Protein AF-C7U027-F1 (afdb_monomer)

Organism: Pichia sorbitophila (strain ATCC MYA-4447 / BCRC 22081 / CBS 7064 / NBRC 10061 / NRRL Y-12695) (NCBI:txid559304)

pLDDT: mean 70.54, std 25.04, range [20.52, 97.44]

Foldseek 3Di:
DPPDDPCCPAQVNLALQSQLVLLQVQQVVLLVVLVVLVVVLCQQVVDPDGDPCNPPVQLSLQSLQLSVLSCQLRHLCSNLLRNCVSNVQCVQQVFPHFPCSVLNSLLSVLQVLLNVLSVCQSVPDSHDSCRVCFPPCNACVNPVDCSSVSNLSSLVSSLSSLLSSLVRLQCCLVPGGDDPCDPLNGQQLSLLNNLLSVLSNPQSVLVNVLSVVRVCVRPVVDAQCPVVNVHNSVVSLVSVLSVQSSVSSSCSSVLSVLQVVLCVVLVHHQQPSVLLSVLSVCLSVLSSVQSCVVVLPVDDDPVSNVRNVVSVVVNCVSVLSSVVSSVVSVPPSDPPVVVVVVVVVVVVVPPPPDDDDDDDDDDPPVVVVVVVVVVPVVDDDPVPVVVVVPPPDDDDDDDDDDDDDPPPVVVVVVVVVVVVVVVVVVPDDDDPVVVVVVVVVVVDPPPPPVVVVVVVVVVVVVCVVSVVVVVVSVVPPPDDDDDDDPDDDDDDDDDPDPVPCVVPPPPPPDDDDPDDDDDDDDDDDDDDDPVLLVVLLVVLLVLLLVCQVCLQAAAADPVVVLVDLSLLVLLLVLVVLDPVQPDQAPVSDGSVPCDSVNSVVLSVCLSVLNDAFPFWEWDWDDDFPDPPDTDIATDGDPSLLSVLSSLCSNVLSNCVSPFDPQEAAPHQPRDLVSNVLCCQAPQFQFFKKWKWFWPPLQLAFQLVVLLVLCCSRYVYPSSSVVVSNQQQGWYHYPNDIDTRRHGRNHNRSNSRVSLSSLCSVVVVVLVVVQVVQQPPPDDDDPDPDVVVVVVVVPDVQDDSGWGWDKHDYRRIIMIGTRDDPVVVVVVVVVSQCCCCPPRVTGIDPVGTDIDGQDVFDDDPQKTKHKDWDFDFDDDPNDTDTDTDIHIFIAGPLQVVLSSCVVQQLDDNVLHGAANCVCLPDELQVLLVVLVVVLQVVLVVCLAHPCSLVSSVSVLNSNQQNVLVSVCQQQVVVDSVSQCVQCPVQNQHANCVVGPTPVNDYDPPPDRRDGSDDDPPDDRPHRDDSHDDPPDDDQLVVCSVVVVSVSNSVSVVVSSSD

Mean predicted aligned error: 21.75 Å

Radius of gyration: 38.57 Å; Cα contacts (8 Å, |Δi|>4): 1273; chains: 1; bounding box: 108×101×97 Å

Nearest PDB structures (foldseek):
  8ugh-assembly1_4A  TM=9.843E-01  e=1.527E-27  Sus scrofa
  7qho-assembly1_D  TM=9.465E-01  e=8.133E-18  Corynebacterium glutamicum ATCC 13032
  9dm1-assembly1_R  TM=9.537E-01  e=3.416E-17  Mycolicibacterium smegmatis MC2 155
  6hwh-assembly1_V  TM=9.078E-01  e=5.289E-16  Mycolicibacterium smegmatis MC2 155
  8hcr-assembly1_R  TM=9.483E-01  e=1.711E-15  Mycobacterium tuberculosis variant bovis BCG

Sequence (1057 aa):
MKQMSYMTRWTYSTSHKDMAMTYLMYGMMSAMMGTGMSVMMRAELSNGNSQFFHGNNHAFNVIITGHAMAMIFLFVMPVTMGAFGNFFLPMMIGAVDMAFARLNNISFWCLPPGLVCIMCSVTMENGAGTGWTYPPLSSMGSHSGPSVDLAMFALHLTSISSLLGAMNFMVTVFNMRTMGLHMMNMPLFVWAMFFTAFLLLLSLPVLTAGVTLLLMDRNFNTGFYEVGAGGDPITYEHTFFFGHPEVYIMIMPGFGMMSHMMSTYSKKPVFGEMGMIYAMGSMGLLGFLVWSHHMYVVGLDMDSRAYFTSATMMMAVPTGIKIWASVRMCMKMLPSVTHCVETMESYSTNSMTVRGGGQQPVTKRTMRSAVGYMCTMCKTKMCTKANSYMRNKTNCWRSSYFGLDSTSSWYTQLQDYTSSLVVKIYAKCSSIKQTCTLTNALRTDNERSSLYNTMTNLVSCVMHVTGEVFTYCNKYFIKDKYYNNKDGRGFMVVNHRFMKEAKYLGNKIMLSRSYSTRSKKSNSVVVQTQEENSKEFEILTKHWINCKNNPNRIFKDIKGYLKLDNLWFAAFTKIKANNGNKTVKPDNLGINTTTRKRMLEVKQYVLNNQYEWSGVKRMMMPKSGKPGKFRPLGIPSINDRLVQEVIKMMMEPIFEMNFKENSFGFRPNRDCQTATKYLNTKMKNSTWFIEGDIKSYFDTIDHQMLMSIISKRMQDPIMTKTIRTGLKAKVFQDNKVFMPEVGTPQGGMLSSLTSNMYTDMLDKYMDKLYYEYLGEAVSQNRQKNPEYNKTMRNNSEQANYITVKYVRYADEFTMGVNGSHSLAVEIKNKVSKFLKNELNTILSEEKIHITHMSKRMSFLGYMFGRNSYIMKQRYNSKIVNRRIIMPTLYVDMEKVMQRLKEKGFCDGDGNPIPCFKFLRYSQFETNNKINMIMRDTCNLWSMANNRKQATARMAYMLRYSIAKVYATKFKTKTVAKVFKMGGNDLSKPIGNTKKSAIGITDKDNMKIKPVTYDRYWKMPERKGLKLTNSWKPEYLVSTENNDMESFLKHITESIFK

InterPro domains:
  IPR000477 Reverse transcriptase domain [PF00078] (622-863)
  IPR000477 Reverse transcriptase domain [PS50878] (602-864)
  IPR000883 Cytochrome c oxidase subunit I [PF00115] (19-325)
  IPR000883 Cytochrome c oxidase subunit I [PR01165] (9-34)
  IPR000883 Cytochrome c oxidase subunit I [PR01165] (58-81)
  IPR000883 Cytochrome c oxidase subunit I [PR01165] (86-110)
  IPR000883 Cytochrome c oxidase subunit I [PR01165] (128-140)
  IPR000883 Cytochrome c oxidase subunit I [PR01165] (159-177)
  IPR000883 Cytochrome c oxidase subunit I [PR01165] (188-207)
  IPR000883 Cytochrome c oxidase subunit I [PR01165] (217-238)
  IPR000883 Cytochrome c oxidase subunit I [PR01165] (238-259)
  IPR000883 Cytochrome c oxidase subunit I [PR01165] (284-299)
  IPR000883 Cytochrome c oxidase subunit I [PR01165] (308-329)
  IPR000883 Cytochrome c oxidase subunit I [PTHR10422] (4-377)
  IPR023616 Cytochrome c oxidase-like, subunit I domain [PS50855] (4-324)
  IPR024937 Domain X [PF01348] (889-993)
  IPR036927 Cytochrome c oxidase-like, subunit I superfamily [G3DSA:1.20.210.10] (1-372)
  IPR036927 Cytochrome c oxidase-like, subunit I superfamily [SSF81442] (7-333)
  IPR043502 DNA/RNA polymerase superfamily [SSF56672] (613-869)

Structure (mmCIF, N/CA/C/O backbone):
data_AF-C7U027-F1
#
_entry.id   AF-C7U027-F1
#
loop_
_atom_site.group_PDB
_atom_site.id
_atom_site.type_symbol
_atom_site.label_atom_id
_atom_site.label_alt_id
_atom_site.label_comp_id
_atom_site.label_asym_id
_atom_site.label_entity_id
_atom_site.label_seq_id
_atom_site.pdbx_PDB_ins_code
_atom_site.Cartn_x
_atom_site.Cartn_y
_atom_site.Cartn_z
_atom_site.occupancy
_atom_site.B_iso_or_equiv
_atom_site.auth_seq_id
_atom_site.auth_comp_id
_atom_site.auth_asym_id
_atom_site.auth_atom_id
_atom_site.pdbx_PDB_model_num
ATOM 1 N N . MET A 1 1 ? 52.936 -1.434 19.950 1.00 42.84 1 MET A N 1
ATOM 2 C CA . MET A 1 1 ? 52.245 -1.517 18.643 1.00 42.84 1 MET A CA 1
ATOM 3 C C . MET A 1 1 ? 53.289 -1.299 17.560 1.00 42.84 1 MET A C 1
ATOM 5 O O . MET A 1 1 ? 53.850 -0.213 17.521 1.00 42.84 1 MET A O 1
ATOM 9 N N . LYS A 1 2 ? 53.632 -2.320 16.758 1.00 47.12 2 LYS A N 1
ATOM 10 C CA . LYS A 1 2 ? 54.541 -2.138 15.609 1.00 47.12 2 LYS A CA 1
ATOM 11 C C . LYS A 1 2 ? 53.922 -1.091 14.675 1.00 47.12 2 LYS A C 1
ATOM 13 O O . LYS A 1 2 ? 52.740 -1.217 14.361 1.00 47.12 2 LYS A O 1
ATOM 18 N N . GLN A 1 3 ? 54.683 -0.071 14.268 1.00 52.00 3 GLN A N 1
ATOM 19 C CA . GLN A 1 3 ? 54.265 0.843 13.202 1.00 52.00 3 GLN A CA 1
ATOM 20 C C . GLN A 1 3 ? 53.928 -0.007 11.972 1.00 52.00 3 GLN A C 1
ATOM 22 O O . GLN A 1 3 ? 54.807 -0.641 11.392 1.00 52.00 3 GLN A O 1
ATOM 27 N N . MET A 1 4 ? 52.645 -0.086 11.615 1.00 61.59 4 MET A N 1
ATOM 28 C CA . MET A 1 4 ? 52.257 -0.664 10.334 1.00 61.59 4 MET A CA 1
ATOM 29 C C . MET A 1 4 ? 52.854 0.206 9.230 1.00 61.59 4 MET A C 1
ATOM 31 O O . MET A 1 4 ? 52.746 1.431 9.282 1.00 61.59 4 MET A O 1
ATOM 35 N N . SER A 1 5 ? 53.470 -0.436 8.239 1.00 81.25 5 SER A N 1
ATOM 36 C CA . SER A 1 5 ? 53.924 0.228 7.019 1.00 81.25 5 SER A CA 1
ATOM 37 C C . SER A 1 5 ? 52.767 1.018 6.392 1.00 81.25 5 SER A C 1
ATOM 39 O O . SER A 1 5 ? 51.620 0.557 6.382 1.00 81.25 5 SER A O 1
ATOM 41 N N . TYR A 1 6 ? 53.067 2.210 5.867 1.00 83.88 6 TYR A N 1
ATOM 42 C CA . TYR A 1 6 ? 52.094 3.084 5.203 1.00 83.88 6 TYR A CA 1
ATOM 43 C C . TYR A 1 6 ? 51.326 2.342 4.095 1.00 83.88 6 TYR A C 1
ATOM 45 O O . TYR A 1 6 ? 50.107 2.477 3.991 1.00 83.88 6 TYR A O 1
ATOM 53 N N . MET A 1 7 ? 52.015 1.468 3.349 1.00 86.00 7 MET A N 1
ATOM 54 C CA . MET A 1 7 ? 51.405 0.602 2.335 1.00 86.00 7 MET A CA 1
ATOM 55 C C . MET A 1 7 ? 50.390 -0.363 2.957 1.00 86.00 7 MET A C 1
ATOM 57 O O . MET A 1 7 ? 49.251 -0.454 2.510 1.00 86.00 7 MET A O 1
ATOM 61 N N . THR A 1 8 ? 50.736 -1.032 4.058 1.00 86.31 8 THR A N 1
ATOM 62 C CA . THR A 1 8 ? 49.811 -1.965 4.720 1.00 86.31 8 THR A CA 1
ATOM 63 C C . THR A 1 8 ? 48.537 -1.270 5.208 1.00 86.31 8 THR A C 1
ATOM 65 O O . THR A 1 8 ? 47.465 -1.866 5.172 1.00 86.31 8 THR A O 1
ATOM 68 N N . ARG A 1 9 ? 48.633 -0.010 5.650 1.00 87.62 9 ARG A N 1
ATOM 69 C CA . ARG A 1 9 ? 47.478 0.740 6.157 1.00 87.62 9 ARG A CA 1
ATOM 70 C C . ARG A 1 9 ? 46.561 1.276 5.057 1.00 87.62 9 ARG A C 1
ATOM 72 O O . ARG A 1 9 ? 45.349 1.244 5.251 1.00 87.62 9 ARG A O 1
ATOM 79 N N . TRP A 1 10 ? 47.117 1.798 3.963 1.00 88.56 10 TRP A N 1
ATOM 80 C CA . TRP A 1 10 ? 46.342 2.527 2.951 1.00 88.56 10 TRP A CA 1
ATOM 81 C C . TRP A 1 10 ? 46.061 1.717 1.686 1.00 88.56 10 TRP A C 1
ATOM 83 O O . TRP A 1 10 ? 44.953 1.802 1.166 1.00 88.56 10 TRP A O 1
ATOM 93 N N . THR A 1 11 ? 47.008 0.907 1.200 1.00 88.88 11 THR A N 1
ATOM 94 C CA . THR A 1 11 ? 46.805 0.115 -0.028 1.00 88.88 11 THR A CA 1
ATOM 95 C C . THR A 1 11 ? 46.225 -1.263 0.268 1.00 88.88 11 THR A C 1
ATOM 97 O O . THR A 1 11 ? 45.243 -1.678 -0.349 1.00 88.88 11 THR A O 1
ATOM 100 N N . TYR A 1 12 ? 46.749 -1.944 1.286 1.00 92.56 12 TYR A N 1
ATOM 101 C CA . TYR A 1 12 ? 46.253 -3.253 1.733 1.00 92.56 12 TYR A CA 1
ATOM 102 C C . TYR A 1 12 ? 45.301 -3.162 2.928 1.00 92.56 12 TYR A C 1
ATOM 104 O O . TYR A 1 12 ? 45.194 -4.099 3.722 1.00 92.56 12 TYR A O 1
ATOM 112 N N . SER A 1 13 ? 44.597 -2.034 3.049 1.00 92.62 13 SER A N 1
ATOM 113 C CA . SER A 1 13 ? 43.680 -1.800 4.157 1.00 92.62 13 SER A CA 1
ATOM 114 C C . SER A 1 13 ? 42.515 -2.782 4.159 1.00 92.62 13 SER A C 1
ATOM 116 O O . SER A 1 13 ? 41.950 -3.126 3.121 1.00 92.62 13 SER A O 1
ATOM 118 N N . THR A 1 14 ? 42.105 -3.189 5.355 1.00 93.19 14 THR A N 1
ATOM 119 C CA . THR A 1 14 ? 40.842 -3.903 5.585 1.00 93.19 14 THR A CA 1
ATOM 120 C C . THR A 1 14 ? 39.878 -3.106 6.456 1.00 93.19 14 THR A C 1
ATOM 122 O O . THR A 1 14 ? 38.723 -3.481 6.577 1.00 93.19 14 THR A O 1
ATOM 125 N N . SER A 1 15 ? 40.334 -2.000 7.040 1.00 94.75 15 SER A N 1
ATOM 126 C CA . SER A 1 15 ? 39.559 -1.169 7.959 1.00 94.75 15 SER A CA 1
ATOM 127 C C . SER A 1 15 ? 38.529 -0.341 7.195 1.00 94.75 15 SER A C 1
ATOM 129 O O . SER A 1 15 ? 38.892 0.475 6.344 1.00 94.75 15 SER A O 1
ATOM 131 N N . HIS A 1 16 ? 37.240 -0.476 7.528 1.00 95.12 16 HIS A N 1
ATOM 132 C CA . HIS A 1 16 ? 36.188 0.341 6.908 1.00 95.12 16 HIS A CA 1
ATOM 133 C C . HIS A 1 16 ? 36.405 1.859 7.051 1.00 95.12 16 HIS A C 1
ATOM 135 O O . HIS A 1 16 ? 35.935 2.622 6.208 1.00 95.12 16 HIS A O 1
ATOM 141 N N . LYS A 1 17 ? 37.121 2.314 8.091 1.00 96.44 17 LYS A N 1
ATOM 142 C CA . LYS A 1 17 ? 37.396 3.742 8.325 1.00 96.44 17 LYS A CA 1
ATOM 143 C C . LYS A 1 17 ? 38.474 4.278 7.398 1.00 96.44 17 LYS A C 1
ATOM 145 O O . LYS A 1 17 ? 38.290 5.347 6.825 1.00 96.44 17 LYS A O 1
ATOM 150 N N . ASP A 1 18 ? 39.580 3.549 7.253 1.00 95.25 18 ASP A N 1
ATOM 151 C CA . ASP A 1 18 ? 40.652 3.960 6.344 1.00 95.25 18 ASP A CA 1
ATOM 152 C C . ASP A 1 18 ? 40.135 3.903 4.896 1.00 95.25 18 ASP A C 1
ATOM 154 O O . ASP A 1 18 ? 40.309 4.871 4.160 1.00 95.25 18 ASP A O 1
ATOM 158 N N . MET A 1 19 ? 39.368 2.860 4.539 1.00 95.56 19 MET A N 1
ATOM 159 C CA . MET A 1 19 ? 38.683 2.783 3.242 1.00 95.56 19 MET A CA 1
ATOM 160 C C . MET A 1 19 ? 37.733 3.961 3.009 1.00 95.56 19 MET A C 1
ATOM 162 O O . MET A 1 19 ? 37.739 4.572 1.947 1.00 95.56 19 MET A O 1
ATOM 166 N N . ALA A 1 20 ? 36.912 4.327 3.991 1.00 96.81 20 ALA A N 1
ATOM 167 C CA . ALA A 1 20 ? 36.022 5.474 3.846 1.00 96.81 20 ALA A CA 1
ATOM 168 C C . ALA A 1 20 ? 36.780 6.789 3.589 1.00 96.81 20 ALA A C 1
ATOM 170 O O . ALA A 1 20 ? 36.330 7.614 2.793 1.00 96.81 20 ALA A O 1
ATOM 171 N N . MET A 1 21 ? 37.933 6.981 4.235 1.00 96.19 21 MET A N 1
ATOM 172 C CA . MET A 1 21 ? 38.769 8.158 4.006 1.00 96.19 21 MET A CA 1
ATOM 173 C C . MET A 1 21 ? 39.408 8.149 2.615 1.00 96.19 21 MET A C 1
ATOM 175 O O . MET A 1 21 ? 39.465 9.208 1.991 1.00 96.19 21 MET A O 1
ATOM 179 N N . THR A 1 22 ? 39.823 6.990 2.089 1.00 95.38 22 THR A N 1
ATOM 180 C CA . THR A 1 22 ? 40.336 6.906 0.711 1.00 95.38 22 THR A CA 1
ATOM 181 C C . THR A 1 22 ? 39.246 7.205 -0.318 1.00 95.38 22 THR A C 1
ATOM 183 O O . THR A 1 22 ? 39.492 7.997 -1.230 1.00 95.38 22 THR A O 1
ATOM 186 N N . TYR A 1 23 ? 38.021 6.690 -0.135 1.00 97.44 23 TYR A N 1
ATOM 187 C CA . TYR A 1 23 ? 36.862 7.067 -0.962 1.00 97.44 23 TYR A CA 1
ATOM 188 C C . TYR A 1 23 ? 36.595 8.576 -0.929 1.00 97.44 23 TYR A C 1
ATOM 190 O O . TYR A 1 23 ? 36.308 9.167 -1.969 1.00 97.44 23 TYR A O 1
ATOM 198 N N . LEU A 1 24 ? 36.698 9.210 0.245 1.00 96.81 24 LEU A N 1
ATOM 199 C CA . LEU A 1 24 ? 36.468 10.647 0.382 1.00 96.81 24 LEU A CA 1
ATOM 200 C C . LEU A 1 24 ? 37.538 11.461 -0.352 1.00 96.81 24 LEU A C 1
ATOM 202 O O . LEU A 1 24 ? 37.195 12.359 -1.114 1.00 96.81 24 LEU A O 1
ATOM 206 N N . MET A 1 25 ? 38.819 11.140 -0.153 1.00 95.75 25 MET A N 1
ATOM 207 C CA . MET A 1 25 ? 39.929 11.829 -0.825 1.00 95.75 25 MET A CA 1
ATOM 208 C C . MET A 1 25 ? 39.820 11.704 -2.349 1.00 95.75 25 MET A C 1
ATOM 210 O O . MET A 1 25 ? 39.889 12.706 -3.060 1.00 95.75 25 MET A O 1
ATOM 214 N N . TYR A 1 26 ? 39.569 10.489 -2.841 1.00 96.00 26 TYR A N 1
ATOM 215 C CA . TYR A 1 26 ? 39.352 10.220 -4.260 1.00 96.00 26 TYR A CA 1
ATOM 216 C C . TYR A 1 26 ? 38.138 10.974 -4.824 1.00 96.00 26 TYR A C 1
ATOM 218 O O . TYR A 1 26 ? 38.216 11.588 -5.890 1.00 96.00 26 TYR A O 1
ATOM 226 N N . GLY A 1 27 ? 37.017 10.954 -4.099 1.00 95.50 27 GLY A N 1
ATOM 227 C CA . GLY A 1 27 ? 35.792 11.624 -4.514 1.00 95.50 27 GLY A CA 1
ATOM 228 C C . GLY A 1 27 ? 35.971 13.137 -4.616 1.00 95.50 27 GLY A C 1
ATOM 229 O O . GLY A 1 27 ? 35.543 13.733 -5.598 1.00 95.50 27 GLY A O 1
ATOM 230 N N . MET A 1 28 ? 36.663 13.759 -3.655 1.00 94.56 28 MET A N 1
ATOM 231 C CA . MET A 1 28 ? 36.954 15.199 -3.690 1.00 94.56 28 MET A CA 1
ATOM 232 C C . MET A 1 28 ? 37.872 15.572 -4.861 1.00 94.56 28 MET A C 1
ATOM 234 O O . MET A 1 28 ? 37.627 16.575 -5.527 1.00 94.56 28 MET A O 1
ATOM 238 N N . MET A 1 29 ? 38.878 14.746 -5.168 1.00 94.94 29 MET A N 1
ATOM 239 C CA . MET A 1 29 ? 39.726 14.934 -6.351 1.00 94.94 29 MET A CA 1
ATOM 240 C C . MET A 1 29 ? 38.904 14.864 -7.648 1.00 94.94 29 MET A C 1
ATOM 242 O O . MET A 1 29 ? 38.991 15.755 -8.493 1.00 94.94 29 MET A O 1
ATOM 246 N N . SER A 1 30 ? 38.049 13.849 -7.780 1.00 94.12 30 SER A N 1
ATOM 247 C CA . SER A 1 30 ? 37.173 13.679 -8.947 1.00 94.12 30 SER A CA 1
ATOM 248 C C . SER A 1 30 ? 36.159 14.824 -9.080 1.00 94.12 30 SER A C 1
ATOM 250 O O . SER A 1 30 ? 35.873 15.273 -10.189 1.00 94.12 30 SER A O 1
ATOM 252 N N . ALA A 1 31 ? 35.666 15.360 -7.957 1.00 94.69 31 ALA A N 1
ATOM 253 C CA . ALA A 1 31 ? 34.779 16.523 -7.930 1.00 94.69 31 ALA A CA 1
ATOM 254 C C . ALA A 1 31 ? 35.448 17.780 -8.489 1.00 94.69 31 ALA A C 1
ATOM 256 O O . ALA A 1 31 ? 34.809 18.541 -9.215 1.00 94.69 31 ALA A O 1
ATOM 257 N N . MET A 1 32 ? 36.728 18.004 -8.171 1.00 94.75 32 MET A N 1
ATOM 258 C CA . MET A 1 32 ? 37.488 19.134 -8.713 1.00 94.75 32 MET A CA 1
ATOM 259 C C . MET A 1 32 ? 37.636 19.018 -10.232 1.00 94.75 32 MET A C 1
ATOM 261 O O . MET A 1 32 ? 37.401 19.997 -10.937 1.00 94.75 32 MET A O 1
ATOM 265 N N . MET A 1 33 ? 37.934 17.818 -10.743 1.00 92.88 33 MET A N 1
ATOM 266 C CA . MET A 1 33 ? 38.025 17.560 -12.187 1.00 92.88 33 MET A CA 1
ATOM 267 C C . MET A 1 33 ? 36.678 17.779 -12.891 1.00 92.88 33 MET A C 1
ATOM 269 O O . MET A 1 33 ? 36.598 18.535 -13.860 1.00 92.88 33 MET A O 1
ATOM 273 N N . GLY A 1 34 ? 35.597 17.190 -12.366 1.00 94.81 34 GLY A N 1
ATOM 274 C CA . GLY A 1 34 ? 34.251 17.360 -12.917 1.00 94.81 34 GLY A CA 1
ATOM 275 C C . GLY A 1 34 ? 33.765 18.811 -12.855 1.00 94.81 34 GLY A C 1
ATOM 276 O O . GLY A 1 34 ? 33.163 19.309 -13.806 1.00 94.81 34 GLY A O 1
ATOM 277 N N . THR A 1 35 ? 34.067 19.534 -11.775 1.00 95.12 35 THR A N 1
ATOM 278 C CA . THR A 1 35 ? 33.728 20.961 -11.651 1.00 95.12 35 THR A CA 1
ATOM 279 C C . THR A 1 35 ? 34.529 21.812 -12.634 1.00 95.12 35 THR A C 1
ATOM 281 O O . THR A 1 35 ? 33.955 22.715 -13.235 1.00 95.12 35 THR A O 1
ATOM 284 N N . GLY A 1 36 ? 35.807 21.494 -12.870 1.00 95.38 36 GLY A N 1
ATOM 285 C CA . GLY A 1 36 ? 36.621 22.149 -13.899 1.00 95.38 36 GLY A CA 1
ATOM 286 C C . GLY A 1 36 ? 35.969 22.082 -15.283 1.00 95.38 36 GLY A C 1
ATOM 287 O O . GLY A 1 36 ? 35.778 23.113 -15.924 1.00 95.38 36 GLY A O 1
ATOM 288 N N . MET A 1 37 ? 35.506 20.894 -15.686 1.00 94.75 37 MET A N 1
ATOM 289 C CA . MET A 1 37 ? 34.748 20.704 -16.933 1.00 94.75 37 MET A CA 1
ATOM 290 C C . MET A 1 37 ? 33.431 21.507 -16.947 1.00 94.75 37 MET A C 1
ATOM 292 O O . MET A 1 37 ? 33.091 22.131 -17.950 1.00 94.75 37 MET A O 1
ATOM 296 N N . SER A 1 38 ? 32.717 21.576 -15.817 1.00 95.81 38 SER A N 1
ATOM 297 C CA . SER A 1 38 ? 31.490 22.383 -15.682 1.00 95.81 38 SER A CA 1
ATOM 298 C C . SER A 1 38 ? 31.742 23.883 -15.866 1.00 95.81 38 SER A C 1
ATOM 300 O O . SER A 1 38 ? 30.950 24.573 -16.508 1.00 95.81 38 SER A O 1
ATOM 302 N N . VAL A 1 39 ? 32.852 24.395 -15.323 1.00 95.75 39 VAL A N 1
ATOM 303 C CA . VAL A 1 39 ? 33.257 25.798 -15.486 1.00 95.75 39 VAL A CA 1
ATOM 304 C C . VAL A 1 39 ? 33.544 26.095 -16.955 1.00 95.75 39 VAL A C 1
ATOM 306 O O . VAL A 1 39 ? 33.048 27.099 -17.456 1.00 95.75 39 VAL A O 1
ATOM 309 N N . MET A 1 40 ? 34.237 25.203 -17.670 1.00 93.50 40 MET A N 1
ATOM 310 C CA . MET A 1 40 ? 34.464 25.349 -19.115 1.00 93.50 40 MET A CA 1
ATOM 311 C C . MET A 1 40 ? 33.145 25.398 -19.901 1.00 93.50 40 MET A C 1
ATOM 313 O O . MET A 1 40 ? 32.962 26.274 -20.743 1.00 93.50 40 MET A O 1
ATOM 317 N N . MET A 1 41 ? 32.183 24.524 -19.581 1.00 94.19 41 MET A N 1
ATOM 318 C CA . MET A 1 41 ? 30.857 24.546 -20.214 1.00 94.19 41 MET A CA 1
ATOM 319 C C . MET A 1 41 ? 30.109 25.858 -19.957 1.00 94.19 41 MET A C 1
ATOM 321 O O . MET A 1 41 ? 29.502 26.424 -20.862 1.00 94.19 41 MET A O 1
ATOM 325 N N . ARG A 1 42 ? 30.113 26.337 -18.708 1.00 94.62 42 ARG A N 1
ATOM 326 C CA . ARG A 1 42 ? 29.436 27.584 -18.321 1.00 94.62 42 ARG A CA 1
ATOM 327 C C . ARG A 1 42 ? 30.101 28.811 -18.935 1.00 94.62 42 ARG A C 1
ATOM 329 O O . ARG A 1 42 ? 29.394 29.760 -19.255 1.00 94.62 42 ARG A O 1
ATOM 336 N N . ALA A 1 43 ? 31.420 28.779 -19.096 1.00 92.88 43 ALA A N 1
ATOM 337 C CA . ALA A 1 43 ? 32.176 29.825 -19.762 1.00 92.88 43 ALA A CA 1
ATOM 338 C C . ALA A 1 43 ? 31.810 29.899 -21.255 1.00 92.88 43 ALA A C 1
ATOM 340 O O . ALA A 1 43 ? 31.541 30.993 -21.750 1.00 92.88 43 ALA A O 1
ATOM 341 N N . GLU A 1 44 ? 31.683 28.757 -21.944 1.00 92.75 44 GLU A N 1
ATOM 342 C CA . GLU A 1 44 ? 31.207 28.723 -23.338 1.00 92.75 44 GLU A CA 1
ATOM 343 C C . GLU A 1 44 ? 29.774 29.250 -23.472 1.00 92.75 44 GLU A C 1
ATOM 345 O O . GLU A 1 44 ? 29.494 30.074 -24.333 1.00 92.75 44 GLU A O 1
ATOM 350 N N . LEU A 1 45 ? 28.874 28.835 -22.576 1.00 93.31 45 LEU A N 1
ATOM 351 C CA . LEU A 1 45 ? 27.458 29.228 -22.591 1.00 93.31 45 LEU A CA 1
ATOM 352 C C . LEU A 1 45 ? 27.189 30.647 -22.052 1.00 93.31 45 LEU A C 1
ATOM 354 O O . LEU A 1 45 ? 26.035 30.990 -21.787 1.00 93.31 45 LEU A O 1
ATOM 358 N N . SER A 1 46 ? 28.225 31.460 -21.832 1.00 92.88 46 SER A N 1
ATOM 359 C CA . SER A 1 46 ? 28.071 32.808 -21.268 1.00 92.88 46 SER A CA 1
ATOM 360 C C . SER A 1 46 ? 27.432 33.800 -22.244 1.00 92.88 46 SER A C 1
ATOM 362 O O . SER A 1 46 ? 26.760 34.728 -21.800 1.00 92.88 46 SER A O 1
ATOM 364 N N . ASN A 1 47 ? 27.584 33.577 -23.552 1.00 89.75 47 ASN A N 1
ATOM 365 C CA . ASN A 1 47 ? 27.010 34.381 -24.630 1.00 89.75 47 ASN A CA 1
ATOM 366 C C . ASN A 1 47 ? 26.547 33.481 -25.791 1.00 89.75 47 ASN A C 1
ATOM 368 O O . ASN A 1 47 ? 26.867 32.299 -25.837 1.00 89.75 47 ASN A O 1
ATOM 372 N N . GLY A 1 48 ? 25.787 34.041 -26.741 1.00 84.62 48 GLY A N 1
ATOM 373 C CA . GLY A 1 48 ? 25.239 33.283 -27.878 1.00 84.62 48 GLY A CA 1
ATOM 374 C C . GLY A 1 48 ? 26.247 32.888 -28.969 1.00 84.62 48 GLY A C 1
ATOM 375 O O . GLY A 1 48 ? 25.951 31.999 -29.760 1.00 84.62 48 GLY A O 1
ATOM 376 N N . ASN A 1 49 ? 27.422 33.523 -29.016 1.00 86.25 49 ASN A N 1
ATOM 377 C CA . ASN A 1 49 ? 28.501 33.190 -29.957 1.00 86.25 49 ASN A CA 1
ATOM 378 C C . ASN A 1 49 ? 29.508 32.240 -29.298 1.00 86.25 49 ASN A C 1
ATOM 380 O O . ASN A 1 49 ? 29.628 32.252 -28.076 1.00 86.25 49 ASN A O 1
ATOM 384 N N . SER A 1 50 ? 30.295 31.492 -30.080 1.00 88.12 50 SER A N 1
ATOM 385 C CA . SER A 1 50 ? 31.367 30.671 -29.496 1.00 88.12 50 SER A CA 1
ATOM 386 C C . SER A 1 50 ? 32.417 31.546 -28.807 1.00 88.12 50 SER A C 1
ATOM 388 O O . SER A 1 50 ? 32.822 32.570 -29.359 1.00 88.12 50 SER A O 1
ATOM 390 N N . GLN A 1 51 ? 32.810 31.168 -27.588 1.00 89.62 51 GLN A N 1
ATOM 391 C CA . GLN A 1 51 ? 33.670 31.980 -26.719 1.00 89.62 51 GLN A CA 1
ATOM 392 C C . GLN A 1 51 ? 35.058 31.346 -26.536 1.00 89.62 51 GLN A C 1
ATOM 394 O O . GLN A 1 51 ? 36.071 31.979 -26.812 1.00 89.62 51 GLN A O 1
ATOM 399 N N . PHE A 1 52 ? 35.104 30.094 -26.076 1.00 86.25 52 PHE A N 1
ATOM 400 C CA . PHE A 1 52 ? 36.309 29.372 -25.656 1.00 86.25 52 PHE A CA 1
ATOM 401 C C . PHE A 1 52 ? 36.625 28.176 -26.557 1.00 86.25 52 PHE A C 1
ATOM 403 O O . PHE A 1 52 ? 37.795 27.859 -26.774 1.00 86.25 52 PHE A O 1
ATOM 410 N N . PHE A 1 53 ? 35.607 27.510 -27.109 1.00 88.62 53 PHE A N 1
ATOM 411 C CA . PHE A 1 53 ? 35.800 26.336 -27.969 1.00 88.62 53 PHE A CA 1
ATOM 412 C C . PHE A 1 53 ? 36.015 26.673 -29.454 1.00 88.62 53 PHE A C 1
ATOM 414 O O . PHE A 1 53 ? 36.138 25.754 -30.260 1.00 88.62 53 PHE A O 1
ATOM 421 N N . HIS A 1 54 ? 36.103 27.954 -29.832 1.00 90.00 54 HIS A N 1
ATOM 422 C CA . HIS A 1 54 ? 36.407 28.409 -31.201 1.00 90.00 54 HIS A CA 1
ATOM 423 C C . HIS A 1 54 ? 35.528 27.752 -32.291 1.00 90.00 54 HIS A C 1
ATOM 425 O O . HIS A 1 54 ? 36.002 27.405 -33.369 1.00 90.00 54 HIS A O 1
ATOM 431 N N . GLY A 1 55 ? 34.241 27.537 -32.002 1.00 86.44 55 GLY A N 1
ATOM 432 C CA . GLY A 1 55 ? 33.281 26.885 -32.901 1.00 86.44 55 GLY A CA 1
ATOM 433 C C . GLY A 1 55 ? 33.290 25.350 -32.869 1.00 86.44 55 GLY A C 1
ATOM 434 O O . GLY A 1 55 ? 32.509 24.723 -33.585 1.00 86.44 55 GLY A O 1
ATOM 435 N N . ASN A 1 56 ? 34.125 24.719 -32.037 1.00 92.06 56 ASN A N 1
ATOM 436 C CA . ASN A 1 56 ? 34.177 23.265 -31.899 1.00 92.06 56 ASN A CA 1
ATOM 437 C C . ASN A 1 56 ? 33.051 22.731 -30.993 1.00 92.06 56 ASN A C 1
ATOM 439 O O . ASN A 1 56 ? 33.227 22.491 -29.796 1.00 92.06 56 ASN A O 1
ATOM 443 N N . ASN A 1 57 ? 31.888 22.495 -31.601 1.00 91.31 57 ASN A N 1
ATOM 444 C CA . ASN A 1 57 ? 30.709 21.946 -30.922 1.00 91.31 57 ASN A CA 1
ATOM 445 C C . ASN A 1 57 ? 30.922 20.513 -30.402 1.00 91.31 57 ASN A C 1
ATOM 447 O O . ASN A 1 57 ? 30.299 20.106 -29.422 1.00 91.31 57 ASN A O 1
ATOM 451 N N . HIS A 1 58 ? 31.803 19.738 -31.041 1.00 93.56 58 HIS A N 1
ATOM 452 C CA . HIS A 1 58 ? 32.089 18.369 -30.618 1.00 93.56 58 HIS A CA 1
ATOM 453 C C . HIS A 1 58 ? 32.889 18.343 -29.312 1.00 93.56 58 HIS A C 1
ATOM 455 O O . HIS A 1 58 ? 32.501 17.658 -28.367 1.00 93.56 58 HIS A O 1
ATOM 461 N N . ALA A 1 59 ? 33.928 19.177 -29.197 1.00 92.81 59 ALA A N 1
ATOM 462 C CA . ALA A 1 59 ? 34.681 19.341 -27.953 1.00 92.81 59 ALA A CA 1
ATOM 463 C C . ALA A 1 59 ? 33.769 19.743 -26.780 1.00 92.81 59 ALA A C 1
ATOM 465 O O . ALA A 1 59 ? 33.909 19.217 -25.676 1.00 92.81 59 ALA A O 1
ATOM 466 N N . PHE A 1 60 ? 32.774 20.601 -27.025 1.00 93.94 60 PHE A N 1
ATOM 467 C CA . PHE A 1 60 ? 31.763 20.940 -26.024 1.00 93.94 60 PHE A CA 1
ATOM 468 C C . PHE A 1 60 ? 30.962 19.706 -25.557 1.00 93.94 60 PHE A C 1
ATOM 470 O O . PHE A 1 60 ? 30.811 19.493 -24.351 1.00 93.94 60 PHE A O 1
ATOM 477 N N . ASN A 1 61 ? 30.525 18.837 -26.477 1.00 95.00 61 ASN A N 1
ATOM 478 C CA . ASN A 1 61 ? 29.820 17.590 -26.144 1.00 95.00 61 ASN A CA 1
ATOM 479 C C . ASN A 1 61 ? 30.697 16.587 -25.376 1.00 95.00 61 ASN A C 1
ATOM 481 O O . ASN A 1 61 ? 30.204 15.894 -24.480 1.00 95.00 61 ASN A O 1
ATOM 485 N N . VAL A 1 62 ? 31.993 16.517 -25.686 1.00 95.69 62 VAL A N 1
ATOM 486 C CA . VAL A 1 62 ? 32.958 15.676 -24.957 1.00 95.69 62 VAL A CA 1
ATOM 487 C C . VAL A 1 62 ? 33.102 16.150 -23.515 1.00 95.69 62 VAL A C 1
ATOM 489 O O . VAL A 1 62 ? 33.033 15.344 -22.588 1.00 95.69 62 VAL A O 1
ATOM 492 N N . ILE A 1 63 ? 33.225 17.463 -23.303 1.00 95.38 63 ILE A N 1
ATOM 493 C CA . ILE A 1 63 ? 33.316 18.048 -21.961 1.00 95.38 63 ILE A CA 1
ATOM 494 C C . ILE A 1 63 ? 32.008 17.851 -21.179 1.00 95.38 63 ILE A C 1
ATOM 496 O O . ILE A 1 63 ? 32.066 17.530 -19.992 1.00 95.38 63 ILE A O 1
ATOM 500 N N . ILE A 1 64 ? 30.835 17.957 -21.823 1.00 95.25 64 ILE A N 1
ATOM 501 C CA . ILE A 1 64 ? 29.541 17.622 -21.196 1.00 95.25 64 ILE A CA 1
ATOM 502 C C . ILE A 1 64 ? 29.522 16.168 -20.723 1.00 95.25 64 ILE A C 1
ATOM 504 O O . ILE A 1 64 ? 29.146 15.887 -19.581 1.00 95.25 64 ILE A O 1
ATOM 508 N N . THR A 1 65 ? 29.922 15.250 -21.601 1.00 95.06 65 THR A N 1
ATOM 509 C CA . THR A 1 65 ? 29.917 13.810 -21.331 1.00 95.06 65 THR A CA 1
ATOM 510 C C . THR A 1 65 ? 30.880 13.472 -20.190 1.00 95.06 65 THR A C 1
ATOM 512 O O . THR A 1 65 ? 30.483 12.836 -19.211 1.00 95.06 65 THR A O 1
ATOM 515 N N . GLY A 1 66 ? 32.111 13.992 -20.251 1.00 94.62 66 GLY A N 1
ATOM 516 C CA . GLY A 1 66 ? 33.120 13.842 -19.204 1.00 94.62 66 GLY A CA 1
ATOM 517 C C . GLY A 1 66 ? 32.676 14.421 -17.858 1.00 94.62 66 GLY A C 1
ATOM 518 O O . GLY A 1 66 ? 32.810 13.754 -16.831 1.00 94.62 66 GLY A O 1
ATOM 519 N N . HIS A 1 67 ? 32.071 15.616 -17.850 1.00 95.25 67 HIS A N 1
ATOM 520 C CA . HIS A 1 67 ? 31.521 16.236 -16.641 1.00 95.25 67 HIS A CA 1
ATOM 521 C C . HIS A 1 67 ? 30.456 15.350 -15.984 1.00 95.25 67 HIS A C 1
ATOM 523 O O . HIS A 1 67 ? 30.529 15.088 -14.781 1.00 95.25 67 HIS A O 1
ATOM 529 N N . ALA A 1 68 ? 29.477 14.881 -16.763 1.00 93.56 68 ALA A N 1
ATOM 530 C CA . ALA A 1 68 ? 28.382 14.063 -16.251 1.00 93.56 68 ALA A CA 1
ATOM 531 C C . ALA A 1 68 ? 28.894 12.742 -15.654 1.00 93.56 68 ALA A C 1
ATOM 533 O O . ALA A 1 68 ? 28.558 12.414 -14.511 1.00 93.56 68 ALA A O 1
ATOM 534 N N . MET A 1 69 ? 29.760 12.027 -16.382 1.00 91.69 69 MET A N 1
ATOM 535 C CA . MET A 1 69 ? 30.332 10.757 -15.922 1.00 91.69 69 MET A CA 1
ATOM 536 C C . MET A 1 69 ? 31.198 10.935 -14.668 1.00 91.69 69 MET A C 1
ATOM 538 O O . MET A 1 69 ? 31.061 10.170 -13.709 1.00 91.69 69 MET A O 1
ATOM 542 N N . ALA A 1 70 ? 32.040 11.974 -14.625 1.00 92.94 70 ALA A N 1
ATOM 543 C CA . ALA A 1 70 ? 32.889 12.256 -13.471 1.00 92.94 70 ALA A CA 1
ATOM 544 C C . ALA A 1 70 ? 32.070 12.630 -12.223 1.00 92.94 70 ALA A C 1
ATOM 546 O O . ALA A 1 70 ? 32.318 12.107 -11.135 1.00 92.94 70 ALA A O 1
ATOM 547 N N . MET A 1 71 ? 31.066 13.503 -12.359 1.00 94.81 71 MET A N 1
ATOM 548 C CA . MET A 1 71 ? 30.286 13.967 -11.208 1.00 94.81 71 MET A CA 1
ATOM 549 C C . MET A 1 71 ? 29.413 12.866 -10.604 1.00 94.81 71 MET A C 1
ATOM 551 O O . MET A 1 71 ? 29.306 12.783 -9.381 1.00 94.81 71 MET A O 1
ATOM 555 N N . ILE A 1 72 ? 28.805 12.011 -11.425 1.00 92.12 72 ILE A N 1
ATOM 556 C CA . ILE A 1 72 ? 27.874 10.985 -10.940 1.00 92.12 72 ILE A CA 1
ATOM 557 C C . ILE A 1 72 ? 28.637 9.766 -10.405 1.00 92.12 72 ILE A C 1
ATOM 559 O O . ILE A 1 72 ? 28.544 9.457 -9.210 1.00 92.12 72 ILE A O 1
ATOM 563 N N . PHE A 1 73 ? 29.447 9.118 -11.248 1.00 93.00 73 PHE A N 1
ATOM 564 C CA . PHE A 1 73 ? 30.071 7.830 -10.920 1.00 93.00 73 PHE A CA 1
ATOM 565 C C . PHE A 1 73 ? 31.387 7.946 -10.152 1.00 93.00 73 PHE A C 1
ATOM 567 O O . PHE A 1 73 ? 31.743 7.015 -9.431 1.00 93.00 73 PHE A O 1
ATOM 574 N N . LEU A 1 74 ? 32.120 9.059 -10.282 1.00 94.62 74 LEU A N 1
ATOM 575 C CA . LEU A 1 74 ? 33.426 9.229 -9.625 1.00 94.62 74 LEU A CA 1
ATOM 576 C C . LEU A 1 74 ? 33.385 10.167 -8.412 1.00 94.62 74 LEU A C 1
ATOM 578 O O . LEU A 1 74 ? 34.260 10.079 -7.552 1.00 94.62 74 LEU A O 1
ATOM 582 N N . PHE A 1 75 ? 32.361 11.017 -8.290 1.00 95.12 75 PHE A N 1
ATOM 583 C CA . PHE A 1 75 ? 32.176 11.886 -7.126 1.00 95.12 75 PHE A CA 1
ATOM 584 C C . PHE A 1 75 ? 30.975 11.495 -6.260 1.00 95.12 75 PHE A C 1
ATOM 586 O O . PHE A 1 75 ? 31.169 11.011 -5.143 1.00 95.12 75 PHE A O 1
ATOM 593 N N . VAL A 1 76 ? 29.739 11.698 -6.734 1.00 94.94 76 VAL A N 1
ATOM 594 C CA . VAL A 1 76 ? 28.544 11.569 -5.883 1.00 94.94 76 VAL A CA 1
ATOM 595 C C . VAL A 1 76 ? 28.418 10.155 -5.320 1.00 94.94 76 VAL A C 1
ATOM 597 O O . VAL A 1 76 ? 28.249 10.009 -4.106 1.00 94.94 76 VAL A O 1
ATOM 600 N N . MET A 1 77 ? 28.546 9.112 -6.147 1.00 92.94 77 MET A N 1
ATOM 601 C CA . MET A 1 77 ? 28.473 7.728 -5.663 1.00 92.94 77 MET A CA 1
ATOM 602 C C . MET A 1 77 ? 29.629 7.365 -4.710 1.00 92.94 77 MET A C 1
ATOM 604 O O . MET A 1 77 ? 29.338 6.926 -3.591 1.00 92.94 77 MET A O 1
ATOM 608 N N . PRO A 1 78 ? 30.918 7.589 -5.043 1.00 95.19 78 PRO A N 1
ATOM 609 C CA . PRO A 1 78 ? 32.021 7.285 -4.131 1.00 95.19 78 PRO A CA 1
ATOM 610 C C . PRO A 1 78 ? 31.966 8.047 -2.809 1.00 95.19 78 PRO A C 1
ATOM 612 O O . PRO A 1 78 ? 32.310 7.482 -1.778 1.00 95.19 78 PRO A O 1
ATOM 615 N N . VAL A 1 79 ? 31.492 9.294 -2.783 1.00 95.88 79 VAL A N 1
ATOM 616 C CA . VAL A 1 79 ? 31.384 10.052 -1.526 1.00 95.88 79 VAL A CA 1
ATOM 617 C C . VAL A 1 79 ? 30.185 9.593 -0.698 1.00 95.88 79 VAL A C 1
ATOM 619 O O . VAL A 1 79 ? 30.325 9.293 0.489 1.00 95.88 79 VAL A O 1
ATOM 622 N N . THR A 1 80 ? 28.995 9.511 -1.296 1.00 92.81 80 THR A N 1
ATOM 623 C CA . THR A 1 80 ? 27.778 9.176 -0.538 1.00 92.81 80 THR A CA 1
ATOM 624 C C . THR A 1 80 ? 27.759 7.718 -0.090 1.00 92.81 80 THR A C 1
ATOM 626 O O . THR A 1 80 ? 27.474 7.438 1.075 1.00 92.81 80 THR A O 1
ATOM 629 N N . MET A 1 81 ? 28.108 6.794 -0.985 1.00 90.44 81 MET A N 1
ATOM 630 C CA . MET A 1 81 ? 28.084 5.360 -0.711 1.00 90.44 81 MET A CA 1
ATOM 631 C C . MET A 1 81 ? 29.431 4.853 -0.214 1.00 90.44 81 MET A C 1
ATOM 633 O O . MET A 1 81 ? 29.486 4.143 0.787 1.00 90.44 81 MET A O 1
ATOM 637 N N . GLY A 1 82 ? 30.519 5.235 -0.881 1.00 91.94 82 GLY A N 1
ATOM 638 C CA . GLY A 1 82 ? 31.864 4.786 -0.532 1.00 91.94 82 GLY A CA 1
ATOM 639 C C . GLY A 1 82 ? 32.362 5.394 0.777 1.00 91.94 82 GLY A C 1
ATOM 640 O O . GLY A 1 82 ? 32.686 4.653 1.698 1.00 91.94 82 GLY A O 1
ATOM 641 N N . ALA A 1 83 ? 32.383 6.720 0.914 1.00 95.56 83 ALA A N 1
ATOM 642 C CA . ALA A 1 83 ? 32.902 7.368 2.115 1.00 95.56 83 ALA A CA 1
ATOM 643 C C . ALA A 1 83 ? 31.907 7.294 3.279 1.00 95.56 83 ALA A C 1
ATOM 645 O O . ALA A 1 83 ? 32.158 6.617 4.277 1.00 95.56 83 ALA A O 1
ATOM 646 N N . PHE A 1 84 ? 30.747 7.948 3.164 1.00 96.06 84 PHE A N 1
ATOM 647 C CA . PHE A 1 84 ? 29.797 8.016 4.280 1.00 96.06 84 PHE A CA 1
ATOM 648 C C . PHE A 1 84 ? 29.183 6.658 4.620 1.00 96.06 84 PHE A C 1
ATOM 650 O O . PHE A 1 84 ? 29.005 6.355 5.802 1.00 96.06 84 PHE A O 1
ATOM 657 N N . GLY A 1 85 ? 28.911 5.823 3.616 1.00 95.81 85 GLY A N 1
ATOM 658 C CA . GLY A 1 85 ? 28.446 4.457 3.830 1.00 95.81 85 GLY A CA 1
ATOM 659 C C . GLY A 1 85 ? 29.446 3.626 4.626 1.00 95.81 85 GLY A C 1
ATOM 660 O O . GLY A 1 85 ? 29.103 3.152 5.708 1.00 95.81 85 GLY A O 1
ATOM 661 N N . ASN A 1 86 ? 30.693 3.500 4.160 1.00 96.31 86 ASN A N 1
ATOM 662 C CA . ASN A 1 86 ? 31.698 2.706 4.877 1.00 96.31 86 ASN A CA 1
ATOM 663 C C . ASN A 1 86 ? 32.060 3.285 6.243 1.00 96.31 86 ASN A C 1
ATOM 665 O O . ASN A 1 86 ? 32.337 2.523 7.167 1.00 96.31 86 ASN A O 1
ATOM 669 N N . PHE A 1 87 ? 32.026 4.607 6.414 1.00 96.69 87 PHE A N 1
ATOM 670 C CA . PHE A 1 87 ? 32.347 5.213 7.701 1.00 96.69 87 PHE A CA 1
ATOM 671 C C . PHE A 1 87 ? 31.221 5.002 8.715 1.00 96.69 87 PHE A C 1
ATOM 673 O O . PHE A 1 87 ? 31.427 4.403 9.771 1.00 96.69 87 PHE A O 1
ATOM 680 N N . PHE A 1 88 ? 30.018 5.491 8.404 1.00 96.62 88 PHE A N 1
ATOM 681 C CA . PHE A 1 88 ? 28.945 5.603 9.387 1.00 96.62 88 PHE A CA 1
ATOM 682 C C . PHE A 1 88 ? 28.125 4.329 9.541 1.00 96.62 88 PHE A C 1
ATOM 684 O O . PHE A 1 88 ? 27.652 4.081 10.648 1.00 96.62 88 PHE A O 1
ATOM 691 N N . LEU A 1 89 ? 27.945 3.512 8.497 1.00 96.44 89 LEU A N 1
ATOM 692 C CA . LEU A 1 89 ? 27.052 2.352 8.581 1.00 96.44 89 LEU A CA 1
ATOM 693 C C . LEU A 1 89 ? 27.507 1.339 9.642 1.00 96.44 89 LEU A C 1
ATOM 695 O O . LEU A 1 89 ? 26.684 1.045 10.513 1.00 96.44 89 LEU A O 1
ATOM 699 N N . PRO A 1 90 ? 28.769 0.852 9.665 1.00 96.38 90 PRO A N 1
ATOM 700 C CA . PRO A 1 90 ? 29.222 -0.072 10.707 1.00 96.38 90 PRO A CA 1
ATOM 701 C C . PRO A 1 90 ? 29.124 0.541 12.103 1.00 96.38 90 PRO A C 1
ATOM 703 O O . PRO A 1 90 ? 28.604 -0.086 13.025 1.00 96.38 90 PRO A O 1
ATOM 706 N N . MET A 1 91 ? 29.523 1.810 12.246 1.00 95.62 91 MET A N 1
ATOM 707 C CA . MET A 1 91 ? 29.489 2.505 13.535 1.00 95.62 91 MET A CA 1
ATOM 708 C C . MET A 1 91 ? 28.065 2.667 14.075 1.00 95.62 91 MET A C 1
ATOM 710 O O . MET A 1 91 ? 27.820 2.437 15.256 1.00 95.62 91 MET A O 1
ATOM 714 N N . MET A 1 92 ? 27.110 3.029 13.216 1.00 95.94 92 MET A N 1
ATOM 715 C CA . MET A 1 92 ? 25.717 3.263 13.600 1.00 95.94 92 MET A CA 1
ATOM 716 C C . MET A 1 92 ? 24.964 1.980 13.970 1.00 95.94 92 MET A C 1
ATOM 718 O O . MET A 1 92 ? 23.984 2.054 14.711 1.00 95.94 92 MET A O 1
ATOM 722 N N . ILE A 1 93 ? 25.398 0.812 13.482 1.00 96.06 93 ILE A N 1
ATOM 723 C CA . ILE A 1 93 ? 24.821 -0.488 13.870 1.00 96.06 93 ILE A CA 1
ATOM 724 C C . ILE A 1 93 ? 25.608 -1.204 14.978 1.00 96.06 93 ILE A C 1
ATOM 726 O O . ILE A 1 93 ? 25.188 -2.274 15.427 1.00 96.06 93 ILE A O 1
ATOM 730 N N . GLY A 1 94 ? 26.728 -0.623 15.420 1.00 93.81 94 GLY A N 1
ATOM 731 C CA . GLY A 1 94 ? 27.628 -1.209 16.414 1.00 93.81 94 GLY A CA 1
ATOM 732 C C . GLY A 1 94 ? 28.451 -2.391 15.894 1.00 93.81 94 GLY A C 1
ATOM 733 O O . GLY A 1 94 ? 28.851 -3.238 16.690 1.00 93.81 94 GLY A O 1
ATOM 734 N N . ALA A 1 95 ? 28.676 -2.474 14.581 1.00 94.75 95 ALA A N 1
ATOM 735 C CA . ALA A 1 95 ? 29.570 -3.457 13.981 1.00 94.75 95 ALA A CA 1
ATOM 736 C C . ALA A 1 95 ? 31.034 -3.023 14.152 1.00 94.75 95 ALA A C 1
ATOM 738 O O . ALA A 1 95 ? 31.352 -1.836 14.080 1.00 94.75 95 ALA A O 1
ATOM 739 N N . VAL A 1 96 ? 31.923 -3.998 14.363 1.00 92.62 96 VAL A N 1
ATOM 740 C CA . VAL A 1 96 ? 33.373 -3.756 14.494 1.00 92.62 96 VAL A CA 1
ATOM 741 C C . VAL A 1 96 ? 33.982 -3.323 13.157 1.00 92.62 96 VAL A C 1
ATOM 743 O O . VAL A 1 96 ? 34.836 -2.444 13.129 1.00 92.62 96 VAL A O 1
ATOM 746 N N . ASP A 1 97 ? 33.528 -3.938 12.066 1.00 94.44 97 ASP A N 1
ATOM 747 C CA . ASP A 1 97 ? 33.939 -3.656 10.692 1.00 94.44 97 ASP A CA 1
ATOM 748 C C . ASP A 1 97 ? 32.825 -4.102 9.720 1.00 94.44 97 ASP A C 1
ATOM 750 O O . ASP A 1 97 ? 31.779 -4.603 10.146 1.00 94.44 97 ASP A O 1
ATOM 754 N N . MET A 1 98 ? 33.044 -3.932 8.418 1.00 94.12 98 MET A N 1
ATOM 755 C CA . MET A 1 98 ? 32.217 -4.490 7.345 1.00 94.12 98 MET A CA 1
ATOM 756 C C . MET A 1 98 ? 32.385 -6.018 7.233 1.00 94.12 98 MET A C 1
ATOM 758 O O . MET A 1 98 ? 33.471 -6.550 7.462 1.00 94.12 98 MET A O 1
ATOM 762 N N . ALA A 1 99 ? 31.338 -6.731 6.803 1.00 95.06 99 ALA A N 1
ATOM 763 C CA . ALA A 1 99 ? 31.337 -8.198 6.705 1.00 95.06 99 ALA A CA 1
ATOM 764 C C . ALA A 1 99 ? 32.409 -8.742 5.753 1.00 95.06 99 ALA A C 1
ATOM 766 O O . ALA A 1 99 ? 33.093 -9.716 6.064 1.00 95.06 99 ALA A O 1
ATOM 767 N N . PHE A 1 100 ? 32.574 -8.100 4.598 1.00 96.50 100 PHE A N 1
ATOM 768 C CA . PHE A 1 100 ? 33.569 -8.465 3.597 1.00 96.50 100 PHE A CA 1
ATOM 769 C C . PHE A 1 100 ? 34.599 -7.344 3.433 1.00 96.50 100 PHE A C 1
ATOM 771 O O . PHE A 1 100 ? 34.618 -6.624 2.437 1.00 96.50 100 PHE A O 1
ATOM 778 N N . ALA A 1 101 ? 35.484 -7.192 4.418 1.00 94.12 101 ALA A N 1
ATOM 779 C CA . ALA A 1 101 ? 36.506 -6.144 4.452 1.00 94.12 101 ALA A CA 1
ATOM 780 C C . ALA A 1 101 ? 37.411 -6.089 3.198 1.00 94.12 101 ALA A C 1
ATOM 782 O O . ALA A 1 101 ? 37.654 -5.018 2.648 1.00 94.12 101 ALA A O 1
ATOM 783 N N . ARG A 1 102 ? 37.858 -7.241 2.675 1.00 95.38 102 ARG A N 1
ATOM 784 C CA . ARG A 1 102 ? 38.676 -7.295 1.441 1.00 95.38 102 ARG A CA 1
ATOM 785 C C . ARG A 1 102 ? 37.880 -6.938 0.185 1.00 95.38 102 ARG A C 1
ATOM 787 O O . ARG A 1 102 ? 38.409 -6.295 -0.715 1.00 95.38 102 ARG A O 1
ATOM 794 N N . LEU A 1 103 ? 36.606 -7.329 0.148 1.00 94.81 103 LEU A N 1
ATOM 795 C CA . LEU A 1 103 ? 35.692 -6.978 -0.939 1.00 94.81 103 LEU A CA 1
ATOM 796 C C . LEU A 1 103 ? 35.403 -5.466 -0.939 1.00 94.81 103 LEU A C 1
ATOM 798 O O . LEU A 1 103 ? 35.285 -4.854 -1.994 1.00 94.81 103 LEU A O 1
ATOM 802 N N . ASN A 1 104 ? 35.386 -4.842 0.242 1.00 95.50 104 ASN A N 1
ATOM 803 C CA . ASN A 1 104 ? 35.336 -3.388 0.373 1.00 95.50 104 ASN A CA 1
ATOM 804 C C . ASN A 1 104 ? 36.579 -2.692 -0.201 1.00 95.50 104 ASN A C 1
ATOM 806 O O . ASN A 1 104 ? 36.471 -1.634 -0.817 1.00 95.50 104 ASN A O 1
ATOM 810 N N . ASN A 1 105 ? 37.755 -3.294 0.004 1.00 96.19 105 ASN A N 1
ATOM 811 C CA . ASN A 1 105 ? 39.010 -2.763 -0.516 1.00 96.19 105 ASN A CA 1
ATOM 812 C C . ASN A 1 105 ? 39.045 -2.818 -2.051 1.00 96.19 105 ASN A C 1
ATOM 814 O O . ASN A 1 105 ? 39.242 -1.794 -2.700 1.00 96.19 105 ASN A O 1
ATOM 818 N N . ILE A 1 106 ? 38.766 -3.982 -2.653 1.00 95.75 106 ILE A N 1
ATOM 819 C CA . ILE A 1 106 ? 38.757 -4.102 -4.123 1.00 95.75 106 ILE A CA 1
ATOM 820 C C . ILE A 1 106 ? 37.673 -3.226 -4.767 1.00 95.75 106 ILE A C 1
ATOM 822 O O . ILE A 1 106 ? 37.912 -2.641 -5.817 1.00 95.75 106 ILE A O 1
ATOM 826 N N . SER A 1 107 ? 36.529 -3.048 -4.094 1.00 96.00 107 SER A N 1
ATOM 827 C CA . SER A 1 107 ? 35.488 -2.103 -4.508 1.00 96.00 107 SER A CA 1
ATOM 828 C C . SER A 1 107 ? 36.058 -0.694 -4.718 1.00 96.00 107 SER A C 1
ATOM 830 O O . SER A 1 107 ? 35.734 -0.054 -5.711 1.00 96.00 107 SER A O 1
ATOM 832 N N . PHE A 1 108 ? 36.945 -0.207 -3.845 1.00 97.00 108 PHE A N 1
ATOM 833 C CA . PHE A 1 108 ? 37.573 1.106 -4.024 1.00 97.00 108 PHE A CA 1
ATOM 834 C C . PHE A 1 108 ? 38.560 1.097 -5.188 1.00 97.00 108 PHE A C 1
ATOM 836 O O . PHE A 1 108 ? 38.522 1.989 -6.028 1.00 97.00 108 PHE A O 1
ATOM 843 N N . TRP A 1 109 ? 39.420 0.080 -5.259 1.00 96.00 109 TRP A N 1
ATOM 844 C CA . TRP A 1 109 ? 40.487 0.009 -6.260 1.00 96.00 109 TRP A CA 1
ATOM 845 C C . TRP A 1 109 ? 39.997 -0.168 -7.701 1.00 96.00 109 TRP A C 1
ATOM 847 O O . TRP A 1 109 ? 40.770 0.068 -8.623 1.00 96.00 109 TRP A O 1
ATOM 857 N N . CYS A 1 110 ? 38.720 -0.489 -7.919 1.00 96.25 110 CYS A N 1
ATOM 858 C CA . CYS A 1 110 ? 38.098 -0.395 -9.240 1.00 96.25 110 CYS A CA 1
ATOM 859 C C . CYS A 1 110 ? 37.883 1.060 -9.713 1.00 96.25 110 CYS A C 1
ATOM 861 O O . CYS A 1 110 ? 37.802 1.291 -10.917 1.00 96.25 110 CYS A O 1
ATOM 863 N N . LEU A 1 111 ? 37.808 2.049 -8.811 1.00 96.75 111 LEU A N 1
ATOM 864 C CA . LEU A 1 111 ? 37.514 3.443 -9.169 1.00 96.75 111 LEU A CA 1
ATOM 865 C C . LEU A 1 111 ? 38.687 4.183 -9.839 1.00 96.75 111 LEU A C 1
ATOM 867 O O . LEU A 1 111 ? 38.439 4.796 -10.876 1.00 96.75 111 LEU A O 1
ATOM 871 N N . PRO A 1 112 ? 39.946 4.134 -9.344 1.00 96.19 112 PRO A N 1
ATOM 872 C CA . PRO A 1 112 ? 41.052 4.834 -10.000 1.00 96.19 112 PRO A CA 1
ATOM 873 C C . PRO A 1 112 ? 41.285 4.410 -11.461 1.00 96.19 112 PRO A C 1
ATOM 875 O O . PRO A 1 112 ? 41.427 5.300 -12.298 1.00 96.19 112 PRO A O 1
ATOM 878 N N . PRO A 1 113 ? 41.249 3.110 -11.829 1.00 96.44 113 PRO A N 1
ATOM 879 C CA . PRO A 1 113 ? 41.267 2.708 -13.235 1.00 96.44 113 PRO A CA 1
ATOM 880 C C . PRO A 1 113 ? 40.081 3.274 -14.032 1.00 96.44 113 PRO A C 1
ATOM 882 O O . PRO A 1 113 ? 40.263 3.703 -15.166 1.00 96.44 113 PRO A O 1
ATOM 885 N N . GLY A 1 114 ? 38.888 3.362 -13.431 1.00 95.94 114 GLY A N 1
ATOM 886 C CA . GLY A 1 114 ? 37.720 3.990 -14.059 1.00 95.94 114 GLY A CA 1
ATOM 887 C C . GLY A 1 114 ? 37.915 5.485 -14.343 1.00 95.94 114 GLY A C 1
ATOM 888 O O . GLY A 1 114 ? 37.550 5.957 -15.419 1.00 95.94 114 GLY A O 1
ATOM 889 N N . LEU A 1 115 ? 38.547 6.225 -13.425 1.00 94.69 115 LEU A N 1
ATOM 890 C CA . LEU A 1 115 ? 38.937 7.622 -13.649 1.00 94.69 115 LEU A CA 1
ATOM 891 C C . LEU A 1 115 ? 39.926 7.755 -14.806 1.00 94.69 115 LEU A C 1
ATOM 893 O O . LEU A 1 115 ? 39.750 8.631 -15.649 1.00 94.69 115 LEU A O 1
ATOM 897 N N . VAL A 1 116 ? 40.943 6.890 -14.858 1.00 95.50 116 VAL A N 1
ATOM 898 C CA . VAL A 1 116 ? 41.912 6.875 -15.964 1.00 95.50 116 VAL A CA 1
ATOM 899 C C . VAL A 1 116 ? 41.193 6.630 -17.290 1.00 95.50 116 VAL A C 1
ATOM 901 O O . VAL A 1 116 ? 41.403 7.389 -18.231 1.00 95.50 116 VAL A O 1
ATOM 904 N N . CYS A 1 117 ? 40.281 5.656 -17.353 1.00 96.31 117 CYS A N 1
ATOM 905 C CA . CYS A 1 117 ? 39.478 5.394 -18.547 1.00 96.31 117 CYS A CA 1
ATOM 906 C C . CYS A 1 117 ? 38.641 6.610 -18.982 1.00 96.31 117 CYS A C 1
ATOM 908 O O . CYS A 1 117 ? 38.638 6.930 -20.166 1.00 96.31 117 CYS A O 1
ATOM 910 N N . ILE A 1 118 ? 37.987 7.332 -18.061 1.00 94.00 118 ILE A N 1
ATOM 911 C CA . ILE A 1 118 ? 37.243 8.564 -18.397 1.00 94.00 118 ILE A CA 1
ATOM 912 C C . ILE A 1 118 ? 38.178 9.671 -18.893 1.00 94.00 118 ILE A C 1
ATOM 914 O O . ILE A 1 118 ? 37.866 10.332 -19.879 1.00 94.00 118 ILE A O 1
ATOM 918 N N . MET A 1 119 ? 39.330 9.872 -18.252 1.00 93.31 119 MET A N 1
ATOM 919 C CA . MET A 1 119 ? 40.269 10.914 -18.676 1.00 93.31 119 MET A CA 1
ATOM 920 C C . MET A 1 119 ? 40.861 10.607 -20.052 1.00 93.31 119 MET A C 1
ATOM 922 O O . MET A 1 119 ? 40.887 11.487 -20.908 1.00 93.31 119 MET A O 1
ATOM 926 N N . CYS A 1 120 ? 41.243 9.354 -20.304 1.00 94.81 120 CYS A N 1
ATOM 927 C CA . CYS A 1 120 ? 41.655 8.905 -21.630 1.00 94.81 120 CYS A CA 1
ATOM 928 C C . CYS A 1 120 ? 40.504 8.990 -22.644 1.00 94.81 120 CYS A C 1
ATOM 930 O O . CYS A 1 120 ? 40.727 9.387 -23.775 1.00 94.81 120 CYS A O 1
ATOM 932 N N . SER A 1 121 ? 39.261 8.695 -22.259 1.00 95.69 121 SER A N 1
ATOM 933 C CA . SER A 1 121 ? 38.093 8.856 -23.137 1.00 95.69 121 SER A CA 1
ATOM 934 C C . SER A 1 121 ? 37.883 10.308 -23.576 1.00 95.69 121 SER A C 1
ATOM 936 O O . SER A 1 121 ? 37.477 10.543 -24.709 1.00 95.69 121 SER A O 1
ATOM 938 N N . VAL A 1 122 ? 38.173 11.285 -22.713 1.00 94.12 122 VAL A N 1
ATOM 939 C CA . VAL A 1 122 ? 38.063 12.717 -23.039 1.00 94.12 122 VAL A CA 1
ATOM 940 C C . VAL A 1 122 ? 39.197 13.191 -23.951 1.00 94.12 122 VAL A C 1
ATOM 942 O O . VAL A 1 122 ? 38.967 14.052 -24.796 1.00 94.12 122 VAL A O 1
ATOM 945 N N . THR A 1 123 ? 40.410 12.658 -23.792 1.00 91.88 123 THR A N 1
ATOM 946 C CA . THR A 1 123 ? 41.602 13.144 -24.509 1.00 91.88 123 THR A CA 1
ATOM 947 C C . THR A 1 123 ? 41.978 12.332 -25.746 1.00 91.88 123 THR A C 1
ATOM 949 O O . THR A 1 123 ? 42.746 12.823 -26.569 1.00 91.88 123 THR A O 1
ATOM 952 N N . MET A 1 124 ? 41.485 11.100 -25.885 1.00 92.19 124 MET A N 1
ATOM 953 C CA . MET A 1 124 ? 41.876 10.200 -26.968 1.00 92.19 124 MET A CA 1
ATOM 954 C C . MET A 1 124 ? 41.040 10.436 -28.227 1.00 92.19 124 MET A C 1
ATOM 956 O O . MET A 1 124 ? 39.807 10.482 -28.181 1.00 92.19 124 MET A O 1
ATOM 960 N N . GLU A 1 125 ? 41.738 10.557 -29.358 1.00 88.56 125 GLU A N 1
ATOM 961 C CA . GLU A 1 125 ? 41.185 10.989 -30.645 1.00 88.56 125 GLU A CA 1
ATOM 962 C C . GLU A 1 125 ? 40.353 12.274 -30.513 1.00 88.56 125 GLU A C 1
ATOM 964 O O . GLU A 1 125 ? 40.863 13.302 -30.081 1.00 88.56 125 GLU A O 1
ATOM 969 N N . ASN A 1 126 ? 39.068 12.217 -30.870 1.00 87.44 126 ASN A N 1
ATOM 970 C CA . ASN A 1 126 ? 38.139 13.331 -30.749 1.00 87.44 126 ASN A CA 1
ATOM 971 C C . ASN A 1 126 ? 37.327 13.280 -29.448 1.00 87.44 126 ASN A C 1
ATOM 973 O O . ASN A 1 126 ? 36.517 14.167 -29.217 1.00 87.44 126 ASN A O 1
ATOM 977 N N . GLY A 1 127 ? 37.496 12.258 -28.609 1.00 91.75 127 GLY A N 1
ATOM 978 C CA . GLY A 1 127 ? 36.747 12.079 -27.370 1.00 91.75 127 GLY A CA 1
ATOM 979 C C . GLY A 1 127 ? 35.288 11.619 -27.533 1.00 91.75 127 GLY A C 1
ATOM 980 O O . GLY A 1 127 ? 34.712 11.637 -28.626 1.00 91.75 127 GLY A O 1
ATOM 981 N N . ALA A 1 128 ? 34.677 11.161 -26.436 1.00 94.19 128 ALA A N 1
ATOM 982 C CA . ALA A 1 128 ? 33.296 10.666 -26.428 1.00 94.19 128 ALA A CA 1
ATOM 983 C C . ALA A 1 128 ? 32.277 11.816 -26.287 1.00 94.19 128 ALA A C 1
ATOM 985 O O . ALA A 1 128 ? 32.014 12.294 -25.188 1.00 94.19 128 ALA A O 1
ATOM 986 N N . GLY A 1 129 ? 31.681 12.251 -27.402 1.00 93.19 129 GLY A N 1
ATOM 987 C CA . GLY A 1 129 ? 30.685 13.340 -27.458 1.00 93.19 129 GLY A CA 1
ATOM 988 C C . GLY A 1 129 ? 29.230 12.867 -27.479 1.00 93.19 129 GLY A C 1
ATOM 989 O O . GLY A 1 129 ? 28.386 13.501 -28.102 1.00 93.19 129 GLY A O 1
ATOM 990 N N . THR A 1 130 ? 28.940 11.733 -26.845 1.00 92.56 130 THR A N 1
ATOM 991 C CA . THR A 1 130 ? 27.684 10.983 -27.029 1.00 92.56 130 THR A CA 1
ATOM 992 C C . THR A 1 130 ? 26.680 11.171 -25.885 1.00 92.56 130 THR A C 1
ATOM 994 O O . THR A 1 130 ? 25.607 10.564 -25.891 1.00 92.56 130 THR A O 1
ATOM 997 N N . GLY A 1 131 ? 27.007 11.981 -24.871 1.00 88.38 131 GLY A N 1
ATOM 998 C CA . GLY A 1 131 ? 26.208 12.107 -23.653 1.00 88.38 131 GLY A CA 1
ATOM 999 C C . GLY A 1 131 ? 26.169 10.785 -22.880 1.00 88.38 131 GLY A C 1
ATOM 1000 O O . GLY A 1 131 ? 27.203 10.234 -22.519 1.00 88.38 131 GLY A O 1
ATOM 1001 N N . TRP A 1 132 ? 24.977 10.233 -22.648 1.00 79.38 132 TRP A N 1
ATOM 1002 C CA . TRP A 1 132 ? 24.791 8.935 -21.977 1.00 79.38 132 TRP A CA 1
ATOM 1003 C C . TRP A 1 132 ? 25.054 7.719 -22.884 1.00 79.38 132 TRP A C 1
ATOM 1005 O O . TRP A 1 132 ? 24.526 6.639 -22.634 1.00 79.38 132 TRP A O 1
ATOM 1015 N N . THR A 1 133 ? 25.885 7.858 -23.923 1.00 84.81 133 THR A N 1
ATOM 1016 C CA . THR A 1 133 ? 26.264 6.781 -24.861 1.00 84.81 133 THR A CA 1
ATOM 1017 C C . THR A 1 133 ? 25.092 6.170 -25.650 1.00 84.81 133 THR A C 1
ATOM 1019 O O . THR A 1 133 ? 25.083 4.972 -25.914 1.00 84.81 133 THR A O 1
ATOM 1022 N N . TYR A 1 134 ? 24.113 6.978 -26.070 1.00 90.00 134 TYR A N 1
ATOM 1023 C CA . TYR A 1 134 ? 22.960 6.497 -26.850 1.00 90.00 134 TYR A CA 1
ATOM 1024 C C . TYR A 1 134 ? 23.336 6.097 -28.297 1.00 90.00 134 TYR A C 1
ATOM 1026 O O . TYR A 1 134 ? 23.872 6.940 -29.024 1.00 90.00 134 TYR A O 1
ATOM 1034 N N . PRO A 1 135 ? 23.044 4.861 -28.757 1.00 92.06 135 PRO A N 1
ATOM 1035 C CA . PRO A 1 135 ? 23.132 4.503 -30.172 1.00 92.06 135 PRO A CA 1
ATOM 1036 C C . PRO A 1 135 ? 21.994 5.178 -30.966 1.00 92.06 135 PRO A C 1
ATOM 1038 O O . PRO A 1 135 ? 20.966 5.524 -30.382 1.00 92.06 135 PRO A O 1
ATOM 1041 N N . PRO A 1 136 ? 22.148 5.408 -32.283 1.00 91.94 136 PRO A N 1
ATOM 1042 C CA . PRO A 1 136 ? 23.312 5.078 -33.111 1.00 91.94 136 PRO A CA 1
ATOM 1043 C C . PRO A 1 136 ? 24.460 6.100 -33.008 1.00 91.94 136 PRO A C 1
ATOM 1045 O O . PRO A 1 136 ? 25.510 5.908 -33.617 1.00 91.94 136 PRO A O 1
ATOM 1048 N N . LEU A 1 137 ? 24.300 7.188 -32.238 1.00 93.75 137 LEU A N 1
ATOM 1049 C CA . LEU A 1 137 ? 25.355 8.197 -32.083 1.00 93.75 137 LEU A CA 1
ATOM 1050 C C . LEU A 1 137 ? 26.598 7.602 -31.408 1.00 93.75 137 LEU A C 1
ATOM 1052 O O . LEU A 1 137 ? 27.716 7.940 -31.764 1.00 93.75 137 LEU A O 1
ATOM 1056 N N . SER A 1 138 ? 26.432 6.686 -30.458 1.00 93.62 138 SER A N 1
ATOM 1057 C CA . SER A 1 138 ? 27.553 5.980 -29.833 1.00 93.62 138 SER A CA 1
ATOM 1058 C C . SER A 1 138 ? 28.086 4.794 -30.636 1.00 93.62 138 SER A C 1
ATOM 1060 O O . SER A 1 138 ? 29.067 4.196 -30.205 1.00 93.62 138 SER A O 1
ATOM 1062 N N . SER A 1 139 ? 27.504 4.453 -31.786 1.00 92.38 139 SER A N 1
ATOM 1063 C CA . SER A 1 139 ? 27.954 3.349 -32.642 1.00 92.38 139 SER A CA 1
ATOM 1064 C C . SER A 1 139 ? 29.157 3.720 -33.514 1.00 92.38 139 SER A C 1
ATOM 1066 O O . SER A 1 139 ? 29.470 4.898 -33.697 1.00 92.38 139 SER A O 1
ATOM 1068 N N . MET A 1 140 ? 29.803 2.716 -34.119 1.00 90.69 140 MET A N 1
ATOM 1069 C CA . MET A 1 140 ? 30.965 2.914 -35.002 1.00 90.69 140 MET A CA 1
ATOM 1070 C C . MET A 1 140 ? 30.677 3.807 -36.216 1.00 90.69 140 MET A C 1
ATOM 1072 O O . MET A 1 140 ? 31.576 4.503 -36.676 1.00 90.69 140 MET A O 1
ATOM 1076 N N . GLY A 1 141 ? 29.431 3.841 -36.705 1.00 87.38 141 GLY A N 1
ATOM 1077 C CA . GLY A 1 141 ? 29.044 4.693 -37.836 1.00 87.38 141 GLY A CA 1
ATOM 1078 C C . GLY A 1 141 ? 29.097 6.200 -37.548 1.00 87.38 141 GLY A C 1
ATOM 1079 O O . GLY A 1 141 ? 29.269 6.981 -38.478 1.00 87.38 141 GLY A O 1
ATOM 1080 N N . SER A 1 142 ? 28.976 6.611 -36.280 1.00 90.44 142 SER A N 1
ATOM 1081 C CA . SER A 1 142 ? 29.047 8.025 -35.869 1.00 90.44 142 SER A CA 1
ATOM 1082 C C . SER A 1 142 ? 30.326 8.346 -35.089 1.00 90.44 142 SER A C 1
ATOM 1084 O O . SER A 1 142 ? 30.896 9.423 -35.241 1.00 90.44 142 SER A O 1
ATOM 1086 N N . HIS A 1 143 ? 30.787 7.411 -34.257 1.00 92.75 143 HIS A N 1
ATOM 1087 C CA . HIS A 1 143 ? 31.990 7.528 -33.441 1.00 92.75 143 HIS A CA 1
ATOM 1088 C C . HIS A 1 143 ? 32.886 6.305 -33.658 1.00 92.75 143 HIS A C 1
ATOM 1090 O O . HIS A 1 143 ? 32.761 5.302 -32.956 1.00 92.75 143 HIS A O 1
ATOM 1096 N N . SER A 1 144 ? 33.814 6.396 -34.610 1.00 88.25 144 SER A N 1
ATOM 1097 C CA . SER A 1 144 ? 34.733 5.302 -34.968 1.00 88.25 144 SER A CA 1
ATOM 1098 C C . SER A 1 144 ? 35.849 5.056 -33.946 1.00 88.25 144 SER A C 1
ATOM 1100 O O . SER A 1 144 ? 36.474 4.001 -33.954 1.00 88.25 144 SER A O 1
ATOM 1102 N N . GLY A 1 145 ? 36.116 6.038 -33.086 1.00 89.12 145 GLY A N 1
ATOM 1103 C CA . GLY A 1 145 ? 37.232 6.020 -32.149 1.00 89.12 145 GLY A CA 1
ATOM 1104 C C . GLY A 1 145 ? 37.041 5.161 -30.902 1.00 89.12 145 GLY A C 1
ATOM 1105 O O . GLY A 1 145 ? 35.903 4.966 -30.468 1.00 89.12 145 GLY A O 1
ATOM 1106 N N . PRO A 1 146 ? 38.138 4.771 -30.221 1.00 94.25 146 PRO A N 1
ATOM 1107 C CA . PRO A 1 146 ? 38.116 4.020 -28.965 1.00 94.25 146 PRO A CA 1
ATOM 1108 C C . PRO A 1 146 ? 37.667 4.860 -27.758 1.00 94.25 146 PRO A C 1
ATOM 1110 O O . PRO A 1 146 ? 37.576 4.356 -26.638 1.00 94.25 146 PRO A O 1
ATOM 1113 N N . SER A 1 147 ? 37.400 6.157 -27.943 1.00 95.06 147 SER A N 1
ATOM 1114 C CA . SER A 1 147 ? 36.992 7.064 -26.868 1.00 95.06 147 SER A CA 1
ATOM 1115 C C . SER A 1 147 ? 35.689 6.621 -26.200 1.00 95.06 147 SER A C 1
ATOM 1117 O O . SER A 1 147 ? 35.589 6.640 -24.972 1.00 95.06 147 SER A O 1
ATOM 1119 N N . VAL A 1 148 ? 34.706 6.159 -26.978 1.00 96.00 148 VAL A N 1
ATOM 1120 C CA . VAL A 1 148 ? 33.433 5.642 -26.449 1.00 96.00 148 VAL A CA 1
ATOM 1121 C C . VAL A 1 148 ? 33.644 4.304 -25.734 1.00 96.00 148 VAL A C 1
ATOM 1123 O O . VAL A 1 148 ? 33.046 4.073 -24.686 1.00 96.00 148 VAL A O 1
ATOM 1126 N N . ASP A 1 149 ? 34.551 3.461 -26.231 1.00 96.12 149 ASP A N 1
ATOM 1127 C CA . ASP A 1 149 ? 34.897 2.179 -25.604 1.00 96.12 149 ASP A CA 1
ATOM 1128 C C . ASP A 1 149 ? 35.524 2.381 -24.221 1.00 96.12 149 ASP A C 1
ATOM 1130 O O . ASP A 1 149 ? 35.116 1.745 -23.249 1.00 96.12 149 ASP A O 1
ATOM 1134 N N . LEU A 1 150 ? 36.432 3.350 -24.088 1.00 96.12 150 LEU A N 1
ATOM 1135 C CA . LEU A 1 150 ? 36.995 3.738 -22.794 1.00 96.12 150 LEU A CA 1
ATOM 1136 C C . LEU A 1 150 ? 35.943 4.291 -21.822 1.00 96.12 150 LEU A C 1
ATOM 1138 O O . LEU A 1 150 ? 35.990 3.973 -20.631 1.00 96.12 150 LEU A O 1
ATOM 1142 N N . ALA A 1 151 ? 34.978 5.080 -22.306 1.00 95.31 151 ALA A N 1
ATOM 1143 C CA . ALA A 1 151 ? 33.869 5.549 -21.474 1.00 95.31 151 ALA A CA 1
ATOM 1144 C C . ALA A 1 151 ? 33.016 4.377 -20.961 1.00 95.31 151 ALA A C 1
ATOM 1146 O O . ALA A 1 151 ? 32.669 4.328 -19.780 1.00 95.31 151 ALA A O 1
ATOM 1147 N N . MET A 1 152 ? 32.733 3.395 -21.821 1.00 95.75 152 MET A N 1
ATOM 1148 C CA . MET A 1 152 ? 32.004 2.184 -21.443 1.00 95.75 152 MET A CA 1
ATOM 1149 C C . MET A 1 152 ? 32.777 1.344 -20.418 1.00 95.75 152 MET A C 1
ATOM 1151 O O . MET A 1 152 ? 32.208 0.970 -19.393 1.00 95.75 152 MET A O 1
ATOM 1155 N N . PHE A 1 153 ? 34.086 1.140 -20.605 1.00 96.44 153 PHE A N 1
ATOM 1156 C CA . PHE A 1 153 ? 34.921 0.450 -19.614 1.00 96.44 153 PHE A CA 1
ATOM 1157 C C . PHE A 1 153 ? 34.946 1.162 -18.257 1.00 96.44 153 PHE A C 1
ATOM 1159 O O . PHE A 1 153 ? 34.925 0.506 -17.212 1.00 96.44 153 PHE A O 1
ATOM 1166 N N . ALA A 1 154 ? 34.935 2.496 -18.238 1.00 96.06 154 ALA A N 1
ATOM 1167 C CA . ALA A 1 154 ? 34.823 3.242 -16.990 1.00 96.06 154 ALA A CA 1
ATOM 1168 C C . ALA A 1 154 ? 33.481 2.990 -16.281 1.00 96.06 154 ALA A C 1
ATOM 1170 O O . ALA A 1 154 ? 33.454 2.791 -15.060 1.00 96.06 154 ALA A O 1
ATOM 1171 N N . LEU A 1 155 ? 32.372 2.938 -17.029 1.00 94.56 155 LEU A N 1
ATOM 1172 C CA . LEU A 1 155 ? 31.058 2.570 -16.492 1.00 94.56 155 LEU A CA 1
ATOM 1173 C C . LEU A 1 155 ? 31.051 1.136 -15.944 1.00 94.56 155 LEU A C 1
ATOM 1175 O O . LEU A 1 155 ? 30.498 0.904 -14.870 1.00 94.56 155 LEU A O 1
ATOM 1179 N N . HIS A 1 156 ? 31.720 0.179 -16.597 1.00 96.69 156 HIS A N 1
ATOM 1180 C CA . HIS A 1 156 ? 31.885 -1.178 -16.057 1.00 96.69 156 HIS A CA 1
ATOM 1181 C C . HIS A 1 156 ? 32.648 -1.191 -14.732 1.00 96.69 156 HIS A C 1
ATOM 1183 O O . HIS A 1 156 ? 32.185 -1.791 -13.762 1.00 96.69 156 HIS A O 1
ATOM 1189 N N . LEU A 1 157 ? 33.790 -0.508 -14.656 1.00 97.12 157 LEU A N 1
ATOM 1190 C CA . LEU A 1 157 ? 34.639 -0.484 -13.460 1.00 97.12 157 LEU A CA 1
ATOM 1191 C C . LEU A 1 157 ? 33.941 0.170 -12.259 1.00 97.12 157 LEU A C 1
ATOM 1193 O O . LEU A 1 157 ? 33.961 -0.359 -11.143 1.00 97.12 157 LEU A O 1
ATOM 1197 N N . THR A 1 158 ? 33.261 1.290 -12.494 1.00 95.19 158 THR A N 1
ATOM 1198 C CA . THR A 1 158 ? 32.455 1.991 -11.481 1.00 95.19 158 THR A CA 1
ATOM 1199 C C . THR A 1 158 ? 31.208 1.203 -11.068 1.00 95.19 158 THR A C 1
ATOM 1201 O O . THR A 1 158 ? 30.832 1.214 -9.889 1.00 95.19 158 THR A O 1
ATOM 1204 N N . SER A 1 159 ? 30.612 0.444 -11.993 1.00 94.62 159 SER A N 1
ATOM 1205 C CA . SER A 1 159 ? 29.516 -0.487 -11.699 1.00 94.62 159 SER A CA 1
ATOM 1206 C C . SER A 1 159 ? 29.982 -1.653 -10.829 1.00 94.62 159 SER A C 1
ATOM 1208 O O . SER A 1 159 ? 29.322 -1.970 -9.840 1.00 94.62 159 SER A O 1
ATOM 1210 N N . ILE A 1 160 ? 31.139 -2.255 -11.131 1.00 96.00 160 ILE A N 1
ATOM 1211 C CA . ILE A 1 160 ? 31.734 -3.329 -10.316 1.00 96.00 160 ILE A CA 1
ATOM 1212 C C . ILE A 1 160 ? 32.006 -2.818 -8.900 1.00 96.00 160 ILE A C 1
ATOM 1214 O O . ILE A 1 160 ? 31.599 -3.464 -7.935 1.00 96.00 160 ILE A O 1
ATOM 1218 N N . SER A 1 161 ? 32.621 -1.637 -8.774 1.00 96.31 161 SER A N 1
ATOM 1219 C CA . SER A 1 161 ? 32.835 -0.970 -7.484 1.00 96.31 161 SER A CA 1
ATOM 1220 C C . SER A 1 161 ? 31.532 -0.879 -6.680 1.00 96.31 161 SER A C 1
ATOM 1222 O O . SER A 1 161 ? 31.389 -1.459 -5.602 1.00 96.31 161 SER A O 1
ATOM 1224 N N . SER A 1 162 ? 30.519 -0.230 -7.249 1.00 95.19 162 SER A N 1
ATOM 1225 C CA . SER A 1 162 ? 29.263 0.045 -6.551 1.00 95.19 162 SER A CA 1
ATOM 1226 C C . SER A 1 162 ? 28.461 -1.225 -6.227 1.00 95.19 162 SER A C 1
ATOM 1228 O O . SER A 1 162 ? 27.827 -1.302 -5.171 1.00 95.19 162 SER A O 1
ATOM 1230 N N . LEU A 1 163 ? 28.516 -2.246 -7.090 1.00 95.50 163 LEU A N 1
ATOM 1231 C CA . LEU A 1 163 ? 27.859 -3.538 -6.883 1.00 95.50 163 LEU A CA 1
ATOM 1232 C C . LEU A 1 163 ? 28.493 -4.320 -5.724 1.00 95.50 163 LEU A C 1
ATOM 1234 O O . LEU A 1 163 ? 27.779 -4.829 -4.855 1.00 95.50 163 LEU A O 1
ATOM 1238 N N . LEU A 1 164 ? 29.827 -4.379 -5.678 1.00 96.50 164 LEU A N 1
ATOM 1239 C CA . LEU A 1 164 ? 30.567 -5.018 -4.589 1.00 96.50 164 LEU A CA 1
ATOM 1240 C C . LEU A 1 164 ? 30.298 -4.304 -3.255 1.00 96.50 164 LEU A C 1
ATOM 1242 O O . LEU A 1 164 ? 29.962 -4.952 -2.257 1.00 96.50 164 LEU A O 1
ATOM 1246 N N . GLY A 1 165 ? 30.338 -2.969 -3.244 1.00 95.31 165 GLY A N 1
ATOM 1247 C CA . GLY A 1 165 ? 29.957 -2.167 -2.080 1.00 95.31 165 GLY A CA 1
ATOM 1248 C C . GLY A 1 165 ? 28.528 -2.455 -1.600 1.00 95.31 165 GLY A C 1
ATOM 1249 O O . GLY A 1 165 ? 28.307 -2.699 -0.411 1.00 95.31 165 GLY A O 1
ATOM 1250 N N . ALA A 1 166 ? 27.557 -2.515 -2.517 1.00 96.31 166 ALA A N 1
ATOM 1251 C CA . ALA A 1 166 ? 26.160 -2.808 -2.200 1.00 96.31 166 ALA A CA 1
ATOM 1252 C C . ALA A 1 166 ? 25.968 -4.196 -1.563 1.00 96.31 166 ALA A C 1
ATOM 1254 O O . ALA A 1 166 ? 25.290 -4.318 -0.537 1.00 96.31 166 ALA A O 1
ATOM 1255 N N . MET A 1 167 ? 26.599 -5.238 -2.115 1.00 96.06 167 MET A N 1
ATOM 1256 C CA . MET A 1 167 ? 26.567 -6.587 -1.534 1.00 96.06 167 MET A CA 1
ATOM 1257 C C . MET A 1 167 ? 27.134 -6.598 -0.109 1.00 96.06 167 MET A C 1
ATOM 1259 O O . MET A 1 167 ? 26.545 -7.194 0.797 1.00 96.06 167 MET A O 1
ATOM 1263 N N . ASN A 1 168 ? 28.245 -5.891 0.109 1.00 96.88 168 ASN A N 1
ATOM 1264 C CA . ASN A 1 168 ? 28.878 -5.794 1.417 1.00 96.88 168 ASN A CA 1
ATOM 1265 C C . ASN A 1 168 ? 27.997 -5.058 2.441 1.00 96.88 168 ASN A C 1
ATOM 1267 O O . ASN A 1 168 ? 27.816 -5.545 3.561 1.00 96.88 168 ASN A O 1
ATOM 1271 N N . PHE A 1 169 ? 27.387 -3.927 2.060 1.00 96.69 169 PHE A N 1
ATOM 1272 C CA . PHE A 1 169 ? 26.442 -3.203 2.920 1.00 96.69 169 PHE A CA 1
ATOM 1273 C C . PHE A 1 169 ? 25.247 -4.071 3.309 1.00 96.69 169 PHE A C 1
ATOM 1275 O O . PHE A 1 169 ? 24.887 -4.113 4.485 1.00 96.69 169 PHE A O 1
ATOM 1282 N N . MET A 1 170 ? 24.670 -4.817 2.365 1.00 94.69 170 MET A N 1
ATOM 1283 C CA . MET A 1 170 ? 23.526 -5.691 2.634 1.00 94.69 170 MET A CA 1
ATOM 1284 C C . MET A 1 170 ? 23.846 -6.758 3.682 1.00 94.69 170 MET A C 1
ATOM 1286 O O . MET A 1 170 ? 23.118 -6.897 4.668 1.00 94.69 170 MET A O 1
ATOM 1290 N N . VAL A 1 171 ? 24.948 -7.491 3.506 1.00 96.62 171 VAL A N 1
ATOM 1291 C CA . VAL A 1 171 ? 25.338 -8.555 4.443 1.00 96.62 171 VAL A CA 1
ATOM 1292 C C . VAL A 1 171 ? 25.722 -7.978 5.805 1.00 96.62 171 VAL A C 1
ATOM 1294 O O . VAL A 1 171 ? 25.296 -8.510 6.832 1.00 96.62 171 VAL A O 1
ATOM 1297 N N . THR A 1 172 ? 26.440 -6.853 5.829 1.00 96.50 172 THR A N 1
ATOM 1298 C CA . THR A 1 172 ? 26.820 -6.163 7.071 1.00 96.50 172 THR A CA 1
ATOM 1299 C C . THR A 1 172 ? 25.583 -5.730 7.860 1.00 96.50 172 THR A C 1
ATOM 1301 O O . THR A 1 172 ? 25.456 -6.060 9.041 1.00 96.50 172 THR A O 1
ATOM 1304 N N . VAL A 1 173 ? 24.616 -5.074 7.205 1.00 96.12 173 VAL A N 1
ATOM 1305 C CA . VAL A 1 173 ? 23.366 -4.650 7.851 1.00 96.12 173 VAL A CA 1
ATOM 1306 C C . VAL A 1 173 ? 22.565 -5.846 8.339 1.00 96.12 173 VAL A C 1
ATOM 1308 O O . VAL A 1 173 ? 21.993 -5.755 9.420 1.00 96.12 173 VAL A O 1
ATOM 1311 N N . PHE A 1 174 ? 22.489 -6.956 7.597 1.00 93.38 174 PHE A N 1
ATOM 1312 C CA . PHE A 1 174 ? 21.692 -8.111 8.017 1.00 93.38 174 PHE A CA 1
ATOM 1313 C C . PHE A 1 174 ? 22.298 -8.890 9.187 1.00 93.38 174 PHE A C 1
ATOM 1315 O O . PHE A 1 174 ? 21.544 -9.267 10.094 1.00 93.38 174 PHE A O 1
ATOM 1322 N N . ASN A 1 175 ? 23.619 -9.093 9.176 1.00 94.12 175 ASN A N 1
ATOM 1323 C CA . ASN A 1 175 ? 24.288 -10.071 10.035 1.00 94.12 175 ASN A CA 1
ATOM 1324 C C . ASN A 1 175 ? 25.090 -9.462 11.194 1.00 94.12 175 ASN A C 1
ATOM 1326 O O . ASN A 1 175 ? 25.256 -10.137 12.203 1.00 94.12 175 ASN A O 1
ATOM 1330 N N . MET A 1 176 ? 25.573 -8.219 11.089 1.00 95.69 176 MET A N 1
ATOM 1331 C CA . MET A 1 176 ? 26.555 -7.658 12.039 1.00 95.69 176 MET A CA 1
ATOM 1332 C C . MET A 1 176 ? 25.993 -6.587 12.983 1.00 95.69 176 MET A C 1
ATOM 1334 O O . MET A 1 176 ? 26.749 -5.833 13.592 1.00 95.69 176 MET A O 1
ATOM 1338 N N . ARG A 1 177 ? 24.667 -6.496 13.130 1.00 95.38 177 ARG A N 1
ATOM 1339 C CA . ARG A 1 177 ? 24.048 -5.560 14.085 1.00 95.38 177 ARG A CA 1
ATOM 1340 C C . ARG A 1 177 ? 24.327 -5.981 15.523 1.00 95.38 177 ARG A C 1
ATOM 1342 O O . ARG A 1 177 ? 24.275 -7.167 15.846 1.00 95.38 177 ARG A O 1
ATOM 1349 N N . THR A 1 178 ? 24.514 -4.996 16.396 1.00 93.81 178 THR A N 1
ATOM 1350 C CA . THR A 1 178 ? 24.674 -5.239 17.832 1.00 93.81 178 THR A CA 1
ATOM 1351 C C . THR A 1 178 ? 23.445 -5.908 18.461 1.00 93.81 178 THR A C 1
ATOM 1353 O O . THR A 1 178 ? 22.303 -5.770 18.001 1.00 93.81 178 THR A O 1
ATOM 1356 N N . MET A 1 179 ? 23.678 -6.634 19.553 1.00 86.31 179 MET A N 1
ATOM 1357 C CA . MET A 1 179 ? 22.637 -7.341 20.292 1.00 86.31 179 MET A CA 1
ATOM 1358 C C . MET A 1 179 ? 21.605 -6.348 20.842 1.00 86.31 179 MET A C 1
ATOM 1360 O O . MET A 1 179 ? 21.931 -5.437 21.594 1.00 86.31 179 MET A O 1
ATOM 1364 N N . GLY A 1 180 ? 20.339 -6.532 20.459 1.00 84.88 180 GLY A N 1
ATOM 1365 C CA . GLY A 1 180 ? 19.229 -5.645 20.835 1.00 84.88 180 GLY A CA 1
ATOM 1366 C C . GLY A 1 180 ? 18.842 -4.608 19.772 1.00 84.88 180 GLY A C 1
ATOM 1367 O O . GLY A 1 180 ? 17.751 -4.041 19.864 1.00 84.88 180 GLY A O 1
ATOM 1368 N N . LEU A 1 181 ? 19.651 -4.410 18.720 1.00 91.69 181 LEU A N 1
ATOM 1369 C CA . LEU A 1 181 ? 19.289 -3.555 17.586 1.00 91.69 181 LEU A CA 1
ATOM 1370 C C . LEU A 1 181 ? 18.445 -4.332 16.561 1.00 91.69 181 LEU A C 1
ATOM 1372 O O . LEU A 1 181 ? 18.946 -4.988 15.642 1.00 91.69 181 LEU A O 1
ATOM 1376 N N . HIS A 1 182 ? 17.125 -4.270 16.731 1.00 89.69 182 HIS A N 1
ATOM 1377 C CA . HIS A 1 182 ? 16.168 -4.802 15.760 1.00 89.69 182 HIS A CA 1
ATOM 1378 C C . HIS A 1 182 ? 16.113 -3.942 14.487 1.00 89.69 182 HIS A C 1
ATOM 1380 O O . HIS A 1 182 ? 16.346 -2.740 14.537 1.00 89.69 182 HIS A O 1
ATOM 1386 N N . MET A 1 183 ? 15.723 -4.545 13.355 1.00 89.56 183 MET A N 1
ATOM 1387 C CA . MET A 1 183 ? 15.703 -3.885 12.039 1.00 89.56 183 MET A CA 1
ATOM 1388 C C . MET A 1 183 ? 14.933 -2.550 12.046 1.00 89.56 183 MET A C 1
ATOM 1390 O O . MET A 1 183 ? 15.445 -1.543 11.573 1.00 89.56 183 MET A O 1
ATOM 1394 N N . MET A 1 184 ? 13.733 -2.505 12.640 1.00 88.31 184 MET A N 1
ATOM 1395 C CA . MET A 1 184 ? 12.913 -1.277 12.675 1.00 88.31 184 MET A CA 1
ATOM 1396 C C . MET A 1 184 ? 13.510 -0.160 13.539 1.00 88.31 184 MET A C 1
ATOM 1398 O O . MET A 1 184 ? 13.101 0.982 13.390 1.00 88.31 184 MET A O 1
ATOM 1402 N N . ASN A 1 185 ? 14.473 -0.479 14.405 1.00 88.75 185 ASN A N 1
ATOM 1403 C CA . ASN A 1 185 ? 15.106 0.473 15.317 1.00 88.75 185 ASN A CA 1
ATOM 1404 C C . ASN A 1 185 ? 16.473 0.947 14.793 1.00 88.75 185 ASN A C 1
ATOM 1406 O O . ASN A 1 185 ? 17.214 1.601 15.523 1.00 88.75 185 ASN A O 1
ATOM 1410 N N . MET A 1 186 ? 16.853 0.567 13.568 1.00 93.69 186 MET A N 1
ATOM 1411 C CA . MET A 1 186 ? 18.091 1.050 12.962 1.00 93.69 186 MET A CA 1
ATOM 1412 C C . MET A 1 186 ? 17.984 2.538 12.609 1.00 93.69 186 MET A C 1
ATOM 1414 O O . MET A 1 186 ? 16.926 2.975 12.155 1.00 93.69 186 MET A O 1
ATOM 1418 N N . PRO A 1 187 ? 19.085 3.301 12.711 1.00 94.75 187 PRO A N 1
ATOM 1419 C CA . PRO A 1 187 ? 19.110 4.706 12.320 1.00 94.75 187 PRO A CA 1
ATOM 1420 C C . PRO A 1 187 ? 18.655 4.936 10.870 1.00 94.75 187 PRO A C 1
ATOM 1422 O O . PRO A 1 187 ? 18.980 4.157 9.973 1.00 94.75 187 PRO A O 1
ATOM 1425 N N . LEU A 1 188 ? 17.981 6.061 10.605 1.00 93.94 188 LEU A N 1
ATOM 1426 C CA . LEU A 1 188 ? 17.447 6.379 9.269 1.00 93.94 188 LEU A CA 1
ATOM 1427 C C . LEU A 1 188 ? 18.503 6.420 8.156 1.00 93.94 188 LEU A C 1
ATOM 1429 O O . LEU A 1 188 ? 18.200 6.041 7.028 1.00 93.94 188 LEU A O 1
ATOM 1433 N N . PHE A 1 189 ? 19.737 6.837 8.455 1.00 96.12 189 PHE A N 1
ATOM 1434 C CA . PHE A 1 189 ? 20.852 6.745 7.508 1.00 96.12 189 PHE A CA 1
ATOM 1435 C C . PHE A 1 189 ? 21.179 5.295 7.126 1.00 96.12 189 PHE A C 1
ATOM 1437 O O . PHE A 1 189 ? 21.330 5.005 5.945 1.00 96.12 189 PHE A O 1
ATOM 1444 N N . VAL A 1 190 ? 21.197 4.364 8.085 1.00 96.81 190 VAL A N 1
ATOM 1445 C CA . VAL A 1 190 ? 21.425 2.935 7.808 1.00 96.81 190 VAL A CA 1
ATOM 1446 C C . VAL A 1 190 ? 20.299 2.372 6.940 1.00 96.81 190 VAL A C 1
ATOM 1448 O O . VAL A 1 190 ? 20.567 1.634 5.996 1.00 96.81 190 VAL A O 1
ATOM 1451 N N . TRP A 1 191 ? 19.047 2.768 7.189 1.00 96.31 191 TRP A N 1
ATOM 1452 C CA . TRP A 1 191 ? 17.922 2.419 6.315 1.00 96.31 191 TRP A CA 1
ATOM 1453 C C . TRP A 1 191 ? 18.057 2.990 4.903 1.00 96.31 191 TRP A C 1
ATOM 1455 O O . TRP A 1 191 ? 17.789 2.283 3.934 1.00 96.31 191 TRP A O 1
ATOM 1465 N N . ALA A 1 192 ? 18.479 4.249 4.771 1.00 96.00 192 ALA A N 1
ATOM 1466 C CA . ALA A 1 192 ? 18.720 4.868 3.473 1.00 96.00 192 ALA A CA 1
ATOM 1467 C C . ALA A 1 192 ? 19.810 4.121 2.689 1.00 96.00 192 ALA A C 1
ATOM 1469 O O . ALA A 1 192 ? 19.601 3.777 1.527 1.00 96.00 192 ALA A O 1
ATOM 1470 N N . MET A 1 193 ? 20.927 3.799 3.343 1.00 96.62 193 MET A N 1
ATOM 1471 C CA . MET A 1 193 ? 22.015 3.007 2.766 1.00 96.62 193 MET A CA 1
ATOM 1472 C C . MET A 1 193 ? 21.563 1.594 2.386 1.00 96.62 193 MET A C 1
ATOM 1474 O O . MET A 1 193 ? 21.920 1.101 1.322 1.00 96.62 193 MET A O 1
ATOM 1478 N N . PHE A 1 194 ? 20.729 0.963 3.215 1.00 95.56 194 PHE A N 1
ATOM 1479 C CA . PHE A 1 194 ? 20.161 -0.356 2.945 1.00 95.56 194 PHE A CA 1
ATOM 1480 C C . PHE A 1 194 ? 19.277 -0.365 1.688 1.00 95.56 194 PHE A C 1
ATOM 1482 O O . PHE A 1 194 ? 19.457 -1.214 0.816 1.00 95.56 194 PHE A O 1
ATOM 1489 N N . PHE A 1 195 ? 18.354 0.595 1.548 1.00 95.88 195 PHE A N 1
ATOM 1490 C CA . PHE A 1 195 ? 17.534 0.703 0.335 1.00 95.88 195 PHE A CA 1
ATOM 1491 C C . PHE A 1 195 ? 18.369 1.062 -0.893 1.00 95.88 195 PHE A C 1
ATOM 1493 O O . PHE A 1 195 ? 18.120 0.531 -1.971 1.00 95.88 195 PHE A O 1
ATOM 1500 N N . THR A 1 196 ? 19.391 1.897 -0.726 1.00 95.50 196 THR A N 1
ATOM 1501 C CA . THR A 1 196 ? 20.308 2.255 -1.812 1.00 95.50 196 THR A CA 1
ATOM 1502 C C . THR A 1 196 ? 21.111 1.046 -2.298 1.00 95.50 196 THR A C 1
ATOM 1504 O O . THR A 1 196 ? 21.207 0.811 -3.498 1.00 95.50 196 THR A O 1
ATOM 1507 N N . ALA A 1 197 ? 21.618 0.222 -1.378 1.00 95.31 197 ALA A N 1
ATOM 1508 C CA . ALA A 1 197 ? 22.298 -1.025 -1.714 1.00 95.31 197 ALA A CA 1
ATOM 1509 C C . ALA A 1 197 ? 21.364 -2.015 -2.435 1.00 95.31 197 ALA A C 1
ATOM 1511 O O . ALA A 1 197 ? 21.773 -2.673 -3.388 1.00 95.31 197 ALA A O 1
ATOM 1512 N N . PHE A 1 198 ? 20.091 -2.082 -2.032 1.00 94.12 198 PHE A N 1
ATOM 1513 C CA . PHE A 1 198 ? 19.086 -2.884 -2.730 1.00 94.12 198 PHE A CA 1
ATOM 1514 C C . PHE A 1 198 ? 18.819 -2.381 -4.157 1.00 94.12 198 PHE A C 1
ATOM 1516 O O . PHE A 1 198 ? 18.731 -3.191 -5.078 1.00 94.12 198 PHE A O 1
ATOM 1523 N N . LEU A 1 199 ? 18.718 -1.060 -4.349 1.00 94.50 199 LEU A N 1
ATOM 1524 C CA . LEU A 1 199 ? 18.561 -0.456 -5.673 1.00 94.50 199 LEU A CA 1
ATOM 1525 C C . LEU A 1 199 ? 19.749 -0.794 -6.578 1.00 94.50 199 LEU A C 1
ATOM 1527 O O . LEU A 1 199 ? 19.534 -1.319 -7.665 1.00 94.50 199 LEU A O 1
ATOM 1531 N N . LEU A 1 200 ? 20.979 -0.571 -6.099 1.00 93.94 200 LEU A N 1
ATOM 1532 C CA . LEU A 1 200 ? 22.217 -0.844 -6.840 1.00 93.94 200 LEU A CA 1
ATOM 1533 C C . LEU A 1 200 ? 22.317 -2.304 -7.289 1.00 93.94 200 LEU A C 1
ATOM 1535 O O . LEU A 1 200 ? 22.652 -2.573 -8.439 1.00 93.94 200 LEU A O 1
ATOM 1539 N N . LEU A 1 201 ? 21.986 -3.244 -6.397 1.00 94.19 201 LEU A N 1
ATOM 1540 C CA . LEU A 1 201 ? 22.050 -4.678 -6.684 1.00 94.19 201 LEU A CA 1
ATOM 1541 C C . LEU A 1 201 ? 21.118 -5.094 -7.833 1.00 94.19 201 LEU A C 1
ATOM 1543 O O . LEU A 1 201 ? 21.428 -6.035 -8.558 1.00 94.19 201 LEU A O 1
ATOM 1547 N N . LEU A 1 202 ? 19.978 -4.415 -7.987 1.00 92.38 202 LEU A N 1
ATOM 1548 C CA . LEU A 1 202 ? 18.980 -4.737 -9.008 1.00 92.38 202 LEU A CA 1
ATOM 1549 C C . LEU A 1 202 ? 19.105 -3.885 -10.276 1.00 92.38 202 LEU A C 1
ATOM 1551 O O . LEU A 1 202 ? 18.725 -4.357 -11.344 1.00 92.38 202 LEU A O 1
ATOM 1555 N N . SER A 1 203 ? 19.607 -2.651 -10.183 1.00 93.25 203 SER A N 1
ATOM 1556 C CA . SER A 1 203 ? 19.673 -1.727 -11.319 1.00 93.25 203 SER A CA 1
ATOM 1557 C C . SER A 1 203 ? 20.971 -1.847 -12.124 1.00 93.25 203 SER A C 1
ATOM 1559 O O . SER A 1 203 ? 20.921 -1.836 -13.353 1.00 93.25 203 SER A O 1
ATOM 1561 N N . LEU A 1 204 ? 22.128 -2.001 -11.466 1.00 91.88 204 LEU A N 1
ATOM 1562 C CA . LEU A 1 204 ? 23.434 -2.028 -12.140 1.00 91.88 204 LEU A CA 1
ATOM 1563 C C . LEU A 1 204 ? 23.640 -3.199 -13.112 1.00 91.88 204 LEU A C 1
ATOM 1565 O O . LEU A 1 204 ? 24.278 -2.978 -14.143 1.00 91.88 204 LEU A O 1
ATOM 1569 N N . PRO A 1 205 ? 23.118 -4.421 -12.866 1.00 94.06 205 PRO A N 1
ATOM 1570 C CA . PRO A 1 205 ? 23.235 -5.500 -13.845 1.00 94.06 205 PRO A CA 1
ATOM 1571 C C . PRO A 1 205 ? 22.583 -5.160 -15.190 1.00 94.06 205 PRO A C 1
ATOM 1573 O O . PRO A 1 205 ? 23.094 -5.567 -16.229 1.00 94.06 205 PRO A O 1
ATOM 1576 N N . VAL A 1 206 ? 21.491 -4.386 -15.180 1.00 94.00 206 VAL A N 1
ATOM 1577 C CA . VAL A 1 206 ? 20.790 -3.977 -16.406 1.00 94.00 206 VAL A CA 1
ATOM 1578 C C . VAL A 1 206 ? 21.621 -2.957 -17.190 1.00 94.00 206 VAL A C 1
ATOM 1580 O O . VAL A 1 206 ? 21.801 -3.138 -18.390 1.00 94.00 206 VAL A O 1
ATOM 1583 N N . LEU A 1 207 ? 22.209 -1.958 -16.511 1.00 91.31 207 LEU A N 1
ATOM 1584 C CA . LEU A 1 207 ? 23.156 -1.022 -17.138 1.00 91.31 207 LEU A CA 1
ATOM 1585 C C . LEU A 1 207 ? 24.354 -1.764 -17.734 1.00 91.31 207 LEU A C 1
ATOM 1587 O O . LEU A 1 207 ? 24.712 -1.546 -18.886 1.00 91.31 207 LEU A O 1
ATOM 1591 N N . THR A 1 208 ? 24.954 -2.657 -16.944 1.00 92.75 208 THR A N 1
ATOM 1592 C CA . THR A 1 208 ? 26.130 -3.435 -17.350 1.00 92.75 208 THR A CA 1
ATOM 1593 C C . THR A 1 208 ? 25.835 -4.239 -18.612 1.00 92.75 208 THR A C 1
ATOM 1595 O O . THR A 1 208 ? 26.633 -4.213 -19.542 1.00 92.75 208 THR A O 1
ATOM 1598 N N . ALA A 1 209 ? 24.673 -4.898 -18.677 1.00 94.06 209 ALA A N 1
ATOM 1599 C CA . ALA A 1 209 ? 24.240 -5.613 -19.870 1.00 94.06 209 ALA A CA 1
ATOM 1600 C C . ALA A 1 209 ? 24.044 -4.667 -21.064 1.00 94.06 209 ALA A C 1
ATOM 1602 O O . ALA A 1 209 ? 24.590 -4.938 -22.127 1.00 94.06 209 ALA A O 1
ATOM 1603 N N . GLY A 1 210 ? 23.333 -3.548 -20.888 1.00 93.88 210 GLY A N 1
ATOM 1604 C CA . GLY A 1 210 ? 23.080 -2.582 -21.963 1.00 93.88 210 GLY A CA 1
ATOM 1605 C C . GLY A 1 210 ? 24.367 -2.052 -22.599 1.00 93.88 210 GLY A C 1
ATOM 1606 O O . GLY A 1 210 ? 24.528 -2.114 -23.818 1.00 93.88 210 GLY A O 1
ATOM 1607 N N . VAL A 1 211 ? 25.315 -1.625 -21.759 1.00 94.56 211 VAL A N 1
ATOM 1608 C CA . VAL A 1 211 ? 26.629 -1.110 -22.172 1.00 94.56 211 VAL A CA 1
ATOM 1609 C C . VAL A 1 211 ? 27.511 -2.212 -22.771 1.00 94.56 211 VAL A C 1
ATOM 1611 O O . VAL A 1 211 ? 28.185 -1.979 -23.767 1.00 94.56 211 VAL A O 1
ATOM 1614 N N . THR A 1 212 ? 27.494 -3.437 -22.229 1.00 96.19 212 THR A N 1
ATOM 1615 C CA . THR A 1 212 ? 28.227 -4.565 -22.835 1.00 96.19 212 THR A CA 1
ATOM 1616 C C . THR A 1 212 ? 27.679 -4.915 -24.215 1.00 96.19 212 THR A C 1
ATOM 1618 O O . THR A 1 212 ? 28.469 -5.142 -25.121 1.00 96.19 212 THR A O 1
ATOM 1621 N N . LEU A 1 213 ? 26.357 -4.943 -24.402 1.00 95.56 213 LEU A N 1
ATOM 1622 C CA . LEU A 1 213 ? 25.755 -5.203 -25.713 1.00 95.56 213 LEU A CA 1
ATOM 1623 C C . LEU A 1 213 ? 26.124 -4.108 -26.726 1.00 95.56 213 LEU A C 1
ATOM 1625 O O . LEU A 1 213 ? 26.404 -4.418 -27.876 1.00 95.56 213 LEU A O 1
ATOM 1629 N N . LEU A 1 214 ? 26.222 -2.849 -26.287 1.00 94.94 214 LEU A N 1
ATOM 1630 C CA . LEU A 1 214 ? 26.670 -1.745 -27.141 1.00 94.94 214 LEU A CA 1
ATOM 1631 C C . LEU A 1 214 ? 28.158 -1.878 -27.505 1.00 94.94 214 LEU A C 1
ATOM 1633 O O . LEU A 1 214 ? 28.547 -1.642 -28.646 1.00 94.94 214 LEU A O 1
ATOM 1637 N N . LEU A 1 215 ? 28.992 -2.308 -26.555 1.00 95.81 215 LEU A N 1
ATOM 1638 C CA . LEU A 1 215 ? 30.399 -2.623 -26.805 1.00 95.81 215 LEU A CA 1
ATOM 1639 C C . LEU A 1 215 ? 30.553 -3.781 -27.808 1.00 95.81 215 LEU A C 1
ATOM 1641 O O . LEU A 1 215 ? 31.483 -3.760 -28.616 1.00 95.81 215 LEU A O 1
ATOM 1645 N N . MET A 1 216 ? 29.641 -4.762 -27.774 1.00 95.50 216 MET A N 1
ATOM 1646 C CA . MET A 1 216 ? 29.581 -5.860 -28.745 1.00 95.50 216 MET A CA 1
ATOM 1647 C C . MET A 1 216 ? 29.198 -5.363 -30.141 1.00 95.50 216 MET A C 1
ATOM 1649 O O . MET A 1 216 ? 29.878 -5.715 -31.103 1.00 95.50 216 MET A O 1
ATOM 1653 N N . ASP A 1 217 ? 28.197 -4.486 -30.248 1.00 94.94 217 ASP A N 1
ATOM 1654 C CA . ASP A 1 217 ? 27.796 -3.903 -31.536 1.00 94.94 217 ASP A CA 1
ATOM 1655 C C . ASP A 1 217 ? 28.933 -3.092 -32.162 1.00 94.94 217 ASP A C 1
ATOM 1657 O O . ASP A 1 217 ? 29.160 -3.158 -33.367 1.00 94.94 217 ASP A O 1
ATOM 1661 N N . ARG A 1 218 ? 29.712 -2.380 -31.340 1.00 94.81 218 ARG A N 1
ATOM 1662 C CA . ARG A 1 218 ? 30.853 -1.594 -31.824 1.00 94.81 218 ARG A CA 1
ATOM 1663 C C . ARG A 1 218 ? 32.045 -2.439 -32.268 1.00 94.81 218 ARG A C 1
ATOM 1665 O O . ARG A 1 218 ? 32.661 -2.117 -33.276 1.00 94.81 218 ARG A O 1
ATOM 1672 N N . ASN A 1 219 ? 32.402 -3.482 -31.516 1.00 95.81 219 ASN A N 1
ATOM 1673 C CA . ASN A 1 219 ? 33.706 -4.145 -31.673 1.00 95.81 219 ASN A CA 1
ATOM 1674 C C . ASN A 1 219 ? 33.633 -5.581 -32.208 1.00 95.81 219 ASN A C 1
ATOM 1676 O O . ASN A 1 219 ? 34.641 -6.115 -32.665 1.00 95.81 219 ASN A O 1
ATOM 1680 N N . PHE A 1 220 ? 32.466 -6.222 -32.145 1.00 95.19 220 PHE A N 1
ATOM 1681 C CA . PHE A 1 220 ? 32.289 -7.640 -32.472 1.00 95.19 220 PHE A CA 1
ATOM 1682 C C . PHE A 1 220 ? 31.247 -7.878 -33.575 1.00 95.19 220 PHE A C 1
ATOM 1684 O O . PHE A 1 220 ? 30.833 -9.017 -33.784 1.00 95.19 220 PHE A O 1
ATOM 1691 N N . ASN A 1 221 ? 30.854 -6.825 -34.304 1.00 92.62 221 ASN A N 1
ATOM 1692 C CA . ASN A 1 221 ? 29.900 -6.874 -35.419 1.00 92.62 221 ASN A CA 1
ATOM 1693 C C . ASN A 1 221 ? 28.562 -7.545 -35.055 1.00 92.62 221 ASN A C 1
ATOM 1695 O O . ASN A 1 221 ? 27.963 -8.244 -35.877 1.00 92.62 221 ASN A O 1
ATOM 1699 N N . THR A 1 222 ? 28.095 -7.366 -33.817 1.00 94.62 222 THR A N 1
ATOM 1700 C CA . THR A 1 222 ? 26.728 -7.743 -33.442 1.00 94.62 222 THR A CA 1
ATOM 1701 C C . THR A 1 222 ? 25.732 -6.661 -33.870 1.00 94.62 222 THR A C 1
ATOM 1703 O O . THR A 1 222 ? 26.123 -5.577 -34.296 1.00 94.62 222 THR A O 1
ATOM 1706 N N . GLY A 1 223 ? 24.436 -6.976 -33.814 1.00 92.62 223 GLY A N 1
ATOM 1707 C CA . GLY A 1 223 ? 23.366 -6.081 -34.256 1.00 92.62 223 GLY A CA 1
ATOM 1708 C C . GLY A 1 223 ? 22.223 -5.975 -33.252 1.00 92.62 223 GLY A C 1
ATOM 1709 O O . GLY A 1 223 ? 21.080 -6.253 -33.605 1.00 92.62 223 GLY A O 1
ATOM 1710 N N . PHE A 1 224 ? 22.513 -5.636 -31.994 1.00 94.31 224 PHE A N 1
ATOM 1711 C CA . PHE A 1 224 ? 21.485 -5.468 -30.960 1.00 94.31 224 PHE A CA 1
ATOM 1712 C C . PHE A 1 224 ? 20.715 -4.149 -31.110 1.00 94.31 224 PHE A C 1
ATOM 1714 O O . PHE A 1 224 ? 19.486 -4.131 -31.011 1.00 94.31 224 PHE A O 1
ATOM 1721 N N . TYR A 1 225 ? 21.428 -3.055 -31.368 1.00 94.81 225 TYR A N 1
ATOM 1722 C CA . TYR A 1 225 ? 20.889 -1.699 -31.490 1.00 94.81 225 TYR A CA 1
ATOM 1723 C C . TYR A 1 225 ? 21.047 -1.121 -32.904 1.00 94.81 225 TYR A C 1
ATOM 1725 O O . TYR A 1 225 ? 20.454 -0.091 -33.215 1.00 94.81 225 TYR A O 1
ATOM 1733 N N . GLU A 1 226 ? 21.815 -1.780 -33.774 1.00 91.81 226 GLU A N 1
ATOM 1734 C CA . GLU A 1 226 ? 22.016 -1.370 -35.167 1.00 91.81 226 GLU A CA 1
ATOM 1735 C C . GLU A 1 226 ? 20.783 -1.637 -36.041 1.00 91.81 226 GLU A C 1
ATOM 1737 O O . GLU A 1 226 ? 20.461 -2.786 -36.354 1.00 91.81 226 GLU A O 1
ATOM 1742 N N . VAL A 1 227 ? 20.137 -0.570 -36.521 1.00 91.25 227 VAL A N 1
ATOM 1743 C CA . VAL A 1 227 ? 18.932 -0.655 -37.373 1.00 91.25 227 VAL A CA 1
ATOM 1744 C C . VAL A 1 227 ? 19.204 -1.425 -38.669 1.00 91.25 227 VAL A C 1
ATOM 1746 O O . VAL A 1 227 ? 18.363 -2.203 -39.115 1.00 91.25 227 VAL A O 1
ATOM 1749 N N . GLY A 1 228 ? 20.400 -1.268 -39.249 1.00 87.31 228 GLY A N 1
ATOM 1750 C CA . GLY A 1 228 ? 20.805 -1.983 -40.467 1.00 87.31 228 GLY A CA 1
ATOM 1751 C C . GLY A 1 228 ? 20.891 -3.505 -40.298 1.00 87.31 228 GLY A C 1
ATOM 1752 O O . GLY A 1 228 ? 20.744 -4.233 -41.275 1.00 87.31 228 GLY A O 1
ATOM 1753 N N . ALA A 1 229 ? 21.072 -3.987 -39.064 1.00 87.94 229 ALA A N 1
ATOM 1754 C CA . ALA A 1 229 ? 21.090 -5.406 -38.711 1.00 87.94 229 ALA A CA 1
ATOM 1755 C C . ALA A 1 229 ? 19.749 -5.900 -38.122 1.00 87.94 229 ALA A C 1
ATOM 1757 O O . ALA A 1 229 ? 19.645 -7.055 -37.713 1.00 87.94 229 ALA A O 1
ATOM 1758 N N . GLY A 1 230 ? 18.719 -5.043 -38.084 1.00 89.62 230 GLY A N 1
ATOM 1759 C CA . GLY A 1 230 ? 17.416 -5.335 -37.475 1.00 89.62 230 GLY A CA 1
ATOM 1760 C C . GLY A 1 230 ? 17.332 -5.067 -35.966 1.00 89.62 230 GLY A C 1
ATOM 1761 O O . GLY A 1 230 ? 16.331 -5.431 -35.349 1.00 89.62 230 GLY A O 1
ATOM 1762 N N . GLY A 1 231 ? 18.358 -4.447 -35.377 1.00 92.75 231 GLY A N 1
ATOM 1763 C CA . GLY A 1 231 ? 18.367 -3.968 -33.996 1.00 92.75 231 GLY A CA 1
ATOM 1764 C C . GLY A 1 231 ? 17.550 -2.687 -33.801 1.00 92.75 231 GLY A C 1
ATOM 1765 O O . GLY A 1 231 ? 17.142 -2.032 -34.761 1.00 92.75 231 GLY A O 1
ATOM 1766 N N . ASP A 1 232 ? 17.309 -2.319 -32.542 1.00 93.81 232 ASP A N 1
ATOM 1767 C CA . ASP A 1 232 ? 16.499 -1.148 -32.186 1.00 93.81 232 ASP A CA 1
ATOM 1768 C C . ASP A 1 232 ? 17.200 -0.267 -31.132 1.00 93.81 232 ASP A C 1
ATOM 1770 O O . ASP A 1 232 ? 17.331 -0.685 -29.976 1.00 93.81 232 ASP A O 1
ATOM 1774 N N . PRO A 1 233 ? 17.602 0.974 -31.473 1.00 93.06 233 PRO A N 1
ATOM 1775 C CA . PRO A 1 233 ? 18.179 1.921 -30.520 1.00 93.06 233 PRO A CA 1
ATOM 1776 C C . PRO A 1 233 ? 17.276 2.236 -29.316 1.00 93.06 233 PRO A C 1
ATOM 1778 O O . PRO A 1 233 ? 17.785 2.490 -28.224 1.00 93.06 233 PRO A O 1
ATOM 1781 N N . ILE A 1 234 ? 15.945 2.157 -29.460 1.00 93.75 234 ILE A N 1
ATOM 1782 C CA . ILE A 1 234 ? 14.997 2.378 -28.349 1.00 93.75 234 ILE A CA 1
ATOM 1783 C C . ILE A 1 234 ? 15.142 1.271 -27.294 1.00 93.75 234 ILE A C 1
ATOM 1785 O O . ILE A 1 234 ? 14.938 1.502 -26.097 1.00 93.75 234 ILE A O 1
ATOM 1789 N N . THR A 1 235 ? 15.578 0.074 -27.697 1.00 92.12 235 THR A N 1
ATOM 1790 C CA . THR A 1 235 ? 15.905 -0.997 -26.750 1.00 92.12 235 THR A CA 1
ATOM 1791 C C . THR A 1 235 ? 17.063 -0.587 -25.838 1.00 92.12 235 THR A C 1
ATOM 1793 O O . THR A 1 235 ? 16.999 -0.871 -24.641 1.00 92.12 235 THR A O 1
ATOM 1796 N N . TYR A 1 236 ? 18.064 0.155 -26.334 1.00 92.88 236 TYR A N 1
ATOM 1797 C CA . TYR A 1 236 ? 19.123 0.698 -25.477 1.00 92.88 236 TYR A CA 1
ATOM 1798 C C . TYR A 1 236 ? 18.551 1.666 -24.437 1.00 92.88 236 TYR A C 1
ATOM 1800 O O . TYR A 1 236 ? 18.840 1.516 -23.250 1.00 92.88 236 TYR A O 1
ATOM 1808 N N . GLU A 1 237 ? 17.666 2.587 -24.837 1.00 91.50 237 GLU A N 1
ATOM 1809 C CA . GLU A 1 237 ? 16.988 3.500 -23.904 1.00 91.50 237 GLU A CA 1
ATOM 1810 C C . GLU A 1 237 ? 16.191 2.750 -22.825 1.00 91.50 237 GLU A C 1
ATOM 1812 O O . GLU A 1 237 ? 16.216 3.117 -21.647 1.00 91.50 237 GLU A O 1
ATOM 1817 N N . HIS A 1 238 ? 15.540 1.642 -23.191 1.00 90.88 238 HIS A N 1
ATOM 1818 C CA . HIS A 1 238 ? 14.887 0.769 -22.223 1.00 90.88 238 HIS A CA 1
ATOM 1819 C C . HIS A 1 238 ? 15.878 0.032 -21.317 1.00 90.88 238 HIS A C 1
ATOM 1821 O O . HIS A 1 238 ? 15.603 -0.083 -20.127 1.00 90.88 238 HIS A O 1
ATOM 1827 N N . THR A 1 239 ? 17.025 -0.446 -21.813 1.00 86.12 239 THR A N 1
ATOM 1828 C CA . THR A 1 239 ? 18.073 -1.050 -20.961 1.00 86.12 239 THR A CA 1
ATOM 1829 C C . THR A 1 239 ? 18.772 -0.023 -20.068 1.00 86.12 239 THR A C 1
ATOM 1831 O O . THR A 1 239 ? 19.189 -0.353 -18.956 1.00 86.12 239 THR A O 1
ATOM 1834 N N . PHE A 1 240 ? 18.746 1.256 -20.451 1.00 79.06 240 PHE A N 1
ATOM 1835 C CA . PHE A 1 240 ? 19.058 2.389 -19.580 1.00 79.06 240 PHE A CA 1
ATOM 1836 C C . PHE A 1 240 ? 17.990 2.610 -18.481 1.00 79.06 240 PHE A C 1
ATOM 1838 O O . PHE A 1 240 ? 17.994 3.618 -17.777 1.00 79.06 240 PHE A O 1
ATOM 1845 N N . PHE A 1 241 ? 17.117 1.618 -18.247 1.00 77.50 241 PHE A N 1
ATOM 1846 C CA . PHE A 1 241 ? 16.286 1.409 -17.055 1.00 77.50 241 PHE A CA 1
ATOM 1847 C C . PHE A 1 241 ? 16.958 1.835 -15.747 1.00 77.50 241 PHE A C 1
ATOM 1849 O O . PHE A 1 241 ? 16.290 2.342 -14.849 1.00 77.50 241 PHE A O 1
ATOM 1856 N N . PHE A 1 242 ? 18.275 1.632 -15.647 1.00 79.81 242 PHE A N 1
ATOM 1857 C CA . PHE A 1 242 ? 19.120 2.048 -14.532 1.00 79.81 242 PHE A CA 1
ATOM 1858 C C . PHE A 1 242 ? 19.002 3.533 -14.164 1.00 79.81 242 PHE A C 1
ATOM 1860 O O . PHE A 1 242 ? 19.030 3.846 -12.972 1.00 79.81 242 PHE A O 1
ATOM 1867 N N . GLY A 1 243 ? 18.820 4.426 -15.140 1.00 75.25 243 GLY A N 1
ATOM 1868 C CA . GLY A 1 243 ? 18.930 5.871 -14.928 1.00 75.25 243 GLY A CA 1
ATOM 1869 C C . GLY A 1 243 ? 17.957 6.427 -13.885 1.00 75.25 243 GLY A C 1
ATOM 1870 O O . GLY A 1 243 ? 18.292 7.359 -13.156 1.00 75.25 243 GLY A O 1
ATOM 1871 N N . HIS A 1 244 ? 16.767 5.832 -13.730 1.00 85.50 244 HIS A N 1
ATOM 1872 C CA . HIS A 1 244 ? 15.810 6.324 -12.737 1.00 85.50 244 HIS A CA 1
ATOM 1873 C C . HIS A 1 244 ? 16.000 5.760 -11.313 1.00 85.50 244 HIS A C 1
ATOM 1875 O O . HIS A 1 244 ? 15.978 6.524 -10.345 1.00 85.50 244 HIS A O 1
ATOM 1881 N N . PRO A 1 245 ? 16.245 4.454 -11.114 1.00 90.12 245 PRO A N 1
ATOM 1882 C CA . PRO A 1 245 ? 16.766 3.951 -9.846 1.00 90.12 245 PRO A CA 1
ATOM 1883 C C . PRO A 1 245 ? 18.051 4.663 -9.392 1.00 90.12 245 PRO A C 1
ATOM 1885 O O . PRO A 1 245 ? 18.212 4.912 -8.197 1.00 90.12 245 PRO A O 1
ATOM 1888 N N . GLU A 1 246 ? 18.940 5.034 -10.318 1.00 87.62 246 GLU A N 1
ATOM 1889 C CA . GLU A 1 246 ? 20.203 5.725 -10.031 1.00 87.62 246 GLU A CA 1
ATOM 1890 C C . GLU A 1 246 ? 20.013 7.084 -9.351 1.00 87.62 246 GLU A C 1
ATOM 1892 O O . GLU A 1 246 ? 20.646 7.372 -8.332 1.00 87.62 246 GLU A O 1
ATOM 1897 N N . VAL A 1 247 ? 19.101 7.922 -9.845 1.00 88.19 247 VAL A N 1
ATOM 1898 C CA . VAL A 1 247 ? 18.859 9.220 -9.196 1.00 88.19 247 VAL A CA 1
ATOM 1899 C C . VAL A 1 247 ? 18.337 9.052 -7.767 1.00 88.19 247 VAL A C 1
ATOM 1901 O O . VAL A 1 247 ? 18.637 9.869 -6.889 1.00 88.19 247 VAL A O 1
ATOM 1904 N N . TYR A 1 248 ? 17.630 7.951 -7.484 1.00 90.25 248 TYR A N 1
ATOM 1905 C CA . TYR A 1 248 ? 17.240 7.612 -6.120 1.00 90.25 248 TYR A CA 1
ATOM 1906 C C . TYR A 1 248 ? 18.393 7.088 -5.271 1.00 90.25 248 TYR A C 1
ATOM 1908 O O . TYR A 1 248 ? 18.466 7.431 -4.089 1.00 90.25 248 TYR A O 1
ATOM 1916 N N . ILE A 1 249 ? 19.302 6.315 -5.865 1.00 91.44 249 ILE A N 1
ATOM 1917 C CA . ILE A 1 249 ? 20.541 5.874 -5.219 1.00 91.44 249 ILE A CA 1
ATOM 1918 C C . ILE A 1 249 ? 21.338 7.084 -4.720 1.00 91.44 249 ILE A C 1
ATOM 1920 O O . ILE A 1 249 ? 21.817 7.073 -3.590 1.00 91.44 249 ILE A O 1
ATOM 1924 N N . MET A 1 250 ? 21.413 8.160 -5.506 1.00 90.00 250 MET A N 1
ATOM 1925 C CA . MET A 1 250 ? 22.133 9.375 -5.111 1.00 90.00 250 MET A CA 1
ATOM 1926 C C . MET A 1 250 ? 21.427 10.165 -3.996 1.00 90.00 250 MET A C 1
ATOM 1928 O O . MET A 1 250 ? 22.073 10.645 -3.062 1.00 90.00 250 MET A O 1
ATOM 1932 N N . ILE A 1 251 ? 20.098 10.313 -4.055 1.00 92.06 251 ILE A N 1
ATOM 1933 C CA . ILE A 1 251 ? 19.370 11.178 -3.108 1.00 92.06 251 ILE A CA 1
ATOM 1934 C C . ILE A 1 251 ? 19.030 10.490 -1.777 1.00 92.06 251 ILE A C 1
ATOM 1936 O O . ILE A 1 251 ? 18.894 11.159 -0.747 1.00 92.06 251 ILE A O 1
ATOM 1940 N N . MET A 1 252 ? 18.881 9.160 -1.755 1.00 93.19 252 MET A N 1
ATOM 1941 C CA . MET A 1 252 ? 18.476 8.426 -0.552 1.00 93.19 252 MET A CA 1
ATOM 1942 C C . MET A 1 252 ? 19.445 8.614 0.625 1.00 93.19 252 MET A C 1
ATOM 1944 O O . MET A 1 252 ? 18.960 9.000 1.700 1.00 93.19 252 MET A O 1
ATOM 1948 N N . PRO A 1 253 ? 20.773 8.419 0.472 1.00 93.56 253 PRO A N 1
ATOM 1949 C CA . PRO A 1 253 ? 21.742 8.695 1.531 1.00 93.56 253 PRO A CA 1
ATOM 1950 C C . PRO A 1 253 ? 21.669 10.148 2.007 1.00 93.56 253 PRO A C 1
ATOM 1952 O O . PRO A 1 253 ? 21.692 10.398 3.214 1.00 93.56 253 PRO A O 1
ATOM 1955 N N . GLY A 1 254 ? 21.471 11.094 1.080 1.00 92.06 254 GLY A N 1
ATOM 1956 C CA . GLY A 1 254 ? 21.247 12.509 1.380 1.00 92.06 254 GLY A CA 1
ATOM 1957 C C . GLY A 1 254 ? 20.077 12.723 2.337 1.00 92.06 254 GLY A C 1
ATOM 1958 O O . GLY A 1 254 ? 20.219 13.375 3.373 1.00 92.06 254 GLY A O 1
ATOM 1959 N N . PHE A 1 255 ? 18.933 12.089 2.074 1.00 91.38 255 PHE A N 1
ATOM 1960 C CA . PHE A 1 255 ? 17.810 12.151 3.003 1.00 91.38 255 PHE A CA 1
ATOM 1961 C C . PHE A 1 255 ? 18.100 11.489 4.358 1.00 91.38 255 PHE A C 1
ATOM 1963 O O . PHE A 1 255 ? 17.578 11.938 5.382 1.00 91.38 255 PHE A O 1
ATOM 1970 N N . GLY A 1 256 ? 18.878 10.405 4.379 1.00 92.62 256 GLY A N 1
ATOM 1971 C CA . GLY A 1 256 ? 19.300 9.738 5.610 1.00 92.62 256 GLY A CA 1
ATOM 1972 C C . GLY A 1 256 ? 20.149 10.655 6.492 1.00 92.62 256 GLY A C 1
ATOM 1973 O O . GLY A 1 256 ? 19.850 10.818 7.675 1.00 92.62 256 GLY A O 1
ATOM 1974 N N . MET A 1 257 ? 21.153 11.307 5.898 1.00 92.50 257 MET A N 1
ATOM 1975 C CA . MET A 1 257 ? 22.018 12.281 6.572 1.00 92.50 257 MET A CA 1
ATOM 1976 C C . MET A 1 257 ? 21.218 13.489 7.066 1.00 92.50 257 MET A C 1
ATOM 1978 O O . MET A 1 257 ? 21.295 13.841 8.244 1.00 92.50 257 MET A O 1
ATOM 1982 N N . MET A 1 258 ? 20.374 14.064 6.204 1.00 90.25 258 MET A N 1
ATOM 1983 C CA . MET A 1 258 ? 19.557 15.230 6.548 1.00 90.25 258 MET A CA 1
ATOM 1984 C C . MET A 1 258 ? 18.623 14.954 7.732 1.00 90.25 258 MET A C 1
ATOM 1986 O O . MET A 1 258 ? 18.469 15.796 8.613 1.00 90.25 258 MET A O 1
ATOM 1990 N N . SER A 1 259 ? 18.044 13.752 7.807 1.00 89.69 259 SER A N 1
ATOM 1991 C CA . SER A 1 259 ? 17.165 13.365 8.920 1.00 89.69 259 SER A CA 1
ATOM 1992 C C . SER A 1 259 ? 17.895 13.397 10.270 1.00 89.69 259 SER A C 1
ATOM 1994 O O . SER A 1 259 ? 17.349 13.889 11.259 1.00 89.69 259 SER A O 1
ATOM 1996 N N . HIS A 1 260 ? 19.149 12.934 10.306 1.00 89.94 260 HIS A N 1
ATOM 1997 C CA . HIS A 1 260 ? 19.988 12.951 11.510 1.00 89.94 260 HIS A CA 1
ATOM 1998 C C . HIS A 1 260 ? 20.470 14.348 11.881 1.00 89.94 260 HIS A C 1
ATOM 2000 O O . HIS A 1 260 ? 20.393 14.727 13.052 1.00 89.94 260 HIS A O 1
ATOM 2006 N N . MET A 1 261 ? 20.911 15.136 10.897 1.00 89.19 261 MET A N 1
ATOM 2007 C CA . MET A 1 261 ? 21.321 16.525 11.123 1.00 89.19 261 MET A CA 1
ATOM 2008 C C . MET A 1 261 ? 20.154 17.334 11.688 1.00 89.19 261 MET A C 1
ATOM 2010 O O . MET A 1 261 ? 20.283 17.954 12.741 1.00 89.19 261 MET A O 1
ATOM 2014 N N . MET A 1 262 ? 18.979 17.258 11.058 1.00 82.38 262 MET A N 1
ATOM 2015 C CA . MET A 1 262 ? 17.792 17.967 11.535 1.00 82.38 262 MET A CA 1
ATOM 2016 C C . MET A 1 262 ? 17.367 17.503 12.923 1.00 82.38 262 MET A C 1
ATOM 2018 O O . MET A 1 262 ? 17.040 18.339 13.760 1.00 82.38 262 MET A O 1
ATOM 2022 N N . SER A 1 263 ? 17.397 16.202 13.217 1.00 84.56 263 SER A N 1
ATOM 2023 C CA . SER A 1 263 ? 17.053 15.690 14.552 1.00 84.56 263 SER A CA 1
ATOM 2024 C C . SER A 1 263 ? 17.998 16.222 15.625 1.00 84.56 263 SER A C 1
ATOM 2026 O O . SER A 1 263 ? 17.554 16.731 16.657 1.00 84.56 263 SER A O 1
ATOM 2028 N N . THR A 1 264 ? 19.297 16.186 15.340 1.00 86.75 264 THR A N 1
ATOM 2029 C CA . THR A 1 264 ? 20.344 16.601 16.274 1.00 86.75 264 THR A CA 1
ATOM 2030 C C . THR A 1 264 ? 20.292 18.104 16.530 1.00 86.75 264 THR A C 1
ATOM 2032 O O . THR A 1 264 ? 20.201 18.531 17.682 1.00 86.75 264 THR A O 1
ATOM 2035 N N . TYR A 1 265 ? 20.270 18.919 15.471 1.00 84.38 265 TYR A N 1
ATOM 2036 C CA . TYR A 1 265 ? 20.244 20.376 15.606 1.00 84.38 265 TYR A CA 1
ATOM 2037 C C . TYR A 1 265 ? 18.901 20.895 16.130 1.00 84.38 265 TYR A C 1
ATOM 2039 O O . TYR A 1 265 ? 18.886 21.865 16.885 1.00 84.38 265 TYR A O 1
ATOM 2047 N N . SER A 1 266 ? 17.783 20.214 15.840 1.00 78.56 266 SER A N 1
ATOM 2048 C CA . SER A 1 266 ? 16.479 20.543 16.440 1.00 78.56 266 SER A CA 1
ATOM 2049 C C . SER A 1 266 ? 16.292 20.036 17.869 1.00 78.56 266 SER A C 1
ATOM 2051 O O . SER A 1 266 ? 15.308 20.412 18.518 1.00 78.56 266 SER A O 1
ATOM 2053 N N . LYS A 1 267 ? 17.228 19.210 18.365 1.00 81.62 267 LYS A N 1
ATOM 2054 C CA . LYS A 1 267 ? 17.174 18.517 19.662 1.00 81.62 267 LYS A CA 1
ATOM 2055 C C . LYS A 1 267 ? 15.859 17.760 19.868 1.00 81.62 267 LYS A C 1
ATOM 2057 O O . LYS A 1 267 ? 15.320 17.712 20.974 1.00 81.62 267 LYS A O 1
ATOM 2062 N N . LYS A 1 268 ? 15.313 17.199 18.787 1.00 78.31 268 LYS A N 1
ATOM 2063 C CA . LYS A 1 268 ? 14.050 16.456 18.781 1.00 78.31 268 LYS A CA 1
ATOM 2064 C C . LYS A 1 268 ? 14.217 15.163 18.004 1.00 78.31 268 LYS A C 1
ATOM 2066 O O . LYS A 1 268 ? 14.917 15.159 16.991 1.00 78.31 268 LYS A O 1
ATOM 2071 N N . PRO A 1 269 ? 13.553 14.077 18.429 1.00 82.00 269 PRO A N 1
ATOM 2072 C CA . PRO A 1 269 ? 13.524 12.863 17.633 1.00 82.00 269 PRO A CA 1
ATOM 2073 C C . PRO A 1 269 ? 12.852 13.134 16.286 1.00 82.00 269 PRO A C 1
ATOM 2075 O O . PRO A 1 269 ? 12.050 14.064 16.138 1.00 82.00 269 PRO A O 1
ATOM 2078 N N . VAL A 1 270 ? 13.178 12.302 15.305 1.00 81.69 270 VAL A N 1
ATOM 2079 C CA . VAL A 1 270 ? 12.605 12.413 13.968 1.00 81.69 270 VAL A CA 1
ATOM 2080 C C . VAL A 1 270 ? 11.094 12.189 14.019 1.00 81.69 270 VAL A C 1
ATOM 2082 O O . VAL A 1 270 ? 10.609 11.210 14.591 1.00 81.69 270 VAL A O 1
ATOM 2085 N N . PHE A 1 271 ? 10.330 13.110 13.428 1.00 78.94 271 PHE A N 1
ATOM 2086 C CA . PHE A 1 271 ? 8.875 13.005 13.401 1.00 78.94 271 PHE A CA 1
ATOM 2087 C C . PHE A 1 271 ? 8.444 11.877 12.457 1.00 78.94 271 PHE A C 1
ATOM 2089 O O . PHE A 1 271 ? 8.657 11.953 11.251 1.00 78.94 271 PHE A O 1
ATOM 2096 N N . GLY A 1 272 ? 7.812 10.835 13.003 1.00 83.81 272 GLY A N 1
ATOM 2097 C CA . GLY A 1 272 ? 7.271 9.740 12.199 1.00 83.81 272 GLY A CA 1
ATOM 2098 C C . GLY A 1 272 ? 8.341 8.860 11.547 1.00 83.81 272 GLY A C 1
ATOM 2099 O O . GLY A 1 272 ? 8.218 8.530 10.370 1.00 83.81 272 GLY A O 1
ATOM 2100 N N . GLU A 1 273 ? 9.360 8.440 12.304 1.00 85.69 273 GLU A N 1
ATOM 2101 C CA . GLU A 1 273 ? 10.476 7.600 11.828 1.00 85.69 273 GLU A CA 1
ATOM 2102 C C . GLU A 1 273 ? 10.022 6.390 10.987 1.00 85.69 273 GLU A C 1
ATOM 2104 O O . GLU A 1 273 ? 10.501 6.188 9.873 1.00 85.69 273 GLU A O 1
ATOM 2109 N N . MET A 1 274 ? 9.010 5.648 11.448 1.00 87.06 274 MET A N 1
ATOM 2110 C CA . MET A 1 274 ? 8.439 4.513 10.704 1.00 87.06 274 MET A CA 1
ATOM 2111 C C . MET A 1 274 ? 7.834 4.930 9.356 1.00 87.06 274 MET A C 1
ATOM 2113 O O . MET A 1 274 ? 7.987 4.226 8.359 1.00 87.06 274 MET A O 1
ATOM 2117 N N . GLY A 1 275 ? 7.163 6.085 9.310 1.00 86.75 275 GLY A N 1
ATOM 2118 C CA . GLY A 1 275 ? 6.623 6.656 8.076 1.00 86.75 275 GLY A CA 1
ATOM 2119 C C . GLY A 1 275 ? 7.730 7.042 7.098 1.00 86.75 275 GLY A C 1
ATOM 2120 O O . GLY A 1 275 ? 7.610 6.774 5.906 1.00 86.75 275 GLY A O 1
ATOM 2121 N N . MET A 1 276 ? 8.845 7.579 7.598 1.00 88.81 276 MET A N 1
ATOM 2122 C CA . MET A 1 276 ? 10.016 7.896 6.776 1.00 88.81 276 MET A CA 1
ATOM 2123 C C . MET A 1 276 ? 10.713 6.642 6.238 1.00 88.81 276 MET A C 1
ATOM 2125 O O . MET A 1 276 ? 11.138 6.647 5.082 1.00 88.81 276 MET A O 1
ATOM 2129 N N . ILE A 1 277 ? 10.791 5.560 7.022 1.00 93.44 277 ILE A N 1
ATOM 2130 C CA . ILE A 1 277 ? 11.309 4.261 6.556 1.00 93.44 277 ILE A CA 1
ATOM 2131 C C . ILE A 1 277 ? 10.427 3.713 5.430 1.00 93.44 277 ILE A C 1
ATOM 2133 O O . ILE A 1 277 ? 10.940 3.350 4.372 1.00 93.44 277 ILE A O 1
ATOM 2137 N N . TYR A 1 278 ? 9.101 3.705 5.605 1.00 93.06 278 TYR A N 1
ATOM 2138 C CA . TYR A 1 278 ? 8.185 3.244 4.557 1.00 93.06 278 TYR A CA 1
ATOM 2139 C C . TYR A 1 278 ? 8.186 4.146 3.327 1.00 93.06 278 TYR A C 1
ATOM 2141 O O . TYR A 1 278 ? 8.081 3.635 2.214 1.00 93.06 278 TYR A O 1
ATOM 2149 N N . ALA A 1 279 ? 8.354 5.457 3.495 1.00 91.62 279 ALA A N 1
ATOM 2150 C CA . ALA A 1 279 ? 8.528 6.372 2.377 1.00 91.62 279 ALA A CA 1
ATOM 2151 C C . ALA A 1 279 ? 9.808 6.045 1.590 1.00 91.62 279 ALA A C 1
ATOM 2153 O O . ALA A 1 279 ? 9.759 5.967 0.367 1.00 91.62 279 ALA A O 1
ATOM 2154 N N . MET A 1 280 ? 10.932 5.766 2.265 1.00 93.12 280 MET A N 1
ATOM 2155 C CA . MET A 1 280 ? 12.168 5.322 1.600 1.00 93.12 280 MET A CA 1
ATOM 2156 C C . MET A 1 280 ? 12.001 3.993 0.869 1.00 93.12 280 MET A C 1
ATOM 2158 O O . MET A 1 280 ? 12.372 3.899 -0.298 1.00 93.12 280 MET A O 1
ATOM 2162 N N . GLY A 1 281 ? 11.382 3.001 1.511 1.00 93.62 281 GLY A N 1
ATOM 2163 C CA . GLY A 1 281 ? 11.102 1.717 0.868 1.00 93.62 281 GLY A CA 1
ATOM 2164 C C . GLY A 1 281 ? 10.158 1.846 -0.329 1.00 93.62 281 GLY A C 1
ATOM 2165 O O . GLY A 1 281 ? 10.360 1.188 -1.346 1.00 93.62 281 GLY A O 1
ATOM 2166 N N . SER A 1 282 ? 9.165 2.737 -0.243 1.00 91.94 282 SER A N 1
ATOM 2167 C CA . SER A 1 282 ? 8.242 3.021 -1.348 1.00 91.94 282 SER A CA 1
ATOM 2168 C C . SER A 1 282 ? 8.954 3.709 -2.509 1.00 91.94 282 SER A C 1
ATOM 2170 O O . SER A 1 282 ? 8.764 3.289 -3.642 1.00 91.94 282 SER A O 1
ATOM 2172 N N . MET A 1 283 ? 9.818 4.700 -2.247 1.00 91.12 283 MET A N 1
ATOM 2173 C CA . MET A 1 283 ? 10.640 5.321 -3.297 1.00 91.12 283 MET A CA 1
ATOM 2174 C C . MET A 1 283 ? 11.554 4.293 -3.973 1.00 91.12 283 MET A C 1
ATOM 2176 O O . MET A 1 283 ? 11.662 4.288 -5.192 1.00 91.12 283 MET A O 1
ATOM 2180 N N . GLY A 1 284 ? 12.161 3.386 -3.201 1.00 89.94 284 GLY A N 1
ATOM 2181 C CA . GLY A 1 284 ? 13.016 2.336 -3.759 1.00 89.94 284 GLY A CA 1
ATOM 2182 C C . GLY A 1 284 ? 12.258 1.371 -4.668 1.00 89.94 284 GLY A C 1
ATOM 2183 O O . GLY A 1 284 ? 12.726 1.036 -5.748 1.00 89.94 284 GLY A O 1
ATOM 2184 N N . LEU A 1 285 ? 11.056 0.951 -4.274 1.00 90.44 285 LEU A N 1
ATOM 2185 C CA . LEU A 1 285 ? 10.247 0.052 -5.098 1.00 90.44 285 LEU A CA 1
ATOM 2186 C C . LEU A 1 285 ? 9.699 0.755 -6.342 1.00 90.44 285 LEU A C 1
ATOM 2188 O O . LEU A 1 285 ? 9.764 0.213 -7.441 1.00 90.44 285 LEU A O 1
ATOM 2192 N N . LEU A 1 286 ? 9.136 1.949 -6.165 1.00 89.12 286 LEU A N 1
ATOM 2193 C CA . LEU A 1 286 ? 8.496 2.680 -7.250 1.00 89.12 286 LEU A CA 1
ATOM 2194 C C . LEU A 1 286 ? 9.506 3.256 -8.249 1.00 89.12 286 LEU A C 1
ATOM 2196 O O . LEU A 1 286 ? 9.148 3.419 -9.410 1.00 89.12 286 LEU A O 1
ATOM 2200 N N . GLY A 1 287 ? 10.763 3.484 -7.850 1.00 89.38 287 GLY A N 1
ATOM 2201 C CA . GLY A 1 287 ? 11.831 3.899 -8.763 1.00 89.38 287 GLY A CA 1
ATOM 2202 C C . GLY A 1 287 ? 12.033 2.937 -9.940 1.00 89.38 287 GLY A C 1
ATOM 2203 O O . GLY A 1 287 ? 12.340 3.377 -11.043 1.00 89.38 287 GLY A O 1
ATOM 2204 N N . PHE A 1 288 ? 11.750 1.644 -9.748 1.00 91.62 288 PHE A N 1
ATOM 2205 C CA . PHE A 1 288 ? 11.777 0.629 -10.807 1.00 91.62 288 PHE A CA 1
ATOM 2206 C C . PHE A 1 288 ? 10.541 0.618 -11.713 1.00 91.62 288 PHE A C 1
ATOM 2208 O O . PHE A 1 288 ? 10.512 -0.130 -12.681 1.00 91.62 288 PHE A O 1
ATOM 2215 N N . LEU A 1 289 ? 9.501 1.395 -11.407 1.00 91.69 289 LEU A N 1
ATOM 2216 C CA . LEU A 1 289 ? 8.236 1.400 -12.152 1.00 91.69 289 LEU A CA 1
ATOM 2217 C C . LEU A 1 289 ? 8.043 2.652 -13.011 1.00 91.69 289 LEU A C 1
ATOM 2219 O O . LEU A 1 289 ? 6.997 2.804 -13.636 1.00 91.69 289 LEU A O 1
ATOM 2223 N N . VAL A 1 290 ? 9.017 3.563 -13.023 1.00 94.19 290 VAL A N 1
ATOM 2224 C CA . VAL A 1 290 ? 8.854 4.890 -13.632 1.00 94.19 290 VAL A CA 1
ATOM 2225 C C . VAL A 1 290 ? 9.910 5.231 -14.684 1.00 94.19 290 VAL A C 1
ATOM 2227 O O . VAL A 1 290 ? 9.792 6.278 -15.299 1.00 94.19 290 VAL A O 1
ATOM 2230 N N . TRP A 1 291 ? 10.899 4.368 -14.943 1.00 93.25 291 TRP A N 1
ATOM 2231 C CA . TRP A 1 291 ? 12.041 4.655 -15.831 1.00 93.25 291 TRP A CA 1
ATOM 2232 C C . TRP A 1 291 ? 11.654 5.250 -17.195 1.00 93.25 291 TRP A C 1
ATOM 2234 O O . TRP A 1 291 ? 12.317 6.151 -17.701 1.00 93.25 291 TRP A O 1
ATOM 2244 N N . SER A 1 292 ? 10.539 4.798 -17.770 1.00 93.25 292 SER A N 1
ATOM 2245 C CA . SER A 1 292 ? 10.123 5.185 -19.116 1.00 93.25 292 SER A CA 1
ATOM 2246 C C . SER A 1 292 ? 9.625 6.633 -19.235 1.00 93.25 292 SER A C 1
ATOM 2248 O O . SER A 1 292 ? 9.334 7.065 -20.350 1.00 93.25 292 SER A O 1
ATOM 2250 N N . HIS A 1 293 ? 9.542 7.422 -18.153 1.00 92.94 293 HIS A N 1
ATOM 2251 C CA . HIS A 1 293 ? 9.247 8.858 -18.295 1.00 92.94 293 HIS A CA 1
ATOM 2252 C C . HIS A 1 293 ? 10.363 9.647 -18.981 1.00 92.94 293 HIS A C 1
ATOM 2254 O O . HIS A 1 293 ? 10.123 10.760 -19.442 1.00 92.94 293 HIS A O 1
ATOM 2260 N N . HIS A 1 294 ? 11.568 9.080 -19.077 1.00 91.06 294 HIS A N 1
ATOM 2261 C CA . HIS A 1 294 ? 12.640 9.640 -19.897 1.00 91.06 294 HIS A CA 1
ATOM 2262 C C . HIS A 1 294 ? 12.369 9.473 -21.404 1.00 91.06 294 HIS A C 1
ATOM 2264 O O . HIS A 1 294 ? 12.963 10.178 -22.208 1.00 91.06 294 HIS A O 1
ATOM 2270 N N . MET A 1 295 ? 11.411 8.616 -21.774 1.00 93.31 295 MET A N 1
ATOM 2271 C CA . MET A 1 295 ? 11.143 8.180 -23.145 1.00 93.31 295 MET A CA 1
ATOM 2272 C C . MET A 1 295 ? 9.772 8.660 -23.661 1.00 93.31 295 MET A C 1
ATOM 2274 O O . MET A 1 295 ? 9.199 8.073 -24.570 1.00 93.31 295 MET A O 1
ATOM 2278 N N . TYR A 1 296 ? 9.169 9.722 -23.108 1.00 91.62 296 TYR A N 1
ATOM 2279 C CA . TYR A 1 296 ? 7.823 10.150 -23.546 1.00 91.62 296 TYR A CA 1
ATOM 2280 C C . TYR A 1 296 ? 7.728 10.603 -25.005 1.00 91.62 296 TYR A C 1
ATOM 2282 O O . TYR A 1 296 ? 6.624 10.647 -25.558 1.00 91.62 296 TYR A O 1
ATOM 2290 N N . VAL A 1 297 ? 8.867 10.943 -25.606 1.00 92.69 297 VAL A N 1
ATOM 2291 C CA . VAL A 1 297 ? 8.954 11.481 -26.965 1.00 92.69 297 VAL A CA 1
ATOM 2292 C C . VAL A 1 297 ? 9.281 10.391 -27.995 1.00 92.69 297 VAL A C 1
ATOM 2294 O O . VAL A 1 297 ? 9.037 10.613 -29.174 1.00 92.69 297 VAL A O 1
ATOM 2297 N N . VAL A 1 298 ? 9.701 9.183 -27.584 1.00 91.44 298 VAL A N 1
ATOM 2298 C CA . VAL A 1 298 ? 10.094 8.102 -28.522 1.00 91.44 298 VAL A CA 1
ATOM 2299 C C . VAL A 1 298 ? 8.919 7.447 -29.259 1.00 91.44 298 VAL A C 1
ATOM 2301 O O . VAL A 1 298 ? 9.112 6.529 -30.045 1.00 91.44 298 VAL A O 1
ATOM 2304 N N . GLY A 1 299 ? 7.686 7.901 -29.012 1.00 90.25 299 GLY A N 1
ATOM 2305 C CA . GLY A 1 299 ? 6.493 7.388 -29.691 1.00 90.25 299 GLY A CA 1
ATOM 2306 C C . GLY A 1 299 ? 5.790 6.224 -28.986 1.00 90.25 299 GLY A C 1
ATOM 2307 O O . GLY A 1 299 ? 5.061 5.479 -29.635 1.00 90.25 299 GLY A O 1
ATOM 2308 N N . LEU A 1 300 ? 5.955 6.074 -27.666 1.00 91.56 300 LEU A N 1
ATOM 2309 C CA . LEU A 1 300 ? 5.220 5.076 -26.874 1.00 91.56 300 LEU A CA 1
ATOM 2310 C C . LEU A 1 300 ? 3.694 5.235 -27.000 1.00 91.56 300 LEU A C 1
ATOM 2312 O O . LEU A 1 300 ? 3.167 6.352 -27.116 1.00 91.56 300 LEU A O 1
ATOM 2316 N N . ASP A 1 301 ? 2.975 4.116 -26.890 1.00 91.88 301 ASP A N 1
ATOM 2317 C CA . ASP A 1 301 ? 1.516 4.099 -26.926 1.00 91.88 301 ASP A CA 1
ATOM 2318 C C . ASP A 1 301 ? 0.901 4.987 -25.823 1.00 91.88 301 ASP A C 1
ATOM 2320 O O . ASP A 1 301 ? 1.512 5.297 -24.791 1.00 91.88 301 ASP A O 1
ATOM 2324 N N . MET A 1 302 ? -0.320 5.467 -26.068 1.00 91.81 302 MET A N 1
ATOM 2325 C CA . MET A 1 302 ? -0.990 6.419 -25.176 1.00 91.81 302 MET A CA 1
ATOM 2326 C C . MET A 1 302 ? -1.204 5.847 -23.768 1.00 91.81 302 MET A C 1
ATOM 2328 O O . MET A 1 302 ? -1.069 6.586 -22.790 1.00 91.81 302 MET A O 1
ATOM 2332 N N . ASP A 1 303 ? -1.486 4.548 -23.660 1.00 92.25 303 ASP A N 1
ATOM 2333 C CA . ASP A 1 303 ? -1.764 3.891 -22.384 1.00 92.25 303 ASP A CA 1
ATOM 2334 C C . ASP A 1 303 ? -0.484 3.755 -21.549 1.00 92.25 303 ASP A C 1
ATOM 2336 O O . ASP A 1 303 ? -0.491 4.078 -20.357 1.00 92.25 303 ASP A O 1
ATOM 2340 N N . SER A 1 304 ? 0.639 3.379 -22.169 1.00 88.69 304 SER A N 1
ATOM 2341 C CA . SER A 1 304 ? 1.958 3.345 -21.527 1.00 88.69 304 SER A CA 1
ATOM 2342 C C . SER A 1 304 ? 2.372 4.725 -21.026 1.00 88.69 304 SER A C 1
ATOM 2344 O O . SER A 1 304 ? 2.763 4.870 -19.865 1.00 88.69 304 SER A O 1
ATOM 2346 N N . ARG A 1 305 ? 2.226 5.776 -21.844 1.00 91.69 305 ARG A N 1
ATOM 2347 C CA . ARG A 1 305 ? 2.546 7.147 -21.406 1.00 91.69 305 ARG A CA 1
ATOM 2348 C C . ARG A 1 305 ? 1.658 7.601 -20.250 1.00 91.69 305 ARG A C 1
ATOM 2350 O O . ARG A 1 305 ? 2.166 8.186 -19.291 1.00 91.69 305 ARG A O 1
ATOM 2357 N N . ALA A 1 306 ? 0.361 7.294 -20.294 1.00 88.75 306 ALA A N 1
ATOM 2358 C CA . ALA A 1 306 ? -0.567 7.605 -19.208 1.00 88.75 306 ALA A CA 1
ATOM 2359 C C . ALA A 1 306 ? -0.209 6.853 -17.911 1.00 88.75 306 ALA A C 1
ATOM 2361 O O . ALA A 1 306 ? -0.231 7.445 -16.825 1.00 88.75 306 ALA A O 1
ATOM 2362 N N . TYR A 1 307 ? 0.181 5.578 -18.018 1.00 93.81 307 TYR A N 1
ATOM 2363 C CA . TYR A 1 307 ? 0.667 4.774 -16.896 1.00 93.81 307 TYR A CA 1
ATOM 2364 C C . TYR A 1 307 ? 1.923 5.382 -16.269 1.00 93.81 307 TYR A C 1
ATOM 2366 O O . TYR A 1 307 ? 1.915 5.687 -15.076 1.00 93.81 307 TYR A O 1
ATOM 2374 N N . PHE A 1 308 ? 2.976 5.609 -17.057 1.00 91.06 308 PHE A N 1
ATOM 2375 C CA . PHE A 1 308 ? 4.240 6.141 -16.548 1.00 91.06 308 PHE A CA 1
ATOM 2376 C C . PHE A 1 308 ? 4.091 7.564 -16.000 1.00 91.06 308 PHE A C 1
ATOM 2378 O O . PHE A 1 308 ? 4.717 7.889 -14.989 1.00 91.06 308 PHE A O 1
ATOM 2385 N N . THR A 1 309 ? 3.193 8.378 -16.567 1.00 91.44 309 THR A N 1
ATOM 2386 C CA . THR A 1 309 ? 2.868 9.710 -16.028 1.00 91.44 309 THR A CA 1
ATOM 2387 C C . THR A 1 309 ? 2.254 9.584 -14.642 1.00 91.44 309 THR A C 1
ATOM 2389 O O . THR A 1 309 ? 2.738 10.193 -13.687 1.00 91.44 309 THR A O 1
ATOM 2392 N N . SER A 1 310 ? 1.243 8.727 -14.507 1.00 88.56 310 SER A N 1
ATOM 2393 C CA . SER A 1 310 ? 0.557 8.495 -13.233 1.00 88.56 310 SER A CA 1
ATOM 2394 C C . SER A 1 310 ? 1.500 7.899 -12.179 1.00 88.56 310 SER A C 1
ATOM 2396 O O . SER A 1 310 ? 1.526 8.347 -11.033 1.00 88.56 310 SER A O 1
ATOM 2398 N N . ALA A 1 311 ? 2.317 6.915 -12.565 1.00 88.06 311 ALA A N 1
ATOM 2399 C CA . ALA A 1 311 ? 3.288 6.271 -11.685 1.00 88.06 311 ALA A CA 1
ATOM 2400 C C . ALA A 1 311 ? 4.375 7.253 -11.215 1.00 88.06 311 ALA A C 1
ATOM 2402 O O . ALA A 1 311 ? 4.716 7.271 -10.033 1.00 88.06 311 ALA A O 1
ATOM 2403 N N . THR A 1 312 ? 4.861 8.123 -12.107 1.00 91.44 312 THR A N 1
ATOM 2404 C CA . THR A 1 312 ? 5.845 9.162 -11.767 1.00 91.44 312 THR A CA 1
ATOM 2405 C C . THR A 1 312 ? 5.246 10.203 -10.821 1.00 91.44 312 THR A C 1
ATOM 2407 O O . THR A 1 312 ? 5.881 10.570 -9.836 1.00 91.44 312 THR A O 1
ATOM 2410 N N . MET A 1 313 ? 3.995 10.628 -11.037 1.00 89.50 313 MET A N 1
ATOM 2411 C CA . MET A 1 313 ? 3.307 11.543 -10.113 1.00 89.50 313 MET A CA 1
ATOM 2412 C C . MET A 1 313 ? 3.135 10.936 -8.713 1.00 89.50 313 MET A C 1
ATOM 2414 O O . MET A 1 313 ? 3.272 11.641 -7.713 1.00 89.50 313 MET A O 1
ATOM 2418 N N . MET A 1 314 ? 2.918 9.621 -8.614 1.00 85.31 314 MET A N 1
ATOM 2419 C CA . MET A 1 314 ? 2.808 8.924 -7.329 1.00 85.31 314 MET A CA 1
ATOM 2420 C C . MET A 1 314 ? 4.100 8.999 -6.491 1.00 85.31 314 MET A C 1
ATOM 2422 O O . MET A 1 314 ? 4.026 8.943 -5.261 1.00 85.31 314 MET A O 1
ATOM 2426 N N . MET A 1 315 ? 5.271 9.208 -7.112 1.00 85.81 315 MET A N 1
ATOM 2427 C CA . MET A 1 315 ? 6.544 9.407 -6.398 1.00 85.81 315 MET A CA 1
ATOM 2428 C C . MET A 1 315 ? 6.555 10.650 -5.512 1.00 85.81 315 MET A C 1
ATOM 2430 O O . MET A 1 315 ? 7.232 10.666 -4.482 1.00 85.81 315 MET A O 1
ATOM 2434 N N . ALA A 1 316 ? 5.763 11.669 -5.858 1.00 84.94 316 ALA A N 1
ATOM 2435 C CA . ALA A 1 316 ? 5.663 12.886 -5.064 1.00 84.94 316 ALA A CA 1
ATOM 2436 C C . ALA A 1 316 ? 5.117 12.619 -3.652 1.00 84.94 316 ALA A C 1
ATOM 2438 O O . ALA A 1 316 ? 5.444 13.358 -2.724 1.00 84.94 316 ALA A O 1
ATOM 2439 N N . VAL A 1 317 ? 4.334 11.550 -3.454 1.00 86.38 317 VAL A N 1
ATOM 2440 C CA . VAL A 1 317 ? 3.722 11.238 -2.155 1.00 86.38 317 VAL A CA 1
ATOM 2441 C C . VAL A 1 317 ? 4.775 10.781 -1.129 1.00 86.38 317 VAL A C 1
ATOM 2443 O O . VAL A 1 317 ? 4.914 11.453 -0.102 1.00 86.38 317 VAL A O 1
ATOM 2446 N N . PRO A 1 318 ? 5.578 9.718 -1.362 1.00 87.75 318 PRO A N 1
ATOM 2447 C CA . PRO A 1 318 ? 6.664 9.356 -0.451 1.00 87.75 318 PRO A CA 1
ATOM 2448 C C . PRO A 1 318 ? 7.686 10.478 -0.223 1.00 87.75 318 PRO A C 1
ATOM 2450 O O . PRO A 1 318 ? 8.098 10.707 0.917 1.00 87.75 318 PRO A O 1
ATOM 2453 N N . THR A 1 319 ? 8.084 11.201 -1.275 1.00 85.12 319 THR A N 1
ATOM 2454 C CA . THR A 1 319 ? 9.028 12.322 -1.146 1.00 85.12 319 THR A CA 1
ATOM 2455 C C . THR A 1 319 ? 8.430 13.455 -0.311 1.00 85.12 319 THR A C 1
ATOM 2457 O O . THR A 1 319 ? 9.093 13.970 0.591 1.00 85.12 319 THR A O 1
ATOM 2460 N N . GLY A 1 320 ? 7.152 13.779 -0.530 1.00 82.69 320 GLY A N 1
ATOM 2461 C CA . GLY A 1 320 ? 6.406 14.759 0.252 1.00 82.69 320 GLY A CA 1
ATOM 2462 C C . GLY A 1 320 ? 6.370 14.404 1.735 1.00 82.69 320 GLY A C 1
ATOM 2463 O O . GLY A 1 320 ? 6.714 15.244 2.563 1.00 82.69 320 GLY A O 1
ATOM 2464 N N . ILE A 1 321 ? 6.053 13.151 2.088 1.00 82.06 321 ILE A N 1
ATOM 2465 C CA . ILE A 1 321 ? 6.045 12.685 3.488 1.00 82.06 321 ILE A CA 1
ATOM 2466 C C . ILE A 1 321 ? 7.390 12.966 4.172 1.00 82.06 321 ILE A C 1
ATOM 2468 O O . ILE A 1 321 ? 7.414 13.445 5.306 1.00 82.06 321 ILE A O 1
ATOM 2472 N N . LYS A 1 322 ? 8.514 12.714 3.488 1.00 85.12 322 LYS A N 1
ATOM 2473 C CA . LYS A 1 322 ? 9.848 12.969 4.050 1.00 85.12 322 LYS A CA 1
ATOM 2474 C C . LYS A 1 322 ? 10.120 14.453 4.259 1.00 85.12 322 LYS A C 1
ATOM 2476 O O . LYS A 1 322 ? 10.576 14.824 5.336 1.00 85.12 322 LYS A O 1
ATOM 2481 N N . ILE A 1 323 ? 9.818 15.288 3.265 1.00 84.25 323 ILE A N 1
ATOM 2482 C CA . ILE A 1 323 ? 10.026 16.738 3.360 1.00 84.25 323 ILE A CA 1
ATOM 2483 C C . ILE A 1 323 ? 9.173 17.314 4.496 1.00 84.25 323 ILE A C 1
ATOM 2485 O O . ILE A 1 323 ? 9.697 18.013 5.359 1.00 84.25 323 ILE A O 1
ATOM 2489 N N . TRP A 1 324 ? 7.887 16.963 4.571 1.00 78.88 324 TRP A N 1
ATOM 2490 C CA . TRP A 1 324 ? 6.995 17.447 5.629 1.00 78.88 324 TRP A CA 1
ATOM 2491 C C . TRP A 1 324 ? 7.410 16.980 7.025 1.00 78.88 324 TRP A C 1
ATOM 2493 O O . TRP A 1 324 ? 7.343 17.764 7.975 1.00 78.88 324 TRP A O 1
ATOM 2503 N N . ALA A 1 325 ? 7.891 15.740 7.158 1.00 76.69 325 ALA A N 1
ATOM 2504 C CA . ALA A 1 325 ? 8.459 15.250 8.410 1.00 76.69 325 ALA A CA 1
ATOM 2505 C C . ALA A 1 325 ? 9.670 16.092 8.844 1.00 76.69 325 ALA A C 1
ATOM 2507 O O . ALA A 1 325 ? 9.728 16.531 9.995 1.00 76.69 325 ALA A O 1
ATOM 2508 N N . SER A 1 326 ? 10.585 16.396 7.917 1.00 75.62 326 SER A N 1
ATOM 2509 C CA . SER A 1 326 ? 11.740 17.261 8.180 1.00 75.62 326 SER A CA 1
ATOM 2510 C C . SER A 1 326 ? 11.328 18.688 8.557 1.00 75.62 326 SER A C 1
ATOM 2512 O O . SER A 1 326 ? 11.809 19.214 9.558 1.00 75.62 326 SER A O 1
ATOM 2514 N N . VAL A 1 327 ? 10.385 19.302 7.833 1.00 76.94 327 VAL A N 1
ATOM 2515 C CA . VAL A 1 327 ? 9.906 20.662 8.141 1.00 76.94 327 VAL A CA 1
ATOM 2516 C C . VAL A 1 327 ? 9.255 20.712 9.526 1.00 76.94 327 VAL A C 1
ATOM 2518 O O . VAL A 1 327 ? 9.520 21.636 10.300 1.00 76.94 327 VAL A O 1
ATOM 2521 N N . ARG A 1 328 ? 8.448 19.710 9.905 1.00 72.75 328 ARG A N 1
ATOM 2522 C CA . ARG A 1 328 ? 7.814 19.684 11.233 1.00 72.75 328 ARG A CA 1
ATOM 2523 C C . ARG A 1 328 ? 8.827 19.721 12.366 1.00 72.75 328 ARG A C 1
ATOM 2525 O O . ARG A 1 328 ? 8.575 20.382 13.377 1.00 72.75 328 ARG A O 1
ATOM 2532 N N . MET A 1 329 ? 9.934 18.997 12.227 1.00 68.88 329 MET A N 1
ATOM 2533 C CA . MET A 1 329 ? 10.980 18.970 13.249 1.00 68.88 329 MET A CA 1
ATOM 2534 C C . MET A 1 329 ? 11.514 20.386 13.525 1.00 68.88 329 MET A C 1
ATOM 2536 O O . MET A 1 329 ? 11.717 20.750 14.688 1.00 68.88 329 MET A O 1
ATOM 2540 N N . CYS A 1 330 ? 11.606 21.216 12.481 1.00 67.12 330 CYS A N 1
ATOM 2541 C CA . CYS A 1 330 ? 12.057 22.606 12.551 1.00 67.12 330 CYS A CA 1
ATOM 2542 C C . CYS A 1 330 ? 10.999 23.579 13.116 1.00 67.12 330 CYS A C 1
ATOM 2544 O O . CYS A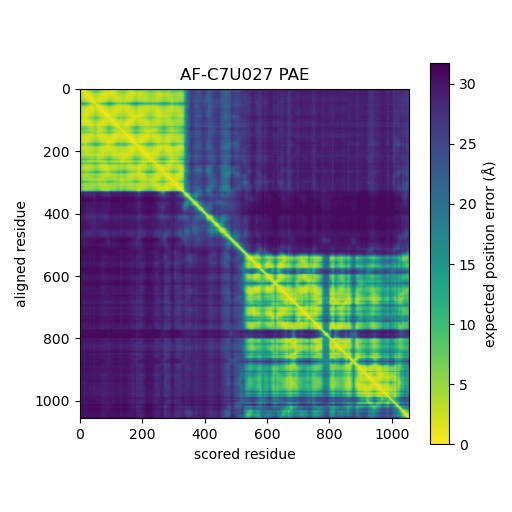 1 330 ? 11.353 24.484 13.872 1.00 67.12 330 CYS A O 1
ATOM 2546 N N . MET A 1 331 ? 9.699 23.381 12.845 1.00 58.50 331 MET A N 1
ATOM 2547 C CA . MET A 1 331 ? 8.623 24.336 13.206 1.00 58.50 331 MET A CA 1
ATOM 2548 C C . MET A 1 331 ? 8.481 24.650 14.709 1.00 58.50 331 MET A C 1
ATOM 2550 O O . MET A 1 331 ? 7.845 25.631 15.075 1.00 58.50 331 MET A O 1
ATOM 2554 N N . LYS A 1 332 ? 9.057 23.842 15.606 1.00 46.75 332 LYS A N 1
ATOM 2555 C CA . LYS A 1 332 ? 9.000 24.069 17.065 1.00 46.75 332 LYS A CA 1
ATOM 2556 C C . LYS A 1 332 ? 10.302 24.643 17.656 1.00 46.75 332 LYS A C 1
ATOM 2558 O O . LYS A 1 332 ? 10.518 24.489 18.857 1.00 46.75 332 LYS A O 1
ATOM 2563 N N . MET A 1 333 ? 11.228 25.166 16.847 1.00 43.84 333 MET A N 1
ATOM 2564 C CA . MET A 1 333 ? 12.481 25.778 17.338 1.00 43.84 333 MET A CA 1
ATOM 2565 C C . MET A 1 333 ? 12.368 27.280 17.646 1.00 43.84 333 MET A C 1
ATOM 2567 O O . MET A 1 333 ? 13.254 27.815 18.301 1.00 43.84 333 MET A O 1
ATOM 2571 N N . LEU A 1 334 ? 11.287 27.949 17.230 1.00 34.81 334 LEU A N 1
ATOM 2572 C CA . LEU A 1 334 ? 11.061 29.382 17.449 1.00 34.81 334 LEU A CA 1
ATOM 2573 C C . LEU A 1 334 ? 9.937 29.589 18.480 1.00 34.81 334 LEU A C 1
ATOM 2575 O O . LEU A 1 334 ? 8.769 29.431 18.124 1.00 34.81 334 LEU A O 1
ATOM 2579 N N . PRO A 1 335 ? 10.242 29.969 19.736 1.00 31.64 335 PRO A N 1
ATOM 2580 C CA . PRO A 1 335 ? 9.219 30.277 20.740 1.00 31.64 335 PRO A CA 1
ATOM 2581 C C . PRO A 1 335 ? 8.360 31.504 20.381 1.00 31.64 335 PRO A C 1
ATOM 2583 O O . PRO A 1 335 ? 7.310 31.711 20.979 1.00 31.64 335 PRO A O 1
ATOM 2586 N N . SER A 1 336 ? 8.789 32.323 19.414 1.00 28.62 336 SER A N 1
ATOM 2587 C CA . SER A 1 336 ? 8.148 33.593 19.054 1.00 28.62 336 SER A CA 1
ATOM 2588 C C . SER A 1 336 ? 7.044 33.483 17.997 1.00 28.62 336 SER A C 1
ATOM 2590 O O . SER A 1 336 ? 6.208 34.377 17.913 1.00 28.62 336 SER A O 1
ATOM 2592 N N . VAL A 1 337 ? 6.987 32.403 17.208 1.00 31.05 337 VAL A N 1
ATOM 2593 C CA . VAL A 1 337 ? 5.984 32.269 16.128 1.00 31.05 337 VAL A CA 1
ATOM 2594 C C . VAL A 1 337 ? 4.725 31.553 16.617 1.00 31.05 337 VAL A C 1
ATOM 2596 O O . VAL A 1 337 ? 3.617 31.896 16.213 1.00 31.05 337 VAL A O 1
ATOM 2599 N N . THR A 1 338 ? 4.865 30.619 17.559 1.00 30.08 338 THR A N 1
ATOM 2600 C CA . THR A 1 338 ? 3.728 29.890 18.139 1.00 30.08 338 THR A CA 1
ATOM 2601 C C . THR A 1 338 ? 2.780 30.796 18.919 1.00 30.08 338 THR A C 1
ATOM 2603 O O . THR A 1 338 ? 1.573 30.604 18.834 1.00 30.08 338 THR A O 1
ATOM 2606 N N . HIS A 1 339 ? 3.283 31.848 19.576 1.00 28.72 339 HIS A N 1
ATOM 2607 C CA . HIS A 1 339 ? 2.411 32.776 20.298 1.00 28.72 339 HIS A CA 1
ATOM 2608 C C . HIS A 1 339 ? 1.660 33.744 19.368 1.00 28.72 339 HIS A C 1
ATOM 2610 O O . HIS A 1 339 ? 0.557 34.154 19.705 1.00 28.72 339 HIS A O 1
ATOM 2616 N N . CYS A 1 340 ? 2.193 34.054 18.177 1.00 27.53 340 CYS A N 1
ATOM 2617 C CA . CYS A 1 340 ? 1.488 34.846 17.155 1.00 27.53 340 CYS A CA 1
ATOM 2618 C C . CYS A 1 340 ? 0.353 34.060 16.480 1.00 27.53 340 CYS A C 1
ATOM 2620 O O . CYS A 1 340 ? -0.695 34.628 16.191 1.00 27.53 340 CYS A O 1
ATOM 2622 N N . VAL A 1 341 ? 0.531 32.755 16.254 1.00 31.89 341 VAL A N 1
ATOM 2623 C CA . VAL A 1 341 ? -0.517 31.915 15.645 1.00 31.89 341 VAL A CA 1
ATOM 2624 C C . VAL A 1 341 ? -1.631 31.609 16.653 1.00 31.89 341 VAL A C 1
ATOM 2626 O O . VAL A 1 341 ? -2.803 31.724 16.308 1.00 31.89 341 VAL A O 1
ATOM 2629 N N . GLU A 1 342 ? -1.290 31.346 17.919 1.00 29.92 342 GLU A N 1
ATOM 2630 C CA . GLU A 1 342 ? -2.287 31.149 18.985 1.00 29.92 342 GLU A CA 1
ATOM 2631 C C . GLU A 1 342 ? -3.031 32.451 19.344 1.00 29.92 342 GLU A C 1
ATOM 2633 O O . GLU A 1 342 ? -4.229 32.418 19.633 1.00 29.92 342 GLU A O 1
ATOM 2638 N N . THR A 1 343 ? -2.379 33.622 19.259 1.00 28.44 343 THR A N 1
ATOM 2639 C CA . THR A 1 343 ? -3.083 34.907 19.440 1.00 28.44 343 THR A CA 1
ATOM 2640 C C . THR A 1 343 ? -3.961 35.274 18.242 1.00 28.44 343 THR A C 1
ATOM 2642 O O . THR A 1 343 ? -5.065 35.775 18.462 1.00 28.44 343 THR A O 1
ATOM 2645 N N . MET A 1 344 ? -3.573 34.954 16.999 1.00 28.58 344 MET A N 1
ATOM 2646 C CA . MET A 1 344 ? -4.459 35.129 15.836 1.00 28.58 344 MET A CA 1
ATOM 2647 C C . MET A 1 344 ? -5.685 34.208 15.874 1.00 28.58 344 MET A C 1
ATOM 2649 O O . MET A 1 344 ? -6.782 34.658 15.536 1.00 28.58 344 MET A O 1
ATOM 2653 N N . GLU A 1 345 ? -5.549 32.970 16.360 1.00 28.92 345 GLU A N 1
ATOM 2654 C CA . GLU A 1 345 ? -6.705 32.098 16.595 1.00 28.92 345 GLU A CA 1
ATOM 2655 C C . GLU A 1 345 ? -7.624 32.689 17.674 1.00 28.92 345 GLU A C 1
ATOM 2657 O O . GLU A 1 345 ? -8.825 32.800 17.432 1.00 28.92 345 GLU A O 1
ATOM 2662 N N . SER A 1 346 ? -7.076 33.205 18.785 1.00 27.52 346 SER A N 1
ATOM 2663 C CA . SER A 1 346 ? -7.885 33.810 19.858 1.00 27.52 346 SER A CA 1
ATOM 2664 C C . SER A 1 346 ? -8.607 35.117 19.466 1.00 27.52 346 SER A C 1
ATOM 2666 O O . SER A 1 346 ? -9.716 35.372 19.942 1.00 27.52 346 SER A O 1
ATOM 2668 N N . TYR A 1 347 ? -8.038 35.924 18.558 1.00 27.80 347 TYR A N 1
ATOM 2669 C CA . TYR A 1 347 ? -8.692 37.129 18.023 1.00 27.80 347 TYR A CA 1
ATOM 2670 C C . TYR A 1 347 ? -9.727 36.819 16.929 1.00 27.80 347 TYR A C 1
ATOM 2672 O O . TYR A 1 347 ? -10.727 37.533 16.813 1.00 27.80 347 TYR A O 1
ATOM 2680 N N . SER A 1 348 ? -9.553 35.730 16.168 1.00 28.94 348 SER A N 1
ATOM 2681 C CA . SER A 1 348 ? -10.579 35.268 15.221 1.00 28.94 348 SER A CA 1
ATOM 2682 C C . SER A 1 348 ? -11.804 34.677 15.931 1.00 28.94 348 SER A C 1
ATOM 2684 O O . SER A 1 348 ? -12.922 34.804 15.437 1.00 28.94 348 SER A O 1
ATOM 2686 N N . THR A 1 349 ? -11.620 34.101 17.126 1.00 29.64 349 THR A N 1
ATOM 2687 C CA . THR A 1 349 ? -12.705 33.470 17.892 1.00 29.64 349 THR A CA 1
ATOM 2688 C C . THR A 1 349 ? -13.509 34.434 18.767 1.00 29.64 349 THR A C 1
ATOM 2690 O O . THR A 1 349 ? -14.637 34.103 19.116 1.00 29.64 349 THR A O 1
ATOM 2693 N N . ASN A 1 350 ? -12.994 35.628 19.088 1.00 27.34 350 ASN A N 1
ATOM 2694 C CA . ASN A 1 350 ? -13.678 36.592 19.970 1.00 27.34 350 ASN A CA 1
ATOM 2695 C C . ASN A 1 350 ? -14.352 37.784 19.258 1.00 27.34 350 ASN A C 1
ATOM 2697 O O . ASN A 1 350 ? -14.899 38.652 19.933 1.00 27.34 350 ASN A O 1
ATOM 2701 N N . SER A 1 351 ? -14.377 37.840 17.920 1.00 26.70 351 SER A N 1
ATOM 2702 C CA . SER A 1 351 ? -15.047 38.928 17.174 1.00 26.70 351 SER A CA 1
ATOM 2703 C C . SER A 1 351 ? -16.433 38.585 16.607 1.00 26.70 351 SER A C 1
ATOM 2705 O O . SER A 1 351 ? -17.030 39.409 15.921 1.00 26.70 351 SER A O 1
ATOM 2707 N N . MET A 1 352 ? -17.017 37.427 16.936 1.00 28.31 352 MET A N 1
ATOM 2708 C CA . MET A 1 352 ? -18.398 37.093 16.541 1.00 28.31 352 MET A CA 1
ATOM 2709 C C . MET A 1 352 ? -19.337 36.884 17.734 1.00 28.31 352 MET A C 1
ATOM 2711 O O . MET A 1 352 ? -20.128 35.949 17.770 1.00 28.31 352 MET A O 1
ATOM 2715 N N . THR A 1 353 ? -19.305 37.808 18.693 1.00 31.88 353 THR A N 1
ATOM 2716 C CA . THR A 1 353 ? -20.442 38.059 19.592 1.00 31.88 353 THR A CA 1
ATOM 2717 C C . THR A 1 353 ? -20.596 39.555 19.852 1.00 31.88 353 THR A C 1
ATOM 2719 O O . THR A 1 353 ? -20.285 40.025 20.939 1.00 31.88 353 THR A O 1
ATOM 2722 N N . VAL A 1 354 ? -21.111 40.307 18.873 1.00 26.39 354 VAL A N 1
ATOM 2723 C CA . VAL A 1 354 ? -21.849 41.557 19.129 1.00 26.39 354 VAL A CA 1
ATOM 2724 C C . VAL A 1 354 ? -23.046 41.617 18.177 1.00 26.39 354 VAL A C 1
ATOM 2726 O O . VAL A 1 354 ? -22.924 41.414 16.971 1.00 26.39 354 VAL A O 1
ATOM 2729 N N . ARG A 1 355 ? -24.226 41.821 18.765 1.00 29.41 355 ARG A N 1
ATOM 2730 C CA . ARG A 1 355 ? -25.526 41.989 18.108 1.00 29.41 355 ARG A CA 1
ATOM 2731 C C . ARG A 1 355 ? -25.602 43.336 17.376 1.00 29.41 355 ARG A C 1
ATOM 2733 O O . ARG A 1 355 ? -25.228 44.338 17.961 1.00 29.41 355 ARG A O 1
ATOM 2740 N N . GLY A 1 356 ? -26.239 43.332 16.201 1.00 30.67 356 GLY A N 1
ATOM 2741 C CA . GLY A 1 356 ? -27.112 44.407 15.699 1.00 30.67 356 GLY A CA 1
ATOM 2742 C C . GLY A 1 356 ? -26.479 45.728 15.230 1.00 30.67 356 GLY A C 1
ATOM 2743 O O . GLY A 1 356 ? -25.991 46.502 16.039 1.00 30.67 356 GLY A O 1
ATOM 2744 N N . GLY A 1 357 ? -26.664 46.041 13.939 1.00 27.16 357 GLY A N 1
ATOM 2745 C CA . GLY A 1 357 ? -26.741 47.417 13.417 1.00 27.16 357 GLY A CA 1
ATOM 2746 C C . GLY A 1 357 ? -25.511 47.963 12.672 1.00 27.16 357 GLY A C 1
ATOM 2747 O O . GLY A 1 357 ? -24.435 48.061 13.241 1.00 27.16 357 GLY A O 1
ATOM 2748 N N . GLY A 1 358 ? -25.725 48.401 11.421 1.00 24.12 358 GLY A N 1
ATOM 2749 C CA . GLY A 1 358 ? -24.944 49.448 10.736 1.00 24.12 358 GLY A CA 1
ATOM 2750 C C . GLY A 1 358 ? -23.627 49.048 10.049 1.00 24.12 358 GLY A C 1
ATOM 2751 O O . GLY A 1 358 ? -22.643 48.716 10.696 1.00 24.12 358 GLY A O 1
ATOM 2752 N N . GLN A 1 359 ? -23.579 49.173 8.717 1.00 33.06 359 GLN A N 1
ATOM 2753 C CA . GLN A 1 359 ? -22.341 49.182 7.925 1.00 33.06 359 GLN A CA 1
ATOM 2754 C C . GLN A 1 359 ? -21.521 50.462 8.188 1.00 33.06 359 GLN A C 1
ATOM 2756 O O . GLN A 1 359 ? -22.047 51.557 8.010 1.00 33.06 359 GLN A O 1
ATOM 2761 N N . GLN A 1 360 ? -20.218 50.336 8.472 1.00 23.06 360 GLN A N 1
ATOM 2762 C CA . GLN A 1 360 ? -19.206 51.349 8.123 1.00 23.06 360 GLN A CA 1
ATOM 2763 C C . GLN A 1 360 ? -17.869 50.689 7.722 1.00 23.06 360 GLN A C 1
ATOM 2765 O O . GLN A 1 360 ? -17.481 49.689 8.331 1.00 23.06 360 GLN A O 1
ATOM 2770 N N . PRO A 1 361 ? -17.144 51.214 6.711 1.00 27.41 361 PRO A N 1
ATOM 2771 C CA . PRO A 1 361 ? -15.875 50.647 6.264 1.00 27.41 361 PRO A CA 1
ATOM 2772 C C . PRO A 1 361 ? -14.694 51.129 7.125 1.00 27.41 361 PRO A C 1
ATOM 2774 O O . PRO A 1 361 ? -14.502 52.323 7.347 1.00 27.41 361 PRO A O 1
ATOM 2777 N N . VAL A 1 362 ? -13.851 50.193 7.570 1.00 26.92 362 VAL A N 1
ATOM 2778 C CA . VAL A 1 362 ? -12.611 50.484 8.311 1.00 26.92 362 VAL A CA 1
ATOM 2779 C C . VAL A 1 362 ? -11.540 51.019 7.347 1.00 26.92 362 VAL A C 1
ATOM 2781 O O . VAL A 1 362 ? -11.214 50.382 6.346 1.00 26.92 362 VAL A O 1
ATOM 2784 N N . THR A 1 363 ? -10.981 52.198 7.634 1.00 28.88 363 THR A N 1
ATOM 2785 C CA . THR A 1 363 ? -10.018 52.916 6.777 1.00 28.88 363 THR A CA 1
ATOM 2786 C C . THR A 1 363 ? -8.555 52.479 6.980 1.00 28.88 363 THR A C 1
ATOM 2788 O O . THR A 1 363 ? -8.152 52.017 8.046 1.00 28.88 363 THR A O 1
ATOM 2791 N N . LYS A 1 364 ? -7.715 52.685 5.947 1.00 27.06 364 LYS A N 1
ATOM 2792 C CA . LYS A 1 364 ? -6.284 52.290 5.821 1.00 27.06 364 LYS A CA 1
ATOM 2793 C C . LYS A 1 364 ? -5.334 52.722 6.963 1.00 27.06 364 LYS A C 1
ATOM 2795 O O . LYS A 1 364 ? -4.176 52.303 6.971 1.00 27.06 364 LYS A O 1
ATOM 2800 N N . ARG A 1 365 ? -5.767 53.549 7.922 1.00 24.03 365 ARG A N 1
ATOM 2801 C CA . ARG A 1 365 ? -4.914 54.081 9.005 1.00 24.03 365 ARG A CA 1
ATOM 2802 C C . ARG A 1 365 ? -4.732 53.094 10.167 1.00 24.03 365 ARG A C 1
ATOM 2804 O O . ARG A 1 365 ? -3.665 53.085 10.773 1.00 24.03 365 ARG A O 1
ATOM 2811 N N . THR A 1 366 ? -5.695 52.203 10.410 1.00 26.58 366 THR A N 1
ATOM 2812 C CA . THR A 1 366 ? -5.668 51.237 11.527 1.00 26.58 366 THR A CA 1
ATOM 2813 C C . THR A 1 366 ? -4.740 50.041 11.279 1.00 26.58 366 THR A C 1
ATOM 2815 O O . THR A 1 366 ? -4.212 49.471 12.226 1.00 26.58 366 THR A O 1
ATOM 2818 N N . MET A 1 367 ? -4.450 49.690 10.018 1.00 27.09 367 MET A N 1
ATOM 2819 C CA . MET A 1 367 ? -3.456 48.646 9.707 1.00 27.09 367 MET A CA 1
ATOM 2820 C C . MET A 1 367 ? -2.006 49.118 9.887 1.00 27.09 367 MET A C 1
ATOM 2822 O O . MET A 1 367 ? -1.137 48.302 10.185 1.00 27.09 367 MET A O 1
ATOM 2826 N N . ARG A 1 368 ? -1.712 50.420 9.741 1.00 24.31 368 ARG A N 1
ATOM 2827 C CA . ARG A 1 368 ? -0.334 50.928 9.894 1.00 24.31 368 ARG A CA 1
ATOM 2828 C C . ARG A 1 368 ? 0.146 50.929 11.350 1.00 24.31 368 ARG A C 1
ATOM 2830 O O . ARG A 1 368 ? 1.338 50.739 11.571 1.00 24.31 368 ARG A O 1
ATOM 2837 N N . SER A 1 369 ? -0.744 51.069 12.339 1.00 26.27 369 SER A N 1
ATOM 2838 C CA . SER A 1 369 ? -0.348 51.010 13.757 1.00 26.27 369 SER A CA 1
ATOM 2839 C C . SER A 1 369 ? -0.031 49.584 14.229 1.00 26.27 369 SER A C 1
ATOM 2841 O O . SER A 1 369 ? 0.882 49.403 15.033 1.00 26.27 369 SER A O 1
ATOM 2843 N N . ALA A 1 370 ? -0.692 48.564 13.670 1.00 27.80 370 ALA A N 1
ATOM 2844 C CA . ALA A 1 370 ? -0.424 47.159 13.987 1.00 27.80 370 ALA A CA 1
ATOM 2845 C C . ALA A 1 370 ? 0.951 46.685 13.472 1.00 27.80 370 ALA A C 1
ATOM 2847 O O . ALA A 1 370 ? 1.661 45.963 14.170 1.00 27.80 370 ALA A O 1
ATOM 2848 N N . VAL A 1 371 ? 1.376 47.156 12.291 1.00 27.67 371 VAL A N 1
ATOM 2849 C CA . VAL A 1 371 ? 2.718 46.858 11.753 1.00 27.67 371 VAL A CA 1
ATOM 2850 C C . VAL A 1 371 ? 3.818 47.604 12.525 1.00 27.67 371 VAL A C 1
ATOM 2852 O O . VAL A 1 371 ? 4.902 47.060 12.732 1.00 27.67 371 VAL A O 1
ATOM 2855 N N . GLY A 1 372 ? 3.531 48.807 13.039 1.00 26.53 372 GLY A N 1
ATOM 2856 C CA . GLY A 1 372 ? 4.456 49.561 13.896 1.00 26.53 372 GLY A CA 1
ATOM 2857 C C . GLY A 1 372 ? 4.754 48.881 15.241 1.00 26.53 372 GLY A C 1
ATOM 2858 O O . GLY A 1 372 ? 5.895 48.906 15.698 1.00 26.53 372 GLY A O 1
ATOM 2859 N N . TYR A 1 373 ? 3.767 48.201 15.837 1.00 26.73 373 TYR A N 1
ATOM 2860 C CA . TYR A 1 373 ? 3.937 47.459 17.096 1.00 26.73 373 TYR A CA 1
ATOM 2861 C C . TYR A 1 373 ? 4.709 46.133 16.942 1.00 26.73 373 TYR A C 1
ATOM 2863 O O . TYR A 1 373 ? 5.331 45.673 17.901 1.00 26.73 373 TYR A O 1
ATOM 2871 N N . MET A 1 374 ? 4.746 45.532 15.743 1.00 26.14 374 MET A N 1
ATOM 2872 C CA . MET A 1 374 ? 5.544 44.320 15.478 1.00 26.14 374 MET A CA 1
ATOM 2873 C C . MET A 1 374 ? 7.058 44.585 15.454 1.00 26.14 374 MET A C 1
ATOM 2875 O O . MET A 1 374 ? 7.840 43.680 15.742 1.00 26.14 374 MET A O 1
ATOM 2879 N N . CYS A 1 375 ? 7.491 45.812 15.150 1.00 25.97 375 CYS A N 1
ATOM 2880 C CA . CYS A 1 375 ? 8.915 46.134 15.019 1.00 25.97 375 CYS A CA 1
ATOM 2881 C C . CYS A 1 375 ? 9.606 46.377 16.379 1.00 25.97 375 CYS A C 1
ATOM 2883 O O . CYS A 1 375 ? 10.814 46.192 16.521 1.00 25.97 375 CYS A O 1
ATOM 2885 N N . THR A 1 376 ? 8.848 46.735 17.419 1.00 27.30 376 THR A N 1
ATOM 2886 C CA . THR A 1 376 ? 9.386 47.096 18.743 1.00 27.30 376 THR A CA 1
ATOM 2887 C C . THR A 1 376 ? 9.516 45.921 19.718 1.00 27.30 376 THR A C 1
ATOM 2889 O O . THR A 1 376 ? 10.399 45.959 20.575 1.00 27.30 376 THR A O 1
ATOM 2892 N N . MET A 1 377 ? 8.748 44.831 19.572 1.00 25.41 377 MET A N 1
ATOM 2893 C CA . MET A 1 377 ? 8.858 43.658 20.467 1.00 25.41 377 MET A CA 1
ATOM 2894 C C . MET A 1 377 ? 9.996 42.681 20.126 1.00 25.41 377 MET A C 1
ATOM 2896 O O . MET A 1 377 ? 10.302 41.797 20.924 1.00 25.41 377 MET A O 1
ATOM 2900 N N . CYS A 1 378 ? 10.700 42.860 19.002 1.00 27.89 378 CYS A N 1
ATOM 2901 C CA . CYS A 1 378 ? 11.855 42.023 18.646 1.00 27.89 378 CYS A CA 1
ATOM 2902 C C . CYS A 1 378 ? 13.144 42.373 19.431 1.00 27.89 378 CYS A C 1
ATOM 2904 O O . CYS A 1 378 ? 14.202 41.780 19.211 1.00 27.89 378 CYS A O 1
ATOM 2906 N N . LYS A 1 379 ? 13.071 43.315 20.381 1.00 29.25 379 LYS A N 1
ATOM 2907 C CA . LYS A 1 379 ? 14.136 43.621 21.342 1.00 29.25 379 LYS A CA 1
ATOM 2908 C C . LYS A 1 379 ? 13.751 43.110 22.730 1.00 29.25 379 LYS A C 1
ATOM 2910 O O . LYS A 1 379 ? 13.213 43.878 23.515 1.00 29.25 379 LYS A O 1
ATOM 2915 N N . THR A 1 380 ? 14.063 41.857 23.085 1.00 29.02 380 THR A N 1
ATOM 2916 C CA . THR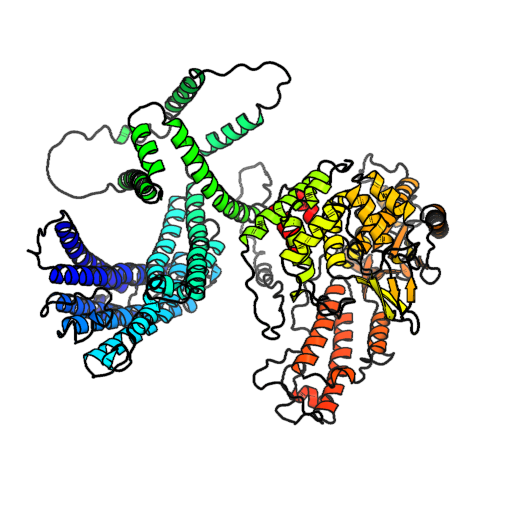 A 1 380 ? 14.384 41.508 24.492 1.00 29.02 380 THR A CA 1
ATOM 2917 C C . THR A 1 380 ? 15.022 40.116 24.688 1.00 29.02 380 THR A C 1
ATOM 2919 O O . THR A 1 380 ? 14.502 39.086 24.280 1.00 29.02 380 THR A O 1
ATOM 2922 N N . LYS A 1 381 ? 16.160 40.138 25.403 1.00 27.64 381 LYS A N 1
ATOM 2923 C CA . LYS A 1 381 ? 16.815 39.106 26.245 1.00 27.64 381 LYS A CA 1
ATOM 2924 C C . LYS A 1 381 ? 17.621 37.914 25.681 1.00 27.64 381 LYS A C 1
ATOM 2926 O O . LYS A 1 381 ? 18.194 37.200 26.498 1.00 27.64 381 LYS A O 1
ATOM 2931 N N . MET A 1 382 ? 17.866 37.780 24.372 1.00 25.70 382 MET A N 1
ATOM 2932 C CA . MET A 1 382 ? 19.037 36.998 23.879 1.00 25.70 382 MET A CA 1
ATOM 2933 C C . MET A 1 382 ? 20.084 37.818 23.099 1.00 25.70 382 MET A C 1
ATOM 2935 O O . MET A 1 382 ? 21.234 37.398 23.010 1.00 25.70 382 MET A O 1
ATOM 2939 N N . CYS A 1 383 ? 19.761 39.034 22.641 1.00 29.31 383 CYS A N 1
ATOM 2940 C CA . CYS A 1 383 ? 20.714 39.903 21.928 1.00 29.31 383 CYS A CA 1
ATOM 2941 C C . CYS A 1 383 ? 21.725 40.653 22.817 1.00 29.31 383 CYS A C 1
ATOM 2943 O O . CYS A 1 383 ? 22.643 41.271 22.286 1.00 29.31 383 CYS A O 1
ATOM 2945 N N . THR A 1 384 ? 21.614 40.624 24.148 1.00 28.52 384 THR A N 1
ATOM 2946 C CA . THR A 1 384 ? 22.520 41.391 25.028 1.00 28.52 384 THR A CA 1
ATOM 2947 C C . THR A 1 384 ? 23.787 40.642 25.444 1.00 28.52 384 THR A C 1
ATOM 2949 O O . THR A 1 384 ? 24.756 41.295 25.810 1.00 28.52 384 THR A O 1
ATOM 2952 N N . LYS A 1 385 ? 23.845 39.306 25.323 1.00 25.62 385 LYS A N 1
ATOM 2953 C CA . LYS A 1 385 ? 25.077 38.531 25.593 1.00 25.62 385 LYS A CA 1
ATOM 2954 C C . LYS A 1 385 ? 25.942 38.279 24.352 1.00 25.62 385 LYS A C 1
ATOM 2956 O O . LYS A 1 385 ? 27.141 38.088 24.492 1.00 25.62 385 LYS A O 1
ATOM 2961 N N . ALA A 1 386 ? 25.363 38.331 23.150 1.00 27.75 386 ALA A N 1
ATOM 2962 C CA . ALA A 1 386 ? 26.113 38.209 21.895 1.00 27.75 386 ALA A CA 1
ATOM 2963 C C . ALA A 1 386 ? 26.765 39.539 21.457 1.00 27.75 386 ALA A C 1
ATOM 2965 O O . ALA A 1 386 ? 27.845 39.537 20.874 1.00 27.75 386 ALA A O 1
ATOM 2966 N N . ASN A 1 387 ? 26.163 40.687 21.801 1.00 25.56 387 ASN A N 1
ATOM 2967 C CA . ASN A 1 387 ? 26.686 42.007 21.421 1.00 25.56 387 ASN A CA 1
ATOM 2968 C C . ASN A 1 387 ? 27.860 42.512 22.276 1.00 25.56 387 ASN A C 1
ATOM 2970 O O . ASN A 1 387 ? 28.565 43.415 21.832 1.00 25.56 387 ASN A O 1
ATOM 2974 N N . SER A 1 388 ? 28.110 41.955 23.469 1.00 25.75 388 SER A N 1
ATOM 2975 C CA . SER A 1 388 ? 29.296 42.337 24.256 1.00 25.75 388 SER A CA 1
ATOM 2976 C C . SER A 1 388 ? 30.575 41.654 23.763 1.00 25.75 388 SER A C 1
ATOM 2978 O O . SER A 1 388 ? 31.663 42.138 24.048 1.00 25.75 388 SER A O 1
ATOM 2980 N N . TYR A 1 389 ? 30.456 40.556 23.007 1.00 26.33 389 TYR A N 1
ATOM 2981 C CA . TYR A 1 389 ? 31.605 39.817 22.474 1.00 26.33 389 TYR A CA 1
ATOM 2982 C C . TYR A 1 389 ? 32.078 40.356 21.111 1.00 26.33 389 TYR A C 1
ATOM 2984 O O . TYR A 1 389 ? 33.251 40.240 20.776 1.00 26.33 389 TYR A O 1
ATOM 2992 N N . MET A 1 390 ? 31.189 41.008 20.351 1.00 25.91 390 MET A N 1
ATOM 2993 C CA . MET A 1 390 ? 31.455 41.483 18.981 1.00 25.91 390 MET A CA 1
ATOM 2994 C C . MET A 1 390 ? 31.908 42.952 18.881 1.00 25.91 390 MET A C 1
ATOM 2996 O O . MET A 1 390 ? 32.198 43.418 17.785 1.00 25.91 390 MET A O 1
ATOM 3000 N N . ARG A 1 391 ? 31.997 43.703 19.991 1.00 24.31 391 ARG A N 1
ATOM 3001 C CA . ARG A 1 391 ? 32.394 45.129 19.967 1.00 24.31 391 ARG A CA 1
ATOM 3002 C C . ARG A 1 391 ? 33.893 45.414 20.119 1.00 24.31 391 ARG A C 1
ATOM 3004 O O . ARG A 1 391 ? 34.274 46.563 19.949 1.00 24.31 391 ARG A O 1
ATOM 3011 N N . ASN A 1 392 ? 34.740 44.416 20.385 1.00 26.66 392 ASN A N 1
ATOM 3012 C CA . ASN A 1 392 ? 36.141 44.664 20.768 1.00 26.66 392 ASN A CA 1
ATOM 3013 C C . ASN A 1 392 ? 37.228 44.255 19.760 1.00 26.66 392 ASN A C 1
ATOM 3015 O O . ASN A 1 392 ? 38.399 44.270 20.125 1.00 26.66 392 ASN A O 1
ATOM 3019 N N . LYS A 1 393 ? 36.909 43.935 18.499 1.00 26.45 393 LYS A N 1
ATOM 3020 C CA . LYS A 1 393 ? 37.948 43.718 17.469 1.00 26.45 393 LYS A CA 1
ATOM 3021 C C . LYS A 1 393 ? 37.532 44.220 16.085 1.00 26.45 393 LYS A C 1
ATOM 3023 O O . LYS A 1 393 ? 37.364 43.447 15.152 1.00 26.45 393 LYS A O 1
ATOM 3028 N N . THR A 1 394 ? 37.424 45.535 15.948 1.00 24.98 394 THR A N 1
ATOM 3029 C CA . THR A 1 394 ? 37.602 46.232 14.666 1.00 24.98 394 THR A CA 1
ATOM 3030 C C . THR A 1 394 ? 38.766 47.192 14.840 1.00 24.98 394 THR A C 1
ATOM 3032 O O . THR A 1 394 ? 38.588 48.221 15.482 1.00 24.98 394 THR A O 1
ATOM 3035 N N . ASN A 1 395 ? 39.953 46.783 14.377 1.00 26.38 395 ASN A N 1
ATOM 3036 C CA . ASN A 1 395 ? 41.066 47.617 13.895 1.00 26.38 395 ASN A CA 1
ATOM 3037 C C . ASN A 1 395 ? 42.334 46.754 13.798 1.00 26.38 395 ASN A C 1
ATOM 3039 O O . ASN A 1 395 ? 43.093 46.667 14.756 1.00 26.38 395 ASN A O 1
ATOM 3043 N N . CYS A 1 396 ? 42.543 46.086 12.660 1.00 22.67 396 CYS A N 1
ATOM 3044 C CA . CYS A 1 396 ? 43.862 45.968 12.031 1.00 22.67 396 CYS A CA 1
ATOM 3045 C C . CYS A 1 396 ? 43.764 45.306 10.651 1.00 22.67 396 CYS A C 1
ATOM 3047 O O . CYS A 1 396 ? 42.827 44.580 10.340 1.00 22.67 396 CYS A O 1
ATOM 3049 N N . TRP A 1 397 ? 44.737 45.661 9.828 1.00 20.66 397 TRP A N 1
ATOM 3050 C CA . TRP A 1 397 ? 44.828 45.546 8.380 1.00 20.66 397 TRP A CA 1
ATOM 3051 C C . TRP A 1 397 ? 44.952 44.129 7.786 1.00 20.66 397 TRP A C 1
ATOM 3053 O O . TRP A 1 397 ? 45.423 43.214 8.444 1.00 20.66 397 TRP A O 1
ATOM 3063 N N . ARG A 1 398 ? 44.593 44.064 6.486 1.00 25.14 398 ARG A N 1
ATOM 3064 C CA . ARG A 1 398 ? 45.124 43.275 5.344 1.00 25.14 398 ARG A CA 1
ATOM 3065 C C . ARG A 1 398 ? 45.708 41.866 5.570 1.00 25.14 398 ARG A C 1
ATOM 3067 O O . ARG A 1 398 ? 46.619 41.666 6.357 1.00 25.14 398 ARG A O 1
ATOM 3074 N N . SER A 1 399 ? 45.389 41.027 4.575 1.00 24.42 399 SER A N 1
ATOM 3075 C CA . SER A 1 399 ? 46.120 39.839 4.100 1.00 24.42 399 SER A CA 1
ATOM 3076 C C . SER A 1 399 ? 45.755 38.497 4.743 1.00 24.42 399 SER A C 1
ATOM 3078 O O . SER A 1 399 ? 45.997 38.270 5.918 1.00 24.42 399 SER A O 1
ATOM 3080 N N . SER A 1 400 ? 45.312 37.590 3.862 1.00 27.09 400 SER A N 1
ATOM 3081 C CA . SER A 1 400 ? 45.480 36.130 3.910 1.00 27.09 400 SER A CA 1
ATOM 3082 C C . SER A 1 400 ? 44.739 35.309 4.984 1.00 27.09 400 SER A C 1
ATOM 3084 O O . SER A 1 400 ? 44.689 35.652 6.154 1.00 27.09 400 SER A O 1
ATOM 3086 N N . TYR A 1 401 ? 44.293 34.125 4.540 1.00 22.20 401 TYR A N 1
ATOM 3087 C CA . TYR A 1 401 ? 43.852 32.938 5.294 1.00 22.20 401 TYR A CA 1
ATOM 3088 C C . TYR A 1 401 ? 42.400 32.835 5.819 1.00 22.20 401 TYR A C 1
ATOM 3090 O O . TYR A 1 401 ? 41.957 33.547 6.707 1.00 22.20 401 TYR A O 1
ATOM 3098 N N . PHE A 1 402 ? 41.710 31.833 5.246 1.00 25.88 402 PHE A N 1
ATOM 3099 C CA . PHE A 1 402 ? 40.860 30.795 5.856 1.00 25.88 402 PHE A CA 1
ATOM 3100 C C . PHE A 1 402 ? 40.128 31.069 7.189 1.00 25.88 402 PHE A C 1
ATOM 3102 O O . PHE A 1 402 ? 40.758 31.176 8.236 1.00 25.88 402 PHE A O 1
ATOM 3109 N N . GLY A 1 403 ? 38.797 30.883 7.180 1.00 25.23 403 GLY A N 1
ATOM 3110 C CA . GLY A 1 403 ? 38.074 30.307 8.325 1.00 25.23 403 GLY A CA 1
ATOM 3111 C C . GLY A 1 403 ? 36.667 30.848 8.610 1.00 25.23 403 GLY A C 1
ATOM 3112 O O . GLY A 1 403 ? 36.525 31.978 9.046 1.00 25.23 403 GLY A O 1
ATOM 3113 N N . LEU A 1 404 ? 35.672 29.955 8.494 1.00 31.02 404 LEU A N 1
ATOM 3114 C CA . LEU A 1 404 ? 34.384 29.926 9.217 1.00 31.02 404 LEU A CA 1
ATOM 3115 C C . LEU A 1 404 ? 33.374 31.073 8.992 1.00 31.02 404 LEU A C 1
ATOM 3117 O O . LEU A 1 404 ? 33.299 31.989 9.795 1.00 31.02 404 LEU A O 1
ATOM 3121 N N . ASP A 1 405 ? 32.471 30.901 8.016 1.00 23.67 405 ASP A N 1
ATOM 3122 C CA . ASP A 1 405 ? 31.136 31.530 8.016 1.00 23.67 405 ASP A CA 1
ATOM 3123 C C . ASP A 1 405 ? 30.133 30.697 7.188 1.00 23.67 405 ASP A C 1
ATOM 3125 O O . ASP A 1 405 ? 29.974 30.870 5.982 1.00 23.67 405 ASP A O 1
ATOM 3129 N N . SER A 1 406 ? 29.457 29.731 7.822 1.00 27.06 406 SER A N 1
ATOM 3130 C CA . SER A 1 406 ? 28.478 28.835 7.168 1.00 27.06 406 SER A CA 1
ATOM 3131 C C . SER A 1 406 ? 27.021 29.071 7.592 1.00 27.06 406 SER A C 1
ATOM 3133 O O . SER A 1 406 ? 26.126 28.327 7.194 1.00 27.06 406 SER A O 1
ATOM 3135 N N . THR A 1 407 ? 26.741 30.125 8.364 1.00 28.19 407 THR A N 1
ATOM 3136 C CA . THR A 1 407 ? 25.396 30.419 8.895 1.00 28.19 407 THR A CA 1
ATOM 3137 C C . THR A 1 407 ? 24.712 31.636 8.268 1.00 28.19 407 THR A C 1
ATOM 3139 O O . THR A 1 407 ? 23.532 31.844 8.533 1.00 28.19 407 THR A O 1
ATOM 3142 N N . SER A 1 408 ? 25.378 32.404 7.401 1.00 27.53 408 SER A N 1
ATOM 3143 C CA . SER A 1 408 ? 24.757 33.506 6.643 1.00 27.53 408 SER A CA 1
ATOM 3144 C C . SER A 1 408 ? 24.335 33.088 5.227 1.00 27.53 408 SER A C 1
ATOM 3146 O O . SER A 1 408 ? 23.278 33.499 4.764 1.00 27.53 408 SER A O 1
ATOM 3148 N N . SER A 1 409 ? 25.092 32.189 4.585 1.00 28.42 409 SER A N 1
ATOM 3149 C CA . SER A 1 409 ? 24.871 31.738 3.198 1.00 28.42 409 SER A CA 1
ATOM 3150 C C . SER A 1 409 ? 23.543 30.997 2.979 1.00 28.42 409 SER A C 1
ATOM 3152 O O . SER A 1 409 ? 22.894 31.171 1.950 1.00 28.42 409 SER A O 1
ATOM 3154 N N . TRP A 1 410 ? 23.072 30.221 3.964 1.00 30.05 410 TRP A N 1
ATOM 3155 C CA . TRP A 1 410 ? 21.827 29.454 3.817 1.00 30.05 410 TRP A CA 1
ATOM 3156 C C . TRP A 1 410 ? 20.577 30.343 3.790 1.00 30.05 410 TRP A C 1
ATOM 3158 O O . TRP A 1 410 ? 19.596 29.973 3.154 1.00 30.05 410 TRP A O 1
ATOM 3168 N N . TYR A 1 411 ? 20.599 31.502 4.459 1.00 28.30 411 TYR A N 1
ATOM 3169 C CA . TYR A 1 411 ? 19.449 32.407 4.524 1.00 28.30 411 TYR A CA 1
ATOM 3170 C C . TYR A 1 411 ? 19.314 33.217 3.229 1.00 28.30 411 TYR A C 1
ATOM 3172 O O . TYR A 1 411 ? 18.221 33.309 2.673 1.00 28.30 411 TYR A O 1
ATOM 3180 N N . THR A 1 412 ? 20.433 33.704 2.685 1.00 27.97 412 THR A N 1
ATOM 3181 C CA . THR A 1 412 ? 20.490 34.349 1.365 1.00 27.97 412 THR A CA 1
ATOM 3182 C C . THR A 1 412 ? 20.173 33.364 0.240 1.00 27.97 412 THR A C 1
ATOM 3184 O O . THR A 1 412 ? 19.368 33.688 -0.625 1.00 27.97 412 THR A O 1
ATOM 3187 N N . GLN A 1 413 ? 20.667 32.119 0.298 1.00 32.41 413 GLN A N 1
ATOM 3188 C CA . GLN A 1 413 ? 20.313 31.086 -0.687 1.00 32.41 413 GLN A CA 1
ATOM 3189 C C . GLN A 1 413 ? 18.834 30.695 -0.646 1.00 32.41 413 GLN A C 1
ATOM 3191 O O . GLN A 1 413 ? 18.264 30.407 -1.695 1.00 32.41 413 GLN A O 1
ATOM 3196 N N . LEU A 1 414 ? 18.193 30.695 0.530 1.00 30.22 414 LEU A N 1
ATOM 3197 C CA . LEU A 1 414 ? 16.753 30.445 0.642 1.00 30.22 414 LEU A CA 1
ATOM 3198 C C . LEU A 1 414 ? 15.942 31.596 0.031 1.00 30.22 414 LEU A C 1
ATOM 3200 O O . LEU A 1 414 ? 14.945 31.353 -0.646 1.00 30.22 414 LEU A O 1
ATOM 3204 N N . GLN A 1 415 ? 16.401 32.833 0.236 1.00 26.97 415 GLN A N 1
ATOM 3205 C CA . GLN A 1 415 ? 15.788 34.046 -0.301 1.00 26.97 415 GLN A CA 1
ATOM 3206 C C . GLN A 1 415 ? 15.950 34.131 -1.834 1.00 26.97 415 GLN A C 1
ATOM 3208 O O . GLN A 1 415 ? 14.991 34.452 -2.546 1.00 26.97 415 GLN A O 1
ATOM 3213 N N . ASP A 1 416 ? 17.095 33.703 -2.366 1.00 28.86 416 ASP A N 1
ATOM 3214 C CA . ASP A 1 416 ? 17.353 33.581 -3.806 1.00 28.86 416 ASP A CA 1
ATOM 3215 C C . ASP A 1 416 ? 16.585 32.412 -4.444 1.00 28.86 416 ASP A C 1
ATOM 3217 O O . ASP A 1 416 ? 16.051 32.547 -5.548 1.00 28.86 416 ASP A O 1
ATOM 3221 N N . TYR A 1 417 ? 16.417 31.288 -3.734 1.00 31.33 417 TYR A N 1
ATOM 3222 C CA . TYR A 1 417 ? 15.580 30.170 -4.193 1.00 31.33 417 TYR A CA 1
ATOM 3223 C C . TYR A 1 417 ? 14.108 30.568 -4.302 1.00 31.33 417 TYR A C 1
ATOM 3225 O O . TYR A 1 417 ? 13.439 30.208 -5.273 1.00 31.33 417 TYR A O 1
ATOM 3233 N N . THR A 1 418 ? 13.602 31.347 -3.339 1.00 28.36 418 THR A N 1
ATOM 3234 C CA . THR A 1 418 ? 12.234 31.876 -3.395 1.00 28.36 418 THR A CA 1
ATOM 3235 C C . THR A 1 418 ? 12.051 32.907 -4.506 1.00 28.36 418 THR A C 1
ATOM 3237 O O . THR A 1 418 ? 10.980 32.959 -5.103 1.00 28.36 418 THR A O 1
ATOM 3240 N N . SER A 1 419 ? 13.100 33.655 -4.856 1.00 24.69 419 SER A N 1
ATOM 3241 C CA . SER A 1 419 ? 13.079 34.658 -5.932 1.00 24.69 419 SER A CA 1
ATOM 3242 C C . SER A 1 419 ? 13.205 34.026 -7.331 1.00 24.69 419 SER A C 1
ATOM 3244 O O . SER A 1 419 ? 12.576 34.477 -8.283 1.00 24.69 419 SER A O 1
ATOM 3246 N N . SER A 1 420 ? 13.937 32.916 -7.455 1.00 27.36 420 SER A N 1
ATOM 3247 C CA . SER A 1 420 ? 14.086 32.119 -8.686 1.00 27.36 420 SER A CA 1
ATOM 3248 C C . SER A 1 420 ? 12.834 31.296 -9.028 1.00 27.36 420 SER A C 1
ATOM 3250 O O . SER A 1 420 ? 12.468 31.151 -10.200 1.00 27.36 420 SER A O 1
ATOM 3252 N N . LEU A 1 421 ? 12.107 30.814 -8.010 1.00 27.17 421 LEU A N 1
ATOM 3253 C CA . LEU A 1 421 ? 10.829 30.114 -8.196 1.00 27.17 421 LEU A CA 1
ATOM 3254 C C . LEU A 1 421 ? 9.744 31.033 -8.785 1.00 27.17 421 LEU A C 1
ATOM 3256 O O . LEU A 1 421 ? 8.896 30.570 -9.548 1.00 27.17 421 LEU A O 1
ATOM 3260 N N . VAL A 1 422 ? 9.807 32.334 -8.474 1.00 26.91 422 VAL A N 1
ATOM 3261 C CA . VAL A 1 422 ? 8.914 33.365 -9.023 1.00 26.91 422 VAL A CA 1
ATOM 3262 C C . VAL A 1 422 ? 9.108 33.507 -10.534 1.00 26.91 422 VAL A C 1
ATOM 3264 O O . VAL A 1 422 ? 8.116 33.622 -11.241 1.00 26.91 422 VAL A O 1
ATOM 3267 N N . VAL A 1 423 ? 10.339 33.396 -11.051 1.00 24.95 423 VAL A N 1
ATOM 3268 C CA . VAL A 1 423 ? 10.664 33.576 -12.482 1.00 24.95 423 VAL A CA 1
ATOM 3269 C C . VAL A 1 423 ? 10.247 32.374 -13.347 1.00 24.95 423 VAL A C 1
ATOM 3271 O O . VAL A 1 423 ? 9.829 32.551 -14.487 1.00 24.95 423 VAL A O 1
ATOM 3274 N N . LYS A 1 424 ? 10.268 31.141 -12.821 1.00 27.06 424 LYS A N 1
ATOM 3275 C CA . LYS A 1 424 ? 9.912 29.933 -13.604 1.00 27.06 424 LYS A CA 1
ATOM 3276 C C . LYS A 1 424 ? 8.407 29.696 -13.769 1.00 27.06 424 LYS A C 1
ATOM 3278 O O . LYS A 1 424 ? 8.003 28.974 -14.678 1.00 27.06 424 LYS A O 1
ATOM 3283 N N . ILE A 1 425 ? 7.576 30.326 -12.939 1.00 28.72 425 ILE A N 1
ATOM 3284 C CA . ILE A 1 425 ? 6.110 30.284 -13.068 1.00 28.72 425 ILE A CA 1
ATOM 3285 C C . ILE A 1 425 ? 5.624 31.195 -14.219 1.00 28.72 425 ILE A C 1
ATOM 3287 O O . ILE A 1 425 ? 4.568 30.935 -14.791 1.00 28.72 425 ILE A O 1
ATOM 3291 N N . TYR A 1 426 ? 6.428 32.177 -14.658 1.00 27.94 426 TYR A N 1
ATOM 3292 C CA . TYR A 1 426 ? 6.106 33.068 -15.788 1.00 27.94 426 TYR A CA 1
ATOM 3293 C C . TYR A 1 426 ? 6.076 32.378 -17.166 1.00 27.94 426 TYR A C 1
ATOM 3295 O O . TYR A 1 426 ? 5.469 32.906 -18.093 1.00 27.94 426 TYR A O 1
ATOM 3303 N N . ALA A 1 427 ? 6.679 31.196 -17.328 1.00 26.81 427 ALA A N 1
ATOM 3304 C CA . ALA A 1 427 ? 6.892 30.586 -18.647 1.00 26.81 427 ALA A CA 1
ATOM 3305 C C . ALA A 1 427 ? 5.725 29.719 -19.177 1.00 26.81 427 ALA A C 1
ATOM 3307 O O . ALA A 1 427 ? 5.878 29.058 -20.201 1.00 26.81 427 ALA A O 1
ATOM 3308 N N . LYS A 1 428 ? 4.567 29.670 -18.497 1.00 28.64 428 LYS A N 1
ATOM 3309 C CA . LYS A 1 428 ? 3.495 28.695 -18.805 1.00 28.64 428 LYS A CA 1
ATOM 3310 C C . LYS A 1 428 ? 2.089 29.284 -19.007 1.00 28.64 428 LYS A C 1
ATOM 3312 O O . LYS A 1 428 ? 1.104 28.573 -18.824 1.00 28.64 428 LYS A O 1
ATOM 3317 N N . CYS A 1 429 ? 1.980 30.552 -19.409 1.00 28.84 429 CYS A N 1
ATOM 3318 C CA . CYS A 1 429 ? 0.706 31.168 -19.807 1.00 28.84 429 CYS A CA 1
ATOM 3319 C C . CYS A 1 429 ? 0.482 31.032 -21.323 1.00 28.84 429 CYS A C 1
ATOM 3321 O O . CYS A 1 429 ? 1.287 31.502 -22.119 1.00 28.84 429 CYS A O 1
ATOM 3323 N N . SER A 1 430 ? -0.613 30.385 -21.725 1.00 31.09 430 SER A N 1
ATOM 3324 C CA . SER A 1 430 ? -0.865 29.916 -23.097 1.00 31.09 430 SER A CA 1
ATOM 3325 C C . SER A 1 430 ? -1.761 30.824 -23.960 1.00 31.09 430 SER A C 1
ATOM 3327 O O . SER A 1 430 ? -2.308 30.354 -24.955 1.00 31.09 430 SER A O 1
ATOM 3329 N N . SER A 1 431 ? -1.934 32.118 -23.647 1.00 34.03 431 SER A N 1
ATOM 3330 C CA . SER A 1 431 ? -2.695 33.023 -24.532 1.00 34.03 431 SER A CA 1
ATOM 3331 C C . SER A 1 431 ? -2.119 34.440 -24.650 1.00 34.03 431 SER A C 1
ATOM 3333 O O . SER A 1 431 ? -1.823 35.099 -23.655 1.00 34.03 431 SER A O 1
ATOM 3335 N N . ILE A 1 432 ? -2.044 34.935 -25.892 1.00 31.52 432 ILE A N 1
ATOM 3336 C CA . ILE A 1 432 ? -1.523 36.262 -26.279 1.00 31.52 432 ILE A CA 1
ATOM 3337 C C . ILE A 1 432 ? -2.305 37.432 -25.641 1.00 31.52 432 ILE A C 1
ATOM 3339 O O . ILE A 1 432 ? -1.727 38.479 -25.359 1.00 31.52 432 ILE A O 1
ATOM 3343 N N . LYS A 1 433 ? -3.596 37.257 -25.315 1.00 29.77 433 LYS A N 1
ATOM 3344 C CA . LYS A 1 433 ? -4.401 38.287 -24.622 1.00 29.77 433 LYS A CA 1
ATOM 3345 C C . LYS A 1 433 ? -4.019 38.469 -23.146 1.00 29.77 433 LYS A C 1
ATOM 3347 O O . LYS A 1 433 ? -4.130 39.576 -22.621 1.00 29.77 433 LYS A O 1
ATOM 3352 N N . GLN A 1 434 ? -3.538 37.425 -22.468 1.00 35.16 434 GLN A N 1
ATOM 3353 C CA . GLN A 1 434 ? -3.134 37.523 -21.059 1.00 35.16 434 GLN A CA 1
ATOM 3354 C C . GLN A 1 434 ? -1.783 38.227 -20.893 1.00 35.16 434 GLN A C 1
ATOM 3356 O O . GLN A 1 434 ? -1.605 38.972 -19.932 1.00 35.16 434 GLN A O 1
ATOM 3361 N N . THR A 1 435 ? -0.876 38.094 -21.861 1.00 32.25 435 THR A N 1
ATOM 3362 C CA . THR A 1 435 ? 0.440 38.747 -21.836 1.00 32.25 435 THR A CA 1
ATOM 3363 C C . THR A 1 435 ? 0.325 40.267 -21.991 1.00 32.25 435 THR A C 1
ATOM 3365 O O . THR A 1 435 ? 0.935 41.006 -21.221 1.00 32.25 435 THR A O 1
ATOM 3368 N N . CYS A 1 436 ? -0.531 40.769 -22.892 1.00 28.91 436 CYS A N 1
ATOM 3369 C CA . CYS A 1 436 ? -0.751 42.217 -23.052 1.00 28.91 436 CYS A CA 1
ATOM 3370 C C . CYS A 1 436 ? -1.408 42.873 -21.825 1.00 28.91 436 CYS A C 1
ATOM 3372 O O . CYS A 1 436 ? -1.070 44.004 -21.478 1.00 28.91 436 CYS A O 1
ATOM 3374 N N . THR A 1 437 ? -2.296 42.158 -21.128 1.00 34.72 437 THR A N 1
ATOM 3375 C CA . THR A 1 437 ? -2.971 42.690 -19.930 1.00 34.72 437 THR A CA 1
ATOM 3376 C C . THR A 1 437 ? -2.016 42.748 -18.726 1.00 34.72 437 THR A C 1
ATOM 3378 O O . THR A 1 437 ? -2.036 43.712 -17.965 1.00 34.72 437 THR A O 1
ATOM 3381 N N . LEU A 1 438 ? -1.108 41.770 -18.597 1.00 32.62 438 LEU A N 1
ATOM 3382 C CA . LEU A 1 438 ? -0.096 41.720 -17.530 1.00 32.62 438 LEU A CA 1
ATOM 3383 C C . LEU A 1 438 ? 1.044 42.735 -17.733 1.00 32.62 438 LEU A C 1
ATOM 3385 O O . LEU A 1 438 ? 1.581 43.266 -16.763 1.00 32.62 438 LEU A O 1
ATOM 3389 N N . THR A 1 439 ? 1.394 43.030 -18.990 1.00 30.31 439 THR A N 1
ATOM 3390 C CA . THR A 1 439 ? 2.464 43.990 -19.322 1.00 30.31 439 THR A CA 1
ATOM 3391 C C . THR A 1 439 ? 2.030 45.434 -19.040 1.00 30.31 439 THR A C 1
ATOM 3393 O O . THR A 1 439 ? 2.833 46.237 -18.570 1.00 30.31 439 THR A O 1
ATOM 3396 N N . ASN A 1 440 ? 0.743 45.751 -19.230 1.00 31.89 440 ASN A N 1
ATOM 3397 C CA . ASN A 1 440 ? 0.178 47.054 -18.861 1.00 31.89 440 ASN A CA 1
ATOM 3398 C C . ASN A 1 440 ? -0.006 47.219 -17.340 1.00 31.89 440 ASN A C 1
ATOM 3400 O O . ASN A 1 440 ? 0.192 48.319 -16.830 1.00 31.89 440 ASN A O 1
ATOM 3404 N N . ALA A 1 441 ? -0.297 46.142 -16.600 1.00 34.66 441 ALA A N 1
ATOM 3405 C CA . ALA A 1 441 ? -0.432 46.184 -15.139 1.00 34.66 441 ALA A CA 1
ATOM 3406 C C . ALA A 1 441 ? 0.905 46.419 -14.401 1.00 34.66 441 ALA A C 1
ATOM 3408 O O . ALA A 1 441 ? 0.926 47.005 -13.322 1.00 34.66 441 ALA A O 1
ATOM 3409 N N . LEU A 1 442 ? 2.038 46.015 -14.991 1.00 34.25 442 LEU A N 1
ATOM 3410 C CA . LEU A 1 442 ? 3.381 46.215 -14.423 1.00 34.25 442 LEU A CA 1
ATOM 3411 C C . LEU A 1 442 ? 3.930 47.642 -14.587 1.00 34.25 442 LEU A C 1
ATOM 3413 O O . LEU A 1 442 ? 4.986 47.951 -14.038 1.00 34.25 442 LEU A O 1
ATOM 3417 N N . ARG A 1 443 ? 3.228 48.521 -15.313 1.00 31.39 443 ARG A N 1
ATOM 3418 C CA . ARG A 1 443 ? 3.667 49.901 -15.569 1.00 31.39 443 ARG A CA 1
ATOM 3419 C C . ARG A 1 443 ? 3.084 50.923 -14.582 1.00 31.39 443 ARG A C 1
ATOM 3421 O O . ARG A 1 443 ? 3.476 52.085 -14.614 1.00 31.39 443 ARG A O 1
ATOM 3428 N N . THR A 1 444 ? 2.179 50.510 -13.692 1.00 33.78 444 THR A N 1
ATOM 3429 C CA . THR A 1 444 ? 1.510 51.402 -12.731 1.00 33.78 444 THR A CA 1
ATOM 3430 C C . THR A 1 444 ? 1.457 50.787 -11.332 1.00 33.78 444 THR A C 1
ATOM 3432 O O . THR A 1 444 ? 0.907 49.705 -11.148 1.00 33.78 444 THR A O 1
ATOM 3435 N N . ASP A 1 445 ? 1.973 51.505 -10.331 1.00 32.78 445 ASP A N 1
ATOM 3436 C CA . ASP A 1 445 ? 2.197 51.076 -8.933 1.00 32.78 445 ASP A CA 1
ATOM 3437 C C . ASP A 1 445 ? 0.954 50.623 -8.122 1.00 32.78 445 ASP A C 1
ATOM 3439 O O . ASP A 1 445 ? 1.065 50.277 -6.943 1.00 32.78 445 ASP A O 1
ATOM 3443 N N . ASN A 1 446 ? -0.245 50.596 -8.712 1.00 32.00 446 ASN A N 1
ATOM 3444 C CA . ASN A 1 446 ? -1.506 50.508 -7.968 1.00 32.00 446 ASN A CA 1
ATOM 3445 C C . ASN A 1 446 ? -2.141 49.109 -7.824 1.00 32.00 446 ASN A C 1
ATOM 3447 O O . ASN A 1 446 ? -3.133 48.995 -7.108 1.00 32.00 446 ASN A O 1
ATOM 3451 N N . GLU A 1 447 ? -1.580 48.030 -8.387 1.00 35.62 447 GLU A N 1
ATOM 3452 C CA . GLU A 1 447 ? -2.232 46.697 -8.349 1.00 35.62 447 GLU A CA 1
ATOM 3453 C C . GLU A 1 447 ? -1.422 45.560 -7.691 1.00 35.62 447 GLU A C 1
ATOM 3455 O O . GLU A 1 447 ? -1.626 44.374 -7.958 1.00 35.62 447 GLU A O 1
ATOM 3460 N N . ARG A 1 448 ? -0.559 45.877 -6.717 1.00 32.94 448 ARG A N 1
ATOM 3461 C CA . ARG A 1 448 ? 0.139 44.859 -5.895 1.00 32.94 448 ARG A CA 1
ATOM 3462 C C . ARG A 1 448 ? -0.789 43.977 -5.036 1.00 32.94 448 ARG A C 1
ATOM 3464 O O . ARG A 1 448 ? -0.376 42.898 -4.615 1.00 32.94 448 ARG A O 1
ATOM 3471 N N . SER A 1 449 ? -2.029 44.393 -4.769 1.00 32.69 449 SER A N 1
ATOM 3472 C CA . SER A 1 449 ? -2.981 43.655 -3.916 1.00 32.69 449 SER A CA 1
ATOM 3473 C C . SER A 1 449 ? -3.659 42.471 -4.621 1.00 32.69 449 SER A C 1
ATOM 3475 O O . SER A 1 449 ? -3.940 41.457 -3.981 1.00 32.69 449 SER A O 1
ATOM 3477 N N . SER A 1 450 ? -3.869 42.553 -5.939 1.00 33.22 450 SER A N 1
ATOM 3478 C CA . SER A 1 450 ? -4.479 41.480 -6.744 1.00 33.22 450 SER A CA 1
ATOM 3479 C C . SER A 1 450 ? -3.530 40.283 -6.915 1.00 33.22 450 SER A C 1
ATOM 3481 O O . SER A 1 450 ? -3.924 39.118 -6.774 1.00 33.22 450 SER A O 1
ATOM 3483 N N . LEU A 1 451 ? -2.231 40.566 -7.080 1.00 32.44 451 LEU A N 1
ATOM 3484 C CA . LEU A 1 451 ? -1.170 39.555 -7.149 1.00 32.44 451 LEU A CA 1
ATOM 3485 C C . LEU A 1 451 ? -1.040 38.767 -5.831 1.00 32.44 451 LEU A C 1
ATOM 3487 O O . LEU A 1 451 ? -0.858 37.549 -5.835 1.00 32.44 451 LEU A O 1
ATOM 3491 N N . TYR A 1 452 ? -1.203 39.458 -4.697 1.00 32.00 452 TYR A N 1
ATOM 3492 C CA . TYR A 1 452 ? -1.112 38.872 -3.357 1.00 32.00 452 TYR A CA 1
ATOM 3493 C C . TYR A 1 452 ? -2.266 37.902 -3.068 1.00 32.00 452 TYR A C 1
ATOM 3495 O O . TYR A 1 452 ? -2.034 36.828 -2.510 1.00 32.00 452 TYR A O 1
ATOM 3503 N N . ASN A 1 453 ? -3.485 38.231 -3.512 1.00 32.25 453 ASN A N 1
ATOM 3504 C CA . ASN A 1 453 ? -4.672 37.371 -3.392 1.00 32.25 453 ASN A CA 1
ATOM 3505 C C . ASN A 1 453 ? -4.593 36.124 -4.291 1.00 32.25 453 ASN A C 1
ATOM 3507 O O . ASN A 1 453 ? -5.052 35.042 -3.925 1.00 32.25 453 ASN A O 1
ATOM 3511 N N . THR A 1 454 ? -3.953 36.244 -5.454 1.00 31.59 454 THR A N 1
ATOM 3512 C CA . THR A 1 454 ? -3.783 35.116 -6.381 1.00 31.59 454 THR A CA 1
ATOM 3513 C C . THR A 1 454 ? -2.682 34.156 -5.900 1.00 31.59 454 THR A C 1
ATOM 3515 O O . THR A 1 454 ? -2.862 32.938 -5.941 1.00 31.59 454 THR A O 1
ATOM 3518 N N . MET A 1 455 ? -1.585 34.681 -5.331 1.00 29.14 455 MET A N 1
ATOM 3519 C CA . MET A 1 455 ? -0.540 33.873 -4.681 1.00 29.14 455 MET A CA 1
ATOM 3520 C C . MET A 1 455 ? -1.025 33.182 -3.398 1.00 29.14 455 MET A C 1
ATOM 3522 O O . MET A 1 455 ? -0.670 32.026 -3.163 1.00 29.14 455 MET A O 1
ATOM 3526 N N . THR A 1 456 ? -1.856 33.837 -2.580 1.00 30.39 456 THR A N 1
ATOM 3527 C CA . THR A 1 456 ? -2.415 33.217 -1.361 1.00 30.39 456 THR A CA 1
ATOM 3528 C C . THR A 1 456 ? -3.381 32.079 -1.680 1.00 30.39 456 THR A C 1
ATOM 3530 O O . THR A 1 456 ? -3.358 31.072 -0.979 1.00 30.39 456 THR A O 1
ATOM 3533 N N . ASN A 1 457 ? -4.145 32.154 -2.773 1.00 30.00 457 ASN A N 1
ATOM 3534 C CA . ASN A 1 457 ? -5.005 31.050 -3.214 1.00 30.00 457 ASN A CA 1
ATOM 3535 C C . ASN A 1 457 ? -4.210 29.832 -3.728 1.00 30.00 457 ASN A C 1
ATOM 3537 O O . ASN A 1 457 ? -4.614 28.691 -3.490 1.00 30.00 457 ASN A O 1
ATOM 3541 N N . LEU A 1 458 ? -3.052 30.048 -4.365 1.00 28.39 458 LEU A N 1
ATOM 3542 C CA . LEU A 1 458 ? -2.179 28.964 -4.835 1.00 28.39 458 LEU A CA 1
ATOM 3543 C C . LEU A 1 458 ? -1.422 28.288 -3.676 1.00 28.39 458 LEU A C 1
ATOM 3545 O O . LEU A 1 458 ? -1.355 27.061 -3.606 1.00 28.39 458 LEU A O 1
ATOM 3549 N N . VAL A 1 459 ? -0.914 29.081 -2.723 1.00 28.45 459 VAL A N 1
ATOM 3550 C CA . VAL A 1 459 ? -0.294 28.581 -1.482 1.00 28.45 459 VAL A CA 1
ATOM 3551 C C . VAL A 1 459 ? -1.333 27.884 -0.597 1.00 28.45 459 VAL A C 1
ATOM 3553 O O . VAL A 1 459 ? -1.029 26.843 -0.025 1.00 28.45 459 VAL A O 1
ATOM 3556 N N . SER A 1 460 ? -2.576 28.375 -0.554 1.00 28.17 460 SER A N 1
ATOM 3557 C CA . SER A 1 460 ? -3.702 27.728 0.138 1.00 28.17 460 SER A CA 1
ATOM 3558 C C . SER A 1 460 ? -4.043 26.359 -0.464 1.00 28.17 460 SER A C 1
ATOM 3560 O O . SER A 1 460 ? -4.197 25.396 0.282 1.00 28.17 460 SER A O 1
ATOM 3562 N N . CYS A 1 461 ? -4.038 26.207 -1.796 1.00 27.41 461 CYS A N 1
ATOM 3563 C CA . CYS A 1 461 ? -4.221 24.899 -2.444 1.00 27.41 461 CYS A CA 1
ATOM 3564 C C . CYS A 1 461 ? -3.090 23.908 -2.122 1.00 27.41 461 CYS A C 1
ATOM 3566 O O . CYS A 1 461 ? -3.357 22.738 -1.851 1.00 27.41 461 CYS A O 1
ATOM 3568 N N . VAL A 1 462 ? -1.831 24.364 -2.099 1.00 26.80 462 VAL A N 1
ATOM 3569 C CA . VAL A 1 462 ? -0.681 23.512 -1.744 1.00 26.80 462 VAL A CA 1
ATOM 3570 C C . VAL A 1 462 ? -0.676 23.169 -0.248 1.00 26.80 462 VAL A C 1
ATOM 3572 O O . VAL A 1 462 ? -0.327 22.046 0.109 1.00 26.80 462 VAL A O 1
ATOM 3575 N N . MET A 1 463 ? -1.116 24.083 0.626 1.00 26.53 463 MET A N 1
ATOM 3576 C CA . MET A 1 463 ? -1.283 23.828 2.063 1.00 26.53 463 MET A CA 1
ATOM 3577 C C . MET A 1 463 ? -2.482 22.926 2.386 1.00 26.53 463 MET A C 1
ATOM 3579 O O . MET A 1 463 ? -2.429 22.197 3.373 1.00 26.53 463 MET A O 1
ATOM 3583 N N . HIS A 1 464 ? -3.530 22.904 1.558 1.00 28.28 464 HIS A N 1
ATOM 3584 C CA . HIS A 1 464 ? -4.674 22.006 1.751 1.00 28.28 464 HIS A CA 1
ATOM 3585 C C . HIS A 1 464 ? -4.293 20.541 1.495 1.00 28.28 464 HIS A C 1
ATOM 3587 O O . HIS A 1 464 ? -4.606 19.664 2.297 1.00 28.28 464 HIS A O 1
ATOM 3593 N N . VAL A 1 465 ? -3.530 20.283 0.427 1.00 26.77 465 VAL A N 1
ATOM 3594 C CA . VAL A 1 465 ? -3.093 18.927 0.043 1.00 26.77 465 VAL A CA 1
ATOM 3595 C C . VAL A 1 465 ? -2.060 18.356 1.026 1.00 26.77 465 VAL A C 1
ATOM 3597 O O . VAL A 1 465 ? -1.976 17.145 1.220 1.00 26.77 465 VAL A O 1
ATOM 3600 N N . THR A 1 466 ? -1.281 19.209 1.694 1.00 25.67 466 THR A N 1
ATOM 3601 C CA . THR A 1 466 ? -0.217 18.780 2.618 1.00 25.67 466 THR A CA 1
ATOM 3602 C C . THR A 1 466 ? -0.629 18.841 4.091 1.00 25.67 466 THR A C 1
ATOM 3604 O O . THR A 1 466 ? -0.147 18.040 4.898 1.00 25.67 466 THR A O 1
ATOM 3607 N N . GLY A 1 467 ? -1.593 19.699 4.436 1.00 25.94 467 GLY A N 1
ATOM 3608 C CA . GLY A 1 467 ? -2.273 19.729 5.731 1.00 25.94 467 GLY A CA 1
ATOM 3609 C C . GLY A 1 467 ? -3.105 18.471 6.003 1.00 25.94 467 GLY A C 1
ATOM 3610 O O . GLY A 1 467 ? -3.099 17.971 7.130 1.00 25.94 467 GLY A O 1
ATOM 3611 N N . GLU A 1 468 ? -3.733 17.879 4.984 1.00 27.72 468 GLU A N 1
ATOM 3612 C CA . GLU A 1 468 ? -4.467 16.607 5.116 1.00 27.72 468 GLU A CA 1
ATOM 3613 C C . GLU A 1 468 ? -3.533 15.436 5.483 1.00 27.72 468 GLU A C 1
ATOM 3615 O O . GLU A 1 468 ? -3.820 14.665 6.401 1.00 27.72 468 GLU A O 1
ATOM 3620 N N . VAL A 1 469 ? -2.326 15.388 4.905 1.00 26.91 469 VAL A N 1
ATOM 3621 C CA . VAL A 1 469 ? -1.301 14.374 5.234 1.00 26.91 469 VAL A CA 1
ATOM 3622 C C . VAL A 1 469 ? -0.748 14.555 6.660 1.00 26.91 469 VAL A C 1
ATOM 3624 O O . VAL A 1 469 ? -0.417 13.580 7.347 1.00 26.91 469 VAL A O 1
ATOM 3627 N N . PHE A 1 470 ? -0.684 15.799 7.149 1.00 25.91 470 PHE A N 1
ATOM 3628 C CA . PHE A 1 470 ? -0.162 16.130 8.478 1.00 25.91 470 PHE A CA 1
ATOM 3629 C C . PHE A 1 470 ? -1.167 15.866 9.611 1.00 25.91 470 PHE A C 1
ATOM 3631 O O . PHE A 1 470 ? -0.794 15.419 10.704 1.00 25.91 470 PHE A O 1
ATOM 3638 N N . THR A 1 471 ? -2.455 16.085 9.342 1.00 29.17 471 THR A N 1
ATOM 3639 C CA . THR A 1 471 ? -3.543 15.831 10.298 1.00 29.17 471 THR A CA 1
ATOM 3640 C C . THR A 1 471 ? -3.719 14.326 10.536 1.00 29.17 471 THR A C 1
ATOM 3642 O O . THR A 1 471 ? -3.972 13.904 11.670 1.00 29.17 471 THR A O 1
ATOM 3645 N N . TYR A 1 472 ? -3.435 13.503 9.518 1.00 27.77 472 TYR A N 1
ATOM 3646 C CA . TYR A 1 472 ? -3.443 12.041 9.617 1.00 27.77 472 TYR A CA 1
ATOM 3647 C C . TYR A 1 472 ? -2.325 11.476 10.508 1.00 27.77 472 TYR A C 1
ATOM 3649 O O . TYR A 1 472 ? -2.549 10.541 11.281 1.00 27.77 472 TYR A O 1
ATOM 3657 N N . CYS A 1 473 ? -1.123 12.066 10.467 1.00 26.52 473 CYS A N 1
ATOM 3658 C CA . CYS A 1 473 ? 0.020 11.599 11.261 1.00 26.52 473 CYS A CA 1
ATOM 3659 C C . CYS A 1 473 ? -0.048 12.029 12.741 1.00 26.52 473 CYS A C 1
ATOM 3661 O O . CYS A 1 473 ? 0.370 11.277 13.623 1.00 26.52 473 CYS A O 1
ATOM 3663 N N . ASN A 1 474 ? -0.607 13.208 13.045 1.00 24.98 474 ASN A N 1
ATOM 3664 C CA . ASN A 1 474 ? -0.710 13.713 14.424 1.00 24.98 474 ASN A CA 1
ATOM 3665 C C . ASN A 1 474 ? -1.767 12.974 15.270 1.00 24.98 474 ASN A C 1
ATOM 3667 O O . ASN A 1 474 ? -1.620 12.864 16.489 1.00 24.98 474 ASN A O 1
ATOM 3671 N N . LYS A 1 475 ? -2.822 12.435 14.646 1.00 26.03 475 LYS A N 1
ATOM 3672 C CA . LYS A 1 475 ? -3.975 11.847 15.354 1.00 26.03 475 LYS A CA 1
ATOM 3673 C C . LYS A 1 475 ? -3.682 10.502 16.031 1.00 26.03 475 LYS A C 1
ATOM 3675 O O . LYS A 1 475 ? -4.423 10.090 16.921 1.00 26.03 475 LYS A O 1
ATOM 3680 N N . TYR A 1 476 ? -2.583 9.843 15.657 1.00 27.73 476 TYR A N 1
ATOM 3681 C CA . TYR A 1 476 ? -2.169 8.552 16.219 1.00 27.73 476 TYR A CA 1
ATOM 3682 C C . TYR A 1 476 ? -1.121 8.638 17.340 1.00 27.73 476 TYR A C 1
ATOM 3684 O O . TYR A 1 476 ? -0.886 7.626 17.997 1.00 27.73 476 TYR A O 1
ATOM 3692 N N . PHE A 1 477 ? -0.531 9.810 17.609 1.00 26.30 477 PHE A N 1
ATOM 3693 C CA . PHE A 1 477 ? 0.582 9.941 18.567 1.00 26.30 477 PHE A CA 1
ATOM 3694 C C . PHE A 1 477 ? 0.269 10.711 19.858 1.00 26.30 477 PHE A C 1
ATOM 3696 O O . PHE A 1 477 ? 1.100 10.723 20.762 1.00 26.30 477 PHE A O 1
ATOM 3703 N N . ILE A 1 478 ? -0.921 11.302 20.009 1.00 25.06 478 ILE A N 1
ATOM 3704 C CA . ILE A 1 478 ? -1.293 12.033 21.232 1.00 25.06 478 ILE A CA 1
ATOM 3705 C C . ILE A 1 478 ? -2.395 11.273 21.965 1.00 25.06 478 ILE A C 1
ATOM 3707 O O . ILE A 1 478 ? -3.587 11.511 21.778 1.00 25.06 478 ILE A O 1
ATOM 3711 N N . LYS A 1 479 ? -1.996 10.327 22.817 1.00 24.30 479 LYS A N 1
ATOM 3712 C CA . LYS A 1 479 ? -2.887 9.792 23.852 1.00 24.30 479 LYS A CA 1
ATOM 3713 C C . LYS A 1 479 ? -2.145 9.391 25.122 1.00 24.30 479 LYS A C 1
ATOM 3715 O O . LYS A 1 479 ? -2.478 8.376 25.718 1.00 24.30 479 LYS A O 1
ATOM 3720 N N . ASP A 1 480 ? -1.220 10.235 25.571 1.00 24.05 480 ASP A N 1
ATOM 3721 C CA . ASP A 1 480 ? -0.727 10.168 26.944 1.00 24.05 480 ASP A CA 1
ATOM 3722 C C . ASP A 1 480 ? -1.326 11.305 27.772 1.00 24.05 480 ASP A C 1
ATOM 3724 O O . ASP A 1 480 ? -1.169 12.493 27.494 1.00 24.05 480 ASP A O 1
ATOM 3728 N N . LYS A 1 481 ? -2.100 10.895 28.780 1.00 24.88 481 LYS A N 1
ATOM 3729 C CA . LYS A 1 481 ? -2.636 11.758 29.827 1.00 24.88 481 LYS A CA 1
ATOM 3730 C C . LYS A 1 481 ? -1.472 12.265 30.675 1.00 24.88 481 LYS A C 1
ATOM 3732 O O . LYS A 1 481 ? -0.817 11.468 31.341 1.00 24.88 481 LYS A O 1
ATOM 3737 N N . TYR A 1 482 ? -1.293 13.579 30.729 1.00 22.59 482 TYR A N 1
ATOM 3738 C CA . TYR A 1 482 ? -0.542 14.222 31.800 1.00 22.59 482 TYR A CA 1
ATOM 3739 C C . TYR A 1 482 ? -1.280 13.991 33.127 1.00 22.59 482 TYR A C 1
ATOM 3741 O O . TYR A 1 482 ? -2.369 14.521 33.341 1.00 22.59 482 TYR A O 1
ATOM 3749 N N . TYR A 1 483 ? -0.708 13.170 34.007 1.00 22.41 483 TYR A N 1
ATOM 3750 C CA . TYR A 1 483 ? -1.045 13.192 35.428 1.00 22.41 483 TYR A CA 1
ATOM 3751 C C . TYR A 1 483 ? -0.148 14.236 36.093 1.00 22.41 483 TYR A C 1
ATOM 3753 O O . TYR A 1 483 ? 1.066 14.066 36.161 1.00 22.41 483 TYR A O 1
ATOM 3761 N N . ASN A 1 484 ? -0.758 15.323 36.564 1.00 25.08 484 ASN A N 1
ATOM 3762 C CA . ASN A 1 484 ? -0.113 16.264 37.470 1.00 25.08 484 ASN A CA 1
ATOM 3763 C C . ASN A 1 484 ? 0.143 15.555 38.801 1.00 25.08 484 ASN A C 1
ATOM 3765 O O . ASN A 1 484 ? -0.808 15.288 39.531 1.00 25.08 484 ASN A O 1
ATOM 3769 N N . ASN A 1 485 ? 1.410 15.317 39.133 1.00 24.31 485 ASN A N 1
ATOM 3770 C CA . ASN A 1 485 ? 1.832 15.256 40.525 1.00 24.31 485 ASN A CA 1
ATOM 3771 C C . ASN A 1 485 ? 2.722 16.466 40.789 1.00 24.31 485 ASN A C 1
ATOM 3773 O O . ASN A 1 485 ? 3.777 16.634 40.179 1.00 24.31 485 ASN A O 1
ATOM 3777 N N . LYS A 1 486 ? 2.223 17.326 41.678 1.00 29.73 486 LYS A N 1
ATOM 3778 C CA . LYS A 1 486 ? 3.028 18.293 42.414 1.00 29.73 486 LYS A CA 1
ATOM 3779 C C . LYS A 1 486 ? 4.046 17.503 43.240 1.00 29.73 486 LYS A C 1
ATOM 3781 O O . LYS A 1 486 ? 3.732 16.401 43.678 1.00 29.73 486 LYS A O 1
ATOM 3786 N N . ASP A 1 487 ? 5.221 18.093 43.405 1.00 25.78 487 ASP A N 1
ATOM 3787 C CA . ASP A 1 487 ? 6.356 17.655 44.229 1.00 25.78 487 ASP A CA 1
ATOM 3788 C C . ASP A 1 487 ? 7.534 17.139 43.397 1.00 25.78 487 ASP A C 1
ATOM 3790 O O . ASP A 1 487 ? 7.705 15.960 43.090 1.00 25.78 487 ASP A O 1
ATOM 3794 N N . GLY A 1 488 ? 8.381 18.101 43.021 1.00 31.12 488 GLY A N 1
ATOM 3795 C CA . GLY A 1 488 ? 9.696 17.848 42.461 1.00 31.12 488 GLY A CA 1
ATOM 3796 C C . GLY A 1 488 ? 10.588 17.155 43.486 1.00 31.12 488 GLY A C 1
ATOM 3797 O O . GLY A 1 488 ? 11.022 17.787 44.447 1.00 31.12 488 GLY A O 1
ATOM 3798 N N . ARG A 1 489 ? 10.839 15.861 43.265 1.00 27.42 489 ARG A N 1
ATOM 3799 C CA . ARG A 1 489 ? 12.038 15.076 43.625 1.00 27.42 489 ARG A CA 1
ATOM 3800 C C . ARG A 1 489 ? 11.733 13.593 43.372 1.00 27.42 489 ARG A C 1
ATOM 3802 O O . ARG A 1 489 ? 10.732 13.083 43.858 1.00 27.42 489 ARG A O 1
ATOM 3809 N N . GLY A 1 490 ? 12.591 12.879 42.639 1.00 23.48 490 GLY A N 1
ATOM 3810 C CA . GLY A 1 490 ? 12.406 11.437 42.444 1.00 23.48 490 GLY A CA 1
ATOM 3811 C C . GLY A 1 490 ? 13.526 10.756 41.666 1.00 23.48 490 GLY A C 1
ATOM 3812 O O . GLY A 1 490 ? 13.564 10.811 40.443 1.00 23.48 490 GLY A O 1
ATOM 3813 N N . PHE A 1 491 ? 14.417 10.108 42.412 1.00 21.55 491 PHE A N 1
ATOM 3814 C CA . PHE A 1 491 ? 15.512 9.254 41.961 1.00 21.55 491 PHE A CA 1
ATOM 3815 C C . PHE A 1 491 ? 15.035 8.044 41.140 1.00 21.55 491 PHE A C 1
ATOM 3817 O O . PHE A 1 491 ? 13.977 7.467 41.395 1.00 21.55 491 PHE A O 1
ATOM 3824 N N . MET A 1 492 ? 15.872 7.612 40.193 1.00 21.81 492 MET A N 1
ATOM 3825 C CA . MET A 1 492 ? 15.673 6.401 39.398 1.00 21.81 492 MET A CA 1
ATOM 3826 C C . MET A 1 492 ? 16.063 5.164 40.226 1.00 21.81 492 MET A C 1
ATOM 3828 O O . MET A 1 492 ? 17.197 4.699 40.176 1.00 21.81 492 MET A O 1
ATOM 3832 N N . VAL A 1 493 ? 15.127 4.634 41.015 1.00 22.50 493 VAL A N 1
ATOM 3833 C CA . VAL A 1 493 ? 15.281 3.309 41.635 1.00 22.50 493 VAL A CA 1
ATOM 3834 C C . VAL A 1 493 ? 14.922 2.245 40.599 1.00 22.50 493 VAL A C 1
ATOM 3836 O O . VAL A 1 493 ? 13.768 2.103 40.192 1.00 22.50 493 VAL A O 1
ATOM 3839 N N . VAL A 1 494 ? 15.936 1.492 40.172 1.00 25.67 494 VAL A N 1
ATOM 3840 C CA . VAL A 1 494 ? 15.806 0.287 39.348 1.00 25.67 494 VAL A CA 1
ATOM 3841 C C . VAL A 1 494 ? 15.030 -0.758 40.145 1.00 25.67 494 VAL A C 1
ATOM 3843 O O . VAL A 1 494 ? 15.532 -1.290 41.131 1.00 25.67 494 VAL A O 1
ATOM 3846 N N . ASN A 1 495 ? 13.808 -1.078 39.714 1.00 21.56 495 ASN A N 1
ATOM 3847 C CA . ASN A 1 495 ? 13.077 -2.229 40.231 1.00 21.56 495 ASN A CA 1
ATOM 3848 C C . ASN A 1 495 ? 12.819 -3.238 39.104 1.00 21.56 495 ASN A C 1
ATOM 3850 O O . ASN A 1 495 ? 12.081 -3.000 38.144 1.00 21.56 495 ASN A O 1
ATOM 3854 N N . HIS A 1 496 ? 13.497 -4.376 39.232 1.00 25.27 496 HIS A N 1
ATOM 3855 C CA . HIS A 1 496 ? 13.510 -5.535 38.347 1.00 25.27 496 HIS A CA 1
ATOM 3856 C C . HIS A 1 496 ? 12.108 -6.174 38.245 1.00 25.27 496 HIS A C 1
ATOM 3858 O O . HIS A 1 496 ? 11.797 -7.151 38.923 1.00 25.27 496 HIS A O 1
ATOM 3864 N N . ARG A 1 497 ? 11.221 -5.647 37.388 1.00 23.39 497 ARG A N 1
ATOM 3865 C CA . ARG A 1 497 ? 9.964 -6.347 37.031 1.00 23.39 497 ARG A CA 1
ATOM 3866 C C . ARG A 1 497 ? 9.377 -6.045 35.649 1.00 23.39 497 ARG A C 1
ATOM 3868 O O . ARG A 1 497 ? 8.269 -6.483 35.368 1.00 23.39 497 ARG A O 1
ATOM 3875 N N . PHE A 1 498 ? 10.131 -5.400 34.756 1.00 23.83 498 PHE A N 1
ATOM 3876 C CA . PHE A 1 498 ? 9.697 -5.116 33.375 1.00 23.83 498 PHE A CA 1
ATOM 3877 C C . PHE A 1 498 ? 10.151 -6.153 32.323 1.00 23.83 498 PHE A C 1
ATOM 3879 O O . PHE A 1 498 ? 9.685 -6.146 31.187 1.00 23.83 498 PHE A O 1
ATOM 3886 N N . MET A 1 499 ? 10.996 -7.120 32.701 1.00 24.41 499 MET A N 1
ATOM 3887 C CA . MET A 1 499 ? 11.561 -8.130 31.785 1.00 24.41 499 MET A CA 1
ATOM 3888 C C . MET A 1 499 ? 10.650 -9.342 31.485 1.00 24.41 499 MET A C 1
ATOM 3890 O O . MET A 1 499 ? 11.052 -10.239 30.747 1.00 24.41 499 MET A O 1
ATOM 3894 N N . LYS A 1 500 ? 9.410 -9.392 31.998 1.00 25.34 500 LYS A N 1
ATOM 3895 C CA . LYS A 1 500 ? 8.440 -10.461 31.658 1.00 25.34 500 LYS A CA 1
ATOM 3896 C C . LYS A 1 500 ? 7.279 -10.022 30.760 1.00 25.34 500 LYS A C 1
ATOM 3898 O O . LYS A 1 500 ? 6.637 -10.889 30.171 1.00 25.34 500 LYS A O 1
ATOM 3903 N N . GLU A 1 501 ? 7.056 -8.722 30.564 1.00 26.86 501 GLU A N 1
ATOM 3904 C CA . GLU A 1 501 ? 5.944 -8.220 29.734 1.00 26.86 501 GLU A CA 1
ATOM 3905 C C . GLU A 1 501 ? 6.375 -7.714 28.343 1.00 26.86 501 GLU A C 1
ATOM 3907 O O . GLU A 1 501 ? 5.563 -7.693 27.418 1.00 26.86 501 GLU A O 1
ATOM 3912 N N . ALA A 1 502 ? 7.671 -7.470 28.114 1.00 24.48 502 ALA A N 1
ATOM 3913 C CA . ALA A 1 502 ? 8.202 -7.095 26.795 1.00 24.48 502 ALA A CA 1
ATOM 3914 C C . ALA A 1 502 ? 8.231 -8.250 25.763 1.00 24.48 502 ALA A C 1
ATOM 3916 O O . ALA A 1 502 ? 8.405 -8.014 24.570 1.00 24.48 502 ALA A O 1
ATOM 3917 N N . LYS A 1 503 ? 7.972 -9.501 26.177 1.00 26.36 503 LYS A N 1
ATOM 3918 C CA . LYS A 1 503 ? 7.822 -10.655 25.263 1.00 26.36 503 LYS A CA 1
ATOM 3919 C C . LYS A 1 503 ? 6.413 -10.793 24.659 1.00 26.36 503 LYS A C 1
ATOM 3921 O O . LYS A 1 503 ? 6.202 -11.662 23.816 1.00 26.36 503 LYS A O 1
ATOM 3926 N N . TYR A 1 504 ? 5.454 -9.945 25.051 1.00 26.62 504 TYR A N 1
ATOM 3927 C CA . TYR A 1 504 ? 4.039 -10.081 24.666 1.00 26.62 504 TYR A CA 1
ATOM 3928 C C . TYR A 1 504 ? 3.494 -9.001 23.711 1.00 26.62 504 TYR A C 1
ATOM 3930 O O . TYR A 1 504 ? 2.360 -9.129 23.247 1.00 26.62 504 TYR A O 1
ATOM 3938 N N . LEU A 1 505 ? 4.292 -7.995 23.332 1.00 24.38 505 LEU A N 1
ATOM 3939 C CA . LEU A 1 505 ? 3.869 -6.916 22.417 1.00 24.38 505 LEU A CA 1
ATOM 3940 C C . LEU A 1 505 ? 4.324 -7.087 20.954 1.00 24.38 505 LEU A C 1
ATOM 3942 O O . LEU A 1 505 ? 3.758 -6.459 20.065 1.00 24.38 505 LEU A O 1
ATOM 3946 N N . GLY A 1 506 ? 5.236 -8.020 20.662 1.00 24.75 506 GLY A N 1
ATOM 3947 C CA . GLY A 1 506 ? 5.728 -8.300 19.302 1.00 24.75 506 GLY A CA 1
ATOM 3948 C C . GLY A 1 506 ? 4.807 -9.138 18.402 1.00 24.75 506 GLY A C 1
ATOM 3949 O O . GLY A 1 506 ? 5.235 -9.576 17.340 1.00 24.75 506 GLY A O 1
ATOM 3950 N N . ASN A 1 507 ? 3.557 -9.418 18.797 1.00 24.38 507 ASN A N 1
ATOM 3951 C CA . ASN A 1 507 ? 2.702 -10.376 18.076 1.00 24.38 507 ASN A CA 1
ATOM 3952 C C . ASN A 1 507 ? 1.331 -9.846 17.618 1.00 24.38 507 ASN A C 1
ATOM 3954 O O . ASN A 1 507 ? 0.506 -10.633 17.134 1.00 24.38 507 ASN A O 1
ATOM 3958 N N . LYS A 1 508 ? 1.110 -8.527 17.719 1.00 23.80 508 LYS A N 1
ATOM 3959 C CA . LYS A 1 508 ? -0.190 -7.874 17.487 1.00 23.80 508 LYS A CA 1
ATOM 3960 C C . LYS A 1 508 ? -0.301 -6.997 16.229 1.00 23.80 508 LYS A C 1
ATOM 3962 O O . LYS A 1 508 ? -1.234 -6.212 16.118 1.00 23.80 508 LYS A O 1
ATOM 3967 N N . ILE A 1 509 ? 0.582 -7.189 15.245 1.00 23.77 509 ILE A N 1
ATOM 3968 C CA . ILE A 1 509 ? 0.417 -6.654 13.881 1.00 23.77 509 ILE A CA 1
ATOM 3969 C C . ILE A 1 509 ? 0.323 -7.838 12.914 1.00 23.77 509 ILE A C 1
ATOM 3971 O O . ILE A 1 509 ? 1.288 -8.259 12.291 1.00 23.77 509 ILE A O 1
ATOM 3975 N N . MET A 1 510 ? -0.856 -8.449 12.865 1.00 23.72 510 MET A N 1
ATOM 3976 C CA . MET A 1 510 ? -1.283 -9.368 11.806 1.00 23.72 510 MET A CA 1
ATOM 3977 C C . MET A 1 510 ? -2.812 -9.313 11.772 1.00 23.72 510 MET A C 1
ATOM 3979 O O . MET A 1 510 ? -3.502 -10.232 12.208 1.00 23.72 510 MET A O 1
ATOM 3983 N N . LEU A 1 511 ? -3.344 -8.179 11.309 1.00 22.72 511 LEU A N 1
ATOM 3984 C CA . LEU A 1 511 ? -4.755 -8.040 10.969 1.00 22.72 511 LEU A CA 1
ATOM 3985 C C . LEU A 1 511 ? -4.927 -8.161 9.452 1.00 22.72 511 LEU A C 1
ATOM 3987 O O . LEU A 1 511 ? -4.436 -7.354 8.672 1.00 22.72 511 LEU A O 1
ATOM 3991 N N . SER A 1 512 ? -5.627 -9.237 9.089 1.00 23.09 512 SER A N 1
ATOM 3992 C CA . SER A 1 512 ? -6.525 -9.376 7.939 1.00 23.09 512 SER A CA 1
ATOM 3993 C C . SER A 1 512 ? -6.016 -8.931 6.564 1.00 23.09 512 SER A C 1
ATOM 3995 O O . SER A 1 512 ? -6.445 -7.917 6.021 1.00 23.09 512 SER A O 1
ATOM 3997 N N . ARG A 1 513 ? -5.248 -9.809 5.907 1.00 20.83 513 ARG A N 1
ATOM 3998 C CA . ARG A 1 513 ? -5.308 -9.928 4.442 1.00 20.83 513 ARG A CA 1
ATOM 3999 C C . ARG A 1 513 ? -6.685 -10.463 4.036 1.00 20.83 513 ARG A C 1
ATOM 4001 O O . ARG A 1 513 ? -6.958 -11.662 4.133 1.00 20.83 513 ARG A O 1
ATOM 4008 N N . SER A 1 514 ? -7.542 -9.569 3.563 1.00 22.44 514 SER A N 1
ATOM 4009 C CA . SER A 1 514 ? -8.723 -9.893 2.765 1.00 22.44 514 SER A CA 1
ATOM 4010 C C . SER A 1 514 ? -8.254 -10.410 1.403 1.00 22.44 514 SER A C 1
ATOM 4012 O O . SER A 1 514 ? -7.947 -9.636 0.505 1.00 22.44 514 SER A O 1
ATOM 4014 N N . TYR A 1 515 ? -8.132 -11.729 1.250 1.00 22.06 515 TYR A N 1
ATOM 4015 C CA . TYR A 1 515 ? -7.872 -12.343 -0.053 1.00 22.06 515 TYR A CA 1
ATOM 4016 C C . TYR A 1 515 ? -9.133 -12.248 -0.921 1.00 22.06 515 TYR A C 1
ATOM 4018 O O . TYR A 1 515 ? -10.063 -13.038 -0.744 1.00 22.06 515 TYR A O 1
ATOM 4026 N N . SER A 1 516 ? -9.147 -11.306 -1.865 1.00 22.61 516 SER A N 1
ATOM 4027 C CA . SER A 1 516 ? -9.981 -11.400 -3.060 1.00 22.61 516 SER A CA 1
ATOM 4028 C C . SER A 1 516 ? -9.467 -12.565 -3.915 1.00 22.61 516 SER A C 1
ATOM 4030 O O . SER A 1 516 ? -8.267 -12.762 -4.120 1.00 22.61 516 SER A O 1
ATOM 4032 N N . THR A 1 517 ? -10.375 -13.432 -4.348 1.00 23.22 517 THR A N 1
ATOM 4033 C CA . THR A 1 517 ? -10.054 -14.551 -5.234 1.00 23.22 517 THR A CA 1
ATOM 4034 C C . THR A 1 517 ? -9.832 -14.038 -6.650 1.00 23.22 517 THR A C 1
ATOM 4036 O O . THR A 1 517 ? -10.746 -13.493 -7.265 1.00 23.22 517 THR A O 1
ATOM 4039 N N . ARG A 1 518 ? -8.635 -14.284 -7.183 1.00 24.17 518 ARG A N 1
ATOM 4040 C CA . ARG A 1 518 ? -8.299 -14.189 -8.607 1.00 24.17 518 ARG A CA 1
ATOM 4041 C C . ARG A 1 518 ? -9.198 -15.166 -9.382 1.00 24.17 518 ARG A C 1
ATOM 4043 O O . ARG A 1 518 ? -9.063 -16.376 -9.224 1.00 24.17 518 ARG A O 1
ATOM 4050 N N . SER A 1 519 ? -10.125 -14.654 -10.190 1.00 21.41 519 SER A N 1
ATOM 4051 C CA . SER A 1 519 ? -10.870 -15.441 -11.179 1.00 21.41 519 SER A CA 1
ATOM 4052 C C . SER A 1 519 ? -11.201 -14.584 -12.399 1.00 21.41 519 SER A C 1
ATOM 4054 O O . SER A 1 519 ? -12.135 -13.793 -12.352 1.00 21.41 519 SER A O 1
ATOM 4056 N N . LYS A 1 520 ? -10.449 -14.870 -13.469 1.00 22.53 520 LYS A N 1
ATOM 4057 C CA . LYS A 1 520 ? -10.693 -14.660 -14.906 1.00 22.53 520 LYS A CA 1
ATOM 4058 C C . LYS A 1 520 ? -10.914 -13.227 -15.421 1.00 22.53 520 LYS A C 1
ATOM 4060 O O . LYS A 1 520 ? -11.840 -12.531 -15.031 1.00 22.53 520 LYS A O 1
ATOM 4065 N N . LYS A 1 521 ? -10.044 -12.881 -16.383 1.00 27.25 521 LYS A N 1
ATOM 4066 C CA . LYS A 1 521 ? -10.157 -11.793 -17.361 1.00 27.25 521 LYS A CA 1
ATOM 4067 C C . LYS A 1 521 ? -11.597 -11.683 -17.881 1.00 27.25 521 LYS A C 1
ATOM 4069 O O . LYS A 1 521 ? -12.112 -12.637 -18.457 1.00 27.25 521 LYS A O 1
ATOM 4074 N N . SER A 1 522 ? -12.189 -10.508 -17.725 1.00 20.52 522 SER A N 1
ATOM 4075 C CA . SER A 1 522 ? -13.225 -9.988 -18.614 1.00 20.52 522 SER A CA 1
ATOM 4076 C C . SER A 1 522 ? -12.897 -8.517 -18.836 1.00 20.52 522 SER A C 1
ATOM 4078 O O . SER A 1 522 ? -12.730 -7.794 -17.854 1.00 20.52 522 SER A O 1
ATOM 4080 N N . ASN A 1 523 ? -12.736 -8.149 -20.105 1.00 22.12 523 ASN A N 1
ATOM 4081 C CA . ASN A 1 523 ? -12.313 -6.856 -20.640 1.00 22.12 523 ASN A CA 1
ATOM 4082 C C . ASN A 1 523 ? -12.642 -5.660 -19.736 1.00 22.12 523 ASN A C 1
ATOM 4084 O O . ASN A 1 523 ? -13.802 -5.373 -19.435 1.00 22.12 523 ASN A O 1
ATOM 4088 N N . SER A 1 524 ? -11.586 -4.979 -19.296 1.00 21.95 524 SER A N 1
ATOM 4089 C CA . SER A 1 524 ? -11.649 -3.734 -18.545 1.00 21.95 524 SER A CA 1
ATOM 4090 C C . SER A 1 524 ? -12.079 -2.607 -19.475 1.00 21.95 524 SER A C 1
ATOM 4092 O O . SER A 1 524 ? -11.267 -2.041 -20.197 1.00 21.95 524 SER A O 1
ATOM 4094 N N . VAL A 1 525 ? -13.367 -2.274 -19.428 1.00 21.44 525 VAL A N 1
ATOM 4095 C CA . VAL A 1 525 ? -13.824 -0.926 -19.764 1.00 21.44 525 VAL A CA 1
ATOM 4096 C C . VAL A 1 525 ? -13.164 0.028 -18.770 1.00 21.44 525 VAL A C 1
ATOM 4098 O O . VAL A 1 525 ? -13.274 -0.165 -17.556 1.00 21.44 525 VAL A O 1
ATOM 4101 N N . VAL A 1 526 ? -12.446 1.003 -19.318 1.00 23.70 526 VAL A N 1
ATOM 4102 C CA . VAL A 1 526 ? -11.759 2.113 -18.652 1.00 23.70 526 VAL A CA 1
ATOM 4103 C C . VAL A 1 526 ? -12.650 2.712 -17.556 1.00 23.70 526 VAL A C 1
ATOM 4105 O O . VAL A 1 526 ? -13.739 3.212 -17.834 1.00 23.70 526 VAL A O 1
ATOM 4108 N N . VAL A 1 527 ? -12.211 2.633 -16.296 1.00 24.75 527 VAL A N 1
ATOM 4109 C CA . VAL A 1 527 ? -12.858 3.309 -15.161 1.00 24.75 527 VAL A CA 1
ATOM 4110 C C . VAL A 1 527 ? -11.984 4.497 -14.781 1.00 24.75 527 VAL A C 1
ATOM 4112 O O . VAL A 1 527 ? -10.869 4.324 -14.296 1.00 24.75 527 VAL A O 1
ATOM 4115 N N . GLN A 1 528 ? -12.510 5.690 -15.044 1.00 24.44 528 GLN A N 1
ATOM 4116 C CA . GLN A 1 528 ? -11.943 6.983 -14.682 1.00 24.44 528 GLN A CA 1
ATOM 4117 C C . GLN A 1 528 ? -11.798 7.127 -13.147 1.00 24.44 528 GLN A C 1
ATOM 4119 O O . GLN A 1 528 ? -12.725 6.850 -12.391 1.00 24.44 528 GLN A O 1
ATOM 4124 N N . THR A 1 529 ? -10.576 7.491 -12.741 1.00 30.44 529 THR A N 1
ATOM 4125 C CA . THR A 1 529 ? -10.126 8.374 -11.638 1.00 30.44 529 THR A CA 1
ATOM 4126 C C . THR A 1 529 ? -10.737 8.301 -10.222 1.00 30.44 529 THR A C 1
ATOM 4128 O O . THR A 1 529 ? -11.890 8.631 -9.965 1.00 30.44 529 THR A O 1
ATOM 4131 N N . GLN A 1 530 ? -9.864 8.022 -9.240 1.00 30.39 530 GLN A N 1
ATOM 4132 C CA . GLN A 1 530 ? -10.098 8.136 -7.789 1.00 30.39 530 GLN A CA 1
ATOM 4133 C C . GLN A 1 530 ? -10.298 9.582 -7.279 1.00 30.39 530 GLN A C 1
ATOM 4135 O O . GLN A 1 530 ? -10.786 9.747 -6.165 1.00 30.39 530 GLN A O 1
ATOM 4140 N N . GLU A 1 531 ? -9.974 10.616 -8.065 1.00 30.00 531 GLU A N 1
ATOM 4141 C CA . GLU A 1 531 ? -10.150 12.027 -7.671 1.00 30.00 531 GLU A CA 1
ATOM 4142 C C . GLU A 1 531 ? -11.604 12.521 -7.723 1.00 30.00 531 GLU A C 1
ATOM 4144 O O . GLU A 1 531 ? -11.971 13.386 -6.932 1.00 30.00 531 GLU A O 1
ATOM 4149 N N . GLU A 1 532 ? -12.463 11.960 -8.583 1.00 32.34 532 GLU A N 1
ATOM 4150 C CA . GLU A 1 532 ? -13.894 12.317 -8.581 1.00 32.34 532 GLU A CA 1
ATOM 4151 C C . GLU A 1 532 ? -14.577 11.791 -7.297 1.00 32.34 532 GLU A C 1
ATOM 4153 O O . GLU A 1 532 ? -15.346 12.506 -6.648 1.00 32.34 532 GLU A O 1
ATOM 4158 N N . ASN A 1 533 ? -14.141 10.620 -6.807 1.00 38.25 533 ASN A N 1
ATOM 4159 C CA . ASN A 1 533 ? -14.683 9.966 -5.611 1.00 38.25 533 ASN A CA 1
ATOM 4160 C C . ASN A 1 533 ? -14.544 10.785 -4.311 1.00 38.25 533 ASN A C 1
ATOM 4162 O O . ASN A 1 533 ? -15.371 10.636 -3.414 1.00 38.25 533 ASN A O 1
ATOM 4166 N N . SER A 1 534 ? -13.545 11.663 -4.164 1.00 45.00 534 SER A N 1
ATOM 4167 C CA . SER A 1 534 ? -13.338 12.410 -2.908 1.00 45.00 534 SER A CA 1
ATOM 4168 C C . SER A 1 534 ? -14.368 13.532 -2.699 1.00 45.00 534 SER A C 1
ATOM 4170 O O . SER A 1 534 ? -14.909 13.668 -1.599 1.00 45.00 534 SER A O 1
ATOM 4172 N N . LYS A 1 535 ? -14.726 14.272 -3.759 1.00 45.34 535 LYS A N 1
ATOM 4173 C CA . LYS A 1 535 ? -15.773 15.316 -3.725 1.00 45.34 535 LYS A CA 1
ATOM 4174 C C . LYS A 1 535 ? -17.184 14.726 -3.601 1.00 45.34 535 LYS A C 1
ATOM 4176 O O . LYS A 1 535 ? -18.093 15.365 -3.071 1.00 45.34 535 LYS A O 1
ATOM 4181 N N . GLU A 1 536 ? -17.383 13.498 -4.076 1.00 51.31 536 GLU A N 1
ATOM 4182 C CA . GLU A 1 536 ? -18.671 12.791 -4.081 1.00 51.31 536 GLU A CA 1
ATOM 4183 C C . GLU A 1 536 ? -19.157 12.408 -2.672 1.00 51.31 536 GLU A C 1
ATOM 4185 O O . GLU A 1 536 ? -20.329 12.614 -2.337 1.00 51.31 536 GLU A O 1
ATOM 4190 N N . PHE A 1 537 ? -18.264 11.912 -1.810 1.00 54.53 537 PHE A N 1
ATOM 4191 C CA . PHE A 1 537 ? -18.609 11.535 -0.432 1.00 54.53 537 PHE A CA 1
ATOM 4192 C C . PHE A 1 537 ? -18.666 12.728 0.536 1.00 54.53 537 PHE A C 1
ATOM 4194 O O . PHE A 1 537 ? -19.305 12.642 1.593 1.00 54.53 537 PHE A O 1
ATOM 4201 N N . GLU A 1 538 ? -18.060 13.863 0.179 1.00 59.97 538 GLU A N 1
ATOM 4202 C CA . GLU A 1 538 ? -18.087 15.090 0.980 1.00 59.97 538 GLU A CA 1
ATOM 4203 C C . GLU A 1 538 ? -19.520 15.627 1.150 1.00 59.97 538 GLU A C 1
ATOM 4205 O O . GLU A 1 538 ? -19.919 16.028 2.244 1.00 59.97 538 GLU A O 1
ATOM 4210 N N . ILE A 1 539 ? -20.340 15.569 0.093 1.00 64.69 539 ILE A N 1
ATOM 4211 C CA . ILE A 1 539 ? -21.725 16.065 0.127 1.00 64.69 539 ILE A CA 1
ATOM 4212 C C . ILE A 1 539 ? -22.615 15.179 1.002 1.00 64.69 539 ILE A C 1
ATOM 4214 O O . ILE A 1 539 ? -23.389 15.687 1.819 1.00 64.69 539 ILE A O 1
ATOM 4218 N N . LEU A 1 540 ? -22.477 13.856 0.876 1.00 66.81 540 LEU A N 1
ATOM 4219 C CA . LEU A 1 540 ? -23.148 12.904 1.763 1.00 66.81 540 LEU A CA 1
ATOM 4220 C C . LEU A 1 540 ? -22.753 13.161 3.215 1.00 66.81 540 LEU A C 1
ATOM 4222 O O . LEU A 1 540 ? -23.604 13.175 4.101 1.00 66.81 540 LEU A O 1
ATOM 4226 N N . THR A 1 541 ? -21.480 13.455 3.458 1.00 66.12 541 THR A N 1
ATOM 4227 C CA . THR A 1 541 ? -20.990 13.765 4.798 1.00 66.12 541 THR A CA 1
ATOM 4228 C C . THR A 1 541 ? -21.570 15.050 5.364 1.00 66.12 541 THR A C 1
ATOM 4230 O O . THR A 1 541 ? -22.048 15.057 6.499 1.00 66.12 541 THR A O 1
ATOM 4233 N N . LYS A 1 542 ? -21.631 16.117 4.562 1.00 71.88 542 LYS A N 1
ATOM 4234 C CA . LYS A 1 542 ? -22.326 17.354 4.940 1.00 71.88 542 LYS A CA 1
ATOM 4235 C C . LYS A 1 542 ? -23.794 17.087 5.276 1.00 71.88 542 LYS A C 1
ATOM 4237 O O . LYS A 1 542 ? -24.311 17.651 6.240 1.00 71.88 542 LYS A O 1
ATOM 4242 N N . HIS A 1 543 ? -24.460 16.203 4.531 1.00 77.94 543 HIS A N 1
ATOM 4243 C CA . HIS A 1 543 ? -25.841 15.820 4.814 1.00 77.94 543 HIS A CA 1
ATOM 4244 C C . HIS A 1 543 ? -25.981 15.091 6.163 1.00 77.94 543 HIS A C 1
ATOM 4246 O O . HIS A 1 543 ? -26.826 15.476 6.973 1.00 77.94 543 HIS A O 1
ATOM 4252 N N . TRP A 1 544 ? -25.109 14.123 6.459 1.00 78.38 544 TRP A N 1
ATOM 4253 C CA . TRP A 1 544 ? -25.064 13.446 7.761 1.00 78.38 544 TRP A CA 1
ATOM 4254 C C . TRP A 1 544 ? -24.800 14.405 8.930 1.00 78.38 544 TRP A C 1
ATOM 4256 O O . TRP A 1 544 ? -25.475 14.319 9.956 1.00 78.38 544 TRP A O 1
ATOM 4266 N N . ILE A 1 545 ? -23.872 15.353 8.776 1.00 73.62 545 ILE A N 1
ATOM 4267 C CA . ILE A 1 545 ? -23.568 16.363 9.804 1.00 73.62 545 ILE A CA 1
ATOM 4268 C C . ILE A 1 545 ? -24.755 17.299 10.030 1.00 73.62 545 ILE A C 1
ATOM 4270 O O . ILE A 1 545 ? -25.115 17.574 11.173 1.00 73.62 545 ILE A O 1
ATOM 4274 N N . ASN A 1 546 ? -25.415 17.749 8.961 1.00 80.12 546 ASN A N 1
ATOM 4275 C CA . ASN A 1 546 ? -26.599 18.598 9.070 1.00 80.12 546 ASN A CA 1
ATOM 4276 C C . ASN A 1 546 ? -27.752 17.879 9.796 1.00 80.12 546 ASN A C 1
ATOM 4278 O O . ASN A 1 546 ? -28.368 18.459 10.692 1.00 80.12 546 ASN A O 1
ATOM 4282 N N . CYS A 1 547 ? -28.004 16.606 9.462 1.00 81.06 547 CYS A N 1
ATOM 4283 C CA . CYS A 1 547 ? -29.013 15.789 10.146 1.00 81.06 547 CYS A CA 1
ATOM 4284 C C . CYS A 1 547 ? -28.691 15.606 11.631 1.00 81.06 547 CYS A C 1
ATOM 4286 O O . CYS A 1 547 ? -29.589 15.651 12.466 1.00 81.06 547 CYS A O 1
ATOM 4288 N N . LYS A 1 548 ? -27.410 15.445 11.966 1.00 76.62 548 LYS A N 1
ATOM 4289 C CA . LYS A 1 548 ? -26.961 15.306 13.347 1.00 76.62 548 LYS A CA 1
ATOM 4290 C C . LYS A 1 548 ? -27.105 16.587 14.162 1.00 76.62 548 LYS A C 1
ATOM 4292 O O . LYS A 1 548 ? -27.574 16.527 15.293 1.00 76.62 548 LYS A O 1
ATOM 4297 N N . ASN A 1 549 ? -26.690 17.726 13.608 1.00 78.25 549 ASN A N 1
ATOM 4298 C CA . ASN A 1 549 ? -26.777 19.017 14.295 1.00 78.25 549 ASN A CA 1
ATOM 4299 C C . ASN A 1 549 ? -28.236 19.443 14.500 1.00 78.25 549 ASN A C 1
ATOM 4301 O O . ASN A 1 549 ? -28.543 20.151 15.452 1.00 78.25 549 ASN A O 1
ATOM 4305 N N . ASN A 1 550 ? -29.140 18.977 13.633 1.00 81.62 550 ASN A N 1
ATOM 4306 C CA . ASN A 1 550 ? -30.562 19.287 13.695 1.00 81.62 550 ASN A CA 1
ATOM 4307 C C . ASN A 1 550 ? -31.418 18.004 13.698 1.00 81.62 550 ASN A C 1
ATOM 4309 O O . ASN A 1 550 ? -32.165 17.755 12.745 1.00 81.62 550 ASN A O 1
ATOM 4313 N N . PRO A 1 551 ? -31.377 17.196 14.775 1.00 77.31 551 PRO A N 1
ATOM 4314 C CA . PRO A 1 551 ? -31.988 15.867 14.809 1.00 77.31 551 PRO A CA 1
ATOM 4315 C C . PRO A 1 551 ? -33.518 15.893 14.839 1.00 77.31 551 PRO A C 1
ATOM 4317 O O . PRO A 1 551 ? -34.128 14.841 14.701 1.00 77.31 551 PRO A O 1
ATOM 4320 N N . ASN A 1 552 ? -34.149 17.061 15.000 1.00 81.56 552 ASN A N 1
ATOM 4321 C CA . ASN A 1 552 ? -35.605 17.249 14.952 1.00 81.56 552 ASN A CA 1
ATOM 4322 C C . ASN A 1 552 ? -36.073 18.020 13.704 1.00 81.56 552 ASN A C 1
ATOM 4324 O O . ASN A 1 552 ? -37.252 18.345 13.587 1.00 81.56 552 ASN A O 1
ATOM 4328 N N . ARG A 1 553 ? -35.168 18.324 12.764 1.00 83.56 553 ARG A N 1
ATOM 4329 C CA . ARG A 1 553 ? -35.503 19.076 11.552 1.00 83.56 553 ARG A CA 1
ATOM 4330 C C . ARG A 1 553 ? -36.453 18.289 10.652 1.00 83.56 553 ARG A C 1
ATOM 4332 O O . ARG A 1 553 ? -36.265 17.093 10.413 1.00 83.56 553 ARG A O 1
ATOM 4339 N N . ILE A 1 554 ? -37.431 19.006 10.102 1.00 85.06 554 ILE A N 1
ATOM 4340 C CA . ILE A 1 554 ? -38.291 18.530 9.019 1.00 85.06 554 ILE A CA 1
ATOM 4341 C C . ILE A 1 554 ? -37.643 18.928 7.689 1.00 85.06 554 ILE A C 1
ATOM 4343 O O . ILE A 1 554 ? -37.356 20.103 7.445 1.00 85.06 554 ILE A O 1
ATOM 4347 N N . PHE A 1 555 ? -37.399 17.948 6.827 1.00 83.81 555 PHE A N 1
ATOM 4348 C CA . PHE A 1 555 ? -36.761 18.141 5.530 1.00 83.81 555 PHE A CA 1
ATOM 4349 C C . PHE A 1 555 ? -37.827 18.313 4.443 1.00 83.81 555 PHE A C 1
ATOM 4351 O O . PHE A 1 555 ? -38.493 17.352 4.057 1.00 83.81 555 PHE A O 1
ATOM 4358 N N . LYS A 1 556 ? -37.996 19.555 3.971 1.00 80.56 556 LYS A N 1
ATOM 4359 C CA . LYS A 1 556 ? -38.977 19.926 2.934 1.00 80.56 556 LYS A CA 1
ATOM 4360 C C . LYS A 1 556 ? -38.401 19.949 1.509 1.00 80.56 556 LYS A C 1
ATOM 4362 O O . LYS A 1 556 ? -39.154 19.760 0.566 1.00 80.56 556 LYS A O 1
ATOM 4367 N N . ASP A 1 557 ? -37.089 20.154 1.361 1.00 75.12 557 ASP A N 1
ATOM 4368 C CA . ASP A 1 557 ? -36.398 20.251 0.064 1.00 75.12 557 ASP A CA 1
ATOM 4369 C C . ASP A 1 557 ? -35.228 19.255 0.004 1.00 75.12 557 ASP A C 1
ATOM 4371 O O . ASP A 1 557 ? -34.073 19.603 0.248 1.00 75.12 557 ASP A O 1
ATOM 4375 N N . ILE A 1 558 ? -35.538 17.976 -0.242 1.00 78.69 558 ILE A N 1
ATOM 4376 C CA . ILE A 1 558 ? -34.518 16.922 -0.416 1.00 78.69 558 ILE A CA 1
ATOM 4377 C C . ILE A 1 558 ? -34.181 16.736 -1.895 1.00 78.69 558 ILE A C 1
ATOM 4379 O O . ILE A 1 558 ? -33.066 16.326 -2.220 1.00 78.69 558 ILE A O 1
ATOM 4383 N N . LYS A 1 559 ? -35.083 17.120 -2.809 1.00 74.81 559 LYS A N 1
ATOM 4384 C CA . LYS A 1 559 ? -34.842 17.099 -4.260 1.00 74.81 559 LYS A CA 1
ATOM 4385 C C . LYS A 1 559 ? -33.553 17.809 -4.695 1.00 74.81 559 LYS A C 1
ATOM 4387 O O . LYS A 1 559 ? -33.002 17.456 -5.734 1.00 74.81 559 LYS A O 1
ATOM 4392 N N . GLY A 1 560 ? -33.036 18.766 -3.916 1.00 78.25 560 GLY A N 1
ATOM 4393 C CA . GLY A 1 560 ? -31.728 19.382 -4.160 1.00 78.25 560 GLY A CA 1
ATOM 4394 C C . GLY A 1 560 ? -30.589 18.356 -4.233 1.00 78.25 560 GLY A C 1
ATOM 4395 O O . GLY A 1 560 ? -29.738 18.450 -5.114 1.00 78.25 560 GLY A O 1
ATOM 4396 N N . TYR A 1 561 ? -30.626 17.319 -3.390 1.00 80.12 561 TYR A N 1
ATOM 4397 C CA . TYR A 1 561 ? -29.645 16.231 -3.406 1.00 80.12 561 TYR A CA 1
ATOM 4398 C C . TYR A 1 561 ? -29.819 15.297 -4.611 1.00 80.12 561 TYR A C 1
ATOM 4400 O O . TYR A 1 561 ? -28.825 14.839 -5.169 1.00 80.12 561 TYR A O 1
ATOM 4408 N N . LEU A 1 562 ? -31.056 15.073 -5.076 1.00 81.69 562 LEU A N 1
ATOM 4409 C CA . LEU A 1 562 ? -31.342 14.252 -6.264 1.00 81.69 562 LEU A CA 1
ATOM 4410 C C . LEU A 1 562 ? -30.740 14.824 -7.556 1.00 81.69 562 LEU A C 1
ATOM 4412 O O . LEU A 1 562 ? -30.494 14.071 -8.499 1.00 81.69 562 LEU A O 1
ATOM 4416 N N . LYS A 1 563 ? -30.500 16.141 -7.620 1.00 82.31 563 LYS A N 1
ATOM 4417 C CA . LYS A 1 563 ? -29.895 16.791 -8.794 1.00 82.31 563 LYS A CA 1
ATOM 4418 C C . LYS A 1 563 ? -28.416 16.441 -8.975 1.00 82.31 563 LYS A C 1
ATOM 4420 O O . LYS A 1 563 ? -27.913 16.551 -10.092 1.00 82.31 563 LYS A O 1
ATOM 4425 N N . LEU A 1 564 ? -27.734 16.014 -7.914 1.00 81.75 564 LEU A N 1
ATOM 4426 C CA . LEU A 1 564 ? -26.290 15.796 -7.895 1.00 81.75 564 LEU A CA 1
ATOM 4427 C C . LEU A 1 564 ? -25.907 14.483 -8.585 1.00 81.75 564 LEU A C 1
ATOM 4429 O O . LEU A 1 564 ? -26.238 13.411 -8.087 1.00 81.75 564 LEU A O 1
ATOM 4433 N N . ASP A 1 565 ? -25.147 14.548 -9.680 1.00 80.94 565 ASP A N 1
ATOM 4434 C CA . ASP A 1 565 ? -24.686 13.353 -10.415 1.00 80.94 565 ASP A CA 1
ATOM 4435 C C . ASP A 1 565 ? -23.838 12.415 -9.549 1.00 80.94 565 ASP A C 1
ATOM 4437 O O . ASP A 1 565 ? -23.980 11.192 -9.607 1.00 80.94 565 ASP A O 1
ATOM 4441 N N . ASN A 1 566 ? -23.037 13.010 -8.670 1.00 75.38 566 ASN A N 1
ATOM 4442 C CA . ASN A 1 566 ? -22.174 12.346 -7.700 1.00 75.38 566 ASN A CA 1
ATOM 4443 C C . ASN A 1 566 ? -22.932 11.350 -6.805 1.00 75.38 566 ASN A C 1
ATOM 4445 O O . ASN A 1 566 ? -22.441 10.259 -6.525 1.00 75.38 566 ASN A O 1
ATOM 4449 N N . LEU A 1 567 ? -24.159 11.691 -6.389 1.00 80.75 567 LEU A N 1
ATOM 4450 C CA . LEU A 1 567 ? -24.992 10.823 -5.551 1.00 80.75 567 LEU A CA 1
ATOM 4451 C C . LEU A 1 567 ? -25.425 9.557 -6.305 1.00 80.75 567 LEU A C 1
ATOM 4453 O O . LEU A 1 567 ? -25.376 8.453 -5.762 1.00 80.75 567 LEU A O 1
ATOM 4457 N N . TRP A 1 568 ? -25.827 9.715 -7.566 1.00 84.06 568 TRP A N 1
ATOM 4458 C CA . TRP A 1 568 ? -26.251 8.609 -8.426 1.00 84.06 568 TRP A CA 1
ATOM 4459 C C . TRP A 1 568 ? -25.084 7.695 -8.785 1.00 84.06 568 TRP A C 1
ATOM 4461 O O . TRP A 1 568 ? -25.235 6.471 -8.788 1.00 84.06 568 TRP A O 1
ATOM 4471 N N . PHE A 1 569 ? -23.906 8.275 -9.020 1.00 77.88 569 PHE A N 1
ATOM 4472 C CA . PHE A 1 569 ? -22.695 7.510 -9.280 1.00 77.88 569 PHE A CA 1
ATOM 4473 C C . PHE A 1 569 ? -22.258 6.702 -8.052 1.00 77.88 569 PHE A C 1
ATOM 4475 O O . PHE A 1 569 ? -21.998 5.504 -8.173 1.00 77.88 569 PHE A O 1
ATOM 4482 N N . ALA A 1 570 ? -22.287 7.301 -6.856 1.00 73.38 570 ALA A N 1
ATOM 4483 C CA . ALA A 1 570 ? -21.998 6.606 -5.601 1.00 73.38 570 ALA A CA 1
ATOM 4484 C C . ALA A 1 570 ? -22.979 5.447 -5.325 1.00 73.38 570 ALA A C 1
ATOM 4486 O O . ALA A 1 570 ? -22.578 4.361 -4.898 1.00 73.38 570 ALA A O 1
ATOM 4487 N N . ALA A 1 571 ? -24.268 5.634 -5.624 1.00 78.75 571 ALA A N 1
ATOM 4488 C CA . ALA A 1 571 ? -25.251 4.556 -5.544 1.00 78.75 571 ALA A CA 1
ATOM 4489 C C . ALA A 1 571 ? -24.947 3.430 -6.552 1.00 78.75 571 ALA A C 1
ATOM 4491 O O . ALA A 1 571 ? -25.016 2.244 -6.217 1.00 78.75 571 ALA A O 1
ATOM 4492 N N . PHE A 1 572 ? -24.549 3.777 -7.779 1.00 79.00 572 PHE A N 1
ATOM 4493 C CA . PHE A 1 572 ? -24.193 2.806 -8.812 1.00 79.00 572 PHE A CA 1
ATOM 4494 C C . PHE A 1 572 ? -22.934 1.997 -8.465 1.00 79.00 572 PHE A C 1
ATOM 4496 O O . PHE A 1 572 ? -22.929 0.771 -8.620 1.00 79.00 572 PHE A O 1
ATOM 4503 N N . THR A 1 573 ? -21.877 2.638 -7.958 1.00 73.75 573 THR A N 1
ATOM 4504 C CA . THR A 1 573 ? -20.639 1.955 -7.543 1.00 73.75 573 THR A CA 1
ATOM 4505 C C . THR A 1 573 ? -20.893 0.996 -6.381 1.00 73.75 573 THR A C 1
ATOM 4507 O O . THR A 1 573 ? -20.416 -0.142 -6.421 1.00 73.75 573 THR A O 1
ATOM 4510 N N . LYS A 1 574 ? -21.730 1.388 -5.411 1.00 72.50 574 LYS A N 1
ATOM 4511 C CA . LYS A 1 574 ? -22.173 0.527 -4.303 1.00 72.50 574 LYS A CA 1
ATOM 4512 C C . LYS A 1 574 ? -22.939 -0.695 -4.789 1.00 72.50 574 LYS A C 1
ATOM 4514 O O . LYS A 1 574 ? -22.672 -1.820 -4.362 1.00 72.50 574 LYS A O 1
ATOM 4519 N N . ILE A 1 575 ? -23.857 -0.499 -5.736 1.00 74.25 575 ILE A N 1
ATOM 4520 C CA . ILE A 1 575 ? -24.559 -1.616 -6.364 1.00 74.25 575 ILE A CA 1
ATOM 4521 C C . ILE A 1 575 ? -23.543 -2.523 -7.043 1.00 74.25 575 ILE A C 1
ATOM 4523 O O . ILE A 1 575 ? -23.571 -3.714 -6.761 1.00 74.25 575 ILE A O 1
ATOM 4527 N N . LYS A 1 576 ? -22.616 -1.990 -7.853 1.00 70.12 576 LYS A N 1
ATOM 4528 C CA . LYS A 1 576 ? -21.595 -2.747 -8.603 1.00 70.12 576 LYS A CA 1
ATOM 4529 C C . LYS A 1 576 ? -20.637 -3.552 -7.709 1.00 70.12 576 LYS A C 1
ATOM 4531 O O . LYS A 1 576 ? -20.265 -4.663 -8.094 1.00 70.12 576 LYS A O 1
ATOM 4536 N N . ALA A 1 577 ? -20.279 -3.042 -6.531 1.00 63.28 577 ALA A N 1
ATOM 4537 C CA . ALA A 1 577 ? -19.380 -3.706 -5.581 1.00 63.28 577 ALA A CA 1
ATOM 4538 C C . ALA A 1 577 ? -19.982 -4.975 -4.939 1.00 63.28 577 ALA A C 1
ATOM 4540 O O . ALA A 1 577 ? -19.248 -5.885 -4.550 1.00 63.28 577 ALA A O 1
ATOM 4541 N N . ASN A 1 578 ? -21.313 -5.084 -4.867 1.00 64.44 578 ASN A N 1
ATOM 4542 C CA . ASN A 1 578 ? -21.978 -6.203 -4.203 1.00 64.44 578 ASN A CA 1
ATOM 4543 C C . ASN A 1 578 ? -21.823 -7.543 -4.953 1.00 64.44 578 ASN A C 1
ATOM 4545 O O . ASN A 1 578 ? -22.213 -7.707 -6.110 1.00 64.44 578 ASN A O 1
ATOM 4549 N N . ASN A 1 579 ? -21.351 -8.578 -4.244 1.00 45.78 579 ASN A N 1
ATOM 4550 C CA . ASN A 1 579 ? -21.139 -9.933 -4.787 1.00 45.78 579 ASN A CA 1
ATOM 4551 C C . ASN A 1 579 ? -22.418 -10.614 -5.330 1.00 45.78 579 ASN A C 1
ATOM 4553 O O . ASN A 1 579 ? -22.324 -11.556 -6.121 1.00 45.78 579 ASN A O 1
ATOM 4557 N N . GLY A 1 580 ? -23.607 -10.139 -4.937 1.00 49.81 580 GLY A N 1
ATOM 4558 C CA . GLY A 1 580 ? -24.919 -10.603 -5.419 1.00 49.81 580 GLY A CA 1
ATOM 4559 C C . GLY A 1 580 ? -25.285 -10.153 -6.842 1.00 49.81 580 GLY A C 1
ATOM 4560 O O . GLY A 1 580 ? -26.369 -10.457 -7.326 1.00 49.81 580 GLY A O 1
ATOM 4561 N N . ASN A 1 581 ? -24.396 -9.444 -7.540 1.00 51.53 581 ASN A N 1
ATOM 4562 C CA . ASN A 1 581 ? -24.632 -8.943 -8.899 1.00 51.53 581 ASN A CA 1
ATOM 4563 C C . ASN A 1 581 ? -24.600 -9.996 -10.007 1.00 51.53 581 ASN A C 1
ATOM 4565 O O . ASN A 1 581 ? -24.964 -9.688 -11.141 1.00 51.53 581 ASN A O 1
ATOM 4569 N N . LYS A 1 582 ? -24.155 -11.215 -9.685 1.00 47.12 582 LYS A N 1
ATOM 4570 C CA . LYS A 1 582 ? -24.016 -12.336 -10.627 1.00 47.12 582 LYS A CA 1
ATOM 4571 C C . LYS A 1 582 ? -25.308 -13.143 -10.815 1.00 47.12 582 LYS A C 1
ATOM 4573 O O . LYS A 1 582 ? -25.319 -14.082 -11.601 1.00 47.12 582 LYS A O 1
ATOM 4578 N N . THR A 1 583 ? -26.368 -12.830 -10.072 1.00 46.97 583 THR A N 1
ATOM 4579 C CA . THR A 1 583 ? -27.648 -13.550 -10.132 1.00 46.97 583 THR A CA 1
ATOM 4580 C C . THR A 1 583 ? -28.487 -13.050 -11.312 1.00 46.97 583 THR A C 1
ATOM 4582 O O . THR A 1 583 ? -28.606 -11.839 -11.495 1.00 46.97 583 THR A O 1
ATOM 4585 N N . VAL A 1 584 ? -29.057 -13.970 -12.102 1.00 45.56 584 VAL A N 1
ATOM 4586 C CA . VAL A 1 584 ? -29.908 -13.674 -13.274 1.00 45.56 584 VAL A CA 1
ATOM 4587 C C . VAL A 1 584 ? -31.124 -12.842 -12.848 1.00 45.56 584 VAL A C 1
ATOM 4589 O O . VAL A 1 584 ? -31.756 -13.134 -11.830 1.00 45.56 584 VAL A O 1
ATOM 4592 N N . LYS A 1 585 ? -31.408 -11.772 -13.594 1.00 56.22 585 LYS A N 1
ATOM 4593 C CA . LYS A 1 585 ? -32.349 -10.701 -13.225 1.00 56.22 585 LYS A CA 1
ATOM 4594 C C . LYS A 1 585 ? -33.632 -10.765 -14.058 1.00 56.22 585 LYS A C 1
ATOM 4596 O O . LYS A 1 585 ? -33.625 -11.432 -15.087 1.00 56.22 585 LYS A O 1
ATOM 4601 N N . PRO A 1 586 ? -34.709 -10.074 -13.637 1.00 48.19 586 PRO A N 1
ATOM 4602 C CA . PRO A 1 586 ? -35.964 -10.028 -14.391 1.00 48.19 586 PRO A CA 1
ATOM 4603 C C . PRO A 1 586 ? -35.774 -9.531 -15.832 1.00 48.19 586 PRO A C 1
ATOM 4605 O O . PRO A 1 586 ? -36.377 -10.084 -16.740 1.00 48.19 586 PRO A O 1
ATOM 4608 N N . ASP A 1 587 ? -34.860 -8.577 -16.039 1.00 51.16 587 ASP A N 1
ATOM 4609 C CA . ASP A 1 587 ? -34.654 -7.921 -17.338 1.00 51.16 587 ASP A CA 1
ATOM 4610 C C . ASP A 1 587 ? -33.646 -8.647 -18.252 1.00 51.16 587 ASP A C 1
ATOM 4612 O O . ASP A 1 587 ? -33.270 -8.106 -19.285 1.00 51.16 587 ASP A O 1
ATOM 4616 N N . ASN A 1 588 ? -33.095 -9.803 -17.847 1.00 51.91 588 ASN A N 1
ATOM 4617 C CA . ASN A 1 588 ? -31.944 -10.480 -18.485 1.00 51.91 588 ASN A CA 1
ATOM 4618 C C . ASN A 1 588 ? -30.677 -9.612 -18.717 1.00 51.91 588 ASN A C 1
ATOM 4620 O O . ASN A 1 588 ? -29.659 -10.117 -19.186 1.00 51.91 588 ASN A O 1
ATOM 4624 N N . LEU A 1 589 ? -30.683 -8.337 -18.319 1.00 49.94 589 LEU A N 1
ATOM 4625 C CA . LEU A 1 589 ? -29.569 -7.399 -18.444 1.00 49.94 589 LEU A CA 1
ATOM 4626 C C . LEU A 1 589 ? -28.588 -7.524 -17.263 1.00 49.94 589 LEU A C 1
ATOM 4628 O O . LEU A 1 589 ? -28.964 -7.549 -16.084 1.00 49.94 589 LEU A O 1
ATOM 4632 N N . GLY A 1 590 ? -27.291 -7.579 -17.571 1.00 51.03 590 GLY A N 1
ATOM 4633 C CA . GLY A 1 590 ? -26.210 -7.504 -16.584 1.00 51.03 590 GLY A CA 1
ATOM 4634 C C . GLY A 1 590 ? -25.984 -6.069 -16.085 1.00 51.03 590 GLY A C 1
ATOM 4635 O O . GLY A 1 590 ? -26.364 -5.105 -16.734 1.00 51.03 590 GLY A O 1
ATOM 4636 N N . ILE A 1 591 ? -25.321 -5.879 -14.935 1.00 50.06 591 ILE A N 1
ATOM 4637 C CA . ILE A 1 591 ? -24.886 -4.521 -14.509 1.00 50.06 591 ILE A CA 1
ATOM 4638 C C . ILE A 1 591 ? -23.840 -3.932 -15.469 1.00 50.06 591 ILE A C 1
ATOM 4640 O O . ILE A 1 591 ? -23.727 -2.718 -15.587 1.00 50.06 591 ILE A O 1
ATOM 4644 N N . ASN A 1 592 ? -23.115 -4.782 -16.201 1.00 50.91 592 ASN A N 1
ATOM 4645 C CA . ASN A 1 592 ? -22.085 -4.350 -17.146 1.00 50.91 592 ASN A CA 1
ATOM 4646 C C . ASN A 1 592 ? -22.649 -3.676 -18.411 1.00 50.91 592 ASN A C 1
ATOM 4648 O O . ASN A 1 592 ? -21.881 -3.053 -19.132 1.00 50.91 592 ASN A O 1
ATOM 4652 N N . THR A 1 593 ? -23.957 -3.779 -18.674 1.00 48.28 593 THR A N 1
ATOM 4653 C CA . THR A 1 593 ? -24.635 -3.111 -19.802 1.00 48.28 593 THR A CA 1
ATOM 4654 C C . THR A 1 593 ? -25.217 -1.740 -19.440 1.00 48.28 593 THR A C 1
ATOM 4656 O O . THR A 1 593 ? -25.694 -1.031 -20.319 1.00 48.28 593 THR A O 1
ATOM 4659 N N . THR A 1 594 ? -25.200 -1.333 -18.164 1.00 54.78 594 THR A N 1
ATOM 4660 C CA . THR A 1 594 ? -25.728 -0.026 -17.741 1.00 54.78 594 THR A CA 1
ATOM 4661 C C . THR A 1 594 ? -24.642 1.046 -17.855 1.00 54.78 594 THR A C 1
ATOM 4663 O O . THR A 1 594 ? -23.791 1.193 -16.980 1.00 54.78 594 THR A O 1
ATOM 4666 N N . THR A 1 595 ? -24.665 1.795 -18.956 1.00 61.09 595 THR A N 1
ATOM 4667 C CA . THR A 1 595 ? -23.749 2.914 -19.233 1.00 61.09 595 THR A CA 1
ATOM 4668 C C . THR A 1 595 ? -24.100 4.139 -18.375 1.00 61.09 595 THR A C 1
ATOM 4670 O O . THR A 1 595 ? -25.270 4.347 -18.053 1.00 61.09 595 THR A O 1
ATOM 4673 N N . ARG A 1 596 ? -23.120 5.008 -18.064 1.00 69.62 596 ARG A N 1
ATOM 4674 C CA . ARG A 1 596 ? -23.304 6.322 -17.391 1.00 69.62 596 ARG A CA 1
ATOM 4675 C C . ARG A 1 596 ? -24.504 7.113 -17.945 1.00 69.62 596 ARG A C 1
ATOM 4677 O O . ARG A 1 596 ? -25.232 7.739 -17.184 1.00 69.62 596 ARG A O 1
ATOM 4684 N N . LYS A 1 597 ? -24.767 6.994 -19.251 1.00 74.56 597 LYS A N 1
ATOM 4685 C CA . LYS A 1 597 ? -25.937 7.549 -19.948 1.00 74.56 597 LYS A CA 1
ATOM 4686 C C . LYS A 1 597 ? -27.283 7.083 -19.362 1.00 74.56 597 LYS A C 1
ATOM 4688 O O . LYS A 1 597 ? -28.120 7.916 -19.037 1.00 74.56 597 LYS A O 1
ATOM 4693 N N . ARG A 1 598 ? -27.467 5.777 -19.134 1.00 78.12 598 ARG A N 1
ATOM 4694 C CA . ARG A 1 598 ? -28.720 5.213 -18.600 1.00 78.12 598 ARG A CA 1
ATOM 4695 C C . ARG A 1 598 ? -28.996 5.659 -17.162 1.00 78.12 598 ARG A C 1
ATOM 4697 O O . ARG A 1 598 ? -30.143 5.880 -16.794 1.00 78.12 598 ARG A O 1
ATOM 4704 N N . MET A 1 599 ? -27.948 5.817 -16.355 1.00 82.50 599 MET A N 1
ATOM 4705 C CA . MET A 1 599 ? -28.056 6.365 -14.997 1.00 82.50 599 MET A CA 1
ATOM 4706 C C . MET A 1 599 ? -28.595 7.803 -15.019 1.00 82.50 599 MET A C 1
ATOM 4708 O O . MET A 1 599 ? -29.496 8.131 -14.251 1.00 82.50 599 MET A O 1
ATOM 4712 N N . LEU A 1 600 ? -28.072 8.643 -15.920 1.00 82.56 600 LEU A N 1
ATOM 4713 C CA . LEU A 1 600 ? -28.524 10.027 -16.075 1.00 82.56 600 LEU A CA 1
ATOM 4714 C C . LEU A 1 600 ? -29.965 10.107 -16.602 1.00 82.56 600 LEU A C 1
ATOM 4716 O O . LEU A 1 600 ? -30.726 10.945 -16.129 1.00 82.56 600 LEU A O 1
ATOM 4720 N N . GLU A 1 601 ? -30.374 9.210 -17.502 1.00 84.88 601 GLU A N 1
ATOM 4721 C CA . GLU A 1 601 ? -31.776 9.091 -17.937 1.00 84.88 601 GLU A CA 1
ATOM 4722 C C . GLU A 1 601 ? -32.708 8.759 -16.761 1.00 84.88 601 GLU A C 1
ATOM 4724 O O . GLU A 1 601 ? -33.696 9.455 -16.534 1.00 84.88 601 GLU A O 1
ATOM 4729 N N . VAL A 1 602 ? -32.368 7.740 -15.958 1.00 86.00 602 VAL A N 1
ATOM 4730 C CA . VAL A 1 602 ? -33.147 7.357 -14.764 1.00 86.00 602 VAL A CA 1
ATOM 4731 C C . VAL A 1 602 ? -33.241 8.514 -13.767 1.00 86.00 602 VAL A C 1
ATOM 4733 O O . VAL A 1 602 ? -34.324 8.774 -13.241 1.00 86.00 602 VAL A O 1
ATOM 4736 N N . LYS A 1 603 ? -32.145 9.256 -13.555 1.00 89.56 603 LYS A N 1
ATOM 4737 C CA . LYS A 1 603 ? -32.149 10.477 -12.736 1.00 89.56 603 LYS A CA 1
ATOM 4738 C C . LYS A 1 603 ? -33.185 11.483 -13.242 1.00 89.56 603 LYS A C 1
ATOM 4740 O O . LYS A 1 603 ? -33.959 12.000 -12.437 1.00 89.56 603 LYS A O 1
ATOM 4745 N N . GLN A 1 604 ? -33.206 11.763 -14.546 1.00 88.25 604 GLN A N 1
ATOM 4746 C CA . GLN A 1 604 ? -34.148 12.727 -15.123 1.00 88.25 604 GLN A CA 1
ATOM 4747 C C . GLN A 1 604 ? -35.602 12.269 -14.967 1.00 88.25 604 GLN A C 1
ATOM 4749 O O . GLN A 1 604 ? -36.442 13.071 -14.566 1.00 88.25 604 GLN A O 1
ATOM 4754 N N . TYR A 1 605 ? -35.900 10.980 -15.164 1.00 89.25 605 TYR A N 1
ATOM 4755 C CA . TYR A 1 605 ? -37.251 10.452 -14.932 1.00 89.25 605 TYR A CA 1
ATOM 4756 C C . TYR A 1 605 ? -37.715 10.622 -13.480 1.00 89.25 605 TYR A C 1
ATOM 4758 O O . TYR A 1 605 ? -38.870 10.974 -13.242 1.00 89.25 605 TYR A O 1
ATOM 4766 N N . VAL A 1 606 ? -36.828 10.417 -12.498 1.00 88.31 606 VAL A N 1
ATOM 4767 C CA . VAL A 1 606 ? -37.161 10.631 -11.079 1.00 88.31 606 VAL A CA 1
ATOM 4768 C C . VAL A 1 606 ? -37.361 12.119 -10.773 1.00 88.31 606 VAL A C 1
ATOM 4770 O O . VAL A 1 606 ? -38.346 12.473 -10.127 1.00 88.31 606 VAL A O 1
ATOM 4773 N N . LEU A 1 607 ? -36.481 13.000 -11.263 1.00 87.25 607 LEU A N 1
ATOM 4774 C CA . LEU A 1 607 ? -36.592 14.452 -11.058 1.00 87.25 607 LEU A CA 1
ATOM 4775 C C . LEU A 1 607 ? -37.867 15.040 -11.676 1.00 87.25 607 LEU A C 1
ATOM 4777 O O . LEU A 1 607 ? -38.510 15.884 -11.054 1.00 87.25 607 LEU A O 1
ATOM 4781 N N . ASN A 1 608 ? -38.255 14.551 -12.855 1.00 87.81 608 ASN A N 1
ATOM 4782 C CA . ASN A 1 608 ? -39.458 14.980 -13.569 1.00 87.81 608 ASN A CA 1
ATOM 4783 C C . ASN A 1 608 ? -40.731 14.269 -13.086 1.00 87.81 608 ASN A C 1
ATOM 4785 O O . ASN A 1 608 ? -41.804 14.509 -13.632 1.00 87.81 608 ASN A O 1
ATOM 4789 N N . ASN A 1 609 ? -40.640 13.413 -12.057 1.00 85.44 609 ASN A N 1
ATOM 4790 C CA . ASN A 1 609 ? -41.772 12.678 -11.488 1.00 85.44 609 ASN A CA 1
ATOM 4791 C C . ASN A 1 609 ? -42.475 11.725 -12.487 1.00 85.44 609 ASN A C 1
ATOM 4793 O O . ASN A 1 609 ? -43.676 11.466 -12.367 1.00 85.44 609 ASN A O 1
ATOM 4797 N N . GLN A 1 610 ? -41.707 11.211 -13.453 1.00 87.25 610 GLN A N 1
ATOM 4798 C CA . GLN A 1 610 ? -42.115 10.312 -14.544 1.00 87.25 610 GLN A CA 1
ATOM 4799 C C . GLN A 1 610 ? -41.567 8.881 -14.378 1.00 87.25 610 GLN A C 1
ATOM 4801 O O . GLN A 1 610 ? -41.704 8.055 -15.274 1.00 87.25 610 GLN A O 1
ATOM 4806 N N . TYR A 1 611 ? -40.903 8.575 -13.260 1.00 88.25 611 TYR A N 1
ATOM 4807 C CA . TYR A 1 611 ? -40.333 7.249 -13.023 1.00 88.25 611 TYR A CA 1
ATOM 4808 C C . TYR A 1 611 ? -41.408 6.215 -12.661 1.00 88.25 611 TYR A C 1
ATOM 4810 O O . TYR A 1 611 ? -42.128 6.382 -11.674 1.00 88.25 611 TYR A O 1
ATOM 4818 N N . GLU A 1 612 ? -41.450 5.112 -13.409 1.00 85.81 612 GLU A N 1
ATOM 4819 C CA . GLU A 1 612 ? -42.316 3.963 -13.141 1.00 85.81 612 GLU A CA 1
ATOM 4820 C C . GLU A 1 612 ? -41.509 2.740 -12.695 1.00 85.81 612 GLU A C 1
ATOM 4822 O O . GLU A 1 612 ? -40.502 2.367 -13.302 1.00 85.81 612 GLU A O 1
ATOM 4827 N N . TRP A 1 613 ? -41.972 2.088 -11.627 1.00 86.19 613 TRP A N 1
ATOM 4828 C CA . TRP A 1 613 ? -41.325 0.902 -11.073 1.00 86.19 613 TRP A CA 1
ATOM 4829 C C . TRP A 1 613 ? -41.553 -0.313 -11.970 1.00 86.19 613 TRP A C 1
ATOM 4831 O O . TRP A 1 613 ? -42.694 -0.712 -12.206 1.00 86.19 613 TRP A O 1
ATOM 4841 N N . SER A 1 614 ? -40.465 -0.946 -12.417 1.00 80.88 614 SER A N 1
ATOM 4842 C CA . SER A 1 614 ? -40.536 -2.122 -13.299 1.00 80.88 614 SER A CA 1
ATOM 4843 C C . SER A 1 614 ? -41.070 -3.360 -12.565 1.00 80.88 614 SER A C 1
ATOM 4845 O O . SER A 1 614 ? -41.764 -4.185 -13.156 1.00 80.88 614 SER A O 1
ATOM 4847 N N . GLY A 1 615 ? -40.791 -3.466 -11.262 1.00 77.31 615 GLY A N 1
ATOM 4848 C CA . GLY A 1 615 ? -41.333 -4.492 -10.371 1.00 77.31 615 GLY A CA 1
ATOM 4849 C C . GLY A 1 615 ? -40.285 -5.474 -9.841 1.00 77.31 615 GLY A C 1
ATOM 4850 O O . GLY A 1 615 ? -39.089 -5.390 -10.128 1.00 77.31 615 GLY A O 1
ATOM 4851 N N . VAL A 1 616 ? -40.727 -6.403 -8.993 1.00 79.62 616 VAL A N 1
ATOM 4852 C CA . VAL A 1 616 ? -39.854 -7.283 -8.204 1.00 79.62 616 VAL A CA 1
ATOM 4853 C C . VAL A 1 616 ? -40.157 -8.748 -8.500 1.00 79.62 616 VAL A C 1
ATOM 4855 O O . VAL A 1 616 ? -41.278 -9.207 -8.300 1.00 79.62 616 VAL A O 1
ATOM 4858 N N . LYS A 1 617 ? -39.145 -9.523 -8.910 1.00 80.44 617 LYS A N 1
ATOM 4859 C CA . LYS A 1 617 ? -39.281 -10.981 -9.065 1.00 80.44 617 LYS A CA 1
ATOM 4860 C C . LYS A 1 617 ? -39.105 -11.673 -7.719 1.00 80.44 617 LYS A C 1
ATOM 4862 O O . LYS A 1 617 ? -38.027 -11.595 -7.131 1.00 80.44 617 LYS A O 1
ATOM 4867 N N . ARG A 1 618 ? -40.140 -12.348 -7.225 1.00 80.06 618 ARG A N 1
ATOM 4868 C CA . ARG A 1 618 ? -40.135 -13.040 -5.929 1.00 80.06 618 ARG A CA 1
ATOM 4869 C C . ARG A 1 618 ? -39.704 -14.493 -6.120 1.00 80.06 618 ARG A C 1
ATOM 4871 O O . ARG A 1 618 ? -40.295 -15.222 -6.906 1.00 80.06 618 ARG A O 1
ATOM 4878 N N . MET A 1 619 ? -38.674 -14.915 -5.393 1.00 74.88 619 MET A N 1
ATOM 4879 C CA . MET A 1 619 ? -38.223 -16.305 -5.315 1.00 74.88 619 MET A CA 1
ATOM 4880 C C . MET A 1 619 ? -38.447 -16.861 -3.911 1.00 74.88 619 MET A C 1
ATOM 4882 O O . MET A 1 619 ? -38.195 -16.180 -2.918 1.00 74.88 619 MET A O 1
ATOM 4886 N N . MET A 1 620 ? -38.871 -18.118 -3.821 1.00 78.62 620 MET A N 1
ATOM 4887 C CA . MET A 1 620 ? -39.114 -18.794 -2.548 1.00 78.62 620 MET A CA 1
ATOM 4888 C C . MET A 1 620 ? -37.850 -19.521 -2.079 1.00 78.62 620 MET A C 1
ATOM 4890 O O . MET A 1 620 ? -37.373 -20.459 -2.709 1.00 78.62 620 MET A O 1
ATOM 4894 N N . MET A 1 621 ? -37.291 -19.082 -0.951 1.00 66.81 621 MET A N 1
ATOM 4895 C CA . MET A 1 621 ? -36.109 -19.681 -0.330 1.00 66.81 621 MET A CA 1
ATOM 4896 C C . MET A 1 621 ? -36.522 -20.584 0.838 1.00 66.81 621 MET A C 1
ATOM 4898 O O . MET A 1 621 ? -37.271 -20.133 1.699 1.00 66.81 621 MET A O 1
ATOM 4902 N N . PRO A 1 622 ? -36.020 -21.820 0.960 1.00 67.38 622 PRO A N 1
ATOM 4903 C CA . PRO A 1 622 ? -36.366 -22.679 2.092 1.00 67.38 622 PRO A CA 1
ATOM 4904 C C . PRO A 1 622 ? -35.856 -22.090 3.420 1.00 67.38 622 PRO A C 1
ATOM 4906 O O . PRO A 1 622 ? -34.738 -21.564 3.498 1.00 67.38 622 PRO A O 1
ATOM 4909 N N . LYS A 1 623 ? -36.665 -22.173 4.484 1.00 63.22 623 LYS A N 1
ATOM 4910 C CA . LYS A 1 623 ? -36.240 -21.845 5.852 1.00 63.22 623 LYS A CA 1
ATOM 4911 C C . LYS A 1 623 ? -35.379 -22.993 6.395 1.00 63.22 623 LYS A C 1
ATOM 4913 O O . LYS A 1 623 ? -35.804 -24.142 6.421 1.00 63.22 623 LYS A O 1
ATOM 4918 N N . SER A 1 624 ? -34.163 -22.679 6.848 1.00 51.09 624 SER A N 1
ATOM 4919 C CA . SER A 1 624 ? -33.275 -23.667 7.491 1.00 51.09 624 SER A CA 1
ATOM 4920 C C . SER A 1 624 ? -33.932 -24.218 8.762 1.00 51.09 624 SER A C 1
ATOM 4922 O O . SER A 1 624 ? -34.527 -23.445 9.516 1.00 51.09 624 SER A O 1
ATOM 4924 N N . GLY A 1 625 ? -33.850 -25.532 8.988 1.00 53.09 625 GLY A N 1
ATOM 4925 C CA . GLY A 1 625 ? -34.491 -26.196 10.128 1.00 53.09 625 GLY A CA 1
ATOM 4926 C C . GLY A 1 625 ? -35.986 -26.486 10.006 1.00 53.09 625 GLY A C 1
ATOM 4927 O O . GLY A 1 625 ? -36.528 -27.131 10.898 1.00 53.09 625 GLY A O 1
ATOM 4928 N N . LYS A 1 626 ? -36.678 -26.033 8.949 1.00 59.41 626 LYS A N 1
ATOM 4929 C CA . LYS A 1 626 ? -38.123 -26.274 8.767 1.00 59.41 626 LYS A CA 1
ATOM 4930 C C . LYS A 1 626 ? -38.418 -26.730 7.329 1.00 59.41 626 LYS A C 1
ATOM 4932 O O . LYS A 1 626 ? -38.671 -25.874 6.477 1.00 59.41 626 LYS A O 1
ATOM 4937 N N . PRO A 1 627 ? -38.370 -28.047 7.036 1.00 53.50 627 PRO A N 1
ATOM 4938 C CA . PRO A 1 627 ? -38.711 -28.560 5.709 1.00 53.50 627 PRO A CA 1
ATOM 4939 C C . PRO A 1 627 ? -40.139 -28.134 5.332 1.00 53.50 627 PRO A C 1
ATOM 4941 O O . PRO A 1 627 ? -41.034 -28.140 6.171 1.00 53.50 627 PRO A O 1
ATOM 4944 N N . GLY A 1 628 ? -40.331 -27.674 4.094 1.00 57.28 628 GLY A N 1
ATOM 4945 C CA . GLY A 1 628 ? -41.627 -27.200 3.587 1.00 57.28 628 GLY A CA 1
ATOM 4946 C C . GLY A 1 628 ? -42.001 -25.745 3.919 1.00 57.28 628 GLY A C 1
ATOM 4947 O O . GLY A 1 628 ? -42.897 -25.205 3.278 1.00 57.28 628 GLY A O 1
ATOM 4948 N N . LYS A 1 629 ? -41.312 -25.053 4.845 1.00 66.44 629 LYS A N 1
ATOM 4949 C CA . LYS A 1 629 ? -41.536 -23.610 5.079 1.00 66.44 629 LYS A CA 1
ATOM 4950 C C . LYS A 1 629 ? -40.583 -22.778 4.212 1.00 66.44 629 LYS A C 1
ATOM 4952 O O . LYS A 1 629 ? -39.366 -22.919 4.309 1.00 66.44 629 LYS A O 1
ATOM 4957 N N . PHE A 1 630 ? -41.119 -21.849 3.423 1.00 69.44 630 PHE A N 1
ATOM 4958 C CA . PHE A 1 630 ? -40.338 -20.957 2.557 1.00 69.44 630 PHE A CA 1
ATOM 4959 C C . PHE A 1 630 ? -40.362 -19.507 3.066 1.00 69.44 630 PHE A C 1
ATOM 4961 O O . PHE A 1 630 ? -41.235 -19.112 3.839 1.00 69.44 630 PHE A O 1
ATOM 4968 N N . ARG A 1 631 ? -39.359 -18.718 2.679 1.00 67.62 631 ARG A N 1
ATOM 4969 C CA . ARG A 1 631 ? -39.301 -17.265 2.850 1.00 67.62 631 ARG A CA 1
ATOM 4970 C C . ARG A 1 631 ? -39.218 -16.606 1.471 1.00 67.62 631 ARG A C 1
ATOM 4972 O O . ARG A 1 631 ? -38.427 -17.068 0.644 1.00 67.62 631 ARG A O 1
ATOM 4979 N N . PRO A 1 632 ? -39.988 -15.549 1.223 1.00 74.12 632 PRO A N 1
ATOM 4980 C CA . PRO A 1 632 ? -39.921 -14.840 -0.038 1.00 74.12 632 PRO A CA 1
ATOM 4981 C C . PRO A 1 632 ? -38.654 -13.982 -0.133 1.00 74.12 632 PRO A C 1
ATOM 4983 O O . PRO A 1 632 ? -38.215 -13.375 0.839 1.00 74.12 632 PRO A O 1
ATOM 4986 N N . LEU A 1 633 ? -38.053 -13.914 -1.317 1.00 75.12 633 LEU A N 1
ATOM 4987 C CA . LEU A 1 633 ? -36.965 -12.996 -1.631 1.00 75.12 633 LEU A CA 1
ATOM 4988 C C . LEU A 1 633 ? -37.248 -12.318 -2.969 1.00 75.12 633 LEU A C 1
ATOM 4990 O O . LEU A 1 633 ? -37.241 -12.953 -4.018 1.00 75.12 633 LEU A O 1
ATOM 4994 N N . GLY A 1 634 ? -37.499 -11.023 -2.919 1.00 76.44 634 GLY A N 1
ATOM 4995 C CA . GLY A 1 634 ? -37.650 -10.138 -4.053 1.00 76.44 634 GLY A CA 1
ATOM 4996 C C . GLY A 1 634 ? -36.308 -9.714 -4.644 1.00 76.44 634 GLY A C 1
ATOM 4997 O O . GLY A 1 634 ? -35.425 -9.216 -3.947 1.00 76.44 634 GLY A O 1
ATOM 4998 N N . ILE A 1 635 ? -36.173 -9.885 -5.954 1.00 75.06 635 ILE A N 1
ATOM 4999 C CA . ILE A 1 635 ? -35.045 -9.446 -6.769 1.00 75.06 635 ILE A CA 1
ATOM 5000 C C . ILE A 1 635 ? -35.545 -8.294 -7.660 1.00 75.06 635 ILE A C 1
ATOM 5002 O O . ILE A 1 635 ? -36.185 -8.561 -8.679 1.00 75.06 635 ILE A O 1
ATOM 5006 N N . PRO A 1 636 ? -35.285 -7.024 -7.292 1.00 78.94 636 PRO A N 1
ATOM 5007 C CA . PRO A 1 636 ? -35.648 -5.868 -8.118 1.00 78.94 636 PRO A CA 1
ATOM 5008 C C . PRO A 1 636 ? -34.767 -5.740 -9.374 1.00 78.94 636 PRO A C 1
ATOM 5010 O O . PRO A 1 636 ? -33.639 -6.269 -9.395 1.00 78.94 636 PRO A O 1
ATOM 5013 N N . SER A 1 637 ? -35.272 -5.006 -10.376 1.00 78.94 637 SER A N 1
ATOM 5014 C CA . SER A 1 637 ? -34.554 -4.580 -11.594 1.00 78.94 637 SER A CA 1
ATOM 5015 C C . SER A 1 637 ? -33.335 -3.698 -11.270 1.00 78.94 637 SER A C 1
ATOM 5017 O O . SER A 1 637 ? -33.164 -3.237 -10.140 1.00 78.94 637 SER A O 1
ATOM 5019 N N . ILE A 1 638 ? -32.438 -3.463 -12.236 1.00 78.06 638 ILE A N 1
ATOM 5020 C CA . ILE A 1 638 ? -31.239 -2.629 -11.995 1.00 78.06 638 ILE A CA 1
ATOM 5021 C C . ILE A 1 638 ? -31.616 -1.160 -11.767 1.00 78.06 638 ILE A C 1
ATOM 5023 O O . ILE A 1 638 ? -31.055 -0.530 -10.871 1.00 78.06 638 ILE A O 1
ATOM 5027 N N . ASN A 1 639 ? -32.574 -0.635 -12.537 1.00 82.62 639 ASN A N 1
ATOM 5028 C CA . ASN A 1 639 ? -33.030 0.750 -12.402 1.00 82.62 639 ASN A CA 1
ATOM 5029 C C . ASN A 1 639 ? -33.728 0.946 -11.048 1.00 82.62 639 ASN A C 1
ATOM 5031 O O . ASN A 1 639 ? -33.377 1.864 -10.309 1.00 82.62 639 ASN A O 1
ATOM 5035 N N . ASP A 1 640 ? -34.601 0.008 -10.655 1.00 84.88 640 ASP A N 1
ATOM 5036 C CA . ASP A 1 640 ? -35.288 0.063 -9.361 1.00 84.88 640 ASP A CA 1
ATOM 5037 C C . ASP A 1 640 ? -34.296 -0.033 -8.198 1.00 84.88 640 ASP A C 1
ATOM 5039 O O . ASP A 1 640 ? -34.447 0.653 -7.191 1.00 84.88 640 ASP A O 1
ATOM 5043 N N . ARG A 1 641 ? -33.236 -0.841 -8.332 1.00 82.50 641 ARG A N 1
ATOM 5044 C CA . ARG A 1 641 ? -32.139 -0.893 -7.354 1.00 82.50 641 ARG A CA 1
ATOM 5045 C C . ARG A 1 641 ? -31.407 0.434 -7.234 1.00 82.50 641 ARG A C 1
ATOM 5047 O O . ARG A 1 641 ? -31.134 0.858 -6.117 1.00 82.50 641 ARG A O 1
ATOM 5054 N N . LEU A 1 642 ? -31.081 1.065 -8.358 1.00 84.56 642 LEU A N 1
ATOM 5055 C CA . LEU A 1 642 ? -30.397 2.355 -8.375 1.00 84.56 642 LEU A CA 1
ATOM 5056 C C . LEU A 1 642 ? -31.229 3.419 -7.655 1.00 84.56 642 LEU A C 1
ATOM 5058 O O . LEU A 1 642 ? -30.723 4.072 -6.746 1.00 84.56 642 LEU A O 1
ATOM 5062 N N . VAL A 1 643 ? -32.518 3.521 -7.987 1.00 87.81 643 VAL A N 1
ATOM 5063 C CA . VAL A 1 643 ? -33.442 4.451 -7.323 1.00 87.81 643 VAL A CA 1
ATOM 5064 C C . VAL A 1 643 ? -33.589 4.114 -5.835 1.00 87.81 643 VAL A C 1
ATOM 5066 O O . VAL A 1 643 ? -33.502 5.009 -4.996 1.00 87.81 643 VAL A O 1
ATOM 5069 N N . GLN A 1 644 ? -33.731 2.832 -5.473 1.00 87.31 644 GLN A N 1
ATOM 5070 C CA . GLN A 1 644 ? -33.792 2.401 -4.070 1.00 87.31 644 GLN A CA 1
ATOM 5071 C C . GLN A 1 644 ? -32.539 2.789 -3.278 1.00 87.31 644 GLN A C 1
ATOM 5073 O O . GLN A 1 644 ? -32.660 3.242 -2.142 1.00 87.31 644 GLN A O 1
ATOM 5078 N N . GLU A 1 645 ? -31.347 2.626 -3.850 1.00 85.62 645 GLU A N 1
ATOM 5079 C CA . GLU A 1 645 ? -30.100 2.946 -3.153 1.00 85.62 645 GLU A CA 1
ATOM 5080 C C . GLU A 1 645 ? -29.908 4.460 -2.993 1.00 85.62 645 GLU A C 1
ATOM 5082 O O . GLU A 1 645 ? -29.529 4.911 -1.916 1.00 85.62 645 GLU A O 1
ATOM 5087 N N . VAL A 1 646 ? -30.264 5.261 -4.003 1.00 87.12 646 VAL A N 1
ATOM 5088 C CA . VAL A 1 646 ? -30.249 6.731 -3.897 1.00 87.12 646 VAL A CA 1
ATOM 5089 C C . VAL A 1 646 ? -31.205 7.213 -2.803 1.00 87.12 646 VAL A C 1
ATOM 5091 O O . VAL A 1 646 ? -30.815 8.005 -1.943 1.00 87.12 646 VAL A O 1
ATOM 5094 N N . ILE A 1 647 ? -32.436 6.688 -2.772 1.00 88.19 647 ILE A N 1
ATOM 5095 C CA . ILE A 1 647 ? -33.408 6.999 -1.713 1.00 88.19 647 ILE A CA 1
ATOM 5096 C C . ILE A 1 647 ? -32.850 6.598 -0.342 1.00 88.19 647 ILE A C 1
ATOM 5098 O O . ILE A 1 647 ? -32.955 7.366 0.615 1.00 88.19 647 ILE A O 1
ATOM 5102 N N . LYS A 1 648 ? -32.212 5.426 -0.244 1.00 86.75 648 LYS A N 1
ATOM 5103 C CA . LYS A 1 648 ? -31.630 4.929 1.004 1.00 86.75 648 LYS A CA 1
ATOM 5104 C C . LYS A 1 648 ? -30.544 5.864 1.518 1.00 86.75 648 LYS A C 1
ATOM 5106 O O . LYS A 1 648 ? -30.593 6.255 2.677 1.00 86.75 648 LYS A O 1
ATOM 5111 N N . MET A 1 649 ? -29.605 6.256 0.659 1.00 83.06 649 MET A N 1
ATOM 5112 C CA . MET A 1 649 ? -28.483 7.126 1.021 1.00 83.06 649 MET A CA 1
ATOM 5113 C C . MET A 1 649 ? -28.933 8.503 1.533 1.00 83.06 649 MET A C 1
ATOM 5115 O O . MET A 1 649 ? -28.231 9.098 2.348 1.00 83.06 649 MET A O 1
ATOM 5119 N N . MET A 1 650 ? -30.102 8.989 1.102 1.00 84.69 650 MET A N 1
ATOM 5120 C CA . MET A 1 650 ? -30.694 10.240 1.597 1.00 84.69 650 MET A CA 1
ATOM 5121 C C . MET A 1 650 ? -31.550 10.057 2.856 1.00 84.69 650 MET A C 1
ATOM 5123 O O . MET A 1 650 ? -31.576 10.934 3.712 1.00 84.69 650 MET A O 1
ATOM 5127 N N . MET A 1 651 ? -32.272 8.942 2.993 1.00 86.31 651 MET A N 1
ATOM 5128 C CA . MET A 1 651 ? -33.140 8.710 4.154 1.00 86.31 651 MET A CA 1
ATOM 5129 C C . MET A 1 651 ? -32.372 8.211 5.380 1.00 86.31 651 MET A C 1
ATOM 5131 O O . MET A 1 651 ? -32.698 8.587 6.504 1.00 86.31 651 MET A O 1
ATOM 5135 N N . GLU A 1 652 ? -31.360 7.367 5.186 1.00 85.25 652 GLU A N 1
ATOM 5136 C CA . GLU A 1 652 ? -30.592 6.748 6.271 1.00 85.25 652 GLU A CA 1
ATOM 5137 C C . GLU A 1 652 ? -30.020 7.782 7.267 1.00 85.25 652 GLU A C 1
ATOM 5139 O O . GLU A 1 652 ? -30.267 7.617 8.461 1.00 85.25 652 GLU A O 1
ATOM 5144 N N . PRO A 1 653 ? -29.403 8.906 6.842 1.00 82.50 653 PRO A N 1
ATOM 5145 C CA . PRO A 1 653 ? -28.918 9.951 7.750 1.00 82.50 653 PRO A CA 1
ATOM 5146 C C . PRO A 1 653 ? -30.019 10.623 8.576 1.00 82.50 653 PRO A C 1
ATOM 5148 O O . PRO A 1 653 ? -29.782 11.018 9.715 1.00 82.50 653 PRO A O 1
ATOM 5151 N N . ILE A 1 654 ? -31.220 10.767 8.009 1.00 85.75 654 ILE A N 1
ATOM 5152 C CA . ILE A 1 654 ? -32.344 11.468 8.641 1.00 85.75 654 ILE A CA 1
ATOM 5153 C C . ILE A 1 654 ? -32.920 10.633 9.786 1.00 85.75 654 ILE A C 1
ATOM 5155 O O . ILE A 1 654 ? -33.217 11.174 10.851 1.00 85.75 654 ILE A O 1
ATOM 5159 N N . PHE A 1 655 ? -33.090 9.325 9.572 1.00 85.81 655 PHE A N 1
ATOM 5160 C CA . PHE A 1 655 ? -33.737 8.437 10.543 1.00 85.81 655 PHE A CA 1
ATOM 5161 C C . PHE A 1 655 ? -32.749 7.797 11.526 1.00 85.81 655 PHE A C 1
ATOM 5163 O O . PHE A 1 655 ? -33.095 7.603 12.692 1.00 85.81 655 PHE A O 1
ATOM 5170 N N . GLU A 1 656 ? -31.505 7.537 11.111 1.00 83.06 656 GLU A N 1
ATOM 5171 C CA . GLU A 1 656 ? -30.488 6.904 11.963 1.00 83.06 656 GLU A CA 1
ATOM 5172 C C . GLU A 1 656 ? -30.143 7.744 13.206 1.00 83.06 656 GLU A C 1
ATOM 5174 O O . GLU A 1 656 ? -29.812 7.173 14.244 1.00 83.06 656 GLU A O 1
ATOM 5179 N N . MET A 1 657 ? -30.291 9.077 13.148 1.00 80.81 657 MET A N 1
ATOM 5180 C CA . MET A 1 657 ? -30.078 9.981 14.295 1.00 80.81 657 MET A CA 1
ATOM 5181 C C . MET A 1 657 ? -31.071 9.766 15.442 1.00 80.81 657 MET A C 1
ATOM 5183 O O . MET A 1 657 ? -30.788 10.133 16.581 1.00 80.81 657 MET A O 1
ATOM 5187 N N . ASN A 1 658 ? -32.233 9.182 15.153 1.00 81.12 658 ASN A N 1
ATOM 5188 C CA . ASN A 1 658 ? -33.323 9.029 16.112 1.00 81.12 658 ASN A CA 1
ATOM 5189 C C . ASN A 1 658 ? -33.450 7.598 16.643 1.00 81.12 658 ASN A C 1
ATOM 5191 O O . ASN A 1 658 ? -34.050 7.396 17.701 1.00 81.12 658 ASN A O 1
ATOM 5195 N N . PHE A 1 659 ? -32.887 6.620 15.935 1.00 85.94 659 PHE A N 1
ATOM 5196 C CA . PHE A 1 659 ? -32.967 5.224 16.331 1.00 85.94 659 PHE A CA 1
ATOM 5197 C C . PHE A 1 659 ? -32.191 4.941 17.617 1.00 85.94 659 PHE A C 1
ATOM 5199 O O . PHE A 1 659 ? -31.022 5.306 17.773 1.00 85.94 659 PHE A O 1
ATOM 5206 N N . LYS A 1 660 ? -32.820 4.185 18.518 1.00 83.06 660 LYS A N 1
ATOM 5207 C CA . LYS A 1 660 ? -32.248 3.840 19.824 1.00 83.06 660 LYS A CA 1
ATOM 5208 C C . LYS A 1 660 ? -31.000 2.956 19.708 1.00 83.06 660 LYS A C 1
ATOM 5210 O O . LYS A 1 660 ? -30.829 2.178 18.765 1.00 83.06 660 LYS A O 1
ATOM 5215 N N . GLU A 1 661 ? -30.116 3.044 20.704 1.00 78.88 661 GLU A N 1
ATOM 5216 C CA . GLU A 1 661 ? -28.857 2.283 20.742 1.00 78.88 661 GLU A CA 1
ATOM 5217 C C . GLU A 1 661 ? -29.048 0.772 20.933 1.00 78.88 661 GLU A C 1
ATOM 5219 O O . GLU A 1 661 ? -28.143 0.005 20.608 1.00 78.88 661 GLU A O 1
ATOM 5224 N N . ASN A 1 662 ? -30.188 0.347 21.477 1.00 85.00 662 ASN A N 1
ATOM 5225 C CA . ASN A 1 662 ? -30.545 -1.055 21.707 1.00 85.00 662 ASN A CA 1
ATOM 5226 C C . ASN A 1 662 ? -31.247 -1.720 20.508 1.00 85.00 662 ASN A C 1
ATOM 5228 O O . ASN A 1 662 ? -31.585 -2.903 20.584 1.00 85.00 662 ASN A O 1
ATOM 5232 N N . SER A 1 663 ? -31.413 -0.982 19.408 1.00 87.19 663 SER A N 1
ATOM 5233 C CA . SER A 1 663 ? -31.888 -1.487 18.124 1.00 87.19 663 SER A CA 1
ATOM 5234 C C . SER A 1 663 ? -30.704 -1.865 17.229 1.00 87.19 663 SER A C 1
ATOM 5236 O O . SER A 1 663 ? -29.835 -1.049 16.913 1.00 87.19 663 SER A O 1
ATOM 5238 N N . PHE A 1 664 ? -30.651 -3.132 16.832 1.00 85.19 664 PHE A N 1
ATOM 5239 C CA . PHE A 1 664 ? -29.617 -3.704 15.977 1.00 85.19 664 PHE A CA 1
ATOM 5240 C C . PHE A 1 664 ? -30.244 -4.369 14.745 1.00 85.19 664 PHE A C 1
ATOM 5242 O O . PHE A 1 664 ? -31.444 -4.634 14.702 1.00 85.19 664 PHE A O 1
ATOM 5249 N N . GLY A 1 665 ? -29.413 -4.689 13.752 1.00 81.00 665 GLY A N 1
ATOM 5250 C CA . GLY A 1 665 ? -29.851 -5.343 12.519 1.00 81.00 665 GLY A CA 1
ATOM 5251 C C . GLY A 1 665 ? -30.066 -4.356 11.376 1.00 81.00 665 GLY A C 1
ATOM 5252 O O . GLY A 1 665 ? -30.715 -3.325 11.522 1.00 81.00 665 GLY A O 1
ATOM 5253 N N . PHE A 1 666 ? -29.465 -4.674 10.228 1.00 76.62 666 PHE A N 1
ATOM 5254 C CA . PHE A 1 666 ? -29.510 -3.887 8.990 1.00 76.62 666 PHE A CA 1
ATOM 5255 C C . PHE A 1 666 ? -29.208 -2.380 9.118 1.00 76.62 666 PHE A C 1
ATOM 5257 O O . PHE A 1 666 ? -29.611 -1.595 8.260 1.00 76.62 666 PHE A O 1
ATOM 5264 N N . ARG A 1 667 ? -28.489 -1.987 10.172 1.00 78.00 667 ARG A N 1
ATOM 5265 C CA . ARG A 1 667 ? -27.989 -0.629 10.403 1.00 78.00 667 ARG A CA 1
ATOM 5266 C C . ARG A 1 667 ? -26.463 -0.611 10.259 1.00 78.00 667 ARG A C 1
ATOM 5268 O O . ARG A 1 667 ? -25.824 -1.632 10.560 1.00 78.00 667 ARG A O 1
ATOM 5275 N N . PRO A 1 668 ? -25.856 0.508 9.833 1.00 67.19 668 PRO A N 1
ATOM 5276 C CA . PRO A 1 668 ? -24.409 0.593 9.660 1.00 67.19 668 PRO A CA 1
ATOM 5277 C C . PRO A 1 668 ? -23.665 0.239 10.955 1.00 67.19 668 PRO A C 1
ATOM 5279 O O . PRO A 1 668 ? -23.958 0.763 12.027 1.00 67.19 668 PRO A O 1
ATOM 5282 N N . ASN A 1 669 ? -22.705 -0.687 10.876 1.00 69.56 669 ASN A N 1
ATOM 5283 C CA . ASN A 1 669 ? -21.921 -1.180 12.022 1.00 69.56 669 ASN A CA 1
ATOM 5284 C C . ASN A 1 669 ? -22.745 -1.769 13.199 1.00 69.56 669 ASN A C 1
ATOM 5286 O O . ASN A 1 669 ? -22.253 -1.834 14.329 1.00 69.56 669 ASN A O 1
ATOM 5290 N N . ARG A 1 670 ? -23.977 -2.243 12.951 1.00 76.69 670 ARG A N 1
ATOM 5291 C CA . ARG A 1 670 ? -24.858 -2.913 13.933 1.00 76.69 670 ARG A CA 1
ATOM 5292 C C . ARG A 1 670 ? -25.126 -4.369 13.538 1.00 76.69 670 ARG A C 1
ATOM 5294 O O . ARG A 1 670 ? -26.198 -4.721 13.043 1.00 76.69 670 ARG A O 1
ATOM 5301 N N . ASP A 1 671 ? -24.132 -5.226 13.749 1.00 75.62 671 ASP A N 1
ATOM 5302 C CA . ASP A 1 671 ? -24.205 -6.659 13.441 1.00 75.62 671 ASP A CA 1
ATOM 5303 C C . ASP A 1 671 ? -24.771 -7.501 14.607 1.00 75.62 671 ASP A C 1
ATOM 5305 O O . ASP A 1 671 ? -25.010 -7.003 15.710 1.00 75.62 671 ASP A O 1
ATOM 5309 N N . CYS A 1 672 ? -24.968 -8.806 14.386 1.00 79.75 672 CYS A N 1
ATOM 5310 C CA . CYS A 1 672 ? -25.432 -9.721 15.437 1.00 79.75 672 CYS A CA 1
ATOM 5311 C C . CYS A 1 672 ? -24.518 -9.703 16.673 1.00 79.75 672 CYS A C 1
ATOM 5313 O O . CYS A 1 672 ? -24.983 -9.852 17.798 1.00 79.75 672 CYS A O 1
ATOM 5315 N N . GLN A 1 673 ? -23.210 -9.506 16.478 1.00 78.19 673 GLN A N 1
ATOM 5316 C CA . GLN A 1 673 ? -22.224 -9.554 17.557 1.00 78.19 673 GLN A CA 1
ATOM 5317 C C . GLN A 1 673 ? -22.375 -8.366 18.495 1.00 78.19 673 GLN A C 1
ATOM 5319 O O . GLN A 1 673 ? -22.300 -8.529 19.712 1.00 78.19 673 GLN A O 1
ATOM 5324 N N . THR A 1 674 ? -22.611 -7.175 17.945 1.00 79.38 674 THR A N 1
ATOM 5325 C CA . THR A 1 674 ? -22.868 -5.967 18.732 1.00 79.38 674 THR A CA 1
ATOM 5326 C C . THR A 1 674 ? -24.130 -6.107 19.589 1.00 79.38 674 THR A C 1
ATOM 5328 O O . THR A 1 674 ? -24.080 -5.759 20.771 1.00 79.38 674 THR A O 1
ATOM 5331 N N . ALA A 1 675 ? -25.193 -6.734 19.070 1.00 84.00 675 ALA A N 1
ATOM 5332 C CA . ALA A 1 675 ? -26.405 -7.044 19.836 1.00 84.00 675 ALA A CA 1
ATOM 5333 C C . ALA A 1 675 ? -26.125 -8.025 20.992 1.00 84.00 675 ALA A C 1
ATOM 5335 O O . ALA A 1 675 ? -26.451 -7.754 22.150 1.00 84.00 675 ALA A O 1
ATOM 5336 N N . THR A 1 676 ? -25.422 -9.132 20.726 1.00 84.75 676 THR A N 1
ATOM 5337 C CA . THR A 1 676 ? -25.023 -10.094 21.771 1.00 84.75 676 THR A CA 1
ATOM 5338 C C . THR A 1 676 ? -24.083 -9.460 22.812 1.00 84.75 676 THR A C 1
ATOM 5340 O O . THR A 1 676 ? -24.117 -9.794 24.000 1.00 84.75 676 THR A O 1
ATOM 5343 N N . LYS A 1 677 ? -23.249 -8.496 22.404 1.00 81.44 677 LYS A N 1
ATOM 5344 C CA . LYS A 1 677 ? -22.372 -7.725 23.301 1.00 81.44 677 LYS A CA 1
ATOM 5345 C C . LYS A 1 677 ? -23.159 -6.803 24.223 1.00 81.44 677 LYS A C 1
ATOM 5347 O O . LYS A 1 677 ? -22.801 -6.673 25.399 1.00 81.44 677 LYS A O 1
ATOM 5352 N N . TYR A 1 678 ? -24.224 -6.197 23.704 1.00 83.56 678 TYR A N 1
ATOM 5353 C CA . TYR A 1 678 ? -25.164 -5.400 24.483 1.00 83.56 678 TYR A CA 1
ATOM 5354 C C . TYR A 1 678 ? -25.853 -6.251 25.546 1.00 83.56 678 TYR A C 1
ATOM 5356 O O . TYR A 1 678 ? -25.768 -5.913 26.730 1.00 83.56 678 TYR A O 1
ATOM 5364 N N . LEU A 1 679 ? -26.394 -7.407 25.150 1.00 85.62 679 LEU A N 1
ATOM 5365 C CA . LEU A 1 679 ? -26.993 -8.391 26.055 1.00 85.62 679 LEU A CA 1
ATOM 5366 C C . LEU A 1 679 ? -26.032 -8.751 27.207 1.00 85.62 679 LEU A C 1
ATOM 5368 O O . LEU A 1 679 ? -26.352 -8.564 28.382 1.00 85.62 679 LEU A O 1
ATOM 5372 N N . ASN A 1 680 ? -24.800 -9.156 26.884 1.00 82.38 680 ASN A N 1
ATOM 5373 C CA . ASN A 1 680 ? -23.811 -9.582 27.881 1.00 82.38 680 ASN A CA 1
ATOM 5374 C C . ASN A 1 680 ? -23.288 -8.443 28.782 1.00 82.38 680 ASN A C 1
ATOM 5376 O O . ASN A 1 680 ? -22.830 -8.696 29.898 1.00 82.38 680 ASN A O 1
ATOM 5380 N N . THR A 1 681 ? -23.342 -7.185 28.328 1.00 78.31 681 THR A N 1
ATOM 5381 C CA . THR A 1 681 ? -22.847 -6.031 29.102 1.00 78.31 681 THR A CA 1
ATOM 5382 C C . THR A 1 681 ? -23.941 -5.403 29.965 1.00 78.31 681 THR A C 1
ATOM 5384 O O . THR A 1 681 ? -23.729 -5.176 31.160 1.00 78.31 681 THR A O 1
ATOM 5387 N N . LYS A 1 682 ? -25.099 -5.090 29.370 1.00 79.31 682 LYS A N 1
ATOM 5388 C CA . LYS A 1 682 ? -26.156 -4.279 29.992 1.00 79.31 682 LYS A CA 1
ATOM 5389 C C . LYS A 1 682 ? -27.234 -5.131 30.667 1.00 79.31 682 LYS A C 1
ATOM 5391 O O . LYS A 1 682 ? -27.764 -4.697 31.689 1.00 79.31 682 LYS A O 1
ATOM 5396 N N . MET A 1 683 ? -27.505 -6.343 30.175 1.00 81.19 683 MET A N 1
ATOM 5397 C CA . MET A 1 683 ? -28.616 -7.204 30.630 1.00 81.19 683 MET A CA 1
ATOM 5398 C C . MET A 1 683 ? -28.170 -8.376 31.521 1.00 81.19 683 MET A C 1
ATOM 5400 O O . MET A 1 683 ? -28.959 -9.244 31.873 1.00 81.19 683 MET A O 1
ATOM 5404 N N . LYS A 1 684 ? -26.908 -8.384 31.966 1.00 76.94 684 LYS A N 1
ATOM 5405 C CA . LYS A 1 684 ? -26.335 -9.442 32.821 1.00 76.94 684 LYS A CA 1
ATOM 5406 C C . LYS A 1 684 ? -27.037 -9.680 34.165 1.00 76.94 684 LYS A C 1
ATOM 5408 O O . LYS A 1 684 ? -26.937 -10.776 34.712 1.00 76.94 684 LYS A O 1
ATOM 5413 N N . ASN A 1 685 ? -27.689 -8.653 34.708 1.00 76.38 685 ASN A N 1
ATOM 5414 C CA . ASN A 1 685 ? -28.294 -8.705 36.039 1.00 76.38 685 ASN A CA 1
ATOM 5415 C C . ASN A 1 685 ? -29.762 -9.155 36.009 1.00 76.38 685 ASN A C 1
ATOM 5417 O O . ASN A 1 685 ? -30.288 -9.457 37.070 1.00 76.38 685 ASN A O 1
ATOM 5421 N N . SER A 1 686 ? -30.397 -9.240 34.835 1.00 82.38 686 SER A N 1
ATOM 5422 C CA . SER A 1 686 ? -31.789 -9.688 34.708 1.00 82.38 686 SER A CA 1
ATOM 5423 C C . SER A 1 686 ? -31.956 -11.134 35.204 1.00 82.38 686 SER A C 1
ATOM 5425 O O . SER A 1 686 ? -30.994 -11.913 35.195 1.00 82.38 686 SER A O 1
ATOM 5427 N N . THR A 1 687 ? -33.150 -11.484 35.682 1.00 82.06 687 THR A N 1
ATOM 5428 C CA . THR A 1 687 ? -33.490 -12.818 36.211 1.00 82.06 687 THR A CA 1
ATOM 5429 C C . THR A 1 687 ? -34.310 -13.620 35.209 1.00 82.06 687 THR A C 1
ATOM 5431 O O . THR A 1 687 ? -33.999 -14.785 34.955 1.00 82.06 687 THR A O 1
ATOM 5434 N N . TRP A 1 688 ? -35.290 -12.971 34.588 1.00 86.25 688 TRP A N 1
ATOM 5435 C CA . TRP A 1 688 ? -36.152 -13.542 33.562 1.00 86.25 688 TRP A CA 1
ATOM 5436 C C . TRP A 1 688 ? -35.870 -12.902 32.214 1.00 86.25 688 TRP A C 1
ATOM 5438 O O . TRP A 1 688 ? -35.629 -11.695 32.130 1.00 86.25 688 TRP A O 1
ATOM 5448 N N . PHE A 1 689 ? -35.928 -13.707 31.160 1.00 88.94 689 PHE A N 1
ATOM 5449 C CA . PHE A 1 689 ? -35.916 -13.217 29.795 1.00 88.94 689 PHE A CA 1
ATOM 5450 C C . PHE A 1 689 ? -37.183 -13.590 29.060 1.00 88.94 689 PHE A C 1
ATOM 5452 O O . PHE A 1 689 ? -37.682 -14.701 29.200 1.00 88.94 689 PHE A O 1
ATOM 5459 N N . ILE A 1 690 ? -37.667 -12.655 28.255 1.00 88.81 690 ILE A N 1
ATOM 5460 C CA . ILE A 1 690 ? -38.769 -12.859 27.328 1.00 88.81 690 ILE A CA 1
ATOM 5461 C C . ILE A 1 690 ? -38.160 -12.792 25.931 1.00 88.81 690 ILE A C 1
ATOM 5463 O O . ILE A 1 690 ? -37.709 -11.727 25.500 1.00 88.81 690 ILE A O 1
ATOM 5467 N N . GLU A 1 691 ? -38.103 -13.936 25.261 1.00 87.12 691 GLU A N 1
ATOM 5468 C CA . GLU A 1 691 ? -37.718 -14.046 23.855 1.00 87.12 691 GLU A CA 1
ATOM 5469 C C . GLU A 1 691 ? -38.948 -13.722 22.998 1.00 87.12 691 GLU A C 1
ATOM 5471 O O . GLU A 1 691 ? -40.033 -14.247 23.251 1.00 87.12 691 GLU A O 1
ATOM 5476 N N . GLY A 1 692 ? -38.807 -12.828 22.020 1.00 82.50 692 GLY A 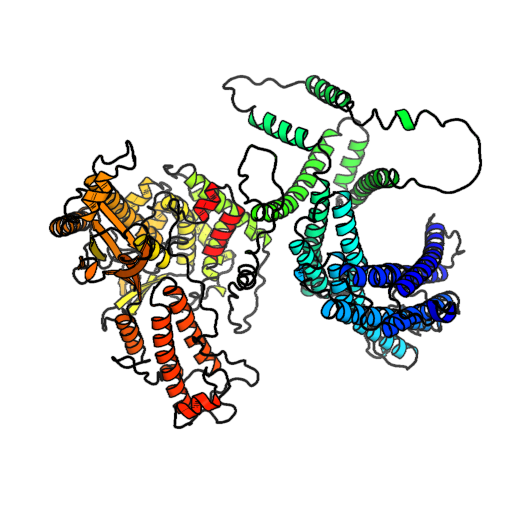N 1
ATOM 5477 C CA . GLY A 1 692 ? -39.893 -12.402 21.142 1.00 82.50 692 GLY A CA 1
ATOM 5478 C C . GLY A 1 692 ? -39.455 -12.378 19.683 1.00 82.50 692 GLY A C 1
ATOM 5479 O O . GLY A 1 692 ? -38.330 -12.003 19.368 1.00 82.50 692 GLY A O 1
ATOM 5480 N N . ASP A 1 693 ? -40.354 -12.782 18.790 1.00 82.69 693 ASP A N 1
ATOM 5481 C CA . ASP A 1 693 ? -40.143 -12.763 17.341 1.00 82.69 693 ASP A CA 1
ATOM 5482 C C . ASP A 1 693 ? -41.415 -12.264 16.663 1.00 82.69 693 ASP A C 1
ATOM 5484 O O . ASP A 1 693 ? -42.514 -12.727 16.988 1.00 82.69 693 ASP A O 1
ATOM 5488 N N . ILE A 1 694 ? -41.281 -11.316 15.739 1.00 80.19 694 ILE A N 1
ATOM 5489 C CA . ILE A 1 694 ? -42.424 -10.749 15.015 1.00 80.19 694 ILE A CA 1
ATOM 5490 C C . ILE A 1 694 ? -42.763 -11.649 13.817 1.00 80.19 694 ILE A C 1
ATOM 5492 O O . ILE A 1 694 ? -41.927 -11.916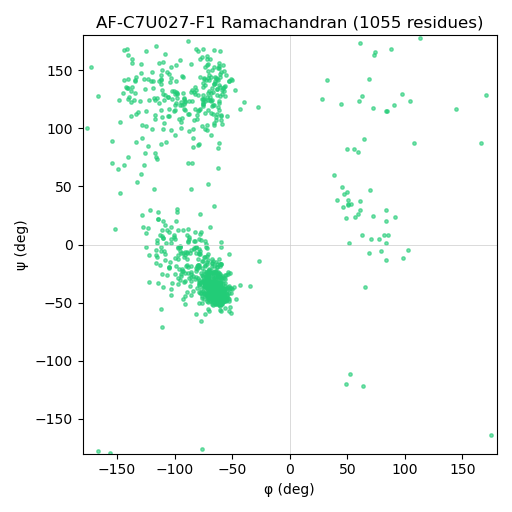 12.953 1.00 80.19 694 ILE A O 1
ATOM 5496 N N . LYS A 1 695 ? -44.009 -12.131 13.741 1.00 71.38 695 LYS A N 1
ATOM 5497 C CA . LYS A 1 695 ? -44.443 -13.063 12.690 1.00 71.38 695 LYS A CA 1
ATOM 5498 C C . LYS A 1 695 ? -44.527 -12.359 11.331 1.00 71.38 695 LYS A C 1
ATOM 5500 O O . LYS A 1 695 ? -45.175 -11.329 11.212 1.00 71.38 695 LYS A O 1
ATOM 5505 N N . SER A 1 696 ? -43.924 -12.957 10.294 1.00 63.09 696 SER A N 1
ATOM 5506 C CA . SER A 1 696 ? -43.992 -12.486 8.891 1.00 63.09 696 SER A CA 1
ATOM 5507 C C . SER A 1 696 ? -43.736 -10.981 8.743 1.00 63.09 696 SER A C 1
ATOM 5509 O O . SER A 1 696 ? -44.432 -10.267 8.026 1.00 63.09 696 SER A O 1
ATOM 5511 N N . TYR A 1 697 ? -42.724 -10.507 9.462 1.00 68.00 697 TYR A N 1
ATOM 5512 C CA . TYR A 1 697 ? -42.466 -9.096 9.704 1.00 68.00 697 TYR A CA 1
ATOM 5513 C C . TYR A 1 697 ? -42.362 -8.230 8.436 1.00 68.00 697 TYR A C 1
ATOM 5515 O O . TYR A 1 697 ? -42.988 -7.181 8.362 1.00 68.00 697 TYR A O 1
ATOM 5523 N N . PHE A 1 698 ? -41.637 -8.671 7.402 1.00 69.12 698 PHE A N 1
ATOM 5524 C CA . PHE A 1 698 ? -41.529 -7.896 6.158 1.00 69.12 698 PHE A CA 1
ATOM 5525 C C . PHE A 1 698 ? -42.819 -7.892 5.329 1.00 69.12 698 PHE A C 1
ATOM 5527 O O . PHE A 1 698 ? -43.036 -6.945 4.581 1.00 69.12 698 PHE A O 1
ATOM 5534 N N . ASP A 1 699 ? -43.674 -8.906 5.471 1.00 69.12 699 ASP A N 1
ATOM 5535 C CA . ASP A 1 699 ? -44.892 -9.077 4.669 1.00 69.12 699 ASP A CA 1
ATOM 5536 C C . ASP A 1 699 ? -46.122 -8.374 5.291 1.00 69.12 699 ASP A C 1
ATOM 5538 O O . ASP A 1 699 ? -47.169 -8.321 4.660 1.00 69.12 699 ASP A O 1
ATOM 5542 N N . THR A 1 700 ? -46.014 -7.834 6.513 1.00 73.81 700 THR A N 1
ATOM 5543 C CA . THR A 1 700 ? -47.149 -7.306 7.308 1.00 73.81 700 THR A CA 1
ATOM 5544 C C . THR A 1 700 ? -47.096 -5.797 7.573 1.00 73.81 700 THR A C 1
ATOM 5546 O O . THR A 1 700 ? -47.978 -5.257 8.229 1.00 73.81 700 THR A O 1
ATOM 5549 N N . ILE A 1 701 ? -46.081 -5.090 7.062 1.00 79.31 701 ILE A N 1
ATOM 5550 C CA . ILE A 1 701 ? -45.906 -3.645 7.291 1.00 79.31 701 ILE A CA 1
ATOM 5551 C C . ILE A 1 701 ? -47.019 -2.848 6.601 1.00 79.31 701 ILE A C 1
ATOM 5553 O O . ILE A 1 701 ? -47.115 -2.849 5.374 1.00 79.31 701 ILE A O 1
ATOM 5557 N N . ASP A 1 702 ? -47.802 -2.105 7.378 1.00 82.81 702 ASP A N 1
ATOM 5558 C CA . ASP A 1 702 ? -48.832 -1.208 6.853 1.00 82.81 702 ASP A CA 1
ATOM 5559 C C . ASP A 1 702 ? -48.210 -0.006 6.113 1.00 82.81 702 ASP A C 1
ATOM 5561 O O . ASP A 1 702 ? -47.405 0.755 6.669 1.00 82.81 702 ASP A O 1
ATOM 5565 N N . HIS A 1 703 ? -48.581 0.174 4.840 1.00 85.94 703 HIS A N 1
ATOM 5566 C CA . HIS A 1 703 ? -48.043 1.245 3.994 1.00 85.94 703 HIS A CA 1
ATOM 5567 C C . HIS A 1 703 ? -48.484 2.636 4.450 1.00 85.94 703 HIS A C 1
ATOM 5569 O O . HIS A 1 703 ? -47.688 3.571 4.369 1.00 85.94 703 HIS A O 1
ATOM 5575 N N . GLN A 1 704 ? -49.724 2.805 4.915 1.00 85.44 704 GLN A N 1
ATOM 5576 C CA . GLN A 1 704 ? -50.235 4.105 5.354 1.00 85.44 704 GLN A CA 1
ATOM 5577 C C . GLN A 1 704 ? -49.502 4.563 6.613 1.00 85.44 704 GLN A C 1
ATOM 5579 O O . GLN A 1 704 ? -48.997 5.689 6.667 1.00 85.44 704 GLN A O 1
ATOM 5584 N N . MET A 1 705 ? -49.354 3.661 7.583 1.00 84.38 705 MET A N 1
ATOM 5585 C CA . MET A 1 705 ? -48.624 3.920 8.818 1.00 84.38 705 MET A CA 1
ATOM 5586 C C . MET A 1 705 ? -47.145 4.211 8.534 1.00 84.38 705 MET A C 1
ATOM 5588 O O . MET A 1 705 ? -46.614 5.207 9.029 1.00 84.38 705 MET A O 1
ATOM 5592 N N . LEU A 1 706 ? -46.485 3.425 7.675 1.00 86.81 706 LEU A N 1
ATOM 5593 C CA . LEU A 1 706 ? -45.096 3.681 7.275 1.00 86.81 706 LEU A CA 1
ATOM 5594 C C . LEU A 1 706 ? -44.937 5.057 6.607 1.00 86.81 706 LEU A C 1
ATOM 5596 O O . LEU A 1 706 ? -44.022 5.810 6.949 1.00 86.81 706 LEU A O 1
ATOM 5600 N N . MET A 1 707 ? -45.845 5.422 5.698 1.00 89.12 707 MET A N 1
ATOM 5601 C CA . MET A 1 707 ? -45.828 6.741 5.060 1.00 89.12 707 MET A CA 1
ATOM 5602 C C . MET A 1 707 ? -46.097 7.875 6.060 1.00 89.12 707 MET A C 1
ATOM 5604 O O . MET A 1 707 ? -45.517 8.948 5.899 1.00 89.12 707 MET A O 1
ATOM 5608 N N . SER A 1 708 ? -46.893 7.643 7.111 1.00 88.12 708 SER A N 1
ATOM 5609 C CA . SER A 1 708 ? -47.102 8.609 8.202 1.00 88.12 708 SER A CA 1
ATOM 5610 C C . SER A 1 708 ? -45.834 8.842 9.038 1.00 88.12 708 SER A C 1
ATOM 5612 O O . SER A 1 708 ? -45.559 9.959 9.475 1.00 88.12 708 SER A O 1
ATOM 5614 N N . ILE A 1 709 ? -45.014 7.803 9.236 1.00 87.19 709 ILE A N 1
ATOM 5615 C CA . ILE A 1 709 ? -43.727 7.911 9.937 1.00 87.19 709 ILE A CA 1
ATOM 5616 C C . ILE A 1 709 ? -42.732 8.698 9.080 1.00 87.19 709 ILE A C 1
ATOM 5618 O O . ILE A 1 709 ? -42.027 9.569 9.594 1.00 87.19 709 ILE A O 1
ATOM 5622 N N . ILE A 1 710 ? -42.698 8.427 7.771 1.00 88.31 710 ILE A N 1
ATOM 5623 C CA . ILE A 1 710 ? -41.831 9.139 6.827 1.00 88.31 710 ILE A CA 1
ATOM 5624 C C . ILE A 1 710 ? -42.211 10.626 6.763 1.00 88.31 710 ILE A C 1
ATOM 5626 O O . ILE A 1 710 ? -41.335 11.485 6.890 1.00 88.31 710 ILE A O 1
ATOM 5630 N N . SER A 1 711 ? -43.506 10.939 6.636 1.00 88.56 711 SER A N 1
ATOM 5631 C CA . SER A 1 711 ? -44.007 12.310 6.452 1.00 88.56 711 SER A CA 1
ATOM 5632 C C . SER A 1 711 ? -43.795 13.226 7.660 1.00 88.56 711 SER A C 1
ATOM 5634 O O . SER A 1 711 ? -43.677 14.443 7.498 1.00 88.56 711 SER A O 1
ATOM 5636 N N . LYS A 1 712 ? -43.655 12.664 8.870 1.00 87.12 712 LYS A N 1
ATOM 5637 C CA . LYS A 1 712 ? -43.274 13.422 10.077 1.00 87.12 712 LYS A CA 1
ATOM 5638 C C . LYS A 1 712 ? -41.897 14.081 9.958 1.00 87.12 712 LYS A C 1
ATOM 5640 O O . LYS A 1 712 ? -41.627 15.051 10.660 1.00 87.12 712 LYS A O 1
ATOM 5645 N N . ARG A 1 713 ? -41.007 13.550 9.113 1.00 85.31 713 ARG A N 1
ATOM 5646 C CA . ARG A 1 713 ? -39.604 13.994 9.007 1.00 85.31 713 ARG A CA 1
ATOM 5647 C C . ARG A 1 713 ? -39.213 14.461 7.615 1.00 85.31 713 ARG A C 1
ATOM 5649 O O . ARG A 1 713 ? -38.385 15.361 7.499 1.00 85.31 713 ARG A O 1
ATOM 5656 N N . MET A 1 714 ? -39.804 13.875 6.583 1.00 88.31 714 MET A N 1
ATOM 5657 C CA . MET A 1 714 ? -39.530 14.173 5.186 1.00 88.31 714 MET A CA 1
ATOM 5658 C C . MET A 1 714 ? -40.836 14.539 4.484 1.00 88.31 714 MET A C 1
ATOM 5660 O O . MET A 1 714 ? -41.719 13.701 4.342 1.00 88.31 714 MET A O 1
ATOM 5664 N N . GLN A 1 715 ? -40.944 15.789 4.037 1.00 85.88 715 GLN A N 1
ATOM 5665 C CA . GLN A 1 715 ? -42.147 16.343 3.398 1.00 85.88 715 GLN A CA 1
ATOM 5666 C C . GLN A 1 715 ? -41.910 16.713 1.926 1.00 85.88 715 GLN A C 1
ATOM 5668 O O . GLN A 1 715 ? -42.634 17.526 1.362 1.00 85.88 715 GLN A O 1
ATOM 5673 N N . ASP A 1 716 ? -40.894 16.122 1.294 1.00 86.88 716 ASP A N 1
ATOM 5674 C CA . ASP A 1 716 ? -40.600 16.328 -0.125 1.00 86.88 716 ASP A CA 1
ATOM 5675 C C . ASP A 1 716 ? -41.610 15.549 -1.005 1.00 86.88 716 ASP A C 1
ATOM 5677 O O . ASP A 1 716 ? -41.708 14.318 -0.873 1.00 86.88 716 ASP A O 1
ATOM 5681 N N . PRO A 1 717 ? -42.379 16.216 -1.892 1.00 85.69 717 PRO A N 1
ATOM 5682 C CA . PRO A 1 717 ? -43.435 15.566 -2.673 1.00 85.69 717 PRO A CA 1
ATOM 5683 C C . PRO A 1 717 ? -42.930 14.497 -3.649 1.00 85.69 717 PRO A C 1
ATOM 5685 O O . PRO A 1 717 ? -43.577 13.458 -3.805 1.00 85.69 717 PRO A O 1
ATOM 5688 N N . ILE A 1 718 ? -41.772 14.722 -4.283 1.00 86.69 718 ILE A N 1
ATOM 5689 C CA . ILE A 1 718 ? -41.194 13.806 -5.279 1.00 86.69 718 ILE A CA 1
ATOM 5690 C C . ILE A 1 718 ? -40.743 12.529 -4.574 1.00 86.69 718 ILE A C 1
ATOM 5692 O O . ILE A 1 718 ? -41.120 11.424 -4.971 1.00 86.69 718 ILE A O 1
ATOM 5696 N N . MET A 1 719 ? -40.005 12.673 -3.474 1.00 86.94 719 MET A N 1
ATOM 5697 C CA . MET A 1 719 ? -39.535 11.544 -2.670 1.00 86.94 719 MET A CA 1
ATOM 5698 C C . MET A 1 719 ? -40.692 10.738 -2.082 1.00 86.94 719 MET A C 1
ATOM 5700 O O . MET A 1 719 ? -40.723 9.512 -2.190 1.00 86.94 719 MET A O 1
ATOM 5704 N N . THR A 1 720 ? -41.680 11.424 -1.505 1.00 87.06 720 THR A N 1
ATOM 5705 C CA . THR A 1 720 ? -42.842 10.784 -0.873 1.00 87.06 720 THR A CA 1
ATOM 5706 C C . THR A 1 720 ? -43.667 9.997 -1.895 1.00 87.06 720 THR A C 1
ATOM 5708 O O . THR A 1 720 ? -44.061 8.861 -1.620 1.00 87.06 720 THR A O 1
ATOM 5711 N N . LYS A 1 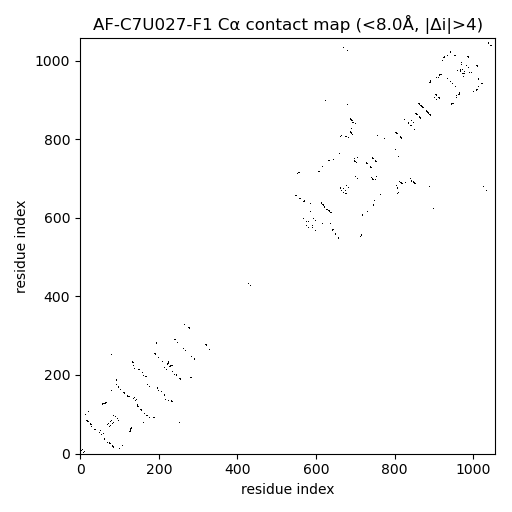721 ? -43.892 10.550 -3.097 1.00 87.81 721 LYS A N 1
ATOM 5712 C CA . LYS A 1 721 ? -44.590 9.849 -4.187 1.00 87.81 721 LYS A CA 1
ATOM 5713 C C . LYS A 1 721 ? -43.775 8.665 -4.715 1.00 87.81 721 LYS A C 1
ATOM 5715 O O . LYS A 1 721 ? -44.337 7.586 -4.907 1.00 87.81 721 LYS A O 1
ATOM 5720 N N . THR A 1 722 ? -42.467 8.832 -4.900 1.00 87.94 722 THR A N 1
ATOM 5721 C CA . THR A 1 722 ? -41.574 7.773 -5.405 1.00 87.94 722 THR A CA 1
ATOM 5722 C C . THR A 1 722 ? -41.515 6.585 -4.439 1.00 87.94 722 THR A C 1
ATOM 5724 O O . THR A 1 722 ? -41.620 5.437 -4.864 1.00 87.94 722 THR A O 1
ATOM 5727 N N . ILE A 1 723 ? -41.448 6.835 -3.126 1.00 87.94 723 ILE A N 1
ATOM 5728 C CA . ILE A 1 723 ? -41.484 5.771 -2.108 1.00 87.94 723 ILE A CA 1
ATOM 5729 C C . ILE A 1 723 ? -42.852 5.088 -2.077 1.00 87.94 723 ILE A C 1
ATOM 5731 O O . ILE A 1 723 ? -42.921 3.861 -2.086 1.00 87.94 723 ILE A O 1
ATOM 5735 N N . ARG A 1 724 ? -43.945 5.863 -2.083 1.00 87.81 724 ARG A N 1
ATOM 5736 C CA . ARG A 1 724 ? -45.311 5.318 -2.057 1.00 87.81 724 ARG A CA 1
ATOM 5737 C C . ARG A 1 724 ? -45.590 4.408 -3.255 1.00 87.81 724 ARG A C 1
ATOM 5739 O O . ARG A 1 724 ? -46.161 3.337 -3.085 1.00 87.81 724 ARG A O 1
ATOM 5746 N N . THR A 1 725 ? -45.186 4.827 -4.452 1.00 87.06 725 THR A N 1
ATOM 5747 C CA . THR A 1 725 ? -45.321 4.018 -5.676 1.00 87.06 725 THR A CA 1
ATOM 5748 C C . THR A 1 725 ? -44.401 2.797 -5.654 1.00 87.06 725 THR A C 1
ATOM 5750 O O . THR A 1 725 ? -44.809 1.732 -6.105 1.00 87.06 725 THR A O 1
ATOM 5753 N N . GLY A 1 726 ? -43.213 2.907 -5.050 1.00 85.38 726 GLY A N 1
ATOM 5754 C CA . GLY A 1 726 ? -42.268 1.795 -4.916 1.00 85.38 726 GLY A CA 1
ATOM 5755 C C . GLY A 1 726 ? -42.726 0.707 -3.951 1.00 85.38 726 GLY A C 1
ATOM 5756 O O . GLY A 1 726 ? -42.505 -0.474 -4.212 1.00 85.38 726 GLY A O 1
ATOM 5757 N N . LEU A 1 727 ? -43.416 1.079 -2.868 1.00 83.31 727 LEU A N 1
ATOM 5758 C CA . LEU A 1 727 ? -44.045 0.121 -1.952 1.00 83.31 727 LEU A CA 1
ATOM 5759 C C . LEU A 1 727 ? -45.154 -0.693 -2.633 1.00 83.31 727 LEU A C 1
ATOM 5761 O O . LEU A 1 727 ? -45.342 -1.852 -2.281 1.00 83.31 727 LEU A O 1
ATOM 5765 N N . LYS A 1 728 ? -45.827 -0.113 -3.636 1.00 83.62 728 LYS A N 1
ATOM 5766 C CA . LYS A 1 728 ? -46.889 -0.745 -4.439 1.00 83.62 728 LYS A CA 1
ATOM 5767 C C . LYS A 1 728 ? -46.396 -1.328 -5.773 1.00 83.62 728 LYS A C 1
ATOM 5769 O O . LYS A 1 728 ? -47.206 -1.645 -6.643 1.00 83.62 728 LYS A O 1
ATOM 5774 N N . ALA A 1 729 ? -45.081 -1.451 -5.969 1.00 82.62 729 ALA A N 1
ATOM 5775 C CA . ALA A 1 729 ? -44.518 -1.972 -7.211 1.00 82.62 729 ALA A CA 1
ATOM 5776 C C . ALA A 1 729 ? -44.986 -3.416 -7.490 1.00 82.62 729 ALA A C 1
ATOM 5778 O O . ALA A 1 729 ? -45.121 -4.225 -6.570 1.00 82.62 729 ALA A O 1
ATOM 5779 N N . LYS A 1 730 ? -45.200 -3.753 -8.771 1.00 83.81 730 LYS A N 1
ATOM 5780 C CA . LYS A 1 730 ? -45.683 -5.076 -9.210 1.00 83.81 730 LYS A CA 1
ATOM 5781 C C . LYS A 1 730 ? -44.746 -6.194 -8.737 1.00 83.81 730 LYS A C 1
ATOM 5783 O O . LYS A 1 730 ? -43.528 -6.088 -8.886 1.00 83.81 730 LYS A O 1
ATOM 5788 N N . VAL A 1 731 ? -45.303 -7.282 -8.207 1.00 80.81 731 VAL A N 1
ATOM 5789 C CA . VAL A 1 731 ? -44.552 -8.472 -7.784 1.00 80.81 731 VAL A CA 1
ATOM 5790 C C . VAL A 1 731 ? -44.837 -9.624 -8.743 1.00 80.81 731 VAL A C 1
ATOM 5792 O O . VAL A 1 731 ? -45.989 -10.004 -8.937 1.00 80.81 731 VAL A O 1
ATOM 5795 N N . PHE A 1 732 ? -43.776 -10.188 -9.321 1.00 81.38 732 PHE A N 1
ATOM 5796 C CA . PHE A 1 732 ? -43.832 -11.339 -10.223 1.00 81.38 732 PHE A CA 1
ATOM 5797 C C . PHE A 1 732 ? -43.469 -12.612 -9.453 1.00 81.38 732 PHE A C 1
ATOM 5799 O O . PHE A 1 732 ? -42.334 -12.743 -8.983 1.00 81.38 732 PHE A O 1
ATOM 5806 N N . GLN A 1 733 ? -44.406 -13.552 -9.325 1.00 80.06 733 GLN A N 1
ATOM 5807 C CA . GLN A 1 733 ? -44.202 -14.833 -8.643 1.00 80.06 733 GLN A CA 1
ATOM 5808 C C . GLN A 1 733 ? -44.913 -15.953 -9.408 1.00 80.06 733 GLN A C 1
ATOM 5810 O O . GLN A 1 733 ? -46.115 -15.857 -9.617 1.00 80.06 733 GLN A O 1
ATOM 5815 N N . ASP A 1 734 ? -44.195 -17.016 -9.790 1.00 72.44 734 ASP A N 1
ATOM 5816 C CA . ASP A 1 734 ? -44.767 -18.239 -10.386 1.00 72.44 734 ASP A CA 1
ATOM 5817 C C . ASP A 1 734 ? -45.812 -17.955 -11.495 1.00 72.44 734 ASP A C 1
ATOM 5819 O O . ASP A 1 734 ? -46.933 -18.456 -11.464 1.00 72.44 734 ASP A O 1
ATOM 5823 N N . ASN A 1 735 ? -45.451 -17.086 -12.453 1.00 71.81 735 ASN A N 1
ATOM 5824 C CA . ASN A 1 735 ? -46.288 -16.580 -13.561 1.00 71.81 735 ASN A CA 1
ATOM 5825 C C . ASN A 1 735 ? -47.534 -15.758 -13.172 1.00 71.81 735 ASN A C 1
ATOM 5827 O O . ASN A 1 735 ? -48.318 -15.390 -14.043 1.00 71.81 735 ASN A O 1
ATOM 5831 N N . LYS A 1 736 ? -47.701 -15.399 -11.897 1.00 75.06 736 LYS A N 1
ATOM 5832 C CA . LYS A 1 736 ? -48.731 -14.469 -11.416 1.00 75.06 736 LYS A CA 1
ATOM 5833 C C . LYS A 1 736 ? -48.127 -13.095 -11.125 1.00 75.06 736 LYS A C 1
ATOM 5835 O O . LYS A 1 736 ? -47.002 -12.984 -10.628 1.00 75.06 736 LYS A O 1
ATOM 5840 N N . VAL A 1 737 ? -48.897 -12.049 -11.417 1.00 80.75 737 VAL A N 1
ATOM 5841 C CA . VAL A 1 737 ? -48.555 -10.652 -11.123 1.00 80.75 737 VAL A CA 1
ATOM 5842 C C . VAL A 1 737 ? -49.583 -10.108 -10.147 1.00 80.75 737 VAL A C 1
ATOM 5844 O O . VAL A 1 737 ? -50.775 -10.149 -10.430 1.00 80.75 737 VAL A O 1
ATOM 5847 N N . PHE A 1 738 ? -49.132 -9.596 -9.007 1.00 82.44 738 PHE A N 1
ATOM 5848 C CA . PHE A 1 738 ? -50.005 -8.914 -8.052 1.00 82.44 738 PHE A CA 1
ATOM 5849 C C . PHE A 1 738 ? -49.341 -7.640 -7.525 1.00 82.44 738 PHE A C 1
ATOM 5851 O O . PHE A 1 738 ? -48.114 -7.500 -7.557 1.00 82.44 738 PHE A O 1
ATOM 5858 N N . MET A 1 739 ? -50.158 -6.694 -7.065 1.00 79.00 739 MET A N 1
ATOM 5859 C CA . MET A 1 739 ? -49.697 -5.478 -6.396 1.00 79.00 739 MET A CA 1
ATOM 5860 C C . MET A 1 739 ? -49.803 -5.681 -4.881 1.00 79.00 739 MET A C 1
ATOM 5862 O O . MET A 1 739 ? -50.868 -6.066 -4.405 1.00 79.00 739 MET A O 1
ATOM 5866 N N . PRO A 1 740 ? -48.722 -5.479 -4.113 1.00 78.56 740 PRO A N 1
ATOM 5867 C CA . PRO A 1 740 ? -48.764 -5.653 -2.668 1.00 78.56 740 PRO A CA 1
ATOM 5868 C C . PRO A 1 740 ? -49.555 -4.512 -2.011 1.00 78.56 740 PRO A C 1
ATOM 5870 O O . PRO A 1 740 ? -49.250 -3.337 -2.216 1.00 78.56 740 PRO A O 1
ATOM 5873 N N . GLU A 1 741 ? -50.550 -4.864 -1.197 1.00 72.44 741 GLU A N 1
ATOM 5874 C CA . GLU A 1 741 ? -51.311 -3.912 -0.369 1.00 72.44 741 GLU A CA 1
ATOM 5875 C C . GLU A 1 741 ? -50.634 -3.638 0.982 1.00 72.44 741 GLU A C 1
ATOM 5877 O O . GLU A 1 741 ? -50.771 -2.554 1.546 1.00 72.44 741 GLU A O 1
ATOM 5882 N N . VAL A 1 742 ? -49.866 -4.614 1.474 1.00 73.81 742 VAL A N 1
ATOM 5883 C CA . VAL A 1 742 ? -49.102 -4.566 2.726 1.00 73.81 742 VAL A CA 1
ATOM 5884 C C . VAL A 1 742 ? -47.708 -5.161 2.525 1.00 73.81 742 VAL A C 1
ATOM 5886 O O . VAL A 1 742 ? -47.453 -5.917 1.584 1.00 73.81 742 VAL A O 1
ATOM 5889 N N . GLY A 1 743 ? -46.791 -4.813 3.423 1.00 70.88 743 GLY A N 1
ATOM 5890 C CA . GLY A 1 743 ? -45.428 -5.323 3.450 1.00 70.88 743 GLY A CA 1
ATOM 5891 C C . GLY A 1 743 ? -44.442 -4.529 2.597 1.00 70.88 743 GLY A C 1
ATOM 5892 O O . GLY A 1 743 ? -44.792 -3.683 1.781 1.00 70.88 743 GLY A O 1
ATOM 5893 N N . THR A 1 744 ? -43.160 -4.807 2.788 1.00 68.75 744 THR A N 1
ATOM 5894 C CA . THR A 1 744 ? -42.077 -4.268 1.962 1.00 68.75 744 THR A CA 1
ATOM 5895 C C . THR A 1 744 ? -41.467 -5.412 1.155 1.00 68.75 744 THR A C 1
ATOM 5897 O O . THR A 1 744 ? -41.324 -6.520 1.680 1.00 68.75 744 THR A O 1
ATOM 5900 N N . PRO A 1 745 ? -41.087 -5.202 -0.117 1.00 64.31 745 PRO A N 1
ATOM 5901 C CA . PRO A 1 745 ? -40.505 -6.263 -0.929 1.00 64.31 745 PRO A CA 1
ATOM 5902 C C . PRO A 1 745 ? -39.217 -6.786 -0.276 1.00 64.31 745 PRO A C 1
ATOM 5904 O O . PRO A 1 745 ? -38.187 -6.109 -0.249 1.00 64.31 745 PRO A O 1
ATOM 5907 N N . GLN A 1 746 ? -39.269 -7.992 0.295 1.00 58.91 746 GLN A N 1
ATOM 5908 C CA . GLN A 1 746 ? -38.167 -8.567 1.068 1.00 58.91 746 GLN A CA 1
ATOM 5909 C C . GLN A 1 746 ? -36.929 -8.747 0.178 1.00 58.91 746 GLN A C 1
ATOM 5911 O O . GLN A 1 746 ? -36.982 -9.500 -0.780 1.00 58.91 746 GLN A O 1
ATOM 5916 N N . GLY A 1 747 ? -35.808 -8.084 0.476 1.00 57.78 747 GLY A N 1
ATOM 5917 C CA . GLY A 1 747 ? -34.598 -8.119 -0.368 1.00 57.78 747 GLY A CA 1
ATOM 5918 C C . GLY A 1 747 ? -34.371 -6.875 -1.238 1.00 57.78 747 GLY A C 1
ATOM 5919 O O . GLY A 1 747 ? -33.310 -6.759 -1.851 1.00 57.78 747 GLY A O 1
ATOM 5920 N N . GLY A 1 748 ? -35.312 -5.923 -1.242 1.00 67.75 748 GLY A N 1
ATOM 5921 C CA . GLY A 1 748 ? -35.072 -4.554 -1.708 1.00 67.75 748 GLY A CA 1
ATOM 5922 C C . GLY A 1 748 ? -34.109 -3.797 -0.786 1.00 67.75 748 GLY A C 1
ATOM 5923 O O . GLY A 1 748 ? -34.042 -4.059 0.417 1.00 67.75 748 GLY A O 1
ATOM 5924 N N . MET A 1 749 ? -33.349 -2.845 -1.335 1.00 71.75 749 MET A N 1
ATOM 5925 C CA . MET A 1 749 ? -32.318 -2.126 -0.566 1.00 71.75 749 MET A CA 1
ATOM 5926 C C . MET A 1 749 ? -32.914 -1.147 0.458 1.00 71.75 749 MET A C 1
ATOM 5928 O O . MET A 1 749 ? -32.305 -0.916 1.505 1.00 71.75 749 MET A O 1
ATOM 5932 N N . LEU A 1 750 ? -34.132 -0.653 0.203 1.00 77.00 750 LEU A N 1
ATOM 5933 C CA . LEU A 1 750 ? -34.917 0.179 1.127 1.00 77.00 750 LEU A CA 1
ATOM 5934 C C . LEU A 1 750 ? -35.661 -0.610 2.205 1.00 77.00 750 LEU A C 1
ATOM 5936 O O . LEU A 1 750 ? -36.028 -0.043 3.237 1.00 77.00 750 LEU A O 1
ATOM 5940 N N . SER A 1 751 ? -35.898 -1.902 1.982 1.00 78.44 751 SER A N 1
ATOM 5941 C CA . SER A 1 751 ? -36.777 -2.711 2.831 1.00 78.44 751 SER A CA 1
ATOM 5942 C C . SER A 1 751 ? -36.244 -2.812 4.252 1.00 78.44 751 SER A C 1
ATOM 5944 O O . SER A 1 751 ? -37.016 -2.824 5.198 1.00 78.44 751 SER A O 1
ATOM 5946 N N . SER A 1 752 ? -34.920 -2.810 4.424 1.00 81.00 752 SER A N 1
ATOM 5947 C CA . SER A 1 752 ? -34.302 -2.852 5.745 1.00 81.00 752 SER A CA 1
ATOM 5948 C C . SER A 1 752 ? -34.392 -1.538 6.525 1.00 81.00 752 SER A C 1
ATOM 5950 O O . SER A 1 752 ? -34.555 -1.555 7.742 1.00 81.00 752 SER A O 1
ATOM 5952 N N . LEU A 1 753 ? -34.282 -0.394 5.842 1.00 84.06 753 LEU A N 1
ATOM 5953 C CA . LEU A 1 753 ? -34.392 0.918 6.482 1.00 84.06 753 LEU A CA 1
ATOM 5954 C C . LEU A 1 753 ? -35.843 1.189 6.890 1.00 84.06 753 LEU A C 1
ATOM 5956 O O . LEU A 1 753 ? -36.104 1.524 8.040 1.00 84.06 753 LEU A O 1
ATOM 5960 N N . THR A 1 754 ? -36.784 0.968 5.972 1.00 85.00 754 THR A N 1
ATOM 5961 C CA . THR A 1 754 ? -38.229 1.130 6.218 1.00 85.00 754 THR A CA 1
ATOM 5962 C C . THR A 1 754 ? -38.744 0.202 7.319 1.00 85.00 754 THR A C 1
ATOM 5964 O O . THR A 1 754 ? -39.500 0.635 8.184 1.00 85.00 754 THR A O 1
ATOM 5967 N N . SER A 1 755 ? -38.256 -1.038 7.352 1.00 83.12 755 SER A N 1
ATOM 5968 C CA . SER A 1 755 ? -38.431 -1.972 8.465 1.00 83.12 755 SER A CA 1
ATOM 5969 C C . SER A 1 755 ? -38.002 -1.344 9.797 1.00 83.12 755 SER A C 1
ATOM 5971 O O . SER A 1 755 ? -38.814 -1.221 10.719 1.00 83.12 755 SER A O 1
ATOM 5973 N N . ASN A 1 756 ? -36.753 -0.882 9.891 1.00 86.44 756 ASN A N 1
ATOM 5974 C CA . ASN A 1 756 ? -36.237 -0.298 11.125 1.00 86.44 756 ASN A CA 1
ATOM 5975 C C . ASN A 1 756 ? -37.039 0.932 11.568 1.00 86.44 756 ASN A C 1
ATOM 5977 O O . ASN A 1 756 ? -37.351 1.037 12.753 1.00 86.44 756 ASN A O 1
ATOM 5981 N N . MET A 1 757 ? -37.453 1.785 10.625 1.00 86.56 757 MET A N 1
ATOM 5982 C CA . MET A 1 757 ? -38.329 2.935 10.883 1.00 86.56 757 MET A CA 1
ATOM 5983 C C . MET A 1 757 ? -39.671 2.534 11.494 1.00 86.56 757 MET A C 1
ATOM 5985 O O . MET A 1 757 ? -40.133 3.183 12.428 1.00 86.56 757 MET A O 1
ATOM 5989 N N . TYR A 1 758 ? -40.278 1.458 10.997 1.00 86.31 758 TYR A N 1
ATOM 5990 C CA . TYR A 1 758 ? -41.538 0.943 11.525 1.00 86.31 758 TYR A CA 1
ATOM 5991 C C . TYR A 1 758 ? -41.370 0.413 12.959 1.00 86.31 758 TYR A C 1
ATOM 5993 O O . TYR A 1 758 ? -42.135 0.752 13.859 1.00 86.31 758 TYR A O 1
ATOM 6001 N N . THR A 1 759 ? -40.309 -0.361 13.209 1.00 86.44 759 THR A N 1
ATOM 6002 C CA . THR A 1 759 ? -40.022 -0.942 14.539 1.00 86.44 759 THR A CA 1
ATOM 6003 C C . THR A 1 759 ? -39.461 0.036 15.564 1.00 86.44 759 THR A C 1
ATOM 6005 O O . THR A 1 759 ? -39.471 -0.276 16.751 1.00 86.44 759 THR A O 1
ATOM 6008 N N . ASP A 1 760 ? -39.007 1.221 15.160 1.00 87.81 760 ASP A N 1
ATOM 6009 C CA . ASP A 1 760 ? -38.575 2.259 16.104 1.00 87.81 760 ASP A CA 1
ATOM 6010 C C . ASP A 1 760 ? -39.721 2.696 17.037 1.00 87.81 760 ASP A C 1
ATOM 6012 O O . ASP A 1 760 ? -39.491 3.093 18.177 1.00 87.81 760 ASP A O 1
ATOM 6016 N N . MET A 1 761 ? -40.977 2.546 16.599 1.00 86.38 761 MET A N 1
ATOM 6017 C CA . MET A 1 761 ? -42.155 2.743 17.450 1.00 86.38 761 MET A CA 1
ATOM 6018 C C . MET A 1 761 ? -42.205 1.742 18.613 1.00 86.38 761 MET A C 1
ATOM 6020 O O . MET A 1 761 ? -42.491 2.138 19.743 1.00 86.38 761 MET A O 1
ATOM 6024 N N . LEU A 1 762 ? -41.864 0.472 18.360 1.00 88.06 762 LEU A N 1
ATOM 6025 C CA . LEU A 1 762 ? -41.708 -0.533 19.414 1.00 88.06 762 LEU A CA 1
ATOM 6026 C C . LEU A 1 762 ? -40.541 -0.164 20.331 1.00 88.06 762 LEU A C 1
ATOM 6028 O O . LEU A 1 762 ? -40.691 -0.200 21.546 1.00 88.06 762 LEU A O 1
ATOM 6032 N N . ASP A 1 763 ? -39.402 0.246 19.770 1.00 88.88 763 ASP A N 1
ATOM 6033 C CA . ASP A 1 763 ? -38.224 0.610 20.564 1.00 88.88 763 ASP A CA 1
ATOM 6034 C C . ASP A 1 763 ? -38.515 1.791 21.512 1.00 88.88 763 ASP A C 1
ATOM 6036 O O . ASP A 1 763 ? -38.112 1.771 22.676 1.00 88.88 763 ASP A O 1
ATOM 6040 N N . LYS A 1 764 ? -39.272 2.795 21.050 1.00 88.62 764 LYS A N 1
ATOM 6041 C CA . LYS A 1 764 ? -39.746 3.923 21.871 1.00 88.62 764 LYS A CA 1
ATOM 6042 C C . LYS A 1 764 ? -40.743 3.494 22.944 1.00 88.62 764 LYS A C 1
ATOM 6044 O O . LYS A 1 764 ? -40.659 3.982 24.069 1.00 88.62 764 LYS A O 1
ATOM 6049 N N . TYR A 1 765 ? -41.662 2.584 22.622 1.00 89.38 765 TYR A N 1
ATOM 6050 C CA . TYR A 1 765 ? -42.591 2.024 23.604 1.00 89.38 765 TYR A CA 1
ATOM 6051 C C . TYR A 1 765 ? -41.854 1.231 24.693 1.00 89.38 765 TYR A C 1
ATOM 6053 O O . TYR A 1 765 ? -42.137 1.394 25.877 1.00 89.38 765 TYR A O 1
ATOM 6061 N N . MET A 1 766 ? -40.841 0.449 24.316 1.00 87.88 766 MET A N 1
ATOM 6062 C CA . MET A 1 766 ? -39.992 -0.277 25.263 1.00 87.88 766 MET A CA 1
ATOM 6063 C C . MET A 1 766 ? -39.193 0.658 26.175 1.00 87.88 766 MET A C 1
ATOM 6065 O O . MET A 1 766 ? -39.011 0.352 27.351 1.00 87.88 766 MET A O 1
ATOM 6069 N N . ASP A 1 767 ? -38.740 1.803 25.661 1.00 85.19 767 ASP A N 1
ATOM 6070 C CA . ASP A 1 767 ? -38.076 2.831 26.468 1.00 85.19 767 ASP A CA 1
ATOM 6071 C C . ASP A 1 767 ? -39.057 3.465 27.469 1.00 85.19 767 ASP A C 1
ATOM 6073 O O . ASP A 1 767 ? -38.724 3.647 28.637 1.00 85.19 767 ASP A O 1
ATOM 6077 N N . LYS A 1 768 ? -40.310 3.708 27.055 1.00 86.69 768 LYS A N 1
ATOM 6078 C CA . LYS A 1 768 ? -41.380 4.155 27.961 1.00 86.69 768 LYS A CA 1
ATOM 6079 C C . LYS A 1 768 ? -41.624 3.143 29.084 1.00 86.69 768 LYS A C 1
ATOM 6081 O O . LYS A 1 768 ? -41.649 3.543 30.243 1.00 86.69 768 LYS A O 1
ATOM 6086 N N . LEU A 1 769 ? -41.729 1.850 28.758 1.00 84.69 769 LEU A N 1
ATOM 6087 C CA . LEU A 1 769 ? -41.855 0.786 29.761 1.00 84.69 769 LEU A CA 1
ATOM 6088 C C . LEU A 1 769 ? -40.640 0.744 30.697 1.00 84.69 769 LEU A C 1
ATOM 6090 O O . LEU A 1 769 ? -40.796 0.540 31.897 1.00 84.69 769 LEU A O 1
ATOM 6094 N N . TYR A 1 770 ? -39.426 0.955 30.180 1.00 82.19 770 TYR A N 1
ATOM 6095 C CA . TYR A 1 770 ? -38.235 1.026 31.025 1.00 82.19 770 TYR A CA 1
ATOM 6096 C C . TYR A 1 770 ? -38.368 2.120 32.087 1.00 82.19 770 TYR A C 1
ATOM 6098 O O . TYR A 1 770 ? -38.145 1.823 33.255 1.00 82.19 770 TYR A O 1
ATOM 6106 N N . TYR A 1 771 ? -38.769 3.339 31.711 1.00 80.12 771 TYR A N 1
ATOM 6107 C CA . TYR A 1 771 ? -38.960 4.440 32.663 1.00 80.12 771 TYR A CA 1
ATOM 6108 C C . TYR A 1 771 ? -40.155 4.229 33.605 1.00 80.12 771 TYR A C 1
ATOM 6110 O O . TYR A 1 771 ? -40.039 4.557 34.782 1.00 80.12 771 TYR A O 1
ATOM 6118 N N . GLU A 1 772 ? -41.254 3.634 33.125 1.00 81.12 772 GLU A N 1
ATOM 6119 C CA . GLU A 1 772 ? -42.433 3.276 33.937 1.00 81.12 772 GLU A CA 1
ATOM 6120 C C . GLU A 1 772 ? -42.053 2.352 35.103 1.00 81.12 772 GLU A C 1
ATOM 6122 O O . GLU A 1 772 ? -42.450 2.588 36.240 1.00 81.12 772 GLU A O 1
ATOM 6127 N N . TYR A 1 773 ? -41.227 1.333 34.842 1.00 76.62 773 TYR A N 1
ATOM 6128 C CA . TYR A 1 773 ? -40.823 0.357 35.857 1.00 76.62 773 TYR A CA 1
ATOM 6129 C C . TYR A 1 773 ? -39.541 0.723 36.625 1.00 76.62 773 TYR A C 1
ATOM 6131 O O . TYR A 1 773 ? -39.215 0.038 37.593 1.00 76.62 773 TYR A O 1
ATOM 6139 N N . LEU A 1 774 ? -38.793 1.757 36.214 1.00 65.94 774 LEU A N 1
ATOM 6140 C CA . LEU A 1 774 ? -37.546 2.163 36.880 1.00 65.94 774 LEU A CA 1
ATOM 6141 C C . LEU A 1 774 ? -37.793 2.882 38.223 1.00 65.94 774 LEU A C 1
ATOM 6143 O O . LEU A 1 774 ? -36.956 2.754 39.115 1.00 65.94 774 LEU A O 1
ATOM 6147 N N . GLY A 1 775 ? -38.915 3.603 38.374 1.00 52.97 775 GLY A N 1
ATOM 6148 C CA . GLY A 1 775 ? -39.250 4.399 39.571 1.00 52.97 775 GLY A CA 1
ATOM 6149 C C . GLY A 1 775 ? -38.252 5.533 39.894 1.00 52.97 775 GLY A C 1
ATOM 6150 O O . GLY A 1 775 ? -37.196 5.639 39.268 1.00 52.97 775 GLY A O 1
ATOM 6151 N N . GLU A 1 776 ? -38.557 6.386 40.885 1.00 37.16 776 GLU A N 1
ATOM 6152 C CA . GLU A 1 776 ? -37.745 7.542 41.353 1.00 37.16 776 GLU A CA 1
ATOM 6153 C C . GLU A 1 776 ? -36.385 7.174 41.997 1.00 37.16 776 GLU A C 1
ATOM 6155 O O . GLU A 1 776 ? -35.877 7.853 42.883 1.00 37.16 776 GLU A O 1
ATOM 6160 N N . ALA A 1 777 ? -35.714 6.111 41.564 1.00 39.81 777 ALA A N 1
ATOM 6161 C CA . ALA A 1 777 ? -34.377 5.777 42.050 1.00 39.81 777 ALA A CA 1
ATOM 6162 C C . ALA A 1 777 ? -33.274 6.516 41.266 1.00 39.81 777 ALA A C 1
ATOM 6164 O O . ALA A 1 777 ? -32.277 5.922 40.837 1.00 39.81 777 ALA A O 1
ATOM 6165 N N . VAL A 1 778 ? -33.439 7.828 41.070 1.00 35.28 778 VAL A N 1
ATOM 6166 C CA . VAL A 1 778 ? -32.413 8.705 40.497 1.00 35.28 778 VAL A CA 1
ATOM 6167 C C . VAL A 1 778 ? -31.760 9.511 41.618 1.00 35.28 778 VAL A C 1
ATOM 6169 O O . VAL A 1 778 ? -32.213 10.574 42.007 1.00 35.28 778 VAL A O 1
ATOM 6172 N N . SER A 1 779 ? -30.601 9.013 42.051 1.00 34.97 779 SER A N 1
ATOM 6173 C CA . SER A 1 779 ? -29.433 9.850 42.343 1.00 34.97 779 SER A CA 1
ATOM 6174 C C . SER A 1 779 ? -29.587 10.938 43.420 1.00 34.97 779 SER A C 1
ATOM 6176 O O . SER A 1 779 ? -29.530 12.125 43.106 1.00 34.97 779 SER A O 1
ATOM 6178 N N . GLN A 1 780 ? -29.519 10.548 44.693 1.00 28.06 780 GLN A N 1
ATOM 6179 C CA . GLN A 1 780 ? -28.724 11.299 45.670 1.00 28.06 780 GLN A CA 1
ATOM 6180 C C . GLN A 1 780 ? -27.898 10.322 46.518 1.00 28.06 780 GLN A C 1
ATOM 6182 O O . GLN A 1 780 ? -28.388 9.302 46.985 1.00 28.06 780 GLN A O 1
ATOM 6187 N N . ASN A 1 781 ? -26.602 10.609 46.641 1.00 30.69 781 ASN A N 1
ATOM 6188 C CA . ASN A 1 781 ? -25.636 9.934 47.509 1.00 30.69 781 ASN A CA 1
ATOM 6189 C C . ASN A 1 781 ? -25.484 8.417 47.350 1.00 30.69 781 ASN A C 1
ATOM 6191 O O . ASN A 1 781 ? -25.867 7.599 48.181 1.00 30.69 781 ASN A O 1
ATOM 6195 N N . ARG A 1 782 ? -24.685 8.053 46.344 1.00 35.91 782 ARG A N 1
ATOM 6196 C CA . ARG A 1 782 ? -23.963 6.777 46.296 1.00 35.91 782 ARG A CA 1
ATOM 6197 C C . ARG A 1 782 ? -22.820 6.757 47.330 1.00 35.91 782 ARG A C 1
ATOM 6199 O O . ARG A 1 782 ? -21.671 6.502 46.975 1.00 35.91 782 ARG A O 1
ATOM 6206 N N . GLN A 1 783 ? -23.101 7.064 48.597 1.00 36.31 783 GLN A N 1
ATOM 6207 C CA . GLN A 1 783 ? -22.147 6.813 49.673 1.00 36.31 783 GLN A CA 1
ATOM 6208 C C . GLN A 1 783 ? -22.131 5.316 49.987 1.00 36.31 783 GLN A C 1
ATOM 6210 O O . GLN A 1 783 ? -23.157 4.637 50.019 1.00 36.31 783 GLN A O 1
ATOM 6215 N N . LYS A 1 784 ? -20.916 4.787 50.146 1.00 39.50 784 LYS A N 1
ATOM 6216 C CA . LYS A 1 784 ? -20.623 3.398 50.501 1.00 39.50 784 LYS A CA 1
ATOM 6217 C C . LYS A 1 784 ? -21.227 3.082 51.875 1.00 39.50 784 LYS A C 1
ATOM 6219 O O . LYS A 1 784 ? -20.523 3.197 52.868 1.00 39.50 784 LYS A O 1
ATOM 6224 N N . ASN A 1 785 ? -22.488 2.662 51.938 1.00 36.72 785 ASN A N 1
ATOM 6225 C CA . ASN A 1 785 ? -23.073 2.158 53.177 1.00 36.72 785 ASN A CA 1
ATOM 6226 C C . ASN A 1 785 ? -22.613 0.693 53.410 1.00 36.72 785 ASN A C 1
ATOM 6228 O O . ASN A 1 785 ? -22.914 -0.178 52.581 1.00 36.72 785 ASN A O 1
ATOM 6232 N N . PRO A 1 786 ? -21.843 0.389 54.476 1.00 42.75 786 PRO A N 1
ATOM 6233 C CA . PRO A 1 786 ? -21.364 -0.964 54.769 1.00 42.75 786 PRO A CA 1
ATOM 6234 C C . PRO A 1 786 ? -22.493 -1.945 55.120 1.00 42.75 786 PRO A C 1
ATOM 6236 O O . PRO A 1 786 ? -22.371 -3.133 54.813 1.00 42.75 786 PRO A O 1
ATOM 6239 N N . GLU A 1 787 ? -23.601 -1.467 55.698 1.00 37.94 787 GLU A N 1
ATOM 6240 C CA . GLU A 1 787 ? -24.762 -2.299 56.049 1.00 37.94 787 GLU A CA 1
ATOM 6241 C C . GLU A 1 787 ? -25.559 -2.753 54.824 1.00 37.94 787 GLU A C 1
ATOM 6243 O O . GLU A 1 787 ? -25.957 -3.914 54.745 1.00 37.94 787 GLU A O 1
ATOM 6248 N N . TYR A 1 788 ? -25.686 -1.899 53.806 1.00 41.62 788 TYR A N 1
ATOM 6249 C CA . TYR A 1 788 ? -26.351 -2.236 52.539 1.00 41.62 788 TYR A CA 1
ATOM 6250 C C . TYR A 1 788 ? -25.672 -3.413 51.806 1.00 41.62 788 TYR A C 1
ATOM 6252 O O . TYR A 1 788 ? -26.313 -4.237 51.156 1.00 41.62 788 TYR A O 1
ATOM 6260 N N . ASN A 1 789 ? -24.348 -3.545 51.943 1.00 42.84 789 ASN A N 1
ATOM 6261 C CA . ASN A 1 789 ? -23.607 -4.691 51.405 1.00 42.84 789 ASN A CA 1
ATOM 6262 C C . ASN A 1 789 ? -23.725 -5.956 52.280 1.00 42.84 789 ASN A C 1
ATOM 6264 O O . ASN A 1 789 ? -23.446 -7.055 51.791 1.00 42.84 789 ASN A O 1
ATOM 6268 N N . LYS A 1 790 ? -24.109 -5.815 53.557 1.00 39.12 790 LYS A N 1
ATOM 6269 C CA . LYS A 1 790 ? -24.390 -6.929 54.478 1.00 39.12 790 LYS A CA 1
ATOM 6270 C C . LYS A 1 790 ? -25.778 -7.524 54.220 1.00 39.12 790 LYS A C 1
ATOM 6272 O O . LYS A 1 790 ? -25.888 -8.744 54.166 1.00 39.12 790 LYS A O 1
ATOM 6277 N N . THR A 1 791 ? -26.799 -6.705 53.964 1.00 38.19 791 THR A N 1
ATOM 6278 C CA . THR A 1 791 ? -28.162 -7.179 53.647 1.00 38.19 791 THR A CA 1
ATOM 6279 C C . THR A 1 791 ? -28.241 -7.870 52.281 1.00 38.19 791 THR A C 1
ATOM 6281 O O . THR A 1 791 ? -28.797 -8.962 52.178 1.00 38.19 791 THR A O 1
ATOM 6284 N N . MET A 1 792 ? -27.542 -7.350 51.263 1.00 37.88 792 MET A N 1
ATOM 6285 C CA . MET A 1 792 ? -27.377 -8.006 49.948 1.00 37.88 792 MET A CA 1
ATOM 6286 C C . MET A 1 792 ? -26.672 -9.375 49.999 1.00 37.88 792 MET A C 1
ATOM 6288 O O . MET A 1 792 ? -26.705 -10.128 49.025 1.00 37.88 792 MET A O 1
ATOM 6292 N N . ARG A 1 793 ? -25.981 -9.690 51.103 1.00 38.00 793 ARG A N 1
ATOM 6293 C CA . ARG A 1 793 ? -25.261 -10.956 51.290 1.00 38.00 793 ARG A CA 1
ATOM 6294 C C . ARG A 1 793 ? -26.143 -12.079 51.827 1.00 38.00 793 ARG A C 1
ATOM 6296 O O . ARG A 1 793 ? -25.795 -13.231 51.583 1.00 38.00 793 ARG A O 1
ATOM 6303 N N . ASN A 1 794 ? -27.241 -11.749 52.508 1.00 32.50 794 ASN A N 1
ATOM 6304 C CA . ASN A 1 794 ? -28.010 -12.728 53.273 1.00 32.50 794 ASN A CA 1
ATOM 6305 C C . ASN A 1 794 ? -29.398 -13.038 52.693 1.00 32.50 794 ASN A C 1
ATOM 6307 O O . ASN A 1 794 ? -29.834 -14.162 52.876 1.00 32.50 794 ASN A O 1
ATOM 6311 N N . ASN A 1 795 ? -30.041 -12.146 51.927 1.00 33.25 795 ASN A N 1
ATOM 6312 C CA . ASN A 1 795 ? -31.333 -12.431 51.280 1.00 33.25 795 ASN A CA 1
ATOM 6313 C C . ASN A 1 795 ? -31.362 -11.894 49.841 1.00 33.25 795 ASN A C 1
ATOM 6315 O O . ASN A 1 795 ? -31.400 -10.687 49.615 1.00 33.25 795 ASN A O 1
ATOM 6319 N N . SER A 1 796 ? -31.364 -12.784 48.842 1.00 36.69 796 SER A N 1
ATOM 6320 C CA . SER A 1 796 ? -31.421 -12.414 47.416 1.00 36.69 796 SER A CA 1
ATOM 6321 C C . SER A 1 796 ? -32.821 -12.045 46.906 1.00 36.69 796 SER A C 1
ATOM 6323 O O . SER A 1 796 ? -32.979 -11.822 45.708 1.00 36.69 796 SER A O 1
ATOM 6325 N N . GLU A 1 797 ? -33.825 -11.988 47.782 1.00 38.25 797 GLU A N 1
ATOM 6326 C CA . GLU A 1 797 ? -35.233 -11.808 47.396 1.00 38.25 797 GLU A CA 1
ATOM 6327 C C . GLU A 1 797 ? -35.819 -10.426 47.731 1.00 38.25 797 GLU A C 1
ATOM 6329 O O . GLU A 1 797 ? -36.901 -10.105 47.257 1.00 38.25 797 GLU A O 1
ATOM 6334 N N . GLN A 1 798 ? -35.110 -9.558 48.463 1.00 34.69 798 GLN A N 1
ATOM 6335 C CA . GLN A 1 798 ? -35.659 -8.273 48.932 1.00 34.69 798 GLN A CA 1
ATOM 6336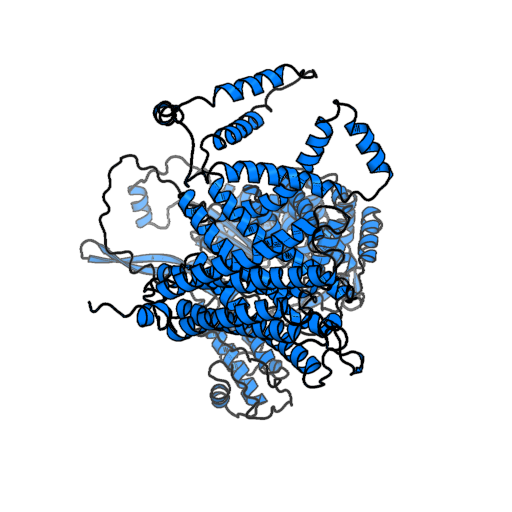 C C . GLN A 1 798 ? -34.757 -7.072 48.619 1.00 34.69 798 GLN A C 1
ATOM 6338 O O . GLN A 1 798 ? -34.317 -6.335 49.497 1.00 34.69 798 GLN A O 1
ATOM 6343 N N . ALA A 1 799 ? -34.505 -6.833 47.334 1.00 38.84 799 ALA A N 1
ATOM 6344 C CA . ALA A 1 799 ? -34.115 -5.507 46.865 1.00 38.84 799 ALA A CA 1
ATOM 6345 C C . ALA A 1 799 ? -35.084 -5.093 45.754 1.00 38.84 799 ALA A C 1
ATOM 6347 O O . ALA A 1 799 ? -34.967 -5.570 44.625 1.00 38.84 799 ALA A O 1
ATOM 6348 N N . ASN A 1 800 ? -36.045 -4.230 46.106 1.00 45.75 800 ASN A N 1
ATOM 6349 C CA . ASN A 1 800 ? -37.096 -3.650 45.257 1.00 45.75 800 ASN A CA 1
ATOM 6350 C C . ASN A 1 800 ? -36.524 -2.791 44.111 1.00 45.75 800 ASN A C 1
ATOM 6352 O O . ASN A 1 800 ? -36.699 -1.580 44.072 1.00 45.75 800 ASN A O 1
ATOM 6356 N N . TYR A 1 801 ? -35.812 -3.409 43.173 1.00 55.31 801 TYR A N 1
ATOM 6357 C CA . TYR A 1 801 ? -35.352 -2.772 41.943 1.00 55.31 801 TYR A CA 1
ATOM 6358 C C . TYR A 1 801 ? -35.865 -3.569 40.753 1.00 55.31 801 TYR A C 1
ATOM 6360 O O . TYR A 1 801 ? -35.171 -4.433 40.199 1.00 55.31 801 TYR A O 1
ATOM 6368 N N . ILE A 1 802 ? -37.099 -3.255 40.365 1.00 65.94 802 ILE A N 1
ATOM 6369 C CA . ILE A 1 802 ? -37.660 -3.723 39.108 1.00 65.94 802 ILE A CA 1
ATOM 6370 C C . ILE A 1 802 ? -36.914 -3.006 37.984 1.00 65.94 802 ILE A C 1
ATOM 6372 O O . ILE A 1 802 ? -36.809 -1.787 37.958 1.00 65.94 802 ILE A O 1
ATOM 6376 N N . THR A 1 803 ? -36.321 -3.763 37.061 1.00 72.94 803 THR A N 1
ATOM 6377 C CA . THR A 1 803 ? -35.724 -3.168 35.856 1.00 72.94 803 THR A CA 1
ATOM 6378 C C . THR A 1 803 ? -36.083 -3.996 34.638 1.00 72.94 803 THR A C 1
ATOM 6380 O O . THR A 1 803 ? -35.986 -5.225 34.666 1.00 72.94 803 THR A O 1
ATOM 6383 N N . VAL A 1 804 ? -36.469 -3.315 33.560 1.00 82.50 804 VAL A N 1
ATOM 6384 C CA . VAL A 1 804 ? -36.831 -3.933 32.281 1.00 82.50 804 VAL A CA 1
ATOM 6385 C C . VAL A 1 804 ? -35.847 -3.466 31.225 1.00 82.50 804 VAL A C 1
ATOM 6387 O O . VAL A 1 804 ? -35.853 -2.314 30.821 1.00 82.50 804 VAL A O 1
ATOM 6390 N N . LYS A 1 805 ? -34.956 -4.342 30.772 1.00 86.00 805 LYS A N 1
ATOM 6391 C CA . LYS A 1 805 ? -33.989 -3.996 29.722 1.00 86.00 805 LYS A CA 1
ATOM 6392 C C . LYS A 1 805 ? -34.376 -4.652 28.415 1.00 86.00 805 LYS A C 1
ATOM 6394 O O . LYS A 1 805 ? -34.906 -5.755 28.420 1.00 86.00 805 LYS A O 1
ATOM 6399 N N . TYR A 1 806 ? -34.061 -4.005 27.306 1.00 89.25 806 TYR A N 1
ATOM 6400 C CA . TYR A 1 806 ? -34.507 -4.423 25.983 1.00 89.25 806 TYR A CA 1
ATOM 6401 C C . TYR A 1 806 ? -33.352 -4.391 24.982 1.00 89.25 806 TYR A C 1
ATOM 6403 O O . TYR A 1 806 ? -32.513 -3.487 25.031 1.00 89.25 806 TYR A O 1
ATOM 6411 N N . VAL A 1 807 ? -33.309 -5.390 24.099 1.00 90.31 807 VAL A N 1
ATOM 6412 C CA . VAL A 1 807 ? -32.419 -5.463 22.936 1.00 90.31 807 VAL A CA 1
ATOM 6413 C C . VAL A 1 807 ? -33.162 -6.092 21.760 1.00 90.31 807 VAL A C 1
ATOM 6415 O O . VAL A 1 807 ? -33.829 -7.112 21.929 1.00 90.31 807 VAL A O 1
ATOM 6418 N N . ARG A 1 808 ? -33.023 -5.515 20.565 1.00 89.94 808 ARG A N 1
ATOM 6419 C CA . ARG A 1 808 ? -33.630 -6.028 19.327 1.00 89.94 808 ARG A CA 1
ATOM 6420 C C . ARG A 1 808 ? -32.591 -6.219 18.237 1.00 89.94 808 ARG A C 1
ATOM 6422 O O . ARG A 1 808 ? -31.684 -5.405 18.102 1.00 89.94 808 ARG A O 1
ATOM 6429 N N . TYR A 1 809 ? -32.743 -7.272 17.446 1.00 87.94 809 TYR A N 1
ATOM 6430 C CA . TYR A 1 809 ? -32.030 -7.505 16.202 1.00 87.94 809 TYR A CA 1
ATOM 6431 C C . TYR A 1 809 ? -33.036 -7.807 15.086 1.00 87.94 809 TYR A C 1
ATOM 6433 O O . TYR A 1 809 ? -33.548 -8.918 14.997 1.00 87.94 809 TYR A O 1
ATOM 6441 N N . ALA A 1 810 ? -33.301 -6.820 14.227 1.00 83.38 810 ALA A N 1
ATOM 6442 C CA . ALA A 1 810 ? -34.350 -6.898 13.210 1.00 83.38 810 ALA A CA 1
ATOM 6443 C C . ALA A 1 810 ? -35.722 -7.286 13.811 1.00 83.38 810 ALA A C 1
ATOM 6445 O O . ALA A 1 810 ? -36.299 -6.473 14.534 1.00 83.38 810 ALA A O 1
ATOM 6446 N N . ASP A 1 811 ? -36.227 -8.483 13.507 1.00 80.75 811 ASP A N 1
ATOM 6447 C CA . ASP A 1 811 ? -37.503 -9.065 13.945 1.00 80.75 811 ASP A CA 1
ATOM 6448 C C . ASP A 1 811 ? -37.416 -9.867 15.258 1.00 80.75 811 ASP A C 1
ATOM 6450 O O . ASP A 1 811 ? -38.441 -10.068 15.914 1.00 80.75 811 ASP A O 1
ATOM 6454 N N . GLU A 1 812 ? -36.214 -10.285 15.664 1.00 86.00 812 GLU A N 1
ATOM 6455 C CA . GLU A 1 812 ? -35.947 -11.011 16.912 1.00 86.00 812 GLU A CA 1
ATOM 6456 C C . GLU A 1 812 ? -35.578 -10.017 18.023 1.00 86.00 812 GLU A C 1
ATOM 6458 O O . GLU A 1 812 ? -34.705 -9.163 17.857 1.00 86.00 812 GLU A O 1
ATOM 6463 N N . PHE A 1 813 ? -36.206 -10.114 19.191 1.00 89.12 813 PHE A N 1
ATOM 6464 C CA . PHE A 1 813 ? -35.890 -9.261 20.333 1.00 89.12 813 PHE A CA 1
ATOM 6465 C C . PHE A 1 813 ? -35.919 -10.024 21.652 1.00 89.12 813 PHE A C 1
ATOM 6467 O O . PHE A 1 813 ? -36.434 -11.134 21.776 1.00 89.12 813 PHE A O 1
ATOM 6474 N N . THR A 1 814 ? -35.306 -9.426 22.665 1.00 89.50 814 THR A N 1
ATOM 6475 C CA . THR A 1 814 ? -35.208 -10.001 23.999 1.00 89.50 814 THR A CA 1
ATOM 6476 C C . THR A 1 814 ? -35.397 -8.923 25.052 1.00 89.50 814 THR A C 1
ATOM 6478 O O . THR A 1 814 ? -34.783 -7.854 24.993 1.00 89.50 814 THR A O 1
ATOM 6481 N N . MET A 1 815 ? -36.206 -9.240 26.061 1.00 89.19 815 MET A N 1
ATOM 6482 C CA . MET A 1 815 ? -36.438 -8.387 27.224 1.00 89.19 815 MET A CA 1
ATOM 6483 C C . MET A 1 815 ? -35.909 -9.071 28.476 1.00 89.19 815 MET A C 1
ATOM 6485 O O . MET A 1 815 ? -36.263 -10.209 28.746 1.00 89.19 815 MET A O 1
ATOM 6489 N N . GLY A 1 816 ? -35.055 -8.393 29.232 1.00 87.75 816 GLY A N 1
ATOM 6490 C CA . GLY A 1 816 ? -34.499 -8.876 30.488 1.00 87.75 816 GLY A CA 1
ATOM 6491 C C . GLY A 1 816 ? -35.171 -8.178 31.658 1.00 87.75 816 GLY A C 1
ATOM 6492 O O . GLY A 1 816 ? -34.911 -6.998 31.891 1.00 87.75 816 GLY A O 1
ATOM 6493 N N . VAL A 1 817 ? -35.970 -8.919 32.415 1.00 85.06 817 VAL A N 1
ATOM 6494 C CA . VAL A 1 817 ? -36.703 -8.440 33.589 1.00 85.06 817 VAL A CA 1
ATOM 6495 C C . VAL A 1 817 ? -35.942 -8.846 34.848 1.00 85.06 817 VAL A C 1
ATOM 6497 O O . VAL A 1 817 ? -35.540 -10.000 35.001 1.00 85.06 817 VAL A O 1
ATOM 6500 N N . ASN A 1 818 ? -35.701 -7.891 35.742 1.00 81.88 818 ASN A N 1
ATOM 6501 C CA . ASN A 1 818 ? -35.262 -8.155 37.109 1.00 81.88 818 ASN A CA 1
ATOM 6502 C C . ASN A 1 818 ? -36.486 -8.056 38.025 1.00 81.88 818 ASN A C 1
ATOM 6504 O O . ASN A 1 818 ? -36.863 -6.953 38.400 1.00 81.88 818 ASN A O 1
ATOM 6508 N N . GLY A 1 819 ? -37.144 -9.180 38.304 1.00 76.50 819 GLY A N 1
ATOM 6509 C CA . GLY A 1 819 ? -38.397 -9.213 39.064 1.00 76.50 819 GLY A CA 1
ATOM 6510 C C . GLY A 1 819 ? -39.011 -10.613 39.144 1.00 76.50 819 GLY A C 1
ATOM 6511 O O . GLY A 1 819 ? -38.328 -11.605 38.865 1.00 76.50 819 GLY A O 1
ATOM 6512 N N . SER A 1 820 ? -40.290 -10.686 39.524 1.00 79.25 820 SER A N 1
ATOM 6513 C CA . SER A 1 820 ? -41.066 -11.930 39.590 1.00 79.25 820 SER A CA 1
ATOM 6514 C C . SER A 1 820 ? -41.417 -12.472 38.197 1.00 79.25 820 SER A C 1
ATOM 6516 O O . SER A 1 820 ? -41.400 -11.754 37.194 1.00 79.25 820 SER A O 1
ATOM 6518 N N . HIS A 1 821 ? -41.779 -13.756 38.130 1.00 81.06 821 HIS A N 1
ATOM 6519 C CA . HIS A 1 821 ? -42.280 -14.368 36.896 1.00 81.06 821 HIS A CA 1
ATOM 6520 C C . HIS A 1 821 ? -43.594 -13.723 36.420 1.00 81.06 821 HIS A C 1
ATOM 6522 O O . HIS A 1 821 ? -43.773 -13.506 35.224 1.00 81.06 821 HIS A O 1
ATOM 6528 N N . SER A 1 822 ? -44.492 -13.369 37.349 1.00 83.06 822 SER A N 1
ATOM 6529 C CA . SER A 1 822 ? -45.773 -12.718 37.036 1.00 83.06 822 SER A CA 1
ATOM 6530 C C . SER A 1 822 ? -45.583 -11.384 36.313 1.00 83.06 822 SER A C 1
ATOM 6532 O O . SER A 1 822 ? -46.255 -11.129 35.317 1.00 83.06 822 SER A O 1
ATOM 6534 N N . LEU A 1 823 ? -44.595 -10.589 36.729 1.00 83.56 823 LEU A N 1
ATOM 6535 C CA . LEU A 1 823 ? -44.245 -9.336 36.066 1.00 83.56 823 LEU A CA 1
ATOM 6536 C C . LEU A 1 823 ? -43.747 -9.559 34.628 1.00 83.56 823 LEU A C 1
ATOM 6538 O O . LEU A 1 823 ? -44.089 -8.805 33.719 1.00 83.56 823 LEU A O 1
ATOM 6542 N N . ALA A 1 824 ? -42.955 -10.609 34.390 1.00 84.56 824 ALA A N 1
ATOM 6543 C CA . ALA A 1 824 ? -42.507 -10.941 33.037 1.00 84.56 824 ALA A CA 1
ATOM 6544 C C . ALA A 1 824 ? -43.690 -11.308 32.117 1.00 84.56 824 ALA A C 1
ATOM 6546 O O . ALA A 1 824 ? -43.707 -10.929 30.944 1.00 84.56 824 ALA A O 1
ATOM 6547 N N . VAL A 1 825 ? -44.706 -11.995 32.649 1.00 87.75 825 VAL A N 1
ATOM 6548 C CA . VAL A 1 825 ? -45.949 -12.300 31.921 1.00 87.75 825 VAL A CA 1
ATOM 6549 C C . VAL A 1 825 ? -46.756 -11.027 31.637 1.00 87.75 825 VAL A C 1
ATOM 6551 O O . VAL A 1 825 ? -47.228 -10.844 30.515 1.00 87.75 825 VAL A O 1
ATOM 6554 N N . GLU A 1 826 ? -46.866 -10.116 32.605 1.00 87.62 826 GLU A N 1
ATOM 6555 C CA . GLU A 1 826 ? -47.544 -8.827 32.426 1.00 87.62 826 GLU A CA 1
ATOM 6556 C C . GLU A 1 826 ? -46.899 -7.998 31.303 1.00 87.62 826 GLU A C 1
ATOM 6558 O O . GLU A 1 826 ? -47.586 -7.543 30.385 1.00 87.62 826 GLU A O 1
ATOM 6563 N N . ILE A 1 827 ? -45.568 -7.865 31.322 1.00 86.25 827 ILE A N 1
ATOM 6564 C CA . ILE A 1 827 ? -44.811 -7.125 30.303 1.00 86.25 827 ILE A CA 1
ATOM 6565 C C . ILE A 1 827 ? -45.008 -7.757 28.921 1.00 86.25 827 ILE A C 1
ATOM 6567 O O . ILE A 1 827 ? -45.251 -7.041 27.947 1.00 86.25 827 ILE A O 1
ATOM 6571 N N . LYS A 1 828 ? -44.965 -9.093 28.824 1.00 89.06 828 LYS A N 1
ATOM 6572 C CA . LYS A 1 828 ? -45.264 -9.811 27.574 1.00 89.06 828 LYS A CA 1
ATOM 6573 C C . LYS A 1 828 ? -46.650 -9.429 27.039 1.00 89.06 828 LYS A C 1
ATOM 6575 O O . LYS A 1 828 ? -46.780 -9.150 25.847 1.00 89.06 828 LYS A O 1
ATOM 6580 N N . ASN A 1 829 ? -47.668 -9.392 27.898 1.00 89.12 829 ASN A N 1
ATOM 6581 C CA . ASN A 1 829 ? -49.038 -9.072 27.497 1.00 89.12 829 ASN A CA 1
ATOM 6582 C C . ASN A 1 829 ? -49.185 -7.607 27.056 1.00 89.12 829 ASN A C 1
ATOM 6584 O O . ASN A 1 829 ? -49.805 -7.349 26.022 1.00 89.12 829 ASN A O 1
ATOM 6588 N N . LYS A 1 830 ? -48.560 -6.655 27.769 1.00 89.00 830 LYS A N 1
ATOM 6589 C CA . LYS A 1 830 ? -48.517 -5.233 27.374 1.00 89.00 830 LYS A CA 1
ATOM 6590 C C . LYS A 1 830 ? -47.896 -5.056 25.982 1.00 89.00 830 LYS A C 1
ATOM 6592 O O . LYS A 1 830 ? -48.495 -4.419 25.117 1.00 89.00 830 LYS A O 1
ATOM 6597 N N . VAL A 1 831 ? -46.747 -5.690 25.730 1.00 87.56 831 VAL A N 1
ATOM 6598 C CA . VAL A 1 831 ? -46.063 -5.639 24.424 1.00 87.56 831 VAL A CA 1
ATOM 6599 C C . VAL A 1 831 ? -46.893 -6.301 23.323 1.00 87.56 831 VAL A C 1
ATOM 6601 O O . VAL A 1 831 ? -47.003 -5.753 22.228 1.00 87.56 831 VAL A O 1
ATOM 6604 N N . SER A 1 832 ? -47.535 -7.437 23.605 1.00 86.94 832 SER A N 1
ATOM 6605 C CA . SER A 1 832 ? -48.422 -8.101 22.642 1.00 86.94 832 SER A CA 1
ATOM 6606 C C . SER A 1 832 ? -49.629 -7.234 22.268 1.00 86.94 832 SER A C 1
ATOM 6608 O O . SER A 1 832 ? -50.027 -7.212 21.103 1.00 86.94 832 SER A O 1
ATOM 6610 N N . LYS A 1 833 ? -50.206 -6.506 23.234 1.00 88.81 833 LYS A N 1
ATOM 6611 C CA . LYS A 1 833 ? -51.328 -5.586 23.000 1.00 88.81 833 LYS A CA 1
ATOM 6612 C C . LYS A 1 833 ? -50.895 -4.377 22.170 1.00 88.81 833 LYS A C 1
ATOM 6614 O O . LYS A 1 833 ? -51.600 -4.008 21.238 1.00 88.81 833 LYS A O 1
ATOM 6619 N N . PHE A 1 834 ? -49.721 -3.811 22.457 1.00 88.50 834 PHE A N 1
ATOM 6620 C CA . PHE A 1 834 ? -49.142 -2.721 21.668 1.00 88.50 834 PHE A CA 1
ATOM 6621 C C . PHE A 1 834 ? -48.898 -3.138 20.212 1.00 88.50 834 PHE A C 1
ATOM 6623 O O . PHE A 1 834 ? -49.313 -2.436 19.296 1.00 88.50 834 PHE A O 1
ATOM 6630 N N . LEU A 1 835 ? -48.287 -4.305 19.983 1.00 85.38 835 LEU A N 1
ATOM 6631 C CA . LEU A 1 835 ? -48.026 -4.795 18.627 1.00 85.38 835 LEU A CA 1
ATOM 6632 C C . LEU A 1 835 ? -49.314 -4.974 17.816 1.00 85.38 835 LEU A C 1
ATOM 6634 O O . LEU A 1 835 ? -49.360 -4.559 16.660 1.00 85.38 835 LEU A O 1
ATOM 6638 N N . LYS A 1 836 ? -50.367 -5.518 18.438 1.00 85.06 836 LYS A N 1
ATOM 6639 C CA . LYS A 1 836 ? -51.661 -5.727 17.782 1.00 85.06 836 LYS A CA 1
ATOM 6640 C C . LYS A 1 836 ? -52.390 -4.412 17.490 1.00 85.06 836 LYS A C 1
ATOM 6642 O O . LYS A 1 836 ? -52.909 -4.253 16.393 1.00 85.06 836 LYS A O 1
ATOM 6647 N N . ASN A 1 837 ? -52.426 -3.489 18.452 1.00 86.00 837 ASN A N 1
ATOM 6648 C CA . ASN A 1 837 ? -53.240 -2.275 18.352 1.00 86.00 837 ASN A CA 1
ATOM 6649 C C . ASN A 1 837 ? -52.550 -1.144 17.573 1.00 86.00 837 ASN A C 1
ATOM 6651 O O . ASN A 1 837 ? -53.208 -0.452 16.808 1.00 86.00 837 ASN A O 1
ATOM 6655 N N . GLU A 1 838 ? -51.241 -0.953 17.763 1.00 82.31 838 GLU A N 1
ATOM 6656 C CA . GLU A 1 838 ? -50.505 0.210 17.237 1.00 82.31 838 GLU A CA 1
ATOM 6657 C C . GLU A 1 838 ? -49.678 -0.124 15.989 1.00 82.31 838 GLU A C 1
ATOM 6659 O O . GLU A 1 838 ? -49.494 0.718 15.113 1.00 82.31 838 GLU A O 1
ATOM 6664 N N . LEU A 1 839 ? -49.153 -1.351 15.901 1.00 77.56 839 LEU A N 1
ATOM 6665 C CA . LEU A 1 839 ? -48.290 -1.795 14.799 1.00 77.56 839 LEU A CA 1
ATOM 6666 C C . LEU A 1 839 ? -48.934 -2.864 13.915 1.00 77.56 839 LEU A C 1
ATOM 6668 O O . LEU A 1 839 ? -48.231 -3.439 13.091 1.00 77.56 839 LEU A O 1
ATOM 6672 N N . ASN A 1 840 ? -50.224 -3.165 14.109 1.00 80.81 840 ASN A N 1
ATOM 6673 C CA . ASN A 1 840 ? -50.996 -4.177 13.376 1.00 80.81 840 ASN A CA 1
ATOM 6674 C C . ASN A 1 840 ? -50.216 -5.488 13.104 1.00 80.81 840 ASN A C 1
ATOM 6676 O O . ASN A 1 840 ? -50.287 -6.083 12.030 1.00 80.81 840 ASN A O 1
ATOM 6680 N N . THR A 1 841 ? -49.403 -5.921 14.073 1.00 79.12 841 THR A N 1
ATOM 6681 C CA . THR A 1 841 ? -48.494 -7.072 13.967 1.00 79.12 841 THR A CA 1
ATOM 6682 C C . THR A 1 841 ? -48.677 -8.011 15.153 1.00 79.12 841 THR A C 1
ATOM 6684 O O . THR A 1 841 ? -49.141 -7.624 16.225 1.00 79.12 841 THR A O 1
ATOM 6687 N N . ILE A 1 842 ? -48.329 -9.287 14.966 1.00 82.50 842 ILE A N 1
ATOM 6688 C CA . ILE A 1 842 ? -48.547 -10.340 15.968 1.00 82.50 842 ILE A CA 1
ATOM 6689 C C . ILE A 1 842 ? -47.215 -11.017 16.299 1.00 82.50 842 ILE A C 1
ATOM 6691 O O . ILE A 1 842 ? -46.373 -11.247 15.424 1.00 82.50 842 ILE A O 1
ATOM 6695 N N . LEU A 1 843 ? -47.027 -11.359 17.573 1.00 81.94 843 LEU A N 1
ATOM 6696 C CA . LEU A 1 843 ? -45.887 -12.155 18.013 1.00 81.94 843 LEU A CA 1
ATOM 6697 C C . LEU A 1 843 ? -46.015 -13.614 17.551 1.00 81.94 843 LEU A C 1
ATOM 6699 O O . LEU A 1 843 ? -47.095 -14.199 17.531 1.00 81.94 843 LEU A O 1
ATOM 6703 N N . SER A 1 844 ? -44.894 -14.231 17.193 1.00 80.81 844 SER A N 1
ATOM 6704 C CA . SER A 1 844 ? -44.849 -15.638 16.800 1.00 80.81 844 SER A CA 1
ATOM 6705 C C . SER A 1 844 ? -44.950 -16.552 18.023 1.00 80.81 844 SER A C 1
ATOM 6707 O O . SER A 1 844 ? -43.940 -16.802 18.676 1.00 80.81 844 SER A O 1
ATOM 6709 N N . GLU A 1 845 ? -46.122 -17.133 18.278 1.00 74.50 845 GLU A N 1
ATOM 6710 C CA . GLU A 1 845 ? -46.367 -18.048 19.409 1.00 74.50 845 GLU A CA 1
ATOM 6711 C C . GLU A 1 845 ? -45.340 -19.191 19.516 1.00 74.50 845 GLU A C 1
ATOM 6713 O O . GLU A 1 845 ? -44.867 -19.472 20.610 1.00 74.50 845 GLU A O 1
ATOM 6718 N N . GLU A 1 846 ? -44.882 -19.755 18.386 1.00 66.38 846 GLU A N 1
ATOM 6719 C CA . GLU A 1 846 ? -43.843 -20.808 18.339 1.00 66.38 846 GLU A CA 1
ATOM 6720 C C . GLU A 1 846 ? -42.480 -20.391 18.943 1.00 66.38 846 GLU A C 1
ATOM 6722 O O . GLU A 1 846 ? -41.616 -21.238 19.155 1.00 66.38 846 GLU A O 1
ATOM 6727 N N . LYS A 1 847 ? -42.222 -19.090 19.125 1.00 70.75 847 LYS A N 1
ATOM 6728 C CA . LYS A 1 847 ? -40.908 -18.547 19.509 1.00 70.75 847 LYS A CA 1
ATOM 6729 C C . LYS A 1 847 ? -40.933 -17.735 20.800 1.00 70.75 847 LYS A C 1
ATOM 6731 O O . LYS A 1 847 ? -39.862 -17.408 21.306 1.00 70.75 847 LYS A O 1
ATOM 6736 N N . ILE A 1 848 ? -42.110 -17.433 21.345 1.00 80.44 848 ILE A N 1
ATOM 6737 C CA . ILE A 1 848 ? -42.206 -16.645 22.571 1.00 80.44 848 ILE A CA 1
ATOM 6738 C C . ILE A 1 848 ? -41.957 -17.545 23.773 1.00 80.44 848 ILE A C 1
ATOM 6740 O O . ILE A 1 848 ? -42.825 -18.325 24.159 1.00 80.44 848 ILE A O 1
ATOM 6744 N N . HIS A 1 849 ? -40.802 -17.385 24.408 1.00 82.44 849 HIS A N 1
ATOM 6745 C CA . HIS A 1 849 ? -40.441 -18.155 25.592 1.00 82.44 849 HIS A CA 1
ATOM 6746 C C . HIS A 1 849 ? -40.070 -17.219 26.736 1.00 82.44 849 HIS A C 1
ATOM 6748 O O . HIS A 1 849 ? -39.312 -16.266 26.553 1.00 82.44 849 HIS A O 1
ATOM 6754 N N . ILE A 1 850 ? -40.601 -17.507 27.927 1.00 86.00 850 ILE A N 1
ATOM 6755 C CA . ILE A 1 850 ? -40.140 -16.889 29.170 1.00 86.00 850 ILE A CA 1
ATOM 6756 C C . ILE A 1 850 ? -39.136 -17.852 29.794 1.00 86.00 850 ILE A C 1
ATOM 6758 O O . ILE A 1 850 ? -39.499 -18.925 30.275 1.00 86.00 850 ILE A O 1
ATOM 6762 N N . THR A 1 851 ? -37.857 -17.495 29.750 1.00 86.88 851 THR A N 1
ATOM 6763 C CA . THR A 1 851 ? -36.772 -18.336 30.252 1.00 86.88 851 THR A CA 1
ATOM 6764 C C . THR A 1 851 ? -36.170 -17.724 31.509 1.00 86.88 851 THR A C 1
ATOM 6766 O O . THR A 1 851 ? -35.813 -16.547 31.566 1.00 86.88 851 THR A O 1
ATOM 6769 N N . HIS A 1 852 ? -36.049 -18.535 32.560 1.00 84.94 852 HIS A N 1
ATOM 6770 C CA . HIS A 1 852 ? -35.259 -18.144 33.721 1.00 84.94 852 HIS A CA 1
ATOM 6771 C C . HIS A 1 852 ? -33.771 -18.216 33.364 1.00 84.94 852 HIS A C 1
ATOM 6773 O O . HIS A 1 852 ? -33.323 -19.163 32.713 1.00 84.94 852 HIS A O 1
ATOM 6779 N N . MET A 1 853 ? -32.972 -17.272 33.860 1.00 81.50 853 MET A N 1
ATOM 6780 C CA . MET A 1 853 ? -31.530 -17.178 33.599 1.00 81.50 853 MET A CA 1
ATOM 6781 C C . MET A 1 853 ? -30.742 -18.472 33.913 1.00 81.50 853 MET A C 1
ATOM 6783 O O . MET A 1 853 ? -29.667 -18.694 33.348 1.00 81.50 853 MET A O 1
ATOM 6787 N N . SER A 1 854 ? -31.248 -19.342 34.798 1.00 78.12 854 SER A N 1
ATOM 6788 C CA . SER A 1 854 ? -30.634 -20.650 35.090 1.00 78.12 854 SER A CA 1
ATOM 6789 C C . SER A 1 854 ? -30.776 -21.670 33.953 1.00 78.12 854 SER A C 1
ATOM 6791 O O . SER A 1 854 ? -29.864 -22.469 33.757 1.00 78.12 854 SER A O 1
ATOM 6793 N N . LYS A 1 855 ? -31.872 -21.630 33.182 1.00 79.75 855 LYS A N 1
ATOM 6794 C CA . LYS A 1 855 ? -32.154 -22.576 32.084 1.00 79.75 855 LYS A CA 1
ATOM 6795 C C . LYS A 1 855 ? -31.460 -22.212 30.764 1.00 79.75 855 LYS A C 1
ATOM 6797 O O . LYS A 1 855 ? -31.488 -23.012 29.840 1.00 79.75 855 LYS A O 1
ATOM 6802 N N . ARG A 1 856 ? -30.749 -21.074 30.737 1.00 84.00 856 ARG A N 1
ATOM 6803 C CA . ARG A 1 856 ? -30.067 -20.465 29.580 1.00 84.00 856 ARG A CA 1
ATOM 6804 C C . ARG A 1 856 ? -31.046 -20.064 28.462 1.00 84.00 856 ARG A C 1
ATOM 6806 O O . ARG A 1 856 ? -31.835 -20.863 27.988 1.00 84.00 856 ARG A O 1
ATOM 6813 N N . MET A 1 857 ? -30.956 -18.817 28.024 1.00 86.69 857 MET A N 1
ATOM 6814 C CA . MET A 1 857 ? -31.785 -18.221 26.970 1.00 86.69 857 MET A CA 1
ATOM 6815 C C . MET A 1 857 ? -31.092 -18.346 25.606 1.00 86.69 857 MET A C 1
ATOM 6817 O O . MET A 1 857 ? -29.866 -18.223 25.552 1.00 86.69 857 MET A O 1
ATOM 6821 N N . SER A 1 858 ? -31.827 -18.541 24.508 1.00 83.81 858 SER A N 1
ATOM 6822 C CA . SER A 1 858 ? -31.257 -18.525 23.153 1.00 83.81 858 SER A CA 1
ATOM 6823 C C . SER A 1 858 ? -31.469 -17.160 22.495 1.00 83.81 858 SER A C 1
ATOM 6825 O O . SER A 1 858 ? -32.578 -16.654 22.465 1.00 83.81 858 SER A O 1
ATOM 6827 N N . PHE A 1 859 ? -30.415 -16.557 21.944 1.00 85.06 859 PHE A N 1
ATOM 6828 C CA . PHE A 1 859 ? -30.527 -15.309 21.180 1.00 85.06 859 PHE A CA 1
ATOM 6829 C C . PHE A 1 859 ? -29.473 -15.265 20.073 1.00 85.06 859 PHE A C 1
ATOM 6831 O O . PHE A 1 859 ? -28.278 -15.424 20.346 1.00 85.06 859 PHE A O 1
ATOM 6838 N N . LEU A 1 860 ? -29.892 -15.082 18.814 1.00 78.00 860 LEU A N 1
ATOM 6839 C CA . LEU A 1 860 ? -29.003 -14.991 17.639 1.00 78.00 860 LEU A CA 1
ATOM 6840 C C . LEU A 1 860 ? -27.969 -16.134 17.513 1.00 78.00 860 LEU A C 1
ATOM 6842 O O . LEU A 1 860 ? -26.839 -15.939 17.057 1.00 78.00 860 LEU A O 1
ATOM 6846 N N . GLY A 1 861 ? -28.342 -17.349 17.928 1.00 75.88 861 GLY A N 1
ATOM 6847 C CA . GLY A 1 861 ? -27.470 -18.533 17.888 1.00 75.88 861 GLY A CA 1
ATOM 6848 C C . GLY A 1 861 ? -26.477 -18.658 19.052 1.00 75.88 861 GLY A C 1
ATOM 6849 O O . GLY A 1 861 ? -25.623 -19.546 19.029 1.00 75.88 861 GLY A O 1
ATOM 6850 N N . TYR A 1 862 ? -26.596 -17.803 20.069 1.00 84.75 862 TYR A N 1
ATOM 6851 C CA . TYR A 1 862 ? -25.895 -17.922 21.342 1.00 84.75 862 TYR A CA 1
ATOM 6852 C C . TYR A 1 862 ? -26.834 -18.414 22.442 1.00 84.75 862 TYR A C 1
ATOM 6854 O O . TYR A 1 862 ? -28.006 -18.054 22.461 1.00 84.75 862 TYR A O 1
ATOM 6862 N N . MET A 1 863 ? -26.303 -19.183 23.391 1.00 87.44 863 MET A N 1
ATOM 6863 C CA . MET A 1 863 ? -26.962 -19.455 24.666 1.00 87.44 863 MET A CA 1
ATOM 6864 C C . MET A 1 863 ? -26.393 -18.529 25.735 1.00 87.44 863 MET A C 1
ATOM 6866 O O . MET A 1 863 ? -25.186 -18.534 25.996 1.00 87.44 863 MET A O 1
ATOM 6870 N N . PHE A 1 864 ? -27.254 -17.743 26.362 1.00 87.50 864 PHE A N 1
ATOM 6871 C CA . PHE A 1 864 ? -26.905 -16.822 27.427 1.00 87.50 864 PHE A CA 1
ATOM 6872 C C . PHE A 1 864 ? -27.366 -17.367 28.774 1.00 87.50 864 PHE A C 1
ATOM 6874 O O . PHE A 1 864 ? -28.533 -17.698 28.949 1.00 87.50 864 PHE A O 1
ATOM 6881 N N . GLY A 1 865 ? -26.463 -17.449 29.747 1.00 84.31 865 GLY A N 1
ATOM 6882 C CA . GLY A 1 865 ? -26.829 -17.878 31.094 1.00 84.31 865 GLY A CA 1
ATOM 6883 C C . GLY A 1 865 ? -25.756 -17.598 32.129 1.00 84.31 865 GLY A C 1
ATOM 6884 O O . GLY A 1 865 ? -24.705 -17.022 31.831 1.00 84.31 865 GLY A O 1
ATOM 6885 N N . ARG A 1 866 ? -26.019 -18.017 33.367 1.00 78.94 866 ARG A N 1
ATOM 6886 C CA . ARG A 1 866 ? -25.102 -17.851 34.499 1.00 78.94 866 ARG A CA 1
ATOM 6887 C C . ARG A 1 866 ? -24.298 -19.121 34.742 1.00 78.94 866 ARG A C 1
ATOM 6889 O O . ARG A 1 866 ? -24.866 -20.193 34.909 1.00 78.94 866 ARG A O 1
ATOM 6896 N N . ASN A 1 867 ? -22.984 -18.966 34.855 1.00 71.75 867 ASN A N 1
ATOM 6897 C CA . ASN A 1 867 ? -22.111 -20.006 35.378 1.00 71.75 867 ASN A CA 1
ATOM 6898 C C . ASN A 1 867 ? -21.533 -19.578 36.720 1.00 71.75 867 ASN A C 1
ATOM 6900 O O . ASN A 1 867 ? -21.113 -18.432 36.895 1.00 71.75 867 ASN A O 1
ATOM 6904 N N . SER A 1 868 ? -21.485 -20.517 37.662 1.00 66.38 868 SER A N 1
ATOM 6905 C CA . SER A 1 868 ? -20.810 -20.314 38.936 1.00 66.38 868 SER A CA 1
ATOM 6906 C C . SER A 1 868 ? -19.383 -20.841 38.875 1.00 66.38 868 SER A C 1
ATOM 6908 O O . SER A 1 868 ? -19.172 -22.026 38.633 1.00 66.38 868 SER A O 1
ATOM 6910 N N . TYR A 1 869 ? -18.422 -19.971 39.144 1.00 66.88 869 TYR A N 1
ATOM 6911 C CA . TYR A 1 869 ? -17.016 -20.307 39.304 1.00 66.88 869 TYR A CA 1
ATOM 6912 C C . TYR A 1 869 ? -16.661 -20.279 40.785 1.00 66.88 869 TYR A C 1
ATOM 6914 O O . TYR A 1 869 ? -17.094 -19.383 41.505 1.00 66.88 869 TYR A O 1
ATOM 6922 N N . ILE A 1 870 ? -15.857 -21.230 41.246 1.00 73.94 870 ILE A N 1
ATOM 6923 C CA . ILE A 1 870 ? -15.291 -21.187 42.595 1.00 73.94 870 ILE A CA 1
ATOM 6924 C C . ILE A 1 870 ? -13.922 -20.521 42.480 1.00 73.94 870 ILE A C 1
ATOM 6926 O O . ILE A 1 870 ? -12.992 -21.096 41.920 1.00 73.94 870 ILE A O 1
ATOM 6930 N N . MET A 1 871 ? -13.801 -19.289 42.972 1.00 68.44 871 MET A N 1
ATOM 6931 C CA . MET A 1 871 ? -12.509 -18.624 43.115 1.00 68.44 871 MET A CA 1
ATOM 6932 C C . MET A 1 871 ? -11.940 -18.905 44.499 1.00 68.44 871 MET A C 1
ATOM 6934 O O . MET A 1 871 ? -12.558 -18.578 45.510 1.00 68.44 871 MET A O 1
ATOM 6938 N N . LYS A 1 872 ? -10.739 -19.483 44.532 1.00 76.44 872 LYS A N 1
ATOM 6939 C CA . LYS A 1 872 ? -9.948 -19.639 45.753 1.00 76.44 872 LYS A CA 1
ATOM 6940 C C . LYS A 1 872 ? -9.270 -18.308 46.056 1.00 76.44 872 LYS A C 1
ATOM 6942 O O . LYS A 1 872 ? -8.445 -17.854 45.267 1.00 76.44 872 LYS A O 1
ATOM 6947 N N . GLN A 1 873 ? -9.626 -17.672 47.164 1.00 73.81 873 GLN A N 1
ATOM 6948 C CA . GLN A 1 873 ? -9.050 -16.397 47.578 1.00 73.81 873 GLN A CA 1
ATOM 6949 C C . GLN A 1 873 ? -8.336 -16.590 48.917 1.00 73.81 873 GLN A C 1
ATOM 6951 O O . GLN A 1 873 ? -8.909 -17.136 49.858 1.00 73.81 873 GLN A O 1
ATOM 6956 N N . ARG A 1 874 ? -7.060 -16.199 48.985 1.00 67.75 874 ARG A N 1
ATOM 6957 C CA . ARG A 1 874 ? -6.239 -16.346 50.192 1.00 67.75 874 ARG A CA 1
ATOM 6958 C C . ARG A 1 874 ? -6.438 -15.116 51.075 1.00 67.75 874 ARG A C 1
ATOM 6960 O O . ARG A 1 874 ? -6.217 -14.002 50.612 1.00 67.75 874 ARG A O 1
ATOM 6967 N N . TYR A 1 875 ? -6.853 -15.329 52.317 1.00 59.41 875 TYR A N 1
ATOM 6968 C CA . TYR A 1 875 ? -6.995 -14.300 53.347 1.00 59.41 875 TYR A CA 1
ATOM 6969 C C . TYR A 1 875 ? -6.282 -14.784 54.603 1.00 59.41 875 TYR A C 1
ATOM 6971 O O . TYR A 1 875 ? -6.602 -15.872 55.074 1.00 59.41 875 TYR A O 1
ATOM 6979 N N . ASN A 1 876 ? -5.323 -14.004 55.119 1.00 51.94 876 ASN A N 1
ATOM 6980 C CA . ASN A 1 876 ? -4.574 -14.292 56.353 1.00 51.94 876 ASN A CA 1
ATOM 6981 C C . ASN A 1 876 ? -4.251 -15.786 56.512 1.00 51.94 876 ASN A C 1
ATOM 6983 O O . ASN A 1 876 ? -4.720 -16.454 57.429 1.00 51.94 876 ASN A O 1
ATOM 6987 N N . SER A 1 877 ? -3.519 -16.329 55.536 1.00 58.56 877 SER A N 1
ATOM 6988 C CA . SER A 1 877 ? -3.057 -17.725 55.514 1.00 58.56 877 SER A CA 1
ATOM 6989 C C . SER A 1 877 ? -4.131 -18.815 55.324 1.00 58.56 877 SER A C 1
ATOM 6991 O O . SER A 1 877 ? -3.757 -19.951 55.044 1.00 58.56 877 SER A O 1
ATOM 6993 N N . LYS A 1 878 ? -5.437 -18.498 55.326 1.00 61.19 878 LYS A N 1
ATOM 6994 C CA . LYS A 1 878 ? -6.540 -19.429 55.004 1.00 61.19 878 LYS A CA 1
ATOM 6995 C C . LYS A 1 878 ? -7.024 -19.273 53.554 1.00 61.19 878 LYS A C 1
ATOM 6997 O O . LYS A 1 878 ? -7.116 -18.167 53.018 1.00 61.19 878 LYS A O 1
ATOM 7002 N N . ILE A 1 879 ? -7.331 -20.394 52.895 1.00 74.88 879 ILE A N 1
ATOM 7003 C CA . ILE A 1 879 ? -7.916 -20.417 51.543 1.00 74.88 879 ILE A CA 1
ATOM 7004 C C . ILE A 1 879 ? -9.438 -20.447 51.678 1.00 74.88 879 ILE A C 1
ATOM 7006 O O . ILE A 1 879 ? -9.993 -21.419 52.180 1.00 74.88 879 ILE A O 1
ATOM 7010 N N . VAL A 1 880 ? -10.114 -19.403 51.199 1.00 77.75 880 VAL A N 1
ATOM 7011 C CA . VAL A 1 880 ? -11.579 -19.326 51.180 1.00 77.75 880 VAL A CA 1
ATOM 7012 C C . VAL A 1 880 ? -12.081 -19.538 49.756 1.00 77.75 880 VAL A C 1
ATOM 7014 O O . VAL A 1 880 ? -11.658 -18.859 48.817 1.00 77.75 880 VAL A O 1
ATOM 7017 N N . ASN A 1 881 ? -13.008 -20.480 49.592 1.00 76.25 881 ASN A N 1
ATOM 7018 C CA . ASN A 1 881 ? -13.688 -20.736 48.327 1.00 76.25 881 ASN A CA 1
ATOM 7019 C C . ASN A 1 881 ? -14.859 -19.760 48.174 1.00 76.25 881 ASN A C 1
ATOM 7021 O O . ASN A 1 881 ? -15.888 -19.903 48.829 1.00 76.25 881 ASN A O 1
ATOM 7025 N N . ARG A 1 882 ? -14.732 -18.773 47.286 1.00 72.44 882 ARG A N 1
ATOM 7026 C CA . ARG A 1 882 ? -15.816 -17.842 46.961 1.00 72.44 882 ARG A CA 1
ATOM 7027 C C . ARG A 1 882 ? -16.494 -18.254 45.661 1.00 72.44 882 ARG A C 1
ATOM 7029 O O . ARG A 1 882 ? -15.868 -18.258 44.602 1.00 72.44 882 ARG A O 1
ATOM 7036 N N . ARG A 1 883 ? -17.796 -18.540 45.718 1.00 67.00 883 ARG A N 1
ATOM 7037 C CA . ARG A 1 883 ? -18.614 -18.770 44.521 1.00 67.00 883 ARG A CA 1
ATOM 7038 C C . ARG A 1 883 ? -18.914 -17.429 43.843 1.00 67.00 883 ARG A C 1
ATOM 7040 O O . ARG A 1 883 ? -19.511 -16.541 44.443 1.00 67.00 883 ARG A O 1
ATOM 7047 N N . ILE A 1 884 ? -18.477 -17.269 42.599 1.00 66.38 884 ILE A N 1
ATOM 7048 C CA . ILE A 1 884 ? -18.712 -16.093 41.760 1.00 66.38 884 ILE A CA 1
ATOM 7049 C C . ILE A 1 884 ? -19.590 -16.509 40.595 1.00 66.38 884 ILE A C 1
ATOM 7051 O O . ILE A 1 884 ? -19.225 -17.380 39.810 1.00 66.38 884 ILE A O 1
ATOM 7055 N N . ILE A 1 885 ? -20.744 -15.868 40.468 1.00 65.00 885 ILE A N 1
ATOM 7056 C CA . ILE A 1 885 ? -21.671 -16.111 39.370 1.00 65.00 885 ILE A CA 1
ATOM 7057 C C . ILE A 1 885 ? -21.398 -15.072 38.284 1.00 65.00 885 ILE A C 1
ATOM 7059 O O . ILE A 1 885 ? -21.487 -13.871 38.537 1.00 65.00 885 ILE A O 1
ATOM 7063 N N . MET A 1 886 ? -21.038 -15.523 37.081 1.00 67.88 886 MET A N 1
ATOM 7064 C CA . MET A 1 886 ? -20.805 -14.647 35.933 1.00 67.88 886 MET A CA 1
ATOM 7065 C C . MET A 1 886 ? -21.736 -14.997 34.769 1.00 67.88 886 MET A C 1
ATOM 7067 O O . MET A 1 886 ? -21.961 -16.182 34.504 1.00 67.88 886 MET A O 1
ATOM 7071 N N . PRO A 1 887 ? -22.258 -13.987 34.048 1.00 73.06 887 PRO A N 1
ATOM 7072 C CA . PRO A 1 887 ? -22.939 -14.209 32.782 1.00 73.06 887 PRO A CA 1
ATOM 7073 C C . PRO A 1 887 ? -21.940 -14.761 31.759 1.00 73.06 887 PRO A C 1
ATOM 7075 O O . PRO A 1 887 ? -20.776 -14.354 31.700 1.00 73.06 887 PRO A O 1
ATOM 7078 N N . THR A 1 888 ? -22.398 -15.706 30.955 1.00 79.81 888 THR A N 1
ATOM 7079 C CA . THR A 1 888 ? -21.577 -16.428 29.987 1.00 79.81 888 THR A CA 1
ATOM 7080 C C . THR A 1 888 ? -22.362 -16.648 28.704 1.00 79.81 888 THR A C 1
ATOM 7082 O O . THR A 1 888 ? -23.568 -16.887 28.739 1.00 79.81 888 THR A O 1
ATOM 7085 N N . LEU A 1 889 ? -21.661 -16.547 27.574 1.00 86.44 889 LEU A N 1
ATOM 7086 C CA . LEU A 1 889 ? -22.206 -16.786 26.241 1.00 86.44 889 LEU A CA 1
ATOM 7087 C C . LEU A 1 889 ? -21.637 -18.092 25.698 1.00 86.44 889 LEU A C 1
ATOM 7089 O O . LEU A 1 889 ? -20.418 -18.260 25.652 1.00 86.44 889 LEU A O 1
ATOM 7093 N N . TYR A 1 890 ? -22.496 -18.988 25.238 1.00 86.38 890 TYR A N 1
ATOM 7094 C CA . TYR A 1 890 ? -22.120 -20.268 24.646 1.00 86.38 890 TYR A CA 1
ATOM 7095 C C . TYR A 1 890 ? -22.607 -20.365 23.205 1.00 86.38 890 TYR A C 1
ATOM 7097 O O . TYR A 1 890 ? -23.642 -19.813 22.858 1.00 86.38 890 TYR A O 1
ATOM 7105 N N . VAL A 1 891 ? -21.858 -21.073 22.365 1.00 86.88 891 VAL A N 1
ATOM 7106 C CA . VAL A 1 891 ? -22.374 -21.588 21.095 1.00 86.88 891 VAL A CA 1
ATOM 7107 C C . VAL A 1 891 ? -23.267 -22.782 21.404 1.00 86.88 891 VAL A C 1
ATOM 7109 O O . VAL A 1 891 ? -22.824 -23.701 22.099 1.00 86.88 891 VAL A O 1
ATOM 7112 N N . ASP A 1 892 ? -24.481 -22.756 20.867 1.00 85.62 892 ASP A N 1
ATOM 7113 C CA . ASP A 1 892 ? -25.419 -23.876 20.875 1.00 85.62 892 ASP A CA 1
ATOM 7114 C C . ASP A 1 892 ? -24.951 -24.946 19.874 1.00 85.62 892 ASP A C 1
ATOM 7116 O O . ASP A 1 892 ? -25.109 -24.797 18.660 1.00 85.62 892 ASP A O 1
ATOM 7120 N N . MET A 1 893 ? -24.295 -25.996 20.372 1.00 84.81 893 MET A N 1
ATOM 7121 C CA . MET A 1 893 ? -23.730 -27.034 19.507 1.00 84.81 893 MET A CA 1
ATOM 7122 C C . MET A 1 893 ? -24.789 -27.961 18.910 1.00 84.81 893 MET A C 1
ATOM 7124 O O . MET A 1 893 ? -24.559 -28.482 17.821 1.00 84.81 893 MET A O 1
ATOM 7128 N N . GLU A 1 894 ? -25.944 -28.116 19.555 1.00 83.62 894 GLU A N 1
ATOM 7129 C CA . GLU A 1 894 ? -27.038 -28.953 19.056 1.00 83.62 894 GLU A CA 1
ATOM 7130 C C . GLU A 1 894 ? -27.628 -28.341 17.784 1.00 83.62 894 GLU A C 1
ATOM 7132 O O . GLU A 1 894 ? -27.684 -28.997 16.740 1.00 83.62 894 GLU A O 1
ATOM 7137 N N . LYS A 1 895 ? -27.924 -27.032 17.804 1.00 81.00 895 LYS A N 1
ATOM 7138 C CA . LYS A 1 895 ? -28.371 -26.305 16.600 1.00 81.00 895 LYS A CA 1
ATOM 7139 C C . LYS A 1 895 ? -27.326 -26.324 15.485 1.00 81.00 895 LYS A C 1
ATOM 7141 O O . LYS A 1 895 ? -27.670 -26.366 14.301 1.00 81.00 895 LYS A O 1
ATOM 7146 N N . VAL A 1 896 ? -26.037 -26.273 15.829 1.00 84.44 896 VAL A N 1
ATOM 7147 C CA . VAL A 1 896 ? -24.948 -26.352 14.841 1.00 84.44 896 VAL A CA 1
ATOM 7148 C C . VAL A 1 896 ? -24.890 -27.735 14.198 1.00 84.44 896 VAL A C 1
ATOM 7150 O O . VAL A 1 896 ? -24.777 -27.824 12.975 1.00 84.44 896 VAL A O 1
ATOM 7153 N N . MET A 1 897 ? -25.005 -28.800 14.991 1.00 86.44 897 MET A N 1
ATOM 7154 C CA . MET A 1 897 ? -25.028 -30.180 14.503 1.00 86.44 897 MET A CA 1
ATOM 7155 C C . MET A 1 897 ? -26.241 -30.436 13.609 1.00 86.44 897 MET A C 1
ATOM 7157 O O . MET A 1 897 ? -26.076 -30.941 12.500 1.00 86.44 897 MET A O 1
ATOM 7161 N N . GLN A 1 898 ? -27.428 -29.969 14.002 1.00 84.06 898 GLN A N 1
ATOM 7162 C CA . GLN A 1 898 ? -28.636 -30.066 13.180 1.00 84.06 898 GLN A CA 1
ATOM 7163 C C . GLN A 1 898 ? -28.455 -29.395 11.806 1.00 84.06 898 GLN A C 1
ATOM 7165 O O . GLN A 1 898 ? -28.757 -29.988 10.769 1.00 84.06 898 GLN A O 1
ATOM 7170 N N . ARG A 1 899 ? -27.860 -28.194 11.766 1.00 83.19 899 ARG A N 1
ATOM 7171 C CA . ARG A 1 899 ? -27.564 -27.495 10.501 1.00 83.19 899 ARG A CA 1
ATOM 7172 C C . ARG A 1 899 ? -26.525 -28.213 9.640 1.00 83.19 899 ARG A C 1
ATOM 7174 O O . ARG A 1 899 ? -26.589 -28.142 8.411 1.00 83.19 899 ARG A O 1
ATOM 7181 N N . LEU A 1 900 ? -25.537 -28.866 10.250 1.00 86.38 900 LEU A N 1
ATOM 7182 C CA . LEU A 1 900 ? -24.538 -29.648 9.518 1.00 86.38 900 LEU A CA 1
ATOM 7183 C C . LEU A 1 900 ? -25.124 -30.959 8.979 1.00 86.38 900 LEU A C 1
ATOM 7185 O O . LEU A 1 900 ? -24.779 -31.337 7.856 1.00 86.38 900 LEU A O 1
ATOM 7189 N N . LYS A 1 901 ? -26.064 -31.575 9.704 1.00 87.62 901 LYS A N 1
ATOM 7190 C CA . LYS A 1 901 ? -26.869 -32.712 9.240 1.00 87.62 901 LYS A CA 1
ATOM 7191 C C . LYS A 1 901 ? -27.707 -32.341 8.017 1.00 87.62 901 LYS A C 1
ATOM 7193 O O . LYS A 1 901 ? -27.590 -33.000 6.990 1.00 87.62 901 LYS A O 1
ATOM 7198 N N . GLU A 1 902 ? -28.450 -31.231 8.060 1.00 83.88 902 GLU A N 1
ATOM 7199 C CA . GLU A 1 902 ? -29.225 -30.718 6.908 1.00 83.88 902 GLU A CA 1
ATOM 7200 C C . GLU A 1 902 ? -28.360 -30.499 5.659 1.00 83.88 902 GLU A C 1
ATOM 7202 O O . GLU A 1 902 ? -28.780 -30.732 4.523 1.00 83.88 902 GLU A O 1
ATOM 7207 N N . LYS A 1 903 ? -27.120 -30.041 5.854 1.00 84.00 903 LYS A N 1
ATOM 7208 C CA . LYS A 1 903 ? -26.172 -29.834 4.754 1.00 84.00 903 LYS A CA 1
ATOM 7209 C C . LYS A 1 903 ? -25.488 -31.122 4.285 1.00 84.00 903 LYS A C 1
ATOM 7211 O O . LYS A 1 903 ? -24.902 -31.103 3.200 1.00 84.00 903 LYS A O 1
ATOM 7216 N N . GLY A 1 904 ? -25.607 -32.216 5.037 1.00 86.56 904 GLY A N 1
ATOM 7217 C CA . GLY A 1 904 ? -25.053 -33.533 4.722 1.00 86.56 904 GLY A CA 1
ATOM 7218 C C . GLY A 1 904 ? -23.586 -33.713 5.119 1.00 86.56 904 GLY A C 1
ATOM 7219 O O . GLY A 1 904 ? -22.865 -34.428 4.431 1.00 86.56 904 GLY A O 1
ATOM 7220 N N . PHE A 1 905 ? -23.113 -33.027 6.165 1.00 89.38 905 PHE A N 1
ATOM 7221 C CA . PHE A 1 905 ? -21.735 -33.166 6.662 1.00 89.38 905 PHE A CA 1
ATOM 7222 C C . PHE A 1 905 ? -21.595 -34.169 7.815 1.00 89.38 905 PHE A C 1
ATOM 7224 O O . PHE A 1 905 ? -20.521 -34.742 7.991 1.00 89.38 905 PHE A O 1
ATOM 7231 N N . CYS A 1 906 ? -22.645 -34.388 8.605 1.00 90.00 906 CYS A N 1
ATOM 7232 C CA . CYS A 1 906 ? -22.641 -35.318 9.733 1.00 90.00 906 CYS A CA 1
ATOM 7233 C C . CYS A 1 906 ? -23.991 -36.028 9.894 1.00 90.00 906 CYS A C 1
ATOM 7235 O O . CYS A 1 906 ? -24.979 -35.625 9.278 1.00 90.00 906 CYS A O 1
ATOM 7237 N N . ASP A 1 907 ? -24.021 -37.073 10.717 1.00 86.19 907 ASP A N 1
ATOM 7238 C CA . ASP A 1 907 ? -25.256 -37.654 11.247 1.00 86.19 907 ASP A CA 1
ATOM 7239 C C . ASP A 1 907 ? -25.854 -36.776 12.370 1.00 86.19 907 ASP A C 1
ATOM 7241 O O . ASP A 1 907 ? -25.374 -35.672 12.650 1.00 86.19 907 ASP A O 1
ATOM 7245 N N . GLY A 1 908 ? -26.944 -37.246 12.989 1.00 76.94 908 GLY A N 1
ATOM 7246 C CA . GLY A 1 908 ? -27.572 -36.575 14.136 1.00 76.94 908 GLY A CA 1
ATOM 7247 C C . GLY A 1 908 ? -26.679 -36.479 15.374 1.00 76.94 908 GLY A C 1
ATOM 7248 O O . GLY A 1 908 ? -26.825 -35.524 16.131 1.00 76.94 908 GLY A O 1
ATOM 7249 N N . ASP A 1 909 ? -25.711 -37.384 15.516 1.00 82.44 909 ASP A N 1
ATOM 7250 C CA . ASP A 1 909 ? -24.829 -37.509 16.684 1.00 82.44 909 ASP A CA 1
ATOM 7251 C C . ASP A 1 909 ? -23.486 -36.772 16.494 1.00 82.44 909 ASP A C 1
ATOM 7253 O O . ASP A 1 909 ? -22.634 -36.685 17.388 1.00 82.44 909 ASP A O 1
ATOM 7257 N N . GLY A 1 910 ? -23.294 -36.158 15.324 1.00 82.06 910 GLY A N 1
ATOM 7258 C CA . GLY A 1 910 ? -22.117 -35.363 14.993 1.00 82.06 910 GLY A CA 1
ATOM 7259 C C . GLY A 1 910 ? -20.934 -36.199 14.509 1.00 82.06 910 GLY A C 1
ATOM 7260 O O . GLY A 1 910 ? -19.796 -35.717 14.532 1.00 82.06 910 GLY A O 1
ATOM 7261 N N . ASN A 1 911 ? -21.175 -37.427 14.052 1.00 90.31 911 ASN A N 1
ATOM 7262 C CA . ASN A 1 911 ? -20.200 -38.216 13.317 1.00 90.31 911 ASN A CA 1
ATOM 7263 C C . ASN A 1 911 ? -20.193 -37.801 11.837 1.00 90.31 911 ASN A C 1
ATOM 7265 O O . ASN A 1 911 ? -21.240 -37.620 11.216 1.00 90.31 911 ASN A O 1
ATOM 7269 N N . PRO A 1 912 ? -19.012 -37.639 11.226 1.00 92.06 912 PRO A N 1
ATOM 7270 C CA . PRO A 1 912 ? -18.879 -37.122 9.866 1.00 92.06 912 PRO A CA 1
ATOM 7271 C C . PRO A 1 912 ? -19.374 -38.118 8.799 1.00 92.06 912 PRO A C 1
ATOM 7273 O O . PRO A 1 912 ? -18.931 -39.267 8.767 1.00 92.06 912 PRO A O 1
ATOM 7276 N N . ILE A 1 913 ? -20.198 -37.661 7.852 1.00 92.00 913 ILE A N 1
ATOM 7277 C CA . ILE A 1 913 ? -20.702 -38.414 6.679 1.00 92.00 913 ILE A CA 1
ATOM 7278 C C . ILE A 1 913 ? -20.088 -37.816 5.399 1.00 92.00 913 ILE A C 1
ATOM 7280 O O . ILE A 1 913 ? -19.858 -36.608 5.373 1.00 92.00 913 ILE A O 1
ATOM 7284 N N . PRO A 1 914 ? -19.786 -38.587 4.332 1.00 91.19 914 PRO A N 1
ATOM 7285 C CA . PRO A 1 914 ? -19.295 -38.018 3.073 1.00 91.19 914 PRO A CA 1
ATOM 7286 C C . PRO A 1 914 ? -20.311 -37.064 2.420 1.00 91.19 914 PRO A C 1
ATOM 7288 O O . PRO A 1 914 ? -21.369 -37.479 1.954 1.00 91.19 914 PRO A O 1
ATOM 7291 N N . CYS A 1 915 ? -19.959 -35.780 2.305 1.00 89.81 915 CYS A N 1
ATOM 7292 C CA . CYS A 1 915 ? -20.788 -34.794 1.611 1.00 89.81 915 CYS A CA 1
ATOM 7293 C C . CYS A 1 915 ? -20.522 -34.811 0.091 1.00 89.81 915 CYS A C 1
ATOM 7295 O O . CYS A 1 915 ? -19.748 -34.002 -0.434 1.00 89.81 915 CYS A O 1
ATOM 7297 N N . PHE A 1 916 ? -21.178 -35.713 -0.647 1.00 87.56 916 PHE A N 1
ATOM 7298 C CA . PHE A 1 916 ? -20.950 -35.897 -2.092 1.00 87.56 916 PHE A CA 1
ATOM 7299 C C . PHE A 1 916 ? -21.248 -34.665 -2.965 1.00 87.56 916 PHE A C 1
ATOM 7301 O O . PHE A 1 916 ? -20.774 -34.586 -4.095 1.00 87.56 916 PHE A O 1
ATOM 7308 N N . LYS A 1 917 ? -21.913 -33.629 -2.435 1.00 87.00 917 LYS A N 1
ATOM 7309 C CA . LYS A 1 917 ? -22.051 -32.320 -3.107 1.00 87.00 917 LYS A CA 1
ATOM 7310 C C . LYS A 1 917 ? -20.699 -31.694 -3.481 1.00 87.00 917 LYS A C 1
ATOM 7312 O O . LYS A 1 917 ? -20.636 -30.898 -4.419 1.00 87.00 917 LYS A O 1
ATOM 7317 N N . PHE A 1 918 ? -19.628 -32.038 -2.759 1.00 87.44 918 PHE A N 1
ATOM 7318 C CA . PHE A 1 918 ? -18.270 -31.551 -3.020 1.00 87.44 918 PHE A CA 1
ATOM 7319 C C . PHE A 1 918 ? -17.464 -32.417 -3.987 1.00 87.44 918 PHE A C 1
ATOM 7321 O O . PHE A 1 918 ? -16.388 -32.011 -4.412 1.00 87.44 918 PHE A O 1
ATOM 7328 N N . LEU A 1 919 ? -17.994 -33.573 -4.384 1.00 85.38 919 LEU A N 1
ATOM 7329 C CA . LEU A 1 919 ? -17.301 -34.531 -5.238 1.00 85.38 919 LEU A CA 1
ATOM 7330 C C . LEU A 1 919 ? -16.924 -33.931 -6.612 1.00 85.38 919 LEU A C 1
ATOM 7332 O O . LEU A 1 919 ? -15.860 -34.231 -7.150 1.00 85.38 919 LEU A O 1
ATOM 7336 N N . ARG A 1 920 ? -17.763 -33.017 -7.124 1.00 84.38 920 ARG A N 1
ATOM 7337 C CA . ARG A 1 920 ? -17.584 -32.293 -8.397 1.00 84.38 920 ARG A CA 1
ATOM 7338 C C . ARG A 1 920 ? -16.525 -31.185 -8.385 1.00 84.38 920 ARG A C 1
ATOM 7340 O O . ARG A 1 920 ? -16.238 -30.627 -9.433 1.00 84.38 920 ARG A O 1
ATOM 7347 N N . TYR A 1 921 ? -16.002 -30.802 -7.222 1.00 84.44 921 TYR A N 1
ATOM 7348 C CA . TYR A 1 921 ? -15.033 -29.707 -7.109 1.00 84.44 921 TYR A CA 1
ATOM 7349 C C . TYR A 1 921 ? -13.603 -30.245 -7.032 1.00 84.44 921 TYR A C 1
ATOM 7351 O O . TYR A 1 921 ? -13.375 -31.374 -6.588 1.00 84.44 921 TYR A O 1
ATOM 7359 N N . SER A 1 922 ? -12.619 -29.444 -7.446 1.00 84.19 922 SER A N 1
ATOM 7360 C CA . SER A 1 922 ? -11.195 -29.780 -7.274 1.00 84.19 922 SER A CA 1
ATOM 7361 C C . SER A 1 922 ? -10.794 -29.806 -5.781 1.00 84.19 922 SER A C 1
ATOM 7363 O O . SER A 1 922 ? -11.571 -29.356 -4.926 1.00 84.19 922 SER A O 1
ATOM 7365 N N . GLN A 1 923 ? -9.613 -30.341 -5.421 1.00 83.88 923 GLN A N 1
ATOM 7366 C CA . GLN A 1 923 ? -9.168 -30.328 -4.014 1.00 83.88 923 GLN A CA 1
ATOM 7367 C C . GLN A 1 923 ? -8.978 -28.879 -3.536 1.00 83.88 923 GLN A C 1
ATOM 7369 O O . GLN A 1 923 ? -9.411 -28.515 -2.440 1.00 83.88 923 GLN A O 1
ATOM 7374 N N . PHE A 1 924 ? -8.412 -28.020 -4.390 1.00 83.75 924 PHE A N 1
ATOM 7375 C CA . PHE A 1 924 ? -8.252 -26.592 -4.120 1.00 83.75 924 PHE A CA 1
ATOM 7376 C C . PHE A 1 924 ? -9.595 -25.879 -3.885 1.00 83.75 924 PHE A C 1
ATOM 7378 O O . PHE A 1 924 ? -9.758 -25.153 -2.899 1.00 83.75 924 PHE A O 1
ATOM 7385 N N . GLU A 1 925 ? -10.574 -26.076 -4.769 1.00 83.31 925 GLU A N 1
ATOM 7386 C CA . GLU A 1 925 ? -11.893 -25.440 -4.660 1.00 83.31 925 GLU A CA 1
ATOM 7387 C C . GLU A 1 925 ? -12.664 -25.907 -3.424 1.00 83.31 925 GLU A C 1
ATOM 7389 O O . GLU A 1 925 ? -13.278 -25.095 -2.724 1.00 83.31 925 GLU A O 1
ATOM 7394 N N . THR A 1 926 ? -12.607 -27.208 -3.139 1.00 87.50 926 THR A N 1
ATOM 7395 C CA . THR A 1 926 ? -13.251 -27.812 -1.971 1.00 87.50 926 THR A CA 1
ATOM 7396 C C . THR A 1 926 ? -12.660 -27.250 -0.682 1.00 87.50 926 THR A C 1
ATOM 7398 O O . THR A 1 926 ? -13.403 -26.717 0.146 1.00 87.50 926 THR A O 1
ATOM 7401 N N . ASN A 1 927 ? -11.329 -27.264 -0.537 1.00 86.88 927 ASN A N 1
ATOM 7402 C CA . ASN A 1 927 ? -10.659 -26.726 0.648 1.00 86.88 927 ASN A CA 1
ATOM 7403 C C . ASN A 1 927 ? -10.952 -25.229 0.839 1.00 86.88 927 ASN A C 1
ATOM 7405 O O . ASN A 1 927 ? -11.207 -24.790 1.960 1.00 86.88 927 ASN A O 1
ATOM 7409 N N . ASN A 1 928 ? -10.980 -24.433 -0.236 1.00 83.12 928 ASN A N 1
ATOM 7410 C CA . ASN A 1 928 ? -11.330 -23.014 -0.140 1.00 83.12 928 ASN A CA 1
ATOM 7411 C C . ASN A 1 928 ? -12.760 -22.795 0.365 1.00 83.12 928 ASN A C 1
ATOM 7413 O O . ASN A 1 928 ? -12.962 -21.971 1.255 1.00 83.12 928 ASN A O 1
ATOM 7417 N N . LYS A 1 929 ? -13.744 -23.539 -0.153 1.00 84.88 929 LYS A N 1
ATOM 7418 C CA . LYS A 1 929 ? -15.144 -23.418 0.288 1.00 84.88 929 LYS A CA 1
ATOM 7419 C C . LYS A 1 929 ? -15.321 -23.808 1.752 1.00 84.88 929 LYS A C 1
ATOM 7421 O O . LYS A 1 929 ? -16.024 -23.116 2.484 1.00 84.88 929 LYS A O 1
ATOM 7426 N N . ILE A 1 930 ? -14.653 -24.870 2.199 1.00 86.62 930 ILE A N 1
ATOM 7427 C CA . ILE A 1 930 ? -14.697 -25.301 3.602 1.00 86.62 930 ILE A CA 1
ATOM 7428 C C . ILE A 1 930 ? -14.027 -24.273 4.510 1.00 86.62 930 ILE A C 1
ATOM 7430 O O . ILE A 1 930 ? -14.589 -23.908 5.541 1.00 86.62 930 ILE A O 1
ATOM 7434 N N . ASN A 1 931 ? -12.880 -23.734 4.099 1.00 83.44 931 ASN A N 1
ATOM 7435 C CA . ASN A 1 931 ? -12.207 -22.672 4.839 1.00 83.44 931 ASN A CA 1
ATOM 7436 C C . ASN A 1 931 ? -13.045 -21.392 4.931 1.00 83.44 931 ASN A C 1
ATOM 7438 O O . ASN A 1 931 ? -12.999 -20.723 5.960 1.00 83.44 931 ASN A O 1
ATOM 7442 N N . MET A 1 932 ? -13.837 -21.057 3.906 1.00 78.50 932 MET A N 1
ATOM 7443 C CA . MET A 1 932 ? -14.790 -19.943 3.979 1.00 78.50 932 MET A CA 1
ATOM 7444 C C . MET A 1 932 ? -15.869 -20.205 5.034 1.00 78.50 932 MET A C 1
ATOM 7446 O O . MET A 1 932 ? -16.047 -19.378 5.925 1.00 78.50 932 MET A O 1
ATOM 7450 N N . ILE A 1 933 ? -16.508 -21.382 5.003 1.00 83.38 933 ILE A N 1
ATOM 7451 C CA . ILE A 1 933 ? -17.521 -21.775 6.000 1.00 83.38 933 ILE A CA 1
ATOM 7452 C C . ILE A 1 933 ? -16.937 -21.710 7.417 1.00 83.38 933 ILE A C 1
ATOM 7454 O O . ILE A 1 933 ? -17.546 -21.126 8.316 1.00 83.38 933 ILE A O 1
ATOM 7458 N N . MET A 1 934 ? -15.742 -22.273 7.610 1.00 79.50 934 MET A N 1
ATOM 7459 C CA . MET A 1 934 ? -15.043 -22.260 8.892 1.00 79.50 934 MET A CA 1
ATOM 7460 C C . MET A 1 934 ? -14.754 -20.836 9.356 1.00 79.50 934 MET A C 1
ATOM 7462 O O . MET A 1 934 ? -15.138 -20.470 10.464 1.00 79.50 934 MET A O 1
ATOM 7466 N N . ARG A 1 935 ? -14.121 -20.014 8.514 1.00 77.38 935 ARG A N 1
ATOM 7467 C CA . ARG A 1 935 ? -13.736 -18.639 8.852 1.00 77.38 935 ARG A CA 1
ATOM 7468 C C . ARG A 1 935 ? -14.940 -17.787 9.239 1.00 77.38 935 ARG A C 1
ATOM 7470 O O . ARG A 1 935 ? -14.890 -17.105 10.261 1.00 77.38 935 ARG A O 1
ATOM 7477 N N . ASP A 1 936 ? -16.010 -17.838 8.455 1.00 74.62 936 ASP A N 1
ATOM 7478 C CA . ASP A 1 936 ? -17.188 -16.999 8.671 1.00 74.62 936 ASP A CA 1
ATOM 7479 C C . ASP A 1 936 ? -17.912 -17.405 9.967 1.00 74.62 936 ASP A C 1
ATOM 7481 O O . ASP A 1 936 ? -18.317 -16.553 10.760 1.00 74.62 936 ASP A O 1
ATOM 7485 N N . THR A 1 937 ? -17.953 -18.707 10.263 1.00 79.38 937 THR A N 1
ATOM 7486 C CA . THR A 1 937 ? -18.528 -19.232 11.509 1.00 79.38 937 THR A CA 1
ATOM 7487 C C . THR A 1 937 ? -17.653 -18.921 12.734 1.00 79.38 937 THR A C 1
ATOM 7489 O O . THR A 1 937 ? -18.162 -18.528 13.783 1.00 79.38 937 THR A O 1
ATOM 7492 N N . CYS A 1 938 ? -16.323 -19.005 12.608 1.00 77.50 938 CYS A N 1
ATOM 7493 C CA . CYS A 1 938 ? -15.382 -18.615 13.669 1.00 77.50 938 CYS A CA 1
ATOM 7494 C C . CYS A 1 938 ? -15.481 -17.128 14.002 1.00 77.50 938 CYS A C 1
ATOM 7496 O O . CYS A 1 938 ? -15.430 -16.743 15.173 1.00 77.50 938 CYS A O 1
ATOM 7498 N N . ASN A 1 939 ? -15.615 -16.298 12.964 1.00 75.50 939 ASN A N 1
ATOM 7499 C CA . ASN A 1 939 ? -15.860 -14.878 13.126 1.00 75.50 939 ASN A CA 1
ATOM 7500 C C . ASN A 1 939 ? -17.148 -14.682 13.908 1.00 75.50 939 ASN A C 1
ATOM 7502 O O . ASN A 1 939 ? -17.088 -14.002 14.932 1.00 75.50 939 ASN A O 1
ATOM 7506 N N . LEU A 1 940 ? -18.250 -15.331 13.501 1.00 75.94 940 LEU A N 1
ATOM 7507 C CA . LEU A 1 940 ? -19.541 -15.254 14.182 1.00 75.94 940 LEU A CA 1
ATOM 7508 C C . LEU A 1 940 ? -19.416 -15.576 15.670 1.00 75.94 940 LEU A C 1
ATOM 7510 O O . LEU A 1 940 ? -19.878 -14.759 16.455 1.00 75.94 940 LEU A O 1
ATOM 7514 N N . TRP A 1 941 ? -18.740 -16.669 16.047 1.00 81.75 941 TRP A N 1
ATOM 7515 C CA . TRP A 1 941 ? -18.575 -17.160 17.428 1.00 81.75 941 TRP A CA 1
ATOM 7516 C C . TRP A 1 941 ? -17.462 -16.493 18.240 1.00 81.75 941 TRP A C 1
ATOM 7518 O O . TRP A 1 941 ? -17.106 -16.969 19.324 1.00 81.75 941 TRP A O 1
ATOM 7528 N N . SER A 1 942 ? -16.880 -15.402 17.741 1.00 77.50 942 SER A N 1
ATOM 7529 C CA . SER A 1 942 ? -15.688 -14.782 18.331 1.00 77.50 942 SER A CA 1
ATOM 7530 C C . SER A 1 942 ? -15.817 -14.458 19.827 1.00 77.50 942 SER A C 1
ATOM 7532 O O . SER A 1 942 ? -14.796 -14.451 20.522 1.00 77.50 942 SER A O 1
ATOM 7534 N N . MET A 1 943 ? -17.039 -14.253 20.330 1.00 76.69 943 MET A N 1
ATOM 7535 C CA . MET A 1 943 ? -17.346 -13.859 21.707 1.00 76.69 943 MET A CA 1
ATOM 7536 C C . MET A 1 943 ? -17.642 -15.024 22.665 1.00 76.69 943 MET A C 1
ATOM 7538 O O . MET A 1 943 ? -17.474 -14.852 23.878 1.00 76.69 943 MET A O 1
ATOM 7542 N N . ALA A 1 944 ? -18.026 -16.198 22.149 1.00 82.94 944 ALA A N 1
ATOM 7543 C CA . ALA A 1 944 ? -18.453 -17.331 22.969 1.00 82.94 944 ALA A CA 1
ATOM 7544 C C . ALA A 1 944 ? -17.338 -17.846 23.893 1.00 82.94 944 ALA A C 1
ATOM 7546 O O . ALA A 1 944 ? -16.165 -17.942 23.520 1.00 82.94 944 ALA A O 1
ATOM 7547 N N . ASN A 1 945 ? -17.720 -18.234 25.106 1.00 83.06 945 ASN A N 1
ATOM 7548 C CA . ASN A 1 945 ? -16.845 -18.817 26.114 1.00 83.06 945 ASN A CA 1
ATOM 7549 C C . ASN A 1 945 ? -16.348 -20.210 25.688 1.00 83.06 945 ASN A C 1
ATOM 7551 O O . ASN A 1 945 ? -15.165 -20.501 25.849 1.00 83.06 945 ASN A O 1
ATOM 7555 N N . ASN A 1 946 ? -17.200 -21.037 25.069 1.00 86.00 946 ASN A N 1
ATOM 7556 C CA . ASN A 1 946 ? -16.838 -22.358 24.528 1.00 86.00 946 ASN A CA 1
ATOM 7557 C C . ASN A 1 946 ? -16.322 -22.324 23.075 1.00 86.00 946 ASN A C 1
ATOM 7559 O O . ASN A 1 946 ? -16.198 -23.379 22.455 1.00 86.00 946 ASN A O 1
ATOM 7563 N N . ARG A 1 947 ? -15.980 -21.152 22.512 1.00 83.94 947 ARG A N 1
ATOM 7564 C CA . ARG A 1 947 ? -15.620 -21.014 21.084 1.00 83.94 947 ARG A CA 1
ATOM 7565 C C . ARG A 1 947 ? -14.534 -21.985 20.611 1.00 83.94 947 ARG A C 1
ATOM 7567 O O . ARG A 1 947 ? -14.603 -22.471 19.488 1.00 83.94 947 ARG A O 1
ATOM 7574 N N . LYS A 1 948 ? -13.529 -22.274 21.451 1.00 81.62 948 LYS A N 1
ATOM 7575 C CA . LYS A 1 948 ? -12.428 -23.194 21.111 1.00 81.62 948 LYS A CA 1
ATOM 7576 C C . LYS A 1 948 ? -12.955 -24.615 20.904 1.00 81.62 948 LYS A C 1
ATOM 7578 O O . LYS A 1 948 ? -12.669 -25.218 19.878 1.00 81.62 948 LYS A O 1
ATOM 7583 N N . GLN A 1 949 ? -13.765 -25.098 21.845 1.00 84.31 949 GLN A N 1
ATOM 7584 C CA . GLN A 1 949 ? -14.385 -26.421 21.794 1.00 84.31 949 GLN A CA 1
ATOM 7585 C C . GLN A 1 949 ? -15.382 -26.524 20.634 1.00 84.31 949 GLN A C 1
ATOM 7587 O O . GLN A 1 949 ? -15.309 -27.466 19.850 1.00 84.31 949 GLN A O 1
ATOM 7592 N N . ALA A 1 950 ? -16.253 -25.522 20.477 1.00 85.25 950 ALA A N 1
ATOM 7593 C CA . ALA A 1 950 ? -17.249 -25.480 19.407 1.00 85.25 950 ALA A CA 1
ATOM 7594 C C . ALA A 1 950 ? -16.598 -25.513 18.016 1.00 85.25 950 ALA A C 1
ATOM 7596 O O . ALA A 1 950 ? -16.972 -26.306 17.152 1.00 85.25 950 ALA A O 1
ATOM 7597 N N . THR A 1 951 ? -15.556 -24.703 17.820 1.00 85.19 951 THR A N 1
ATOM 7598 C CA . THR A 1 951 ? -14.851 -24.654 16.538 1.00 85.19 951 THR A CA 1
ATOM 7599 C C . THR A 1 951 ? -14.059 -25.927 16.265 1.00 85.19 951 THR A C 1
ATOM 7601 O O . THR A 1 951 ? -14.076 -26.405 15.136 1.00 85.19 951 THR A O 1
ATOM 7604 N N . ALA A 1 952 ? -13.409 -26.511 17.277 1.00 83.88 952 ALA A N 1
ATOM 7605 C CA . ALA A 1 952 ? -12.703 -27.782 17.123 1.00 83.88 952 ALA A CA 1
ATOM 7606 C C . ALA A 1 952 ? -13.665 -28.917 16.732 1.00 83.88 952 ALA A C 1
ATOM 7608 O O . ALA A 1 952 ? -13.379 -29.678 15.808 1.00 83.88 952 ALA A O 1
ATOM 7609 N N . ARG A 1 953 ? -14.844 -28.988 17.369 1.00 87.56 953 ARG A N 1
ATOM 7610 C CA . ARG A 1 953 ? -15.876 -29.983 17.038 1.00 87.56 953 ARG A CA 1
ATOM 7611 C C . ARG A 1 953 ? -16.413 -29.791 15.616 1.00 87.56 953 ARG A C 1
ATOM 7613 O O . ARG A 1 953 ? -16.547 -30.766 14.884 1.00 87.56 953 ARG A O 1
ATOM 7620 N N . MET A 1 954 ? -16.648 -28.549 15.188 1.00 88.00 954 MET A N 1
ATOM 7621 C CA . MET A 1 954 ? -17.045 -28.245 13.808 1.00 88.00 954 MET A CA 1
ATOM 7622 C C . MET A 1 954 ? -15.949 -28.582 12.786 1.00 88.00 954 MET A C 1
ATOM 7624 O O . MET A 1 954 ? -16.241 -29.187 11.755 1.00 88.00 954 MET A O 1
ATOM 7628 N N . ALA A 1 955 ? -14.691 -28.235 13.078 1.00 86.81 955 ALA A N 1
ATOM 7629 C CA . ALA A 1 955 ? -13.546 -28.550 12.228 1.00 86.81 955 ALA A CA 1
ATOM 7630 C C . ALA A 1 955 ? -13.403 -30.061 12.031 1.00 86.81 955 ALA A C 1
ATOM 7632 O O . ALA A 1 955 ? -13.188 -30.514 10.910 1.00 86.81 955 ALA A O 1
ATOM 7633 N N . TYR A 1 956 ? -13.576 -30.836 13.106 1.00 88.50 956 TYR A N 1
ATOM 7634 C CA . TYR A 1 956 ? -13.602 -32.294 13.057 1.00 88.50 956 TYR A CA 1
ATOM 7635 C C . TYR A 1 956 ? -14.677 -32.802 12.084 1.00 88.50 956 TYR A C 1
ATOM 7637 O O . TYR A 1 956 ? -14.342 -33.507 11.133 1.00 88.50 956 TYR A O 1
ATOM 7645 N N . MET A 1 957 ? -15.936 -32.378 12.249 1.00 90.25 957 MET A N 1
ATOM 7646 C CA . MET A 1 957 ? -17.042 -32.818 11.386 1.00 90.25 957 MET A CA 1
ATOM 7647 C C . MET A 1 957 ? -16.792 -32.486 9.907 1.00 90.25 957 MET A C 1
ATOM 7649 O O . MET A 1 957 ? -16.888 -33.361 9.048 1.00 90.25 957 MET A O 1
ATOM 7653 N N . LEU A 1 958 ? -16.404 -31.245 9.597 1.00 90.06 958 LEU A N 1
ATOM 7654 C CA . LEU A 1 958 ? -16.189 -30.807 8.213 1.00 90.06 958 LEU A CA 1
ATOM 7655 C C . LEU A 1 958 ? -14.967 -31.473 7.565 1.00 90.06 958 LEU A C 1
ATOM 7657 O O . LEU A 1 958 ? -15.053 -31.957 6.437 1.00 90.06 958 LEU A O 1
ATOM 7661 N N . ARG A 1 959 ? -13.830 -31.532 8.268 1.00 89.06 959 ARG A N 1
ATOM 7662 C CA . ARG A 1 959 ? -12.576 -32.084 7.729 1.00 89.06 959 ARG A CA 1
ATOM 7663 C C . ARG A 1 959 ? -12.700 -33.577 7.449 1.00 89.06 959 ARG A C 1
ATOM 7665 O O . ARG A 1 959 ? -12.304 -34.025 6.378 1.00 89.06 959 ARG A O 1
ATOM 7672 N N . TYR A 1 960 ? -13.274 -34.343 8.377 1.00 91.44 960 TYR A N 1
ATOM 7673 C CA . TYR A 1 960 ? -13.446 -35.784 8.194 1.00 91.44 960 TYR A CA 1
ATOM 7674 C C . TYR A 1 960 ? -14.539 -36.114 7.172 1.00 91.44 960 TYR A C 1
ATOM 7676 O O . TYR A 1 960 ? -14.375 -37.063 6.406 1.00 91.44 960 TYR A O 1
ATOM 7684 N N . SER A 1 961 ? -15.610 -35.315 7.093 1.00 92.62 961 SER A N 1
ATOM 7685 C CA . SER A 1 961 ? -16.625 -35.442 6.039 1.00 92.62 961 SER A CA 1
ATOM 7686 C C . SER A 1 961 ? -15.997 -35.311 4.648 1.00 92.62 961 SER A C 1
ATOM 7688 O O . SER A 1 961 ? -16.195 -36.167 3.785 1.00 92.62 961 SER A O 1
ATOM 7690 N N . ILE A 1 962 ? -15.152 -34.296 4.447 1.00 91.31 962 ILE A N 1
ATOM 7691 C CA . ILE A 1 962 ? -14.458 -34.068 3.174 1.00 91.31 962 ILE A CA 1
ATOM 7692 C C . ILE A 1 962 ? -13.354 -35.096 2.922 1.00 91.31 962 ILE A C 1
ATOM 7694 O O . ILE A 1 962 ? -13.183 -35.534 1.787 1.00 91.31 962 ILE A O 1
ATOM 7698 N N . ALA A 1 963 ? -12.657 -35.567 3.956 1.00 90.75 963 ALA A N 1
ATOM 7699 C CA . ALA A 1 963 ? -11.692 -36.650 3.799 1.00 90.75 963 ALA A CA 1
ATOM 7700 C C . ALA A 1 963 ? -12.358 -37.948 3.296 1.00 90.75 963 ALA A C 1
ATOM 7702 O O . ALA A 1 963 ? -11.784 -38.636 2.451 1.00 90.75 963 ALA A O 1
ATOM 7703 N N . LYS A 1 964 ? -13.596 -38.251 3.724 1.00 92.00 964 LYS A N 1
ATOM 7704 C CA . LYS A 1 964 ? -14.396 -39.358 3.160 1.00 92.00 964 LYS A CA 1
ATOM 7705 C C . LYS A 1 964 ? -14.752 -39.124 1.680 1.00 92.00 964 LYS A C 1
ATOM 7707 O O . LYS A 1 964 ? -14.692 -40.059 0.879 1.00 92.00 964 LYS A O 1
ATOM 7712 N N . VAL A 1 965 ? -15.040 -37.879 1.283 1.00 90.38 965 VAL A N 1
ATOM 7713 C CA . VAL A 1 965 ? -15.251 -37.513 -0.134 1.00 90.38 965 VAL A CA 1
ATOM 7714 C C . VAL A 1 965 ? -13.974 -37.726 -0.951 1.00 90.38 965 VAL A C 1
ATOM 7716 O O . VAL A 1 965 ? -14.026 -38.345 -2.012 1.00 90.38 965 VAL A O 1
ATOM 7719 N N . TYR A 1 966 ? -12.812 -37.295 -0.452 1.00 89.50 966 TYR A N 1
ATOM 7720 C CA . TYR A 1 966 ? -11.524 -37.516 -1.118 1.00 89.50 966 TYR A CA 1
ATOM 7721 C C . TYR A 1 966 ? -11.140 -38.991 -1.205 1.00 89.50 966 TYR A C 1
ATOM 7723 O O . TYR A 1 966 ? -10.580 -39.403 -2.221 1.00 89.50 966 TYR A O 1
ATOM 7731 N N . ALA A 1 967 ? -11.490 -39.801 -0.203 1.00 89.00 967 ALA A N 1
ATOM 7732 C CA . ALA A 1 967 ? -11.243 -41.239 -0.253 1.00 89.00 967 ALA A CA 1
ATOM 7733 C C . ALA A 1 967 ? -11.964 -41.904 -1.431 1.00 89.00 967 ALA A C 1
ATOM 7735 O O . ALA A 1 967 ? -11.387 -42.751 -2.120 1.00 89.00 967 ALA A O 1
ATOM 7736 N N . THR A 1 968 ? -13.191 -41.449 -1.694 1.00 87.31 968 THR A N 1
ATOM 7737 C CA . THR A 1 968 ? -13.992 -41.863 -2.850 1.00 87.31 968 THR A CA 1
ATOM 7738 C C . THR A 1 968 ? -13.405 -41.293 -4.145 1.00 87.31 968 THR A C 1
ATOM 7740 O O . THR A 1 968 ? -13.131 -42.034 -5.086 1.00 87.31 968 THR A O 1
ATOM 7743 N N . LYS A 1 969 ? -13.117 -39.983 -4.175 1.00 85.69 969 LYS A N 1
ATOM 7744 C CA . LYS A 1 969 ? -12.630 -39.269 -5.366 1.00 85.69 969 LYS A CA 1
ATOM 7745 C C . LYS A 1 969 ? -11.294 -39.798 -5.899 1.00 85.69 969 LYS A C 1
ATOM 7747 O O . LYS A 1 969 ? -11.119 -39.866 -7.113 1.00 85.69 969 LYS A O 1
ATOM 7752 N N . PHE A 1 970 ? -10.357 -40.146 -5.016 1.00 84.31 970 PHE A N 1
ATOM 7753 C CA . PHE A 1 970 ? -9.005 -40.607 -5.367 1.00 84.31 970 PHE A CA 1
ATOM 7754 C C . PHE A 1 970 ? -8.806 -42.117 -5.155 1.00 84.31 970 PHE A C 1
ATOM 7756 O O . PHE A 1 970 ? -7.674 -42.601 -5.173 1.00 84.31 970 PHE A O 1
ATOM 7763 N N . LYS A 1 971 ? -9.889 -42.879 -4.931 1.00 84.12 971 LYS A N 1
ATOM 7764 C CA . LYS A 1 971 ? -9.867 -44.344 -4.761 1.00 84.12 971 LYS A CA 1
ATOM 7765 C C . LYS A 1 971 ? -8.810 -44.813 -3.738 1.00 84.12 971 LYS A C 1
ATOM 7767 O O . LYS A 1 971 ? -8.041 -45.752 -3.975 1.00 84.12 971 LYS A O 1
ATOM 7772 N N . THR A 1 972 ? -8.717 -44.144 -2.585 1.00 81.62 972 THR A N 1
ATOM 7773 C CA . THR A 1 972 ? -7.739 -44.488 -1.528 1.00 81.62 972 THR A CA 1
ATOM 7774 C C . THR A 1 972 ? -8.246 -45.567 -0.565 1.00 81.62 972 THR A C 1
ATOM 7776 O O . THR A 1 972 ? -7.455 -46.070 0.232 1.00 81.62 972 THR A O 1
ATOM 7779 N N . LYS A 1 973 ? -9.526 -45.962 -0.670 1.00 79.12 973 LYS A N 1
ATOM 7780 C CA . LYS A 1 973 ? -10.263 -46.932 0.170 1.00 79.12 973 LYS A CA 1
ATOM 7781 C C . LYS A 1 973 ? -10.458 -46.511 1.635 1.00 79.12 973 LYS A C 1
ATOM 7783 O O . LYS A 1 973 ? -11.519 -46.770 2.185 1.00 79.12 973 LYS A O 1
ATOM 7788 N N . THR A 1 974 ? -9.493 -45.836 2.266 1.00 86.88 974 THR A N 1
ATOM 7789 C CA . THR A 1 974 ? -9.581 -45.426 3.679 1.00 86.88 974 THR A CA 1
ATOM 7790 C C . THR A 1 974 ? -9.269 -43.947 3.894 1.00 86.88 974 THR A C 1
ATOM 7792 O O . THR A 1 974 ? -8.418 -43.355 3.226 1.00 86.88 974 THR A O 1
ATOM 7795 N N . VAL A 1 975 ? -9.927 -43.351 4.893 1.00 88.12 975 VAL A N 1
ATOM 7796 C CA . VAL A 1 975 ? -9.691 -41.963 5.329 1.00 88.12 975 VAL A CA 1
ATOM 7797 C C . VAL A 1 975 ? -8.267 -41.777 5.872 1.00 88.12 975 VAL A C 1
ATOM 7799 O O . VAL A 1 975 ? -7.643 -40.749 5.626 1.00 88.12 975 VAL A O 1
ATOM 7802 N N . ALA A 1 976 ? -7.703 -42.789 6.538 1.00 87.94 976 ALA A N 1
ATOM 7803 C CA . ALA A 1 976 ? -6.328 -42.748 7.042 1.00 87.94 976 ALA A CA 1
ATOM 7804 C C . ALA A 1 976 ? -5.297 -42.552 5.914 1.00 87.94 976 ALA A C 1
ATOM 7806 O O . ALA A 1 976 ? -4.386 -41.734 6.037 1.00 87.94 976 ALA A O 1
ATOM 7807 N N . LYS A 1 977 ? -5.477 -43.236 4.772 1.00 86.31 977 LYS A N 1
ATOM 7808 C CA . LYS A 1 977 ? -4.618 -43.047 3.591 1.00 86.31 977 LYS A CA 1
ATOM 7809 C C . LYS A 1 977 ? -4.740 -41.634 3.016 1.00 86.31 977 LYS A C 1
ATOM 7811 O O . LYS A 1 977 ? -3.732 -41.073 2.598 1.00 86.31 977 LYS A O 1
ATOM 7816 N N . VAL A 1 978 ? -5.938 -41.040 3.051 1.00 87.12 978 VAL A N 1
ATOM 7817 C CA . VAL A 1 978 ? -6.154 -39.644 2.630 1.00 87.12 978 VAL A CA 1
ATOM 7818 C C . VAL A 1 978 ? -5.334 -38.680 3.482 1.00 87.12 978 VAL A C 1
ATOM 7820 O O . VAL A 1 978 ? -4.635 -37.844 2.921 1.00 87.12 978 VAL A O 1
ATOM 7823 N N . PHE A 1 979 ? -5.358 -38.809 4.810 1.00 89.12 979 PHE A N 1
ATOM 7824 C CA . PHE A 1 979 ? -4.559 -37.946 5.689 1.00 89.12 979 PHE A CA 1
ATOM 7825 C C . PHE A 1 979 ? -3.050 -38.204 5.575 1.00 89.12 979 PHE A C 1
ATOM 7827 O O . PHE A 1 979 ? -2.267 -37.261 5.663 1.00 89.12 979 PHE A O 1
ATOM 7834 N N . LYS A 1 980 ? -2.624 -39.447 5.302 1.00 86.69 980 LYS A N 1
ATOM 7835 C CA . LYS A 1 980 ? -1.210 -39.759 5.027 1.00 86.69 980 LYS A CA 1
ATOM 7836 C C . LYS A 1 980 ? -0.704 -39.045 3.765 1.00 86.69 980 LYS A C 1
ATOM 7838 O O . LYS A 1 980 ? 0.393 -38.499 3.778 1.00 86.69 980 LYS A O 1
ATOM 7843 N N . MET A 1 981 ? -1.507 -39.023 2.697 1.00 83.69 981 MET A N 1
ATOM 7844 C CA . MET A 1 981 ? -1.156 -38.390 1.414 1.00 83.69 981 MET A CA 1
ATOM 7845 C C . MET A 1 981 ? -1.327 -36.864 1.443 1.00 83.69 981 MET A C 1
ATOM 7847 O O . MET A 1 981 ? -0.417 -36.122 1.088 1.00 83.69 981 MET A O 1
ATOM 7851 N N . GLY A 1 982 ? -2.487 -36.389 1.899 1.00 77.50 982 GLY A N 1
ATOM 7852 C CA . GLY A 1 982 ? -2.851 -34.972 1.936 1.00 77.50 982 GLY A CA 1
ATOM 7853 C C . GLY A 1 982 ? -2.242 -34.189 3.102 1.00 77.50 982 GLY A C 1
ATOM 7854 O O . GLY A 1 982 ? -2.431 -32.977 3.180 1.00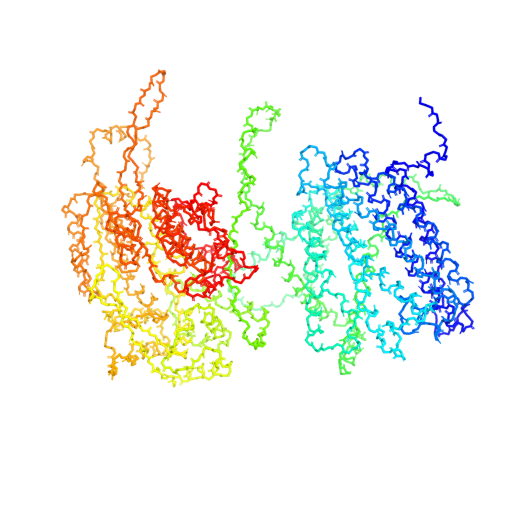 77.50 982 GLY A O 1
ATOM 7855 N N . GLY A 1 983 ? -1.524 -34.854 4.011 1.00 81.75 983 GLY A N 1
ATOM 7856 C CA . GLY A 1 983 ? -1.167 -34.303 5.316 1.00 81.75 983 GLY A CA 1
ATOM 7857 C C . GLY A 1 983 ? -2.377 -34.251 6.247 1.00 81.75 983 GLY A C 1
ATOM 7858 O O . GLY A 1 983 ? -3.528 -34.315 5.803 1.00 81.75 983 GLY A O 1
ATOM 7859 N N . ASN A 1 984 ? -2.131 -34.104 7.553 1.00 80.38 984 ASN A N 1
ATOM 7860 C CA . ASN A 1 984 ? -3.214 -34.054 8.536 1.00 80.38 984 ASN A CA 1
ATOM 7861 C C . ASN A 1 984 ? -4.265 -33.018 8.119 1.00 80.38 984 ASN A C 1
ATOM 7863 O O . ASN A 1 984 ? -5.457 -33.259 8.231 1.00 80.38 984 ASN A O 1
ATOM 7867 N N . ASP A 1 985 ? -3.864 -31.850 7.621 1.00 78.12 985 ASP A N 1
ATOM 7868 C CA . ASP A 1 985 ? -4.717 -30.729 7.196 1.00 78.12 985 ASP A CA 1
ATOM 7869 C C . ASP A 1 985 ? -5.185 -30.740 5.740 1.00 78.12 985 ASP A C 1
ATOM 7871 O O . ASP A 1 985 ? -5.812 -29.773 5.313 1.00 78.12 985 ASP A O 1
ATOM 7875 N N . LEU A 1 986 ? -4.955 -31.818 4.990 1.00 84.50 986 LEU A N 1
ATOM 7876 C CA . LEU A 1 986 ? -5.371 -31.932 3.585 1.00 84.50 986 LEU A CA 1
ATOM 7877 C C . LEU A 1 986 ? -4.769 -30.834 2.680 1.00 84.50 986 LEU A C 1
ATOM 7879 O O . LEU A 1 986 ? -5.366 -30.472 1.661 1.00 84.50 986 LEU A O 1
ATOM 7883 N N . SER A 1 987 ? -3.612 -30.284 3.064 1.00 82.06 987 SER A N 1
ATOM 7884 C CA . SER A 1 987 ? -2.886 -29.229 2.347 1.00 82.06 987 SER A CA 1
ATOM 7885 C C . SER A 1 987 ? -2.038 -29.731 1.179 1.00 82.06 987 SER A C 1
ATOM 7887 O O . SER A 1 987 ? -1.694 -28.941 0.303 1.00 82.06 987 SER A O 1
ATOM 7889 N N . LYS A 1 988 ? -1.694 -31.023 1.143 1.00 84.19 988 LYS A N 1
ATOM 7890 C CA . LYS A 1 988 ? -0.879 -31.622 0.077 1.00 84.19 988 LYS A CA 1
ATOM 7891 C C . LYS A 1 988 ? -1.759 -32.207 -1.036 1.00 84.19 988 LYS A C 1
ATOM 7893 O O . LYS A 1 988 ? -2.830 -32.743 -0.731 1.00 84.19 988 LYS A O 1
ATOM 7898 N N . PRO A 1 989 ? -1.339 -32.131 -2.312 1.00 80.50 989 PRO A N 1
ATOM 7899 C CA . PRO A 1 989 ? -2.102 -32.687 -3.425 1.00 80.50 989 PRO A CA 1
ATOM 7900 C C . PRO A 1 989 ? -2.168 -34.211 -3.324 1.00 80.50 989 PRO A C 1
ATOM 7902 O O . PRO A 1 989 ? -1.150 -34.894 -3.357 1.00 80.50 989 PRO A O 1
ATOM 7905 N N . ILE A 1 990 ? -3.381 -34.754 -3.225 1.00 78.56 990 ILE A N 1
ATOM 7906 C CA . ILE A 1 990 ? 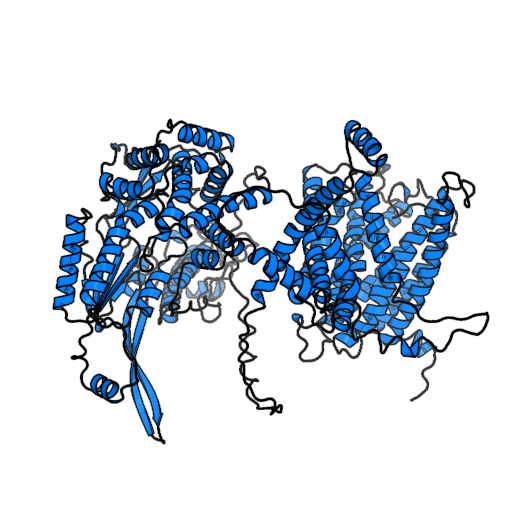-3.602 -36.208 -3.226 1.00 78.56 990 ILE A CA 1
ATOM 7907 C C . ILE A 1 990 ? -3.522 -36.740 -4.671 1.00 78.56 990 ILE A C 1
ATOM 7909 O O . ILE A 1 990 ? -3.009 -37.834 -4.915 1.00 78.56 990 ILE A O 1
ATOM 7913 N N . GLY A 1 991 ? -3.973 -35.923 -5.633 1.00 62.69 991 GLY A N 1
ATOM 7914 C CA . GLY A 1 991 ? -4.095 -36.258 -7.056 1.00 62.69 991 GLY A CA 1
ATOM 7915 C C . GLY A 1 991 ? -2.787 -36.523 -7.808 1.00 62.69 991 GLY A C 1
ATOM 7916 O O . GLY A 1 991 ? -2.835 -37.197 -8.830 1.00 62.69 991 GLY A O 1
ATOM 7917 N N . ASN A 1 992 ? -1.629 -36.089 -7.292 1.00 62.53 992 ASN A N 1
ATOM 7918 C CA . ASN A 1 992 ? -0.329 -36.358 -7.930 1.00 62.53 992 ASN A CA 1
ATOM 7919 C C . ASN A 1 992 ? 0.079 -37.838 -7.834 1.00 62.53 992 ASN A C 1
ATOM 7921 O O . ASN A 1 992 ? 0.902 -38.300 -8.612 1.00 62.53 992 ASN A O 1
ATOM 7925 N N . THR A 1 993 ? -0.495 -38.590 -6.887 1.00 58.75 993 THR A N 1
ATOM 7926 C CA . THR A 1 993 ? -0.174 -40.016 -6.674 1.00 58.75 993 THR A CA 1
ATOM 7927 C C . THR A 1 993 ? -1.259 -40.967 -7.183 1.00 58.75 993 THR A C 1
ATOM 7929 O O . THR A 1 993 ? -0.983 -42.140 -7.423 1.00 58.75 993 THR A O 1
ATOM 7932 N N . LYS A 1 994 ? -2.502 -40.491 -7.359 1.00 59.94 994 LYS A N 1
ATOM 7933 C CA . LYS A 1 994 ? -3.634 -41.281 -7.868 1.00 59.94 994 LYS A CA 1
ATOM 7934 C C . LYS A 1 994 ? -4.559 -40.438 -8.742 1.00 59.94 994 LYS A C 1
ATOM 7936 O O . LYS A 1 994 ? -5.041 -39.393 -8.306 1.00 59.94 994 LYS A O 1
ATOM 7941 N N . LYS A 1 995 ? -4.894 -40.946 -9.935 1.00 61.34 995 LYS A N 1
ATOM 7942 C CA . LYS A 1 995 ? -5.863 -40.313 -10.846 1.00 61.34 995 LYS A CA 1
ATOM 7943 C C . LYS A 1 995 ? -7.243 -40.204 -10.185 1.00 61.34 995 LYS A C 1
ATOM 7945 O O . LYS A 1 995 ? -7.722 -41.148 -9.552 1.00 61.34 995 LYS A O 1
ATOM 7950 N N . SER A 1 996 ? -7.887 -39.046 -10.333 1.00 68.69 996 SER A N 1
ATOM 7951 C CA . SER A 1 996 ? -9.254 -38.841 -9.848 1.00 68.69 996 SER A CA 1
ATOM 7952 C C . SER A 1 996 ? -10.232 -39.724 -10.621 1.00 68.69 996 SER A C 1
ATOM 7954 O O . SER A 1 996 ? -10.178 -39.784 -11.844 1.00 68.69 996 SER A O 1
ATOM 7956 N N . ALA A 1 997 ? -11.187 -40.335 -9.917 1.00 60.44 997 ALA A N 1
ATOM 7957 C CA . ALA A 1 997 ? -12.269 -41.112 -10.519 1.00 60.44 997 ALA A CA 1
ATOM 7958 C C . ALA A 1 997 ? -13.173 -40.296 -11.467 1.00 60.44 997 ALA A C 1
ATOM 7960 O O . ALA A 1 997 ? -13.914 -40.888 -12.237 1.00 60.44 997 ALA A O 1
ATOM 7961 N N . ILE A 1 998 ? -13.123 -38.960 -11.396 1.00 63.47 998 ILE A N 1
ATOM 7962 C CA . ILE A 1 998 ? -14.023 -38.035 -12.111 1.00 63.47 998 ILE A CA 1
ATOM 7963 C C . ILE A 1 998 ? -13.237 -37.186 -13.129 1.00 63.47 998 ILE A C 1
ATOM 7965 O O . ILE A 1 998 ? -13.781 -36.283 -13.746 1.00 63.47 998 ILE A O 1
ATOM 7969 N N . GLY A 1 999 ? -11.928 -37.426 -13.291 1.00 55.75 999 GLY A N 1
ATOM 7970 C CA . GLY A 1 999 ? -11.089 -36.674 -14.236 1.00 55.75 999 GLY A CA 1
ATOM 7971 C C . GLY A 1 999 ? -10.798 -35.217 -13.841 1.00 55.75 999 GLY A C 1
ATOM 7972 O O . GLY A 1 999 ? -10.145 -34.503 -14.591 1.00 55.75 999 GLY A O 1
ATOM 7973 N N . ILE A 1 1000 ? -11.234 -34.762 -12.659 1.00 59.75 1000 ILE A N 1
ATOM 7974 C CA . ILE A 1 1000 ? -11.003 -33.392 -12.170 1.00 59.75 1000 ILE A CA 1
ATOM 7975 C C . ILE A 1 1000 ? -9.747 -33.364 -11.293 1.00 59.75 1000 ILE A C 1
ATOM 7977 O O . ILE A 1 1000 ? -9.810 -33.713 -10.104 1.00 59.75 1000 ILE A O 1
ATOM 7981 N N . THR A 1 1001 ? -8.627 -32.922 -11.866 1.00 60.78 1001 THR A N 1
ATOM 7982 C CA . THR A 1 1001 ? -7.347 -32.689 -11.178 1.00 60.78 1001 THR A CA 1
ATOM 7983 C C . THR A 1 1001 ? -7.103 -31.197 -10.932 1.00 60.78 1001 THR A C 1
ATOM 7985 O O . THR A 1 1001 ? -7.646 -30.329 -11.616 1.00 60.78 1001 THR A O 1
ATOM 7988 N N . ASP A 1 1002 ? -6.331 -30.880 -9.893 1.00 64.00 1002 ASP A N 1
ATOM 7989 C CA . ASP A 1 1002 ? -5.839 -29.518 -9.676 1.00 64.00 1002 ASP A CA 1
ATOM 7990 C C . ASP A 1 1002 ? -4.710 -29.226 -10.682 1.00 64.00 1002 ASP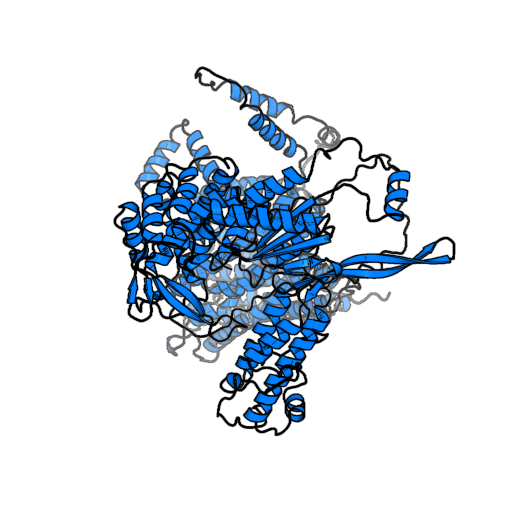 A C 1
ATOM 7992 O O . ASP A 1 1002 ? -3.939 -30.122 -11.009 1.00 64.00 1002 ASP A O 1
ATOM 7996 N N . LYS A 1 1003 ? -4.618 -27.992 -11.197 1.00 60.22 1003 LYS A N 1
ATOM 7997 C CA . LYS A 1 1003 ? -3.536 -27.592 -12.120 1.00 60.22 1003 LYS A CA 1
ATOM 7998 C C . LYS A 1 1003 ? -2.179 -27.647 -11.408 1.00 60.22 1003 LYS A C 1
ATOM 8000 O O . LYS A 1 1003 ? -2.101 -27.211 -10.258 1.00 60.22 1003 LYS A O 1
ATOM 8005 N N . ASP A 1 1004 ? -1.120 -28.044 -12.116 1.00 51.59 1004 ASP A N 1
ATOM 8006 C CA . ASP A 1 1004 ? 0.191 -28.438 -11.557 1.00 51.59 1004 ASP A CA 1
ATOM 8007 C C . ASP A 1 1004 ? 0.960 -27.383 -10.729 1.00 51.59 1004 ASP A C 1
ATOM 8009 O O . ASP A 1 1004 ? 1.973 -27.701 -10.123 1.00 51.59 1004 ASP A O 1
ATOM 8013 N N . ASN A 1 1005 ? 0.456 -26.153 -10.586 1.00 53.47 1005 ASN A N 1
ATOM 8014 C CA . ASN A 1 1005 ? 1.087 -25.080 -9.802 1.00 53.47 1005 ASN A CA 1
ATOM 8015 C C . ASN A 1 1005 ? 0.161 -24.426 -8.756 1.00 53.47 1005 ASN A C 1
ATOM 8017 O O . ASN A 1 1005 ? 0.439 -23.335 -8.249 1.00 53.47 1005 ASN A O 1
ATOM 8021 N N . MET A 1 1006 ? -0.977 -25.045 -8.421 1.00 61.50 1006 MET A N 1
ATOM 8022 C CA . MET A 1 1006 ? -1.934 -24.462 -7.475 1.00 61.50 1006 MET A CA 1
ATOM 8023 C C . MET A 1 1006 ? -1.616 -24.841 -6.021 1.00 61.50 1006 MET A C 1
ATOM 8025 O O . MET A 1 1006 ? -1.783 -25.983 -5.602 1.00 61.50 1006 MET A O 1
ATOM 8029 N N . LYS A 1 1007 ? -1.215 -23.858 -5.203 1.00 71.44 1007 LYS A N 1
ATOM 8030 C CA . LYS A 1 1007 ? -0.994 -24.059 -3.761 1.00 71.44 1007 LYS A CA 1
ATOM 8031 C C . LYS A 1 1007 ? -2.314 -24.388 -3.053 1.00 71.44 1007 LYS A C 1
ATOM 8033 O O . LYS A 1 1007 ? -3.144 -23.502 -2.821 1.00 71.44 1007 LYS A O 1
ATOM 8038 N N . ILE A 1 1008 ? -2.505 -25.657 -2.696 1.00 72.38 1008 ILE A N 1
ATOM 8039 C CA . ILE A 1 1008 ? -3.686 -26.133 -1.969 1.00 72.38 1008 ILE A CA 1
ATOM 8040 C C . ILE A 1 1008 ? -3.663 -25.555 -0.553 1.00 72.38 1008 ILE A C 1
ATOM 8042 O O . ILE A 1 1008 ? -2.694 -25.691 0.193 1.00 72.38 1008 ILE A O 1
ATOM 8046 N N . LYS A 1 1009 ? -4.740 -24.856 -0.181 1.00 76.00 1009 LYS A N 1
ATOM 8047 C CA . LYS A 1 1009 ? -4.856 -24.304 1.169 1.00 76.00 1009 LYS A CA 1
ATOM 8048 C C . LYS A 1 1009 ? -5.178 -25.423 2.162 1.00 76.00 1009 LYS A C 1
ATOM 8050 O O . LYS A 1 1009 ? -6.025 -26.262 1.848 1.00 76.00 1009 LYS A O 1
ATOM 8055 N N . PRO A 1 1010 ? -4.569 -25.411 3.356 1.00 75.94 1010 PRO A N 1
ATOM 8056 C CA . PRO A 1 1010 ? -4.900 -26.360 4.407 1.00 75.94 1010 PRO A CA 1
ATOM 8057 C C . PRO A 1 1010 ? -6.351 -26.185 4.858 1.00 75.94 1010 PRO A C 1
ATOM 8059 O O . PRO A 1 1010 ? -6.825 -25.057 4.971 1.00 75.94 1010 PRO A O 1
ATOM 8062 N N . VAL A 1 1011 ? -7.042 -27.279 5.165 1.00 71.56 1011 VAL A N 1
ATOM 8063 C CA . VAL A 1 1011 ? -8.290 -27.271 5.941 1.00 71.56 1011 VAL A CA 1
ATOM 8064 C C . VAL A 1 1011 ? -7.907 -27.275 7.420 1.00 71.56 1011 VAL A C 1
ATOM 8066 O O . VAL A 1 1011 ? -8.017 -28.286 8.117 1.00 71.56 1011 VAL A O 1
ATOM 8069 N N . THR A 1 1012 ? -7.356 -26.155 7.895 1.00 64.00 1012 THR A N 1
ATOM 8070 C CA . THR A 1 1012 ? -6.927 -25.999 9.289 1.00 64.00 1012 THR A CA 1
ATOM 8071 C C . THR A 1 1012 ? -7.959 -25.262 10.123 1.00 64.00 1012 THR A C 1
ATOM 8073 O O . THR A 1 1012 ? -8.385 -24.152 9.813 1.00 64.00 1012 THR A O 1
ATOM 8076 N N . TYR A 1 1013 ? -8.254 -25.851 11.278 1.00 60.81 1013 TYR A N 1
ATOM 8077 C CA . TYR A 1 1013 ? -8.517 -25.088 12.491 1.00 60.81 1013 TYR A CA 1
ATOM 8078 C C . TYR A 1 1013 ? -8.082 -25.903 13.708 1.00 60.81 1013 TYR A C 1
ATOM 8080 O O . TYR A 1 1013 ? -8.890 -26.348 14.516 1.00 60.81 1013 TYR A O 1
ATOM 8088 N N . ASP A 1 1014 ? -6.778 -26.143 13.793 1.00 48.50 1014 ASP A N 1
ATOM 8089 C CA . ASP A 1 1014 ? -6.139 -26.691 14.986 1.00 48.50 1014 ASP A CA 1
ATOM 8090 C C . ASP A 1 1014 ? -5.153 -25.666 15.555 1.00 48.50 1014 ASP A C 1
ATOM 8092 O O . ASP A 1 1014 ? -4.896 -24.655 14.897 1.00 48.50 1014 ASP A O 1
ATOM 8096 N N . ARG A 1 1015 ? -4.631 -25.942 16.761 1.00 39.50 1015 ARG A N 1
ATOM 8097 C CA . ARG A 1 1015 ? -3.704 -25.177 17.646 1.00 39.50 1015 ARG A CA 1
ATOM 8098 C C . ARG A 1 1015 ? -2.708 -24.156 17.036 1.00 39.50 1015 ARG A C 1
ATOM 8100 O O . ARG A 1 1015 ? -2.159 -23.360 17.791 1.00 39.50 1015 ARG A O 1
ATOM 8107 N N . TYR A 1 1016 ? -2.480 -24.159 15.725 1.00 39.31 1016 TYR A N 1
ATOM 8108 C CA . TYR A 1 1016 ? -1.395 -23.502 14.997 1.00 39.31 1016 TYR A CA 1
ATOM 8109 C C . TYR A 1 1016 ? -1.824 -22.389 14.016 1.00 39.31 1016 TYR A C 1
ATOM 8111 O O . TYR A 1 1016 ? -0.957 -21.706 13.477 1.00 39.31 1016 TYR A O 1
ATOM 8119 N N . TRP A 1 1017 ? -3.123 -22.141 13.793 1.00 44.88 1017 TRP A N 1
ATOM 8120 C CA . TRP A 1 1017 ? -3.588 -20.952 13.050 1.00 44.88 1017 TRP A CA 1
ATOM 8121 C C . TRP A 1 1017 ? -4.118 -19.891 14.025 1.00 44.88 1017 TRP A C 1
ATOM 8123 O O . TRP A 1 1017 ? -4.905 -20.218 14.915 1.00 44.88 1017 TRP A O 1
ATOM 8133 N N . LYS A 1 1018 ? -3.700 -18.619 13.888 1.00 46.69 1018 LYS A N 1
ATOM 8134 C CA . LYS A 1 1018 ? -4.167 -17.523 14.762 1.00 46.69 1018 LYS A CA 1
ATOM 8135 C C . LYS A 1 1018 ? -5.697 -17.415 14.638 1.00 46.69 1018 LYS A C 1
ATOM 8137 O O . LYS A 1 1018 ? -6.196 -16.901 13.638 1.00 46.69 1018 LYS A O 1
ATOM 8142 N N . MET A 1 1019 ? -6.449 -17.910 15.638 1.00 52.69 1019 MET A N 1
ATOM 8143 C CA . MET A 1 1019 ? -7.882 -17.599 15.763 1.00 52.69 1019 MET A CA 1
ATOM 8144 C C . MET A 1 1019 ? -8.021 -16.074 15.671 1.00 52.69 1019 MET A C 1
ATOM 8146 O O . MET A 1 1019 ? -7.191 -15.384 16.277 1.00 52.69 1019 MET A O 1
ATOM 8150 N N . PRO A 1 1020 ? -9.063 -15.537 15.010 1.00 54.22 1020 PRO A N 1
ATOM 8151 C CA . PRO A 1 1020 ? -9.387 -14.127 15.147 1.00 54.22 1020 PRO A CA 1
ATOM 8152 C C . PRO A 1 1020 ? -9.376 -13.763 16.634 1.00 54.22 1020 PRO A C 1
ATOM 8154 O O . PRO A 1 1020 ? -9.906 -14.513 17.479 1.00 54.22 1020 PRO A O 1
ATOM 8157 N N . GLU A 1 1021 ? -8.710 -12.658 16.971 1.00 55.91 1021 GLU A N 1
ATOM 8158 C CA . GLU A 1 1021 ? -8.638 -12.219 18.358 1.00 55.91 1021 GLU A CA 1
ATOM 8159 C C . GLU A 1 1021 ? -10.045 -12.164 18.947 1.00 55.91 1021 GLU A C 1
ATOM 8161 O O . GLU A 1 1021 ? -11.025 -11.842 18.269 1.00 55.91 1021 GLU A O 1
ATOM 8166 N N . ARG A 1 1022 ? -10.169 -12.554 20.220 1.00 58.19 1022 ARG A N 1
ATOM 8167 C CA . ARG A 1 1022 ? -11.454 -12.455 20.906 1.00 58.19 1022 ARG A CA 1
ATOM 8168 C C . ARG A 1 1022 ? -11.870 -10.990 20.892 1.00 58.19 1022 ARG A C 1
ATOM 8170 O O . ARG A 1 1022 ? -11.259 -10.180 21.584 1.00 58.19 1022 ARG A O 1
ATOM 8177 N N . LYS A 1 1023 ? -12.912 -10.661 20.122 1.00 59.81 1023 LYS A N 1
ATOM 8178 C CA . LYS A 1 1023 ? -13.519 -9.333 20.169 1.00 59.81 1023 LYS A CA 1
ATOM 8179 C C . LYS A 1 1023 ? -13.950 -9.067 21.613 1.00 59.81 1023 LYS A C 1
ATOM 8181 O O . LYS A 1 1023 ? -14.527 -9.938 22.270 1.00 59.81 1023 LYS A O 1
ATOM 8186 N N . GLY A 1 1024 ? -13.596 -7.893 22.135 1.00 56.09 1024 GLY A N 1
ATOM 8187 C CA . GLY A 1 1024 ? -13.817 -7.551 23.539 1.00 56.09 1024 GLY A CA 1
ATOM 8188 C C . GLY A 1 1024 ? -15.290 -7.679 23.939 1.00 56.09 1024 GLY A C 1
ATOM 8189 O O . GLY A 1 1024 ? -16.174 -7.225 23.216 1.00 56.09 1024 GLY A O 1
ATOM 8190 N N . LEU A 1 1025 ? -15.545 -8.267 25.112 1.00 55.44 1025 LEU A N 1
ATOM 8191 C CA . LEU A 1 1025 ? -16.891 -8.556 25.631 1.00 55.44 1025 LEU A CA 1
ATOM 8192 C C . LEU A 1 1025 ? -17.636 -7.339 26.195 1.00 55.44 1025 LEU A C 1
ATOM 8194 O O . LEU A 1 1025 ? -18.833 -7.434 26.442 1.00 55.44 1025 LEU A O 1
ATOM 8198 N N . LYS A 1 1026 ? -16.936 -6.226 26.446 1.00 50.22 1026 LYS A N 1
ATOM 8199 C CA . LYS A 1 1026 ? -17.495 -5.037 27.101 1.00 50.22 1026 LYS A CA 1
ATOM 8200 C C . LYS A 1 1026 ? -17.794 -3.952 26.077 1.00 50.22 1026 LYS A C 1
ATOM 8202 O O . LYS A 1 1026 ? -16.904 -3.566 25.315 1.00 50.22 1026 LYS A O 1
ATOM 8207 N N . LEU A 1 1027 ? -19.034 -3.474 26.048 1.00 52.03 1027 LEU A N 1
ATOM 8208 C CA . LEU A 1 1027 ? -19.330 -2.156 25.483 1.00 52.03 1027 LEU A CA 1
ATOM 8209 C C . LEU A 1 1027 ? -18.841 -1.098 26.477 1.00 52.03 1027 LEU A C 1
ATOM 8211 O O . LEU A 1 1027 ? -19.013 -1.260 27.687 1.00 52.03 1027 LEU A O 1
ATOM 8215 N N . THR A 1 1028 ? -18.200 -0.041 25.983 1.00 46.88 1028 THR A N 1
ATOM 8216 C CA . THR A 1 1028 ? -17.955 1.158 26.791 1.00 46.88 1028 THR A CA 1
ATOM 8217 C C . THR A 1 1028 ? -19.305 1.767 27.180 1.00 46.88 1028 THR A C 1
ATOM 8219 O O . THR A 1 1028 ? -20.303 1.579 26.485 1.00 46.88 1028 THR A O 1
ATOM 8222 N N . ASN A 1 1029 ? -19.377 2.465 28.317 1.00 40.72 1029 ASN A N 1
ATOM 8223 C CA . ASN A 1 1029 ? -20.651 3.018 28.793 1.00 40.72 1029 ASN A CA 1
ATOM 8224 C C . ASN A 1 1029 ? -21.256 4.076 27.850 1.00 40.72 1029 ASN A C 1
ATOM 8226 O O . ASN A 1 1029 ? -22.450 4.318 27.956 1.00 40.72 1029 ASN A O 1
ATOM 8230 N N . SER A 1 1030 ? -20.454 4.623 26.932 1.00 44.31 1030 SER A N 1
ATOM 8231 C CA . SER A 1 1030 ? -20.771 5.656 25.939 1.00 44.31 1030 SER A CA 1
ATOM 8232 C C . SER A 1 1030 ? -20.692 5.147 24.487 1.00 44.31 1030 SER A C 1
ATOM 8234 O O . SER A 1 1030 ? -20.310 5.891 23.586 1.00 44.31 1030 SER A O 1
ATOM 8236 N N . TRP A 1 1031 ? -20.920 3.851 24.250 1.00 48.19 1031 TRP A N 1
ATOM 8237 C CA . TRP A 1 1031 ? -20.693 3.265 22.928 1.00 48.19 1031 TRP A CA 1
ATOM 8238 C C . TRP A 1 1031 ? -21.696 3.773 21.880 1.00 48.19 1031 TRP A C 1
ATOM 8240 O O . TRP A 1 1031 ? -22.871 3.420 21.916 1.00 48.19 1031 TRP A O 1
ATOM 8250 N N . LYS A 1 1032 ? -21.184 4.529 20.904 1.00 55.00 1032 LYS A N 1
ATOM 8251 C CA . LYS A 1 1032 ? -21.891 4.979 19.701 1.00 55.00 1032 LYS A CA 1
ATOM 8252 C C . LYS A 1 1032 ? -21.273 4.332 18.450 1.00 55.00 1032 LYS A C 1
ATOM 8254 O O . LYS A 1 1032 ? -20.107 3.931 18.493 1.00 55.00 1032 LYS A O 1
ATOM 8259 N N . PRO A 1 1033 ? -22.022 4.211 17.338 1.00 52.28 1033 PRO A N 1
ATOM 8260 C CA . PRO A 1 1033 ? -21.473 3.781 16.054 1.00 52.28 1033 PRO A CA 1
ATOM 8261 C C . PRO A 1 1033 ? -20.262 4.631 15.655 1.00 52.28 1033 PRO A C 1
ATOM 8263 O O . PRO A 1 1033 ? -20.277 5.842 15.850 1.00 52.28 1033 PRO A O 1
ATOM 8266 N N . GLU A 1 1034 ? -19.225 4.023 15.076 1.00 51.09 1034 GLU A N 1
ATOM 8267 C CA . GLU A 1 1034 ? -17.950 4.707 14.785 1.00 51.09 1034 GLU A CA 1
ATOM 8268 C C . GLU A 1 1034 ? -18.106 5.916 13.838 1.00 51.09 1034 GLU A C 1
ATOM 8270 O O . GLU A 1 1034 ? -17.399 6.912 13.986 1.00 51.09 1034 GLU A O 1
ATOM 8275 N N . TYR A 1 1035 ? -19.103 5.903 12.944 1.00 53.53 1035 TYR A N 1
ATOM 8276 C CA . TYR A 1 1035 ? -19.453 7.068 12.119 1.00 53.53 1035 TYR A CA 1
ATOM 8277 C C . TYR A 1 1035 ? -20.137 8.192 12.940 1.00 53.53 1035 TYR A C 1
ATOM 8279 O O . TYR A 1 1035 ? -19.902 9.378 12.725 1.00 53.53 1035 TYR A O 1
ATOM 8287 N N . LEU A 1 1036 ? -20.926 7.870 13.970 1.00 54.62 1036 LEU A N 1
ATOM 8288 C CA . LEU A 1 1036 ? -21.459 8.891 14.885 1.00 54.62 1036 LEU A CA 1
ATOM 8289 C C . LEU A 1 1036 ? -20.371 9.445 15.817 1.00 54.62 1036 LEU A C 1
ATOM 8291 O O . LEU A 1 1036 ? -20.360 10.636 16.100 1.00 54.62 1036 LEU A O 1
ATOM 8295 N N . VAL A 1 1037 ? -19.402 8.624 16.229 1.00 58.53 1037 VAL A N 1
ATOM 8296 C CA . VAL A 1 1037 ? -18.246 9.086 17.020 1.00 58.53 1037 VAL A CA 1
ATOM 8297 C C . VAL A 1 1037 ? -17.322 9.983 16.192 1.00 58.53 1037 VAL A C 1
ATOM 8299 O O . VAL A 1 1037 ? -16.858 11.010 16.679 1.00 58.53 1037 VAL A O 1
ATOM 8302 N N . SER A 1 1038 ? -17.067 9.638 14.930 1.00 54.53 1038 SER A N 1
ATOM 8303 C CA . SER A 1 1038 ? -16.262 10.480 14.032 1.00 54.53 1038 SER A CA 1
ATOM 8304 C C . SER A 1 1038 ? -16.952 11.809 13.727 1.00 54.53 1038 SER A C 1
ATOM 8306 O O . SER A 1 1038 ? -16.300 12.845 13.815 1.00 54.53 1038 SER A O 1
ATOM 8308 N N . THR A 1 1039 ? -18.276 11.832 13.528 1.00 54.62 1039 THR A N 1
ATOM 8309 C CA . THR A 1 1039 ? -19.008 13.114 13.470 1.00 54.62 1039 THR A CA 1
ATOM 8310 C C . THR A 1 1039 ? -18.991 13.884 14.795 1.00 54.62 1039 THR A C 1
ATOM 8312 O O . THR A 1 1039 ? -19.254 15.078 14.783 1.00 54.62 1039 THR A O 1
ATOM 8315 N N . GLU A 1 1040 ? -18.806 13.253 15.967 1.00 55.47 1040 GLU A N 1
ATOM 8316 C CA . GLU A 1 1040 ? -18.718 13.967 17.267 1.00 55.47 1040 GLU A CA 1
ATOM 8317 C C . GLU A 1 1040 ? -17.375 14.662 17.435 1.00 55.47 1040 GLU A C 1
ATOM 8319 O O . GLU A 1 1040 ? -17.308 15.736 18.018 1.00 55.47 1040 GLU A O 1
ATOM 8324 N N . ASN A 1 1041 ? -16.327 14.083 16.858 1.00 57.50 1041 ASN A N 1
ATOM 8325 C CA . ASN A 1 1041 ? -14.975 14.618 16.920 1.00 57.50 1041 ASN A CA 1
ATOM 8326 C C . ASN A 1 1041 ? -14.630 15.523 15.721 1.00 57.50 1041 ASN A C 1
ATOM 8328 O O . ASN A 1 1041 ? -13.446 15.780 15.504 1.00 57.50 1041 ASN A O 1
ATOM 8332 N N . ASN A 1 1042 ? -15.622 15.935 14.909 1.00 55.44 1042 ASN A N 1
ATOM 8333 C CA . ASN A 1 1042 ? -15.429 16.599 13.605 1.00 55.44 1042 ASN A CA 1
ATOM 8334 C C . ASN A 1 1042 ? -14.380 15.894 12.715 1.00 55.44 1042 ASN A C 1
ATOM 8336 O O . ASN A 1 1042 ? -13.666 16.507 11.925 1.00 55.44 1042 ASN A O 1
ATOM 8340 N N . ASP A 1 1043 ? -14.282 14.572 12.842 1.00 58.69 1043 ASP A N 1
ATOM 8341 C CA . ASP A 1 1043 ? -13.322 13.728 12.145 1.00 58.69 1043 ASP A CA 1
ATOM 8342 C C . ASP A 1 1043 ? -13.892 13.275 10.799 1.00 58.69 1043 ASP A C 1
ATOM 8344 O O . ASP A 1 1043 ? -14.259 12.111 10.618 1.00 58.69 1043 ASP A O 1
ATOM 8348 N N . MET A 1 1044 ? -14.005 14.233 9.877 1.00 52.41 1044 MET A N 1
ATOM 8349 C CA . MET A 1 1044 ? -14.553 14.050 8.528 1.00 52.41 1044 MET A CA 1
ATOM 8350 C C . MET A 1 1044 ? -13.923 12.871 7.794 1.00 52.41 1044 MET A C 1
ATOM 8352 O O . MET A 1 1044 ? -14.615 12.124 7.116 1.00 52.41 1044 MET A O 1
ATOM 8356 N N . GLU A 1 1045 ? -12.623 12.666 7.966 1.00 47.41 1045 GLU A N 1
ATOM 8357 C CA . GLU A 1 1045 ? -11.874 11.635 7.261 1.00 47.41 1045 GLU A CA 1
ATOM 8358 C C . GLU A 1 1045 ? -12.160 10.232 7.805 1.00 47.41 1045 GLU A C 1
ATOM 8360 O O . GLU A 1 1045 ? -12.397 9.301 7.038 1.00 47.41 1045 GLU A O 1
ATOM 8365 N N . SER A 1 1046 ? -12.236 10.076 9.131 1.00 51.03 1046 SER A N 1
ATOM 8366 C CA . SER A 1 1046 ? -12.684 8.824 9.754 1.00 51.03 1046 SER A CA 1
ATOM 8367 C C . SER A 1 1046 ? -14.146 8.527 9.421 1.00 51.03 1046 SER A C 1
ATOM 8369 O O . SER A 1 1046 ? -14.507 7.389 9.130 1.00 51.03 1046 SER A O 1
ATOM 8371 N N . PHE A 1 1047 ? -14.989 9.558 9.375 1.00 52.88 1047 PHE A N 1
ATOM 8372 C CA . PHE A 1 1047 ? -16.384 9.431 8.980 1.00 52.88 1047 PHE A CA 1
ATOM 8373 C C . PHE A 1 1047 ? -16.543 8.979 7.523 1.00 52.88 1047 PHE A C 1
ATOM 8375 O O . PHE A 1 1047 ? -17.226 7.990 7.254 1.00 52.88 1047 PHE A O 1
ATOM 8382 N N . LEU A 1 1048 ? -15.863 9.661 6.597 1.00 49.56 1048 LEU A N 1
ATOM 8383 C CA . LEU A 1 1048 ? -15.810 9.330 5.176 1.00 49.56 1048 LEU A CA 1
ATOM 8384 C C . LEU A 1 1048 ? -15.262 7.927 4.965 1.00 49.56 1048 LEU A C 1
ATOM 8386 O O . LEU A 1 1048 ? -15.829 7.180 4.176 1.00 49.56 1048 LEU A O 1
ATOM 8390 N N . LYS A 1 1049 ? -14.222 7.540 5.711 1.00 50.44 1049 LYS A N 1
ATOM 8391 C CA . LYS A 1 1049 ? -13.651 6.191 5.715 1.00 50.44 1049 LYS A CA 1
ATOM 8392 C C . LYS A 1 1049 ? -14.638 5.147 6.222 1.00 50.44 1049 LYS A C 1
ATOM 8394 O O . LYS A 1 1049 ? -14.762 4.096 5.615 1.00 50.44 1049 LYS A O 1
ATOM 8399 N N . HIS A 1 1050 ? -15.382 5.416 7.291 1.00 50.94 1050 HIS A N 1
ATOM 8400 C CA . HIS A 1 1050 ? -16.389 4.485 7.802 1.00 50.94 1050 HIS A CA 1
ATOM 8401 C C . HIS A 1 1050 ? -17.598 4.358 6.873 1.00 50.94 1050 HIS A C 1
ATOM 8403 O O . HIS A 1 1050 ? -18.120 3.255 6.711 1.00 50.94 1050 HIS A O 1
ATOM 8409 N N . ILE A 1 1051 ? -18.019 5.453 6.236 1.00 46.66 1051 ILE A N 1
ATOM 8410 C CA . ILE A 1 1051 ? -19.057 5.437 5.207 1.00 46.66 1051 ILE A CA 1
ATOM 8411 C C . ILE A 1 1051 ? -18.567 4.703 3.963 1.00 46.66 1051 ILE A C 1
ATOM 8413 O O . ILE A 1 1051 ? -19.247 3.788 3.523 1.00 46.66 1051 ILE A O 1
ATOM 8417 N N . THR A 1 1052 ? -17.381 5.006 3.437 1.00 40.50 1052 THR A N 1
ATOM 8418 C CA . THR A 1 1052 ? -16.810 4.280 2.289 1.00 40.50 1052 THR A CA 1
ATOM 8419 C C . THR A 1 1052 ? -16.570 2.809 2.620 1.00 40.50 1052 THR A C 1
ATOM 8421 O O . THR A 1 1052 ? -16.994 1.950 1.859 1.00 40.50 1052 THR A O 1
ATOM 8424 N N . GLU A 1 1053 ? -16.011 2.462 3.781 1.00 40.91 1053 GLU A N 1
ATOM 8425 C CA . GLU A 1 1053 ? -15.849 1.066 4.213 1.00 40.91 1053 GLU A CA 1
ATOM 8426 C C . GLU A 1 1053 ? -17.190 0.342 4.402 1.00 40.91 1053 GLU A C 1
ATOM 8428 O O . GLU A 1 1053 ? -17.257 -0.857 4.142 1.00 40.91 1053 GLU A O 1
ATOM 8433 N N . SER A 1 1054 ? -18.251 1.038 4.825 1.00 37.59 1054 SER A N 1
ATOM 8434 C CA . SER A 1 1054 ? -19.622 0.506 4.899 1.00 37.59 1054 SER A CA 1
ATOM 8435 C C . SER A 1 1054 ? -20.349 0.495 3.546 1.00 37.59 1054 SER A C 1
ATOM 8437 O O . SER A 1 1054 ? -21.377 -0.164 3.418 1.00 37.59 1054 SER A O 1
ATOM 8439 N N . ILE A 1 1055 ? -19.865 1.254 2.563 1.00 35.91 1055 ILE A N 1
ATOM 8440 C CA . ILE A 1 1055 ? -20.350 1.287 1.178 1.00 35.91 1055 ILE A CA 1
ATOM 8441 C C . ILE A 1 1055 ? -19.646 0.207 0.339 1.00 35.91 1055 ILE A C 1
ATOM 8443 O O . ILE A 1 1055 ? -20.246 -0.316 -0.595 1.00 35.91 1055 ILE A O 1
ATOM 8447 N N . PHE A 1 1056 ? -18.409 -0.164 0.689 1.00 30.50 1056 PHE A N 1
ATOM 8448 C CA . PHE A 1 1056 ? -17.609 -1.190 0.011 1.00 30.50 1056 PHE A CA 1
ATOM 8449 C C . PHE A 1 1056 ? -17.673 -2.594 0.652 1.00 30.50 1056 PHE A C 1
ATOM 8451 O O . PHE A 1 1056 ? -17.352 -3.567 -0.035 1.00 30.50 1056 PHE A O 1
ATOM 8458 N N . LYS A 1 1057 ? -18.043 -2.728 1.936 1.00 28.33 1057 LYS A N 1
ATOM 8459 C CA . LYS A 1 1057 ? -18.362 -4.020 2.588 1.00 28.33 1057 LYS A CA 1
ATOM 8460 C C . LYS A 1 1057 ? -19.811 -4.413 2.363 1.00 28.33 1057 LYS A C 1
ATOM 8462 O O . LYS A 1 1057 ? -20.031 -5.636 2.196 1.00 28.33 1057 LYS A O 1
#

Secondary structure (DSSP, 8-state):
-----HHHHHTS---HHHHHHHHHHHHHHHHHHHHHHHHHHHHHTTSSS--SSTT-HHHHHHHHHHHHHIIIIIIIHIIIIIIIIHHHHHHHHT-SS-TTHHHHHHHHHTHHHHHHHHHHHHHSTT----TTT-TTTTSTTT--STHHHHHHHHHHHHHHHHHHHHHHHHHHHHH-PPTT--GGGS-HHHHHHHHHHHHHHHHHHHHHHHHHHHHHHHHS---SS-GGGT--HHHHHHHGGGHHHHHHHHHHHHHHHHHHHHHHHHTS--TTHHHHHHHHHHHHHHHTT-GGGGGTTTT--HHHHHHHHHHHHHTHHHHHHHHHHHHHHHHTS-HHHHHHHHHHHHHHHSSS--------PPPTHHHHHHHHHHHHTT-SSSHHHHTTTSSS--------------SSHHHHHHHHHHHHHHHHGGGG---HHHHHHHHHHTTSTT-HHHHHHHHHHHHHHHHHHHHHHHHHHHTTT------------------S-STTTTTSSTT----------------------HHHHHHHHHHHHHHHHHHHH-TT--BS--HHHHT-HHHHHHHHHHHHH-GGGGS--TT---GGG--HHHHHHHHHHHHTT------EEEEEEEPTT-TT-EEEEEEE-HHHHHHHHHHHHHHHHHHHTTS-TTEESSBTTB-HHHHHHHHHHHSTT-SEEEEEEBTTGGG--BHHHHHHHHHTTB--HHHHHHHHHHHT--EEETTEEE--SBS--TT-TTHHHHHHHHHHHHHHHHHHHHHHHH-S---S-----HHHHHHHHH-TT-----EEEEEEETTEEEEEEES-HHHHHHHHHHHHHHHHHHS---B-GGG-EEEETTT-EEETTEEEEEEEEEEEEEETTEEEEEEEEEEEEEE-HHHHHHHHHHHTSB-TTS-B---GGGTTS-HHHHHHHHHHHHHHHHHHTTT-TTHHHHHHHHHHHHHHHHHHHHHHHTT-SSHHHHHHHHTTTT-S-STTTS--TTS-PPPTT--PPP---STTS-PPP---SPPPTT---HHHHHHHTT-HHHHHHHHHHHHH-

Solvent-accessible surface area (backbone atoms only — not comparable to full-atom values): 60383 Å² total; per-residue (Å²): 130,83,82,72,52,70,58,54,56,68,75,64,32,53,51,34,58,57,50,10,50,53,28,36,56,50,11,54,53,30,35,53,54,17,47,52,35,47,50,54,53,51,56,32,67,69,51,97,57,73,68,76,60,79,70,42,65,57,57,52,32,13,38,53,20,45,21,53,51,27,38,47,62,41,13,51,44,27,30,54,52,39,12,50,37,40,41,47,41,30,60,72,41,59,23,95,54,54,71,45,28,63,53,50,40,53,21,53,65,29,38,62,61,19,51,52,26,40,53,48,9,50,66,36,88,80,24,33,52,41,58,91,55,49,54,63,56,48,27,49,93,65,40,76,57,68,13,49,56,28,40,49,51,17,52,49,27,37,45,51,15,51,37,44,43,19,54,34,52,49,50,23,66,74,72,43,46,34,93,88,62,48,80,92,71,53,52,60,37,50,52,23,47,49,49,30,22,54,42,41,64,66,30,45,61,42,36,51,50,42,51,49,51,50,51,34,35,53,74,66,76,47,40,65,43,39,61,94,65,76,18,41,37,67,55,50,61,57,30,45,44,27,61,42,39,46,58,48,43,64,47,36,40,53,54,14,50,49,50,51,51,53,20,60,78,55,73,41,79,64,57,54,56,69,58,44,51,51,22,51,53,46,49,54,59,48,29,77,63,28,40,64,60,83,44,70,82,79,68,66,55,70,67,59,50,52,49,27,51,53,50,47,58,55,51,52,54,36,54,45,54,45,52,54,29,56,51,57,51,54,70,76,74,52,84,73,56,60,57,54,53,56,48,51,52,54,56,66,69,67,70,80,80,77,83,85,84,84,93,78,87,87,63,84,69,66,62,55,58,58,59,57,58,63,68,62,68,78,70,78,89,68,68,70,73,60,54,70,71,71,70,80,81,86,86,83,82,86,81,86,83,91,84,89,82,81,80,63,60,62,58,54,50,51,54,50,50,59,56,51,56,59,62,66,64,68,79,75,77,91,50,78,71,58,54,59,55,53,60,59,53,73,75,48,96,82,57,69,66,62,57,52,55,54,50,50,54,53,53,46,55,56,47,52,69,49,47,56,60,50,57,63,62,54,72,79,73,74,82,78,82,84,76,89,72,86,75,97,77,83,80,90,77,90,71,97,72,66,88,76,60,72,82,69,70,87,74,79,88,80,82,76,85,80,80,76,80,91,75,80,94,69,88,81,75,88,78,85,63,77,72,62,56,60,65,38,53,49,55,57,46,53,50,40,51,52,28,58,80,40,70,84,61,67,44,58,75,55,66,71,59,69,71,40,66,49,52,55,49,55,29,46,52,37,56,68,65,40,84,76,65,80,60,90,47,84,78,74,63,59,75,91,73,65,48,76,66,56,56,54,51,53,47,49,30,48,75,70,72,66,63,76,68,90,30,28,42,46,44,79,41,76,42,87,100,38,91,94,42,66,43,73,37,26,45,56,37,72,67,54,46,42,54,32,36,42,52,36,70,62,46,48,44,62,52,59,69,70,55,59,90,50,60,24,44,81,44,86,94,27,47,74,61,57,45,54,29,46,46,63,53,76,44,56,78,33,44,34,34,40,36,42,32,47,49,64,54,52,62,51,40,54,54,68,62,48,50,55,61,46,50,73,40,44,60,25,67,64,61,53,50,53,51,57,52,53,52,43,29,42,35,39,42,96,95,42,77,49,65,48,82,46,21,42,61,40,73,41,76,39,36,50,54,56,48,51,62,58,49,43,58,56,55,52,50,52,51,51,51,26,58,69,51,48,60,93,79,73,86,79,79,93,65,90,57,72,63,65,60,52,53,66,71,77,48,94,84,76,72,100,59,47,40,56,42,68,41,30,44,70,57,41,34,40,34,25,31,25,68,58,71,67,56,53,52,50,53,50,49,54,53,51,50,45,31,45,74,77,61,66,38,54,71,30,73,96,54,55,43,82,36,48,36,86,78,43,39,78,56,100,73,30,31,40,28,64,46,77,43,76,46,77,44,81,52,96,94,43,79,43,78,43,80,44,76,42,72,46,41,30,66,49,59,66,66,52,35,53,55,35,30,77,72,36,29,22,41,96,87,54,52,52,32,59,35,63,88,50,64,85,46,33,69,49,57,41,28,51,54,51,44,49,56,50,51,56,50,52,58,69,41,35,70,29,75,46,37,69,61,54,47,40,55,50,42,50,24,51,52,50,4,49,35,43,32,46,14,62,42,40,69,52,85,35,51,68,52,37,32,70,55,9,36,88,39,53,33,40,75,52,59,87,82,30,73,41,79,80,74,62,69,69,65,99,83,67,84,41,51,52,54,72,68,56,104,85,62,88,68,76,73,66,56,77,65,68,66,61,98,80,72,63,51,69,48,59,49,18,62,71,67,72,30,61,65,60,23,49,49,45,50,49,51,65,50,69,104